Protein AF-0000000069214698 (afdb_homodimer)

InterPro domains:
  IPR001503 Glycosyl transferase family 10 [PTHR11929] (83-305)
  IPR016646 Alpha-(1, 3)-fucosyltransferase/alpha-(1, 4)-fucosyltransferase, Helicobacter [PIRSF016150] (1-445)
  IPR038577 GT10-like, C-terminal domain superfamily [G3DSA:3.40.50.11660] (110-324)
  IPR041058 Alpha-(1,3)-fucosyltransferase FucT, N-terminal [PF18025] (33-124)
  IPR055270 Fucosyltransferase, C-terminal [PF00852] (179-304)

Sequence (890 aa):
MFQPLLDAFIESASIEKITSKSPPPLKIAVANWWGGAEEFKKSALYFILSQRYKITLHQNPNEPSDLVFGSPIGAARKILSYKNTKRVFYTGENEVPNFNLFDYAIGFDELDFRDRYLRMPLYYASLHYKAESMNDTTVPYKLKDNSLYTLKKPSHHFKENHPNLYAVVNNEIDPLKRGFASFVASNPNAPKRNAFYDALNSIEPVTGGGSVKNTLGYNVKNKSEFLSQYKFNLCFENTQGYGYVTEKIIDAYFSHTIPIYWGSPSVAKDFNPKSFVNVCDFKNFDEAIDYVRYLHTHPNAYLDMLYENPLNTLDGKAYFYQNLSFKKILDFFKTILENDTIYHNNPFIFYRDLNEPLATIDDLRVNYDDLRVNYDDLRVNYDDLRVNYDDLRVNYDDLRVNYERLLQNASPLLELSQNTTFKIYRKIYQKSLPLLRAIRRWVKKMFQPLLDAFIESASIEKITSKSPPPLKIAVANWWGGAEEFKKSALYFILSQRYKITLHQNPNEPSDLVFGSPIGAARKILSYKNTKRVFYTGENEVPNFNLFDYAIGFDELDFRDRYLRMPLYYASLHYKAESMNDTTVPYKLKDNSLYTLKKPSHHFKENHPNLYAVVNNEIDPLKRGFASFVASNPNAPKRNAFYDALNSIEPVTGGGSVKNTLGYNVKNKSEFLSQYKFNLCFENTQGYGYVTEKIIDAYFSHTIPIYWGSPSVAKDFNPKSFVNVCDFKNFDEAIDYVRYLHTHPNAYLDMLYENPLNTLDGKAYFYQNLSFKKILDFFKTILENDTIYHNNPFIFYRDLNEPLATIDDLRVNYDDLRVNYDDLRVNYDDLRVNYDDLRVNYDDLRVNYERLLQNASPLLELSQNTTFKIYRKIYQKSLPLLRAIRRWVKK

Secondary structure (DSSP, 8-state):
-HHHHHHHHHHHT-------SSPPEEEEEES--TTHHHHHHTSHHHHHHTTT-EEEEE--TTS--SEEEE-SSSSGGGGGG-TTSEEEEE-SSS----TTT-SEEEESS--B-TTSEEE--HHHHHHHHHHHTT-BTT-SSPPPTT-TT--SS-B--HHHH-HHHHHHHTTSS-GGGSEEEEE-------HHHHHHHHHHHTTS-EEE-SSTT--SSS--S-HHHHHTTEEEEEEE-SS--TT---SHHHHHHHTT-EEEEES-TTHHHHS-GGGSEEGGGSSSHHHHHHHHHHHHH-HHHHHHHHTS-SS-EETTEE--GGG--HHHHHHHHHHHHH----TT--TTGGGSTTTHHHHHHHHHHHHHHHHHHHHHHHHHHHHHHHHHHHHHHHHHHHHHHHHHHHHHHHHHHHHHTTSHHHHHHHHHHHHHHHHHHHHHHHH--/-HHHHHHHHHHHT-------SSPPEEEEEES--TTHHHHHHTSHHHHHHTTT-EEEEE--TTS--SEEEE-SSSSGGGGGG-TTSEEEEE-SSS----TTT-SEEEESS--B-TTSEEE--HHHHHHHHHHHTT-BTT-SSPPPTT-TT--SS-BS-HHHH-HHHHHHHTTSS-GGGSEEEEE-------HHHHHHHHHHHTTS-EEE-SSTT--SSS--S-HHHHHTTEEEEEEE-SS--TT---SHHHHHHHTT-EEEEES-TTHHHHS-GGGSEEGGGSSSHHHHHHHHHHHHH-HHHHHHHHTS-SS-EETTEE--GGG--HHHHHHHHHHHHH----TT--TTGGGSTTTHHHHHHHHHHHHHHHHHHHHHHHHHHHHHHHHHHHHHHHHHHHHHHHHHHHHHHHHHHHHHTTSHHHHHHHHHHHHHHHHHHHHHHHHH-

Organism: Helicobacter pylori (strain G27) (NCBI:txid563041)

Nearest PDB structures (foldseek):
  2nzy-assembly1_B  TM=9.769E-01  e=6.877E-57  Helicobacter pylori
  2nzx-assembly1_A  TM=9.744E-01  e=4.855E-57  Helicobacter pylori
  2nzw-assembly2_C  TM=9.689E-01  e=2.033E-57  Helicobacter pylori
  5zoi-assembly1_B  TM=9.639E-01  e=4.137E-50  Helicobacter pylori
  7yro-assembly4_H  TM=6.353E-01  e=8.054E-11  Mangifera indica

Radius of gyration: 45.03 Å; Cα contacts (8 Å, |Δi|>4): 1369; chains: 2; bounding box: 70×119×152 Å

Solvent-accessible surface area (backbone atoms only — not comparable to full-atom values): 47670 Å² total; per-residue (Å²): 63,36,55,64,48,50,52,43,47,54,59,31,55,55,64,84,79,75,81,66,93,70,58,52,77,41,40,37,29,40,50,27,43,82,80,36,68,69,41,45,65,69,30,55,64,43,54,57,50,52,73,59,28,43,75,44,81,49,69,53,66,87,51,91,40,66,32,29,35,27,23,58,63,67,62,25,57,48,44,70,64,40,78,90,37,43,28,32,36,45,50,89,58,98,65,64,75,47,54,59,72,20,45,29,35,36,26,36,46,71,52,45,39,75,87,32,48,43,64,56,34,41,33,60,43,41,49,48,55,52,47,60,67,49,38,26,78,46,41,84,58,82,76,64,82,88,38,98,55,58,61,93,78,53,46,78,50,43,37,80,73,22,50,60,33,38,29,45,77,68,64,70,42,65,70,85,75,40,44,62,29,31,35,68,41,70,74,77,81,18,67,71,47,52,51,49,52,53,58,46,34,72,74,48,71,56,46,12,34,19,76,39,72,52,69,68,87,54,67,62,81,58,57,50,41,58,41,30,48,16,44,26,30,57,24,54,44,69,57,74,35,64,40,45,46,49,45,50,56,54,50,24,30,67,19,63,21,31,28,38,34,41,31,26,83,49,48,62,65,53,26,23,67,69,27,39,46,56,45,78,80,35,96,45,69,66,57,38,48,50,50,52,49,49,34,72,75,30,64,66,61,34,50,52,25,50,63,26,57,42,40,38,63,62,95,86,39,61,51,48,55,94,64,55,30,47,54,56,54,52,50,50,51,51,50,50,71,72,44,86,78,60,67,44,75,51,89,61,53,59,74,23,50,78,36,26,36,72,73,44,47,65,57,51,52,51,51,42,52,50,50,51,52,52,42,53,52,51,49,51,52,41,54,51,50,50,51,51,39,53,52,51,51,52,53,38,52,54,52,50,52,54,41,53,53,52,48,66,68,33,47,67,54,56,57,48,59,70,35,66,68,41,49,51,48,53,52,50,49,64,66,40,43,64,54,50,56,50,48,53,54,51,65,73,90,63,35,56,64,47,49,52,43,48,56,60,31,56,53,64,82,78,74,81,68,94,69,57,52,77,41,40,36,29,40,50,28,43,82,78,36,68,70,41,46,65,70,31,55,65,43,55,57,50,52,71,60,29,43,74,45,80,47,69,54,66,87,53,90,40,66,34,29,36,28,23,59,64,67,63,25,55,48,46,69,64,40,78,90,36,44,29,33,36,44,50,89,60,97,65,64,74,47,56,59,74,22,45,30,36,38,25,36,46,73,51,45,39,77,86,31,48,43,64,56,32,40,31,59,44,43,49,48,55,53,49,58,65,48,39,26,76,46,43,83,60,83,73,64,83,88,38,98,54,57,62,93,78,53,46,77,50,44,37,79,74,22,51,60,34,37,30,45,78,67,63,70,41,65,71,86,74,40,44,61,29,31,36,69,41,69,74,77,82,19,66,71,46,53,51,48,51,52,57,47,35,72,76,48,71,55,48,11,33,19,76,40,74,53,70,67,87,52,66,63,82,57,56,49,42,58,42,29,47,15,44,27,30,57,24,53,45,68,57,74,36,63,40,44,45,50,45,51,56,52,49,23,29,68,18,64,20,32,26,39,35,42,31,25,84,48,47,62,65,53,26,23,65,69,27,40,48,58,44,78,80,36,96,44,68,66,59,39,48,50,50,51,50,48,34,72,74,30,66,65,61,33,50,52,27,50,64,27,59,41,40,37,63,61,96,86,39,61,51,48,55,92,64,54,30,46,53,54,54,54,51,50,51,50,51,50,72,73,45,86,77,60,67,44,75,51,89,61,53,59,74,23,50,77,36,28,37,73,75,45,47,64,59,51,52,51,51,42,53,51,50,50,51,53,40,54,52,51,49,52,52,38,52,53,50,50,51,52,40,53,51,50,50,51,53,40,52,51,52,51,54,53,40,52,52,50,47,66,67,32,48,66,54,56,56,46,59,72,35,68,69,42,51,50,49,54,54,50,47,65,67,42,44,64,56,52,55,52,48,53,57,50,65,77,93

pLDDT: mean 93.19, std 8.26, range [46.06, 98.88]

Foldseek 3Di:
DCQQVLVQLLVQADDDQDPDPAAAAFEEEELDDDVPPVVVCVFPLVVLQVSRHDYDYDHDLVDDGQEYEAEDPDPRLSLVSNQQHQYEYEYLDPDDDDCLSHQAYEDQDPDDDPLRYDDDHQQSRLSVVVLLLCQEPQDLHDDDPPTPNHDPDGHHCCCVVQVLLSCVSVVVDDLLPFAAEEEADADPQAVVLLVLQVVLCVVPNYAYQYPPPHDPPHHDDPQLSVGLRHQEYEQEDSAADARSDHNRCVSQLSSLHAYDYDHHPVCCLFWPCLQHQDCNVDPDSVVSSVVSVVLSVDVVSSVSNSPDGGADDDPRGGAGRPRNHSVVSNVSVVVSSPDSDRSSNDPCQCVDPVRVCSVCVVVVVVVVVVVVVVVVVVVVVVVVVVVVVVVVVVVVVVVVVVVVVCCVVCVVVVVVCPDPVNVVVVVVCVVCVVVVVVVVVVVVD/DCQQVLVQLLVQADDDQDPDPAAAAFEEEELDDDVPPVVVCVFPLVVLLVSRHDYDYDHDLVDDGQEYEAEDPDPRLSLVSNQQHQYEYEYLDPDDDDCLSHQAYEDQDPDDDPLRYDDDHQQSRLSVVVLLLCQEPQDLHDDDPPTPNHDPDGHHCCCVVQVLLSCVSVVVDDQLPFAAEEEADADPQAVVLLVLQVVLCVVPNYAYQYPPPHDPPHHDDPQLSVGLRHQEYEQEDSAADARSDHNRCVSQLSSLHAYDYDHHPVCCLFWPCLQHQDCNVDPDSVVSSVVSVVLSVDVVSSVSNSPDGGADDDPRGGAGRVRNHSVVSNVSVVVSSPDSDRSSNDPCQCVDPVRVCSPCVVVVVVVVVVVVVVVVVVVVVVVVVVVVVVVVVVVVVVVVVVVVVCCVVCVVVVVVCVDPVVVVVVVVCVVCVVVVVVVVVVVVD

Structure (mmCIF, N/CA/C/O backbone):
data_AF-0000000069214698-model_v1
#
loop_
_entity.id
_entity.type
_entity.pdbx_description
1 polymer Alpha-(1,3)-fucosyltransferase
#
loop_
_atom_site.group_PDB
_atom_site.id
_atom_site.type_symbol
_atom_site.label_atom_id
_atom_site.label_alt_id
_atom_site.label_comp_id
_atom_site.label_asym_id
_atom_site.label_entity_id
_atom_site.label_seq_id
_atom_site.pdbx_PDB_ins_code
_atom_site.Cartn_x
_atom_site.Cartn_y
_atom_site.Cartn_z
_atom_site.occupancy
_atom_site.B_iso_or_equiv
_atom_site.auth_seq_id
_atom_site.auth_comp_id
_atom_site.auth_asym_id
_atom_site.auth_atom_id
_atom_site.pdbx_PDB_model_num
ATOM 1 N N . MET A 1 1 ? -2.229 -38.156 3.637 1 91.06 1 MET A N 1
ATOM 2 C CA . MET A 1 1 ? -1.782 -36.781 3.506 1 91.06 1 MET A CA 1
ATOM 3 C C . MET A 1 1 ? -2.969 -35.844 3.32 1 91.06 1 MET A C 1
ATOM 5 O O . MET A 1 1 ? -3.211 -34.969 4.152 1 91.06 1 MET A O 1
ATOM 9 N N . PHE A 1 2 ? -3.855 -36.031 2.412 1 96.44 2 PHE A N 1
ATOM 10 C CA . PHE A 1 2 ? -4.848 -35.031 2.047 1 96.44 2 PHE A CA 1
ATOM 11 C C . PHE A 1 2 ? -6.094 -35.156 2.912 1 96.44 2 PHE A C 1
ATOM 13 O O . PHE A 1 2 ? -6.785 -34.188 3.172 1 96.44 2 PHE A O 1
ATOM 20 N N . GLN A 1 3 ? -6.422 -36.438 3.41 1 96.12 3 GLN A N 1
ATOM 21 C CA . GLN A 1 3 ? -7.664 -36.656 4.145 1 96.12 3 GLN A CA 1
ATOM 22 C C . GLN A 1 3 ? -7.75 -35.719 5.363 1 96.12 3 GLN A C 1
ATOM 24 O O . GLN A 1 3 ? -8.758 -35.031 5.555 1 96.12 3 GLN A O 1
ATOM 29 N N . PRO A 1 4 ? -6.684 -35.688 6.168 1 96 4 PRO A N 1
ATOM 30 C CA . PRO A 1 4 ? -6.781 -34.781 7.316 1 96 4 PRO A CA 1
ATOM 31 C C . PRO A 1 4 ? -6.938 -33.312 6.906 1 96 4 PRO A C 1
ATOM 33 O O . PRO A 1 4 ? -7.605 -32.531 7.598 1 96 4 PRO A O 1
ATOM 36 N N . LEU A 1 5 ? -6.285 -32.906 5.875 1 97.19 5 LEU A N 1
ATOM 37 C CA . LEU A 1 5 ? -6.398 -31.562 5.355 1 97.19 5 LEU A CA 1
ATOM 38 C C . LEU A 1 5 ? -7.82 -31.281 4.883 1 97.19 5 LEU A C 1
ATOM 40 O O . LEU A 1 5 ? -8.375 -30.203 5.172 1 97.19 5 LEU A O 1
ATOM 44 N N . LEU A 1 6 ? -8.406 -32.219 4.184 1 96.88 6 LEU A N 1
ATOM 45 C CA . LEU A 1 6 ? -9.789 -32.125 3.723 1 96.88 6 LEU A CA 1
ATOM 46 C C . LEU A 1 6 ? -10.75 -32 4.902 1 96.88 6 LEU A C 1
ATOM 48 O O . LEU A 1 6 ? -11.656 -31.172 4.891 1 96.88 6 LEU A O 1
ATOM 52 N N . ASP A 1 7 ? -10.531 -32.844 5.906 1 96.44 7 ASP A N 1
ATOM 53 C CA . ASP A 1 7 ? -11.383 -32.812 7.094 1 96.44 7 ASP A CA 1
ATOM 54 C C . ASP A 1 7 ? -11.352 -31.438 7.762 1 96.44 7 ASP A C 1
ATOM 56 O O . ASP A 1 7 ? -12.398 -30.891 8.117 1 96.44 7 ASP A O 1
ATOM 60 N N . ALA A 1 8 ? -10.164 -30.906 7.938 1 97.25 8 ALA A N 1
ATOM 61 C CA . ALA A 1 8 ? -10.008 -29.594 8.555 1 97.25 8 ALA A CA 1
ATOM 62 C C . ALA A 1 8 ? -10.688 -28.516 7.719 1 97.25 8 ALA A C 1
ATOM 64 O O . ALA A 1 8 ? -11.305 -27.594 8.266 1 97.25 8 ALA A O 1
ATOM 65 N N . PHE A 1 9 ? -10.547 -28.609 6.445 1 97.94 9 PHE A N 1
ATOM 66 C CA . PHE A 1 9 ? -11.141 -27.609 5.559 1 97.94 9 PHE A CA 1
ATOM 67 C C . PHE A 1 9 ? -12.664 -27.656 5.652 1 97.94 9 PHE A C 1
ATOM 69 O O . PHE A 1 9 ? -13.312 -26.609 5.754 1 97.94 9 PHE A O 1
ATOM 76 N N . ILE A 1 10 ? -13.203 -28.859 5.586 1 96.88 10 ILE A N 1
ATOM 77 C CA . ILE A 1 10 ? -14.656 -29.016 5.672 1 96.88 10 ILE A CA 1
ATOM 78 C C . ILE A 1 10 ? -15.164 -28.438 6.988 1 96.88 10 ILE A C 1
ATOM 80 O O . ILE A 1 10 ? -16.203 -27.781 7.023 1 96.88 10 ILE A O 1
ATOM 84 N N . GLU A 1 11 ? -14.438 -28.703 8.031 1 95.81 11 GLU A N 1
ATOM 85 C CA . GLU A 1 11 ? -14.797 -28.125 9.32 1 95.81 11 GLU A CA 1
ATOM 86 C C . GLU A 1 11 ? -14.742 -26.609 9.289 1 95.81 11 GLU A C 1
ATOM 88 O O . GLU A 1 11 ? -15.633 -25.938 9.82 1 95.81 11 GLU A O 1
ATOM 93 N N . SER A 1 12 ? -13.727 -26.016 8.688 1 97.62 12 SER A N 1
ATOM 94 C CA . SER A 1 12 ? -13.562 -24.578 8.602 1 97.62 12 SER A CA 1
ATOM 95 C C . SER A 1 12 ? -14.633 -23.953 7.715 1 97.62 12 SER A C 1
ATOM 97 O O . SER A 1 12 ? -14.906 -22.75 7.82 1 97.62 12 SER A O 1
ATOM 99 N N . ALA A 1 13 ? -15.188 -24.766 6.816 1 97.12 13 ALA A N 1
ATOM 100 C CA . ALA A 1 13 ? -16.172 -24.266 5.867 1 97.12 13 ALA A CA 1
ATOM 101 C C . ALA A 1 13 ? -17.578 -24.328 6.461 1 97.12 13 ALA A C 1
ATOM 103 O O . ALA A 1 13 ? -18.547 -23.844 5.848 1 97.12 13 ALA A O 1
ATOM 104 N N . SER A 1 14 ? -17.734 -24.875 7.633 1 94.25 14 SER A N 1
ATOM 105 C CA . SER A 1 14 ? -19.031 -25.031 8.258 1 94.25 14 SER A CA 1
ATOM 106 C C . SER A 1 14 ? -19.578 -23.703 8.742 1 94.25 14 SER A C 1
ATOM 108 O O . SER A 1 14 ? -18.875 -22.938 9.391 1 94.25 14 SER A O 1
ATOM 110 N N . ILE A 1 15 ? -20.734 -23.375 8.305 1 92.12 15 ILE A N 1
ATOM 111 C CA . ILE A 1 15 ? -21.406 -22.156 8.719 1 92.12 15 ILE A CA 1
ATOM 112 C C . ILE A 1 15 ? -22.812 -22.469 9.211 1 92.12 15 ILE A C 1
ATOM 114 O O . ILE A 1 15 ? -23.391 -23.5 8.844 1 92.12 15 ILE A O 1
ATOM 118 N N . GLU A 1 16 ? -23.266 -21.672 10.086 1 82 16 GLU A N 1
ATOM 119 C CA . GLU A 1 16 ? -24.641 -21.844 10.555 1 82 16 GLU A CA 1
ATOM 120 C C . GLU A 1 16 ? -25.641 -21.594 9.43 1 82 16 GLU A C 1
ATOM 122 O O . GLU A 1 16 ? -25.453 -20.703 8.602 1 82 16 GLU A O 1
ATOM 127 N N . LYS A 1 17 ? -26.594 -22.562 9.297 1 66.19 17 LYS A N 1
ATOM 128 C CA . LYS A 1 17 ? -27.625 -22.406 8.281 1 66.19 17 LYS A CA 1
ATOM 129 C C . LYS A 1 17 ? -28.484 -21.172 8.531 1 66.19 17 LYS A C 1
ATOM 131 O O . LYS A 1 17 ? -28.812 -20.859 9.68 1 66.19 17 LYS A O 1
ATOM 136 N N . ILE A 1 18 ? -28.469 -20.297 7.469 1 65.81 18 ILE A N 1
ATOM 137 C CA . ILE A 1 18 ? -29.328 -19.125 7.547 1 65.81 18 ILE A CA 1
ATOM 138 C C . ILE A 1 18 ? -30.797 -19.562 7.492 1 65.81 18 ILE A C 1
ATOM 140 O O . ILE A 1 18 ? -31.203 -20.281 6.582 1 65.81 18 ILE A O 1
ATOM 144 N N . THR A 1 19 ? -31.5 -19.453 8.633 1 60.66 19 THR A N 1
ATOM 145 C CA . THR A 1 19 ? -32.906 -19.797 8.711 1 60.66 19 THR A CA 1
ATOM 146 C C . THR A 1 19 ? -33.781 -18.781 7.957 1 60.66 19 THR A C 1
ATOM 148 O O . THR A 1 19 ? -34.969 -18.984 7.762 1 60.66 19 THR A O 1
ATOM 151 N N . SER A 1 20 ? -33.25 -17.703 7.605 1 64.69 20 SER A N 1
ATOM 152 C CA . SER A 1 20 ? -34.094 -16.672 7.039 1 64.69 20 SER A CA 1
ATOM 153 C C . SER A 1 20 ? -34.5 -17.016 5.602 1 64.69 20 SER A C 1
ATOM 155 O O . SER A 1 20 ? -33.688 -17.578 4.852 1 64.69 20 SER A O 1
ATOM 157 N N . LYS A 1 21 ? -35.812 -16.812 5.277 1 65.19 21 LYS A N 1
ATOM 158 C CA . LYS A 1 21 ? -36.5 -17.125 4.031 1 65.19 21 LYS A CA 1
ATOM 159 C C . LYS A 1 21 ? -35.906 -16.344 2.861 1 65.19 21 LYS A C 1
ATOM 161 O O . LYS A 1 21 ? -35.906 -16.812 1.725 1 65.19 21 LYS A O 1
ATOM 166 N N . SER A 1 22 ? -35.188 -15.109 3.016 1 84.38 22 SER A N 1
ATOM 167 C CA . SER A 1 22 ? -34.656 -14.398 1.859 1 84.38 22 SER A CA 1
ATOM 168 C C . SER A 1 22 ? -33.312 -13.781 2.174 1 84.38 22 SER A C 1
ATOM 170 O O . SER A 1 22 ? -33.219 -12.859 2.99 1 84.38 22 SER A O 1
ATOM 172 N N . PRO A 1 23 ? -32.094 -14.359 1.676 1 90.31 23 PRO A N 1
ATOM 173 C CA . PRO A 1 23 ? -30.781 -13.758 1.876 1 90.31 23 PRO A CA 1
ATOM 174 C C . PRO A 1 23 ? -30.719 -12.305 1.428 1 90.31 23 PRO A C 1
ATOM 176 O O . PRO A 1 23 ? -31.359 -11.93 0.445 1 90.31 23 PRO A O 1
ATOM 179 N N . PRO A 1 24 ? -30.078 -11.438 2.18 1 94.69 24 PRO A N 1
ATOM 180 C CA . PRO A 1 24 ? -29.938 -10.031 1.781 1 94.69 24 PRO A CA 1
ATOM 181 C C . PRO A 1 24 ? -29.234 -9.867 0.438 1 94.69 24 PRO A C 1
ATOM 183 O O . PRO A 1 24 ? -28.328 -10.641 0.113 1 94.69 24 PRO A O 1
ATOM 186 N N . PRO A 1 25 ? -29.688 -8.898 -0.328 1 96.38 25 PRO A N 1
ATOM 187 C CA . PRO A 1 25 ? -29.047 -8.656 -1.626 1 96.38 25 PRO A CA 1
ATOM 188 C C . PRO A 1 25 ? -27.656 -8.055 -1.497 1 96.38 25 PRO A C 1
ATOM 190 O O . PRO A 1 25 ? -27.375 -7.316 -0.547 1 96.38 25 PRO A O 1
ATOM 193 N N . LEU A 1 26 ? -26.797 -8.406 -2.383 1 97.62 26 LEU A N 1
ATOM 194 C CA . LEU A 1 26 ? -25.438 -7.871 -2.492 1 97.62 26 LEU A CA 1
ATOM 195 C C . LEU A 1 26 ? -25.078 -7.594 -3.949 1 97.62 26 LEU A C 1
ATOM 197 O O . LEU A 1 26 ? -25 -8.523 -4.758 1 97.62 26 LEU A O 1
ATOM 201 N N . LYS A 1 27 ? -24.953 -6.305 -4.32 1 97.38 27 LYS A N 1
ATOM 202 C CA . LYS A 1 27 ? -24.562 -5.918 -5.668 1 97.38 27 LYS A CA 1
ATOM 203 C C . LYS A 1 27 ? -23.047 -5.797 -5.781 1 97.38 27 LYS A C 1
ATOM 205 O O . LYS A 1 27 ? -22.438 -4.938 -5.141 1 97.38 27 LYS A O 1
ATOM 210 N N . ILE A 1 28 ? -22.469 -6.613 -6.633 1 96.94 28 ILE A N 1
ATOM 211 C CA . ILE A 1 28 ? -21.016 -6.637 -6.781 1 96.94 28 ILE A CA 1
ATOM 212 C C . ILE A 1 28 ? -20.641 -6.254 -8.211 1 96.94 28 ILE A C 1
ATOM 214 O O . ILE A 1 28 ? -21.203 -6.777 -9.172 1 96.94 28 ILE A O 1
ATOM 218 N N . ALA A 1 29 ? -19.719 -5.297 -8.32 1 96.69 29 ALA A N 1
ATOM 219 C CA . ALA A 1 29 ? -19.062 -5.027 -9.594 1 96.69 29 ALA A CA 1
ATOM 220 C C . ALA A 1 29 ? -17.688 -5.691 -9.648 1 96.69 29 ALA A C 1
ATOM 222 O O . ALA A 1 29 ? -17.031 -5.852 -8.617 1 96.69 29 ALA A O 1
ATOM 223 N N . VAL A 1 30 ? -17.297 -6.082 -10.836 1 96.69 30 VAL A N 1
ATOM 224 C CA . VAL A 1 30 ? -15.969 -6.617 -11.078 1 96.69 30 VAL A CA 1
ATOM 225 C C . VAL A 1 30 ? -15.211 -5.711 -12.047 1 96.69 30 VAL A C 1
ATOM 227 O O . VAL A 1 30 ? -15.438 -5.766 -13.258 1 96.69 30 VAL A O 1
ATOM 230 N N . ALA A 1 31 ? -14.305 -4.934 -11.492 1 95.88 31 ALA A N 1
ATOM 231 C CA . ALA A 1 31 ? -13.539 -4.023 -12.344 1 95.88 31 ALA A CA 1
ATOM 232 C C . ALA A 1 31 ? -12.578 -4.797 -13.25 1 95.88 31 ALA A C 1
ATOM 234 O O . ALA A 1 31 ? -12.461 -4.492 -14.438 1 95.88 31 ALA A O 1
ATOM 235 N N . ASN A 1 32 ? -11.875 -5.707 -12.602 1 92.12 32 ASN A N 1
ATOM 236 C CA . ASN A 1 32 ? -11.023 -6.641 -13.336 1 92.12 32 ASN A CA 1
ATOM 237 C C . ASN A 1 32 ? -10.852 -7.953 -12.578 1 92.12 32 ASN A C 1
ATOM 239 O O . ASN A 1 32 ? -10.914 -7.98 -11.352 1 92.12 32 ASN A O 1
ATOM 243 N N . TRP A 1 33 ? -10.805 -9.016 -13.305 1 90.62 33 TRP A N 1
ATOM 244 C CA . TRP A 1 33 ? -10.625 -10.367 -12.781 1 90.62 33 TRP A CA 1
ATOM 245 C C . TRP A 1 33 ? -10.016 -11.281 -13.836 1 90.62 33 TRP A C 1
ATOM 247 O O . TRP A 1 33 ? -10.266 -11.117 -15.031 1 90.62 33 TRP A O 1
ATOM 257 N N . TRP A 1 34 ? -9.227 -12.117 -13.258 1 82.44 34 TRP A N 1
ATOM 258 C CA . TRP A 1 34 ? -8.727 -13.109 -14.203 1 82.44 34 TRP A CA 1
ATOM 259 C C . TRP A 1 34 ? -9.875 -13.812 -14.914 1 82.44 34 TRP A C 1
ATOM 261 O O . TRP A 1 34 ? -10.727 -14.43 -14.273 1 82.44 34 TRP A O 1
ATOM 271 N N . GLY A 1 35 ? -10 -13.711 -16.156 1 78.25 35 GLY A N 1
ATOM 272 C CA . GLY A 1 35 ? -11.031 -14.375 -16.938 1 78.25 35 GLY A CA 1
ATOM 273 C C . GLY A 1 35 ? -12.344 -13.609 -16.953 1 78.25 35 GLY A C 1
ATOM 274 O O . GLY A 1 35 ? -13.359 -14.109 -17.453 1 78.25 35 GLY A O 1
ATOM 275 N N . GLY A 1 36 ? -12.445 -12.445 -16.312 1 79.06 36 GLY A N 1
ATOM 276 C CA . GLY A 1 36 ? -13.625 -11.609 -16.344 1 79.06 36 GLY A CA 1
ATOM 277 C C . GLY A 1 36 ? -14.648 -11.953 -15.281 1 79.06 36 GLY A C 1
ATOM 278 O O . GLY A 1 36 ? -14.359 -12.727 -14.367 1 79.06 36 GLY A O 1
ATOM 279 N N . ALA A 1 37 ? -15.875 -11.391 -15.398 1 80.31 37 ALA A N 1
ATOM 280 C CA . ALA A 1 37 ? -16.953 -11.539 -14.414 1 80.31 37 ALA A CA 1
ATOM 281 C C . ALA A 1 37 ? -17.438 -12.977 -14.344 1 80.31 37 ALA A C 1
ATOM 283 O O . ALA A 1 37 ? -17.828 -13.461 -13.281 1 80.31 37 ALA A O 1
ATOM 284 N N . GLU A 1 38 ? -17.375 -13.625 -15.391 1 88.06 38 GLU A N 1
ATOM 285 C CA . GLU A 1 38 ? -17.828 -15.008 -15.422 1 88.06 38 GLU A CA 1
ATOM 286 C C . GLU A 1 38 ? -16.938 -15.906 -14.562 1 88.06 38 GLU A C 1
ATOM 288 O O . GLU A 1 38 ? -17.422 -16.812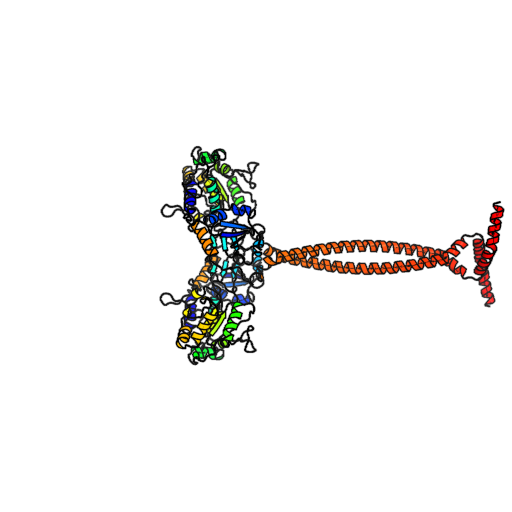 -13.883 1 88.06 38 GLU A O 1
ATOM 293 N N . GLU A 1 39 ? -15.703 -15.617 -14.617 1 91.19 39 GLU A N 1
ATOM 294 C CA . GLU A 1 39 ? -14.773 -16.406 -13.812 1 91.19 39 GLU A CA 1
ATOM 295 C C . GLU A 1 39 ? -14.891 -16.062 -12.328 1 91.19 39 GLU A C 1
ATOM 297 O O . GLU A 1 39 ? -14.656 -16.922 -11.469 1 91.19 39 GLU A O 1
ATOM 302 N N . PHE A 1 40 ? -15.273 -14.836 -12.109 1 94.62 40 PHE A N 1
ATOM 303 C CA . PHE A 1 40 ? -15.508 -14.453 -10.719 1 94.62 40 PHE A CA 1
ATOM 304 C C . PHE A 1 40 ? -16.609 -15.312 -10.102 1 94.62 40 PHE A C 1
ATOM 306 O O . PHE A 1 40 ? -16.516 -15.695 -8.93 1 94.62 40 PHE A O 1
ATOM 313 N N . LYS A 1 41 ? -17.594 -15.672 -10.82 1 94.62 41 LYS A N 1
ATOM 314 C CA . LYS A 1 41 ? -18.719 -16.469 -10.344 1 94.62 41 LYS A CA 1
ATOM 315 C C . LYS A 1 41 ? -18.281 -17.875 -9.938 1 94.62 41 LYS A C 1
ATOM 317 O O . LYS A 1 41 ? -18.938 -18.531 -9.133 1 94.62 41 LYS A O 1
ATOM 322 N N . LYS A 1 42 ? -17.188 -18.234 -10.461 1 94.69 42 LYS A N 1
ATOM 323 C CA . LYS A 1 42 ? -16.672 -19.578 -10.18 1 94.69 42 LYS A CA 1
ATOM 324 C C . LYS A 1 42 ? -15.648 -19.547 -9.047 1 94.69 42 LYS A C 1
ATOM 326 O O . LYS A 1 42 ? -15.133 -20.578 -8.633 1 94.69 42 LYS A O 1
ATOM 331 N N . SER A 1 43 ? -15.406 -18.422 -8.531 1 96 43 SER A N 1
ATOM 332 C CA . SER A 1 43 ? -14.359 -18.266 -7.52 1 96 43 SER A CA 1
ATOM 333 C C . SER A 1 43 ? -14.828 -18.781 -6.16 1 96 43 SER A C 1
ATOM 335 O O . SER A 1 43 ? -16.031 -18.875 -5.902 1 96 43 SER A O 1
ATOM 337 N N . ALA A 1 44 ? -13.852 -19.125 -5.332 1 97.06 44 ALA A N 1
ATOM 338 C CA . ALA A 1 44 ? -14.141 -19.531 -3.959 1 97.06 44 ALA A CA 1
ATOM 339 C C . ALA A 1 44 ? -14.844 -18.406 -3.195 1 97.06 44 ALA A C 1
ATOM 341 O O . ALA A 1 44 ? -15.75 -18.672 -2.398 1 97.06 44 ALA A O 1
ATOM 342 N N . LEU A 1 45 ? -14.422 -17.219 -3.479 1 97.12 45 LEU A N 1
ATOM 343 C CA . LEU A 1 45 ? -14.992 -16.078 -2.785 1 97.12 45 LEU A CA 1
ATOM 344 C C . LEU A 1 45 ? -16.484 -15.938 -3.096 1 97.12 45 LEU A C 1
ATOM 346 O O . LEU A 1 45 ? -17.281 -15.688 -2.195 1 97.12 45 LEU A O 1
ATOM 350 N N . TYR A 1 46 ? -16.859 -16.031 -4.379 1 97.12 46 TYR A N 1
ATOM 351 C CA . TYR A 1 46 ? -18.266 -15.977 -4.766 1 97.12 46 TYR A CA 1
ATOM 352 C C . TYR A 1 46 ? -19.062 -17.062 -4.051 1 97.12 46 TYR A C 1
ATOM 354 O O . TYR A 1 46 ? -20.156 -16.797 -3.549 1 97.12 46 TYR A O 1
ATOM 362 N N . PHE A 1 47 ? -18.531 -18.281 -4.027 1 97 47 PHE A N 1
ATOM 363 C CA . PHE A 1 47 ? -19.188 -19.391 -3.359 1 97 47 PHE A CA 1
ATOM 364 C C . PHE A 1 47 ? -19.453 -19.078 -1.893 1 97 47 PHE A C 1
ATOM 366 O O . PHE A 1 47 ? -20.547 -19.281 -1.395 1 97 47 PHE A O 1
ATOM 373 N N . ILE A 1 48 ? -18.484 -18.547 -1.213 1 97.94 48 ILE A N 1
ATOM 374 C CA . ILE A 1 48 ? -18.578 -18.25 0.214 1 97.94 48 ILE A CA 1
ATOM 375 C C . ILE A 1 48 ? -19.609 -17.156 0.448 1 97.94 48 ILE A C 1
ATOM 377 O O . ILE A 1 48 ? -20.5 -17.297 1.292 1 97.94 48 ILE A O 1
ATOM 381 N N . LEU A 1 49 ? -19.547 -16.078 -0.304 1 97.38 49 LEU A N 1
ATOM 382 C CA . LEU A 1 49 ? -20.453 -14.953 -0.131 1 97.38 49 LEU A CA 1
ATOM 383 C C . LEU A 1 49 ? -21.891 -15.375 -0.444 1 97.38 49 LEU A C 1
ATOM 385 O O . LEU A 1 49 ? -22.828 -14.883 0.182 1 97.38 49 LEU A O 1
ATOM 389 N N . SER A 1 50 ? -22.062 -16.312 -1.378 1 96.19 50 SER A N 1
ATOM 390 C CA . SER A 1 50 ? -23.391 -16.734 -1.802 1 96.19 50 SER A CA 1
ATOM 391 C C . SER A 1 50 ? -24.078 -17.531 -0.703 1 96.19 50 SER A C 1
ATOM 393 O O . SER A 1 50 ? -25.297 -17.766 -0.776 1 96.19 50 SER A O 1
ATOM 395 N N . GLN A 1 51 ? -23.297 -17.953 0.287 1 95.31 51 GLN A N 1
ATOM 396 C CA . GLN A 1 51 ? -23.922 -18.656 1.406 1 95.31 51 GLN A CA 1
ATOM 397 C C . GLN A 1 51 ? -24.766 -17.703 2.246 1 95.31 51 GLN A C 1
ATOM 399 O O . GLN A 1 51 ? -25.656 -18.156 2.99 1 95.31 51 GLN A O 1
ATOM 404 N N . ARG A 1 52 ? -24.531 -16.375 2.145 1 95.31 52 ARG A N 1
ATOM 405 C CA . ARG A 1 52 ? -25.219 -15.422 3.006 1 95.31 52 ARG A CA 1
ATOM 406 C C . ARG A 1 52 ? -25.969 -14.375 2.18 1 95.31 52 ARG A C 1
ATOM 408 O O . ARG A 1 52 ? -26.906 -13.734 2.67 1 95.31 52 ARG A O 1
ATOM 415 N N . TYR A 1 53 ? -25.594 -14.242 0.909 1 96.44 53 TYR A N 1
ATOM 416 C CA . TYR A 1 53 ? -26.125 -13.133 0.133 1 96.44 53 TYR A CA 1
ATOM 417 C C . TYR A 1 53 ? -26.672 -13.609 -1.206 1 96.44 53 TYR A C 1
ATOM 419 O O . TYR A 1 53 ? -26.219 -14.625 -1.744 1 96.44 53 TYR A O 1
ATOM 427 N N . LYS A 1 54 ? -27.703 -12.898 -1.693 1 96.94 54 LYS A N 1
ATOM 428 C CA . LYS A 1 54 ? -28.094 -12.992 -3.096 1 96.94 54 LYS A CA 1
ATOM 429 C C . LYS A 1 54 ? -27.312 -12.008 -3.955 1 96.94 54 LYS A C 1
ATOM 431 O O . LYS A 1 54 ? -27.547 -10.797 -3.912 1 96.94 54 LYS A O 1
ATOM 436 N N . ILE A 1 55 ? -26.484 -12.516 -4.832 1 96.62 55 ILE A N 1
ATOM 437 C CA . ILE A 1 55 ? -25.469 -11.68 -5.477 1 96.62 55 ILE A CA 1
ATOM 438 C C . ILE A 1 55 ? -25.938 -11.289 -6.875 1 96.62 55 ILE A C 1
ATOM 440 O O . ILE A 1 55 ? -26.406 -12.141 -7.641 1 96.62 55 ILE A O 1
ATOM 444 N N . THR A 1 56 ? -25.906 -10.023 -7.16 1 96 56 THR A N 1
ATOM 445 C CA . THR A 1 56 ? -26.016 -9.508 -8.523 1 96 56 THR A CA 1
ATOM 446 C C . THR A 1 56 ? -24.672 -8.977 -9.008 1 96 56 THR A C 1
ATOM 448 O O . THR A 1 56 ? -24.031 -8.164 -8.336 1 96 56 THR A O 1
ATOM 451 N N . LEU A 1 57 ? -24.281 -9.445 -10.203 1 94.94 57 LEU A N 1
ATOM 452 C CA . LEU A 1 57 ? -22.953 -9.125 -10.719 1 94.94 57 LEU A CA 1
ATOM 453 C C . LEU A 1 57 ? -23.062 -8.227 -11.945 1 94.94 57 LEU A C 1
ATOM 455 O O . LEU A 1 57 ? -23.953 -8.406 -12.781 1 94.94 57 LEU A O 1
ATOM 459 N N . HIS A 1 58 ? -22.188 -7.254 -12.031 1 92.56 58 HIS A N 1
ATOM 460 C CA . HIS A 1 58 ? -22.047 -6.477 -13.258 1 92.56 58 HIS A CA 1
ATOM 461 C C . HIS A 1 58 ? -20.625 -5.914 -13.391 1 92.56 58 HIS A C 1
ATOM 463 O O . HIS A 1 58 ? -19.781 -6.121 -12.516 1 92.56 58 HIS A O 1
ATOM 469 N N . GLN A 1 59 ? -20.297 -5.219 -14.531 1 93.56 59 GLN A N 1
ATOM 470 C CA . GLN A 1 59 ? -18.969 -4.652 -14.789 1 93.56 59 GLN A CA 1
ATOM 471 C C . GLN A 1 59 ? -19.078 -3.188 -15.211 1 93.56 59 GLN A C 1
ATOM 473 O O . GLN A 1 59 ? -18.141 -2.635 -15.781 1 93.56 59 GLN A O 1
ATOM 478 N N . ASN A 1 60 ? -20.172 -2.559 -14.898 1 93.19 60 ASN A N 1
ATOM 479 C CA . ASN A 1 60 ? -20.438 -1.188 -15.328 1 93.19 60 ASN A CA 1
ATOM 480 C C . ASN A 1 60 ? -20.156 -0.19 -14.203 1 93.19 60 ASN A C 1
ATOM 482 O O . ASN A 1 60 ? -20.906 -0.128 -13.227 1 93.19 60 ASN A O 1
ATOM 486 N N . PRO A 1 61 ? -19.188 0.644 -14.383 1 94 61 PRO A N 1
ATOM 487 C CA . PRO A 1 61 ? -18.859 1.603 -13.328 1 94 61 PRO A CA 1
ATOM 488 C C . PRO A 1 61 ? -19.969 2.629 -13.102 1 94 61 PRO A C 1
ATOM 490 O O . PRO A 1 61 ? -19.953 3.336 -12.086 1 94 61 PRO A O 1
ATOM 493 N N . ASN A 1 62 ? -20.828 2.766 -13.969 1 94.44 62 ASN A N 1
ATOM 494 C CA . ASN A 1 62 ? -21.906 3.742 -13.859 1 94.44 62 ASN A CA 1
ATOM 495 C C . ASN A 1 62 ? -23.109 3.17 -13.109 1 94.44 62 ASN A C 1
ATOM 497 O O . ASN A 1 62 ? -24.062 3.895 -12.805 1 94.44 62 ASN A O 1
ATOM 501 N N . GLU A 1 63 ? -23.078 1.92 -12.852 1 94.38 63 GLU A N 1
ATOM 502 C CA . GLU A 1 63 ? -24.125 1.281 -12.062 1 94.38 63 GLU A CA 1
ATOM 503 C C . GLU A 1 63 ? -23.75 1.212 -10.586 1 94.38 63 GLU A C 1
ATOM 505 O O . GLU A 1 63 ? -22.594 0.931 -10.258 1 94.38 63 GLU A O 1
ATOM 510 N N . PRO A 1 64 ? -24.688 1.476 -9.797 1 94.44 64 PRO A N 1
ATOM 511 C CA . PRO A 1 64 ? -24.375 1.414 -8.367 1 94.44 64 PRO A CA 1
ATOM 512 C C . PRO A 1 64 ? -24.031 0.003 -7.898 1 94.44 64 PRO A C 1
ATOM 514 O O . PRO A 1 64 ? -24.625 -0.971 -8.367 1 94.44 64 PRO A O 1
ATOM 517 N N . SER A 1 65 ? -23.094 -0.113 -7.059 1 96.31 65 SER A N 1
ATOM 518 C CA . SER A 1 65 ? -22.656 -1.368 -6.449 1 96.31 65 SER A CA 1
ATOM 519 C C . SER A 1 65 ? -22.266 -1.168 -4.988 1 96.31 65 SER A C 1
ATOM 521 O O . SER A 1 65 ? -21.875 -0.071 -4.594 1 96.31 65 SER A O 1
ATOM 523 N N . ASP A 1 66 ? -22.453 -2.217 -4.242 1 97.5 66 ASP A N 1
ATOM 524 C CA . ASP A 1 66 ? -22.016 -2.189 -2.85 1 97.5 66 ASP A CA 1
ATOM 525 C C . ASP A 1 66 ? -20.5 -2.332 -2.742 1 97.5 66 ASP A C 1
ATOM 527 O O . ASP A 1 66 ? -19.875 -1.681 -1.909 1 97.5 66 ASP A O 1
ATOM 531 N N . LEU A 1 67 ? -20.016 -3.199 -3.605 1 97.81 67 LEU A N 1
ATOM 532 C CA . LEU A 1 67 ? -18.594 -3.494 -3.645 1 97.81 67 LEU A CA 1
ATOM 533 C C . LEU A 1 67 ? -18.094 -3.615 -5.082 1 97.81 67 LEU A C 1
ATOM 535 O O . LEU A 1 67 ? -18.859 -3.99 -5.977 1 97.81 67 LEU A O 1
ATOM 539 N N . VAL A 1 68 ? -16.875 -3.266 -5.336 1 97.69 68 VAL A N 1
ATOM 540 C CA . VAL A 1 68 ? -16.203 -3.562 -6.605 1 97.69 68 VAL A CA 1
ATOM 541 C C . VAL A 1 68 ? -14.883 -4.266 -6.344 1 97.69 68 VAL A C 1
ATOM 543 O O . VAL A 1 68 ? -14.102 -3.838 -5.484 1 97.69 68 VAL A O 1
ATOM 546 N N . PHE A 1 69 ? -14.656 -5.371 -7.035 1 97.5 69 PHE A N 1
ATOM 547 C CA . PHE A 1 69 ? -13.438 -6.152 -6.859 1 97.5 69 PHE A CA 1
ATOM 548 C C . PHE A 1 69 ? -12.438 -5.855 -7.973 1 97.5 69 PHE A C 1
ATOM 550 O O . PHE A 1 69 ? -12.828 -5.676 -9.133 1 97.5 69 PHE A O 1
ATOM 557 N N . GLY A 1 70 ? -11.203 -5.766 -7.566 1 95.19 70 GLY A N 1
ATOM 558 C CA . GLY A 1 70 ? -10.109 -5.637 -8.516 1 95.19 70 GLY A CA 1
ATOM 559 C C . GLY A 1 70 ? -8.914 -6.496 -8.164 1 95.19 70 GLY A C 1
ATOM 560 O O . GLY A 1 70 ? -8.609 -6.699 -6.98 1 95.19 70 GLY A O 1
ATOM 561 N N . SER A 1 71 ? -8.18 -6.969 -9.148 1 92.44 71 SER A N 1
ATOM 562 C CA . SER A 1 71 ? -6.953 -7.75 -9.016 1 92.44 71 SER A CA 1
ATOM 563 C C . SER A 1 71 ? -5.773 -7.039 -9.672 1 92.44 71 SER A C 1
ATOM 565 O O . SER A 1 71 ? -5.957 -6.102 -10.445 1 92.44 71 SER A O 1
ATOM 567 N N . PRO A 1 72 ? -4.586 -7.434 -9.32 1 90.25 72 PRO A N 1
ATOM 568 C CA . PRO A 1 72 ? -3.434 -6.695 -9.852 1 90.25 72 PRO A CA 1
ATOM 569 C C . PRO A 1 72 ? -3.092 -7.086 -11.289 1 90.25 72 PRO A C 1
ATOM 571 O O . PRO A 1 72 ? -2.334 -6.383 -11.953 1 90.25 72 PRO A O 1
ATOM 574 N N . ILE A 1 73 ? -3.57 -8.141 -11.766 1 89.69 73 ILE A N 1
ATOM 575 C CA . ILE A 1 73 ? -3.188 -8.617 -13.086 1 89.69 73 ILE A CA 1
ATOM 576 C C . ILE A 1 73 ? -4.137 -8.039 -14.133 1 89.69 73 ILE A C 1
ATOM 578 O O . ILE A 1 73 ? -5.328 -7.859 -13.875 1 89.69 73 ILE A O 1
ATOM 582 N N . GLY A 1 74 ? -3.602 -7.785 -15.312 1 89.56 74 GLY A N 1
ATOM 583 C CA . GLY A 1 74 ? -4.422 -7.281 -16.406 1 89.56 74 GLY A CA 1
ATOM 584 C C . GLY A 1 74 ? -4.703 -5.793 -16.297 1 89.56 74 GLY A C 1
ATOM 585 O O . GLY A 1 74 ? -3.807 -5.004 -15.984 1 89.56 74 GLY A O 1
ATOM 586 N N . ALA A 1 75 ? -5.949 -5.418 -16.609 1 90 75 ALA A N 1
ATOM 587 C CA . ALA A 1 75 ? -6.328 -4.008 -16.609 1 90 75 ALA A CA 1
ATOM 588 C C . ALA A 1 75 ? -6.75 -3.547 -15.227 1 90 75 ALA A C 1
ATOM 590 O O . ALA A 1 75 ? -7.891 -3.123 -15.023 1 90 75 ALA A O 1
ATOM 591 N N . ALA A 1 76 ? -5.801 -3.57 -14.359 1 92.25 76 ALA A N 1
ATOM 592 C CA . ALA A 1 76 ? -6.059 -3.336 -12.938 1 92.25 76 ALA A CA 1
ATOM 593 C C . ALA A 1 76 ? -6.461 -1.886 -12.688 1 92.25 76 ALA A C 1
ATOM 595 O O . ALA A 1 76 ? -7.188 -1.594 -11.734 1 92.25 76 ALA A O 1
ATOM 596 N N . ARG A 1 77 ? -6.094 -0.914 -13.508 1 93.31 77 ARG A N 1
ATOM 597 C CA . ARG A 1 77 ? -6.391 0.5 -13.305 1 93.31 77 ARG A CA 1
ATOM 598 C C . ARG A 1 77 ? -7.867 0.789 -13.547 1 93.31 77 ARG A C 1
ATOM 600 O O . ARG A 1 77 ? -8.367 1.86 -13.188 1 93.31 77 ARG A O 1
ATOM 607 N N . LYS A 1 78 ? -8.625 -0.164 -14.117 1 93.75 78 LYS A N 1
ATOM 608 C CA . LYS A 1 78 ? -10.062 -0.011 -14.289 1 93.75 78 LYS A CA 1
ATOM 609 C C . LYS A 1 78 ? -10.75 0.276 -12.961 1 93.75 78 LYS A C 1
ATOM 611 O O . LYS A 1 78 ? -11.82 0.882 -12.922 1 93.75 78 LYS A O 1
ATOM 616 N N . ILE A 1 79 ? -10.164 -0.139 -11.891 1 95.38 79 ILE A N 1
ATOM 617 C CA . ILE A 1 79 ? -10.711 0.054 -10.555 1 95.38 79 ILE A CA 1
ATOM 618 C C . ILE A 1 79 ? -10.914 1.544 -10.289 1 95.38 79 ILE A C 1
ATOM 620 O O . ILE A 1 79 ? -11.797 1.929 -9.523 1 95.38 79 ILE A O 1
ATOM 624 N N . LEU A 1 80 ? -10.094 2.391 -10.922 1 93.12 80 LEU A N 1
ATOM 625 C CA . LEU A 1 80 ? -10.086 3.83 -10.672 1 93.12 80 LEU A CA 1
ATOM 626 C C . LEU A 1 80 ? -11.359 4.477 -11.203 1 93.12 80 LEU A C 1
ATOM 628 O O . LEU A 1 80 ? -11.703 5.598 -10.812 1 93.12 80 LEU A O 1
ATOM 632 N N . SER A 1 81 ? -12.078 3.814 -12.086 1 93.81 81 SER A N 1
ATOM 633 C CA . SER A 1 81 ? -13.328 4.332 -12.641 1 93.81 81 SER A CA 1
ATOM 634 C C . SER A 1 81 ? -14.461 4.238 -11.625 1 93.81 81 SER A C 1
ATOM 636 O O . SER A 1 81 ? -15.516 4.855 -11.805 1 93.81 81 SER A O 1
ATOM 638 N N . TYR A 1 82 ? -14.32 3.432 -10.641 1 95 82 TYR A N 1
ATOM 639 C CA . TYR A 1 82 ? -15.32 3.275 -9.586 1 95 82 TYR A CA 1
ATOM 640 C C . TYR A 1 82 ? -15.039 4.223 -8.43 1 95 82 TYR A C 1
ATOM 642 O O . TYR A 1 82 ? -14.523 3.803 -7.387 1 95 82 TYR A O 1
ATOM 650 N N . LYS A 1 83 ? -15.492 5.418 -8.445 1 91.25 83 LYS A N 1
ATOM 651 C CA . LYS A 1 83 ? -15.094 6.5 -7.555 1 91.25 83 LYS A CA 1
ATOM 652 C C . LYS A 1 83 ? -15.891 6.465 -6.254 1 91.25 83 LYS A C 1
ATOM 654 O O . LYS A 1 83 ? -15.375 6.844 -5.195 1 91.25 83 LYS A O 1
ATOM 659 N N . ASN A 1 84 ? -17.141 5.98 -6.305 1 92.44 84 ASN A N 1
ATOM 660 C CA . ASN A 1 84 ? -18.016 6.082 -5.137 1 92.44 84 ASN A CA 1
ATOM 661 C C . ASN A 1 84 ? -18.406 4.707 -4.605 1 92.44 84 ASN A C 1
ATOM 663 O O . ASN A 1 84 ? -19.406 4.566 -3.902 1 92.44 84 ASN A O 1
ATOM 667 N N . THR A 1 85 ? -17.703 3.695 -5.082 1 96.31 85 THR A N 1
ATOM 668 C CA . THR A 1 85 ? -17.938 2.324 -4.641 1 96.31 85 THR A CA 1
ATOM 669 C C . THR A 1 85 ? -16.781 1.814 -3.803 1 96.31 85 THR A C 1
ATOM 671 O O . THR A 1 85 ? -15.617 2.102 -4.102 1 96.31 85 THR A O 1
ATOM 674 N N . LYS A 1 86 ? -17.094 1.063 -2.719 1 97.44 86 LYS A N 1
ATOM 675 C CA . LYS A 1 86 ? -16.031 0.463 -1.914 1 97.44 86 LYS A CA 1
ATOM 676 C C . LYS A 1 86 ? -15.203 -0.521 -2.738 1 97.44 86 LYS A C 1
ATOM 678 O O . LYS A 1 86 ? -15.734 -1.501 -3.262 1 97.44 86 LYS A O 1
ATOM 683 N N . ARG A 1 87 ? -13.922 -0.246 -2.854 1 97.94 87 ARG A N 1
ATOM 684 C CA . ARG A 1 87 ? -13 -1.036 -3.67 1 97.94 87 ARG A CA 1
ATOM 685 C C . ARG A 1 87 ? -12.336 -2.131 -2.842 1 97.94 87 ARG A C 1
ATOM 687 O O . ARG A 1 87 ? -11.75 -1.854 -1.793 1 97.94 87 ARG A O 1
ATOM 694 N N . VAL A 1 88 ? -12.406 -3.387 -3.336 1 98.38 88 VAL A N 1
ATOM 695 C CA . VAL A 1 88 ? -11.797 -4.516 -2.641 1 98.38 88 VAL A CA 1
ATOM 696 C C . VAL A 1 88 ? -10.695 -5.125 -3.508 1 98.38 88 VAL A C 1
ATOM 698 O O . VAL A 1 88 ? -10.961 -5.574 -4.629 1 98.38 88 VAL A O 1
ATOM 701 N N . PHE A 1 89 ? -9.523 -5.082 -2.994 1 97.69 89 PHE A N 1
ATOM 702 C CA . PHE A 1 89 ? -8.375 -5.707 -3.645 1 97.69 89 PHE A CA 1
ATOM 703 C C . PHE A 1 89 ? -8.359 -7.207 -3.385 1 97.69 89 PHE A C 1
ATOM 705 O O . PHE A 1 89 ? -8.516 -7.648 -2.244 1 97.69 89 PHE A O 1
ATOM 712 N N . TYR A 1 90 ? -8.203 -8.039 -4.359 1 97.25 90 TYR A N 1
ATOM 713 C CA . TYR A 1 90 ? -8.062 -9.484 -4.266 1 97.25 90 TYR A CA 1
ATOM 714 C C . TYR A 1 90 ? -6.922 -9.984 -5.145 1 97.25 90 TYR A C 1
ATOM 716 O O . TYR A 1 90 ? -6.926 -9.758 -6.359 1 97.25 90 TYR A O 1
ATOM 724 N N . THR A 1 91 ? -5.965 -10.695 -4.52 1 94.25 91 THR A N 1
ATOM 725 C CA . THR A 1 91 ? -4.82 -11.062 -5.348 1 94.25 91 THR A CA 1
ATOM 726 C C . THR A 1 91 ? -4.465 -12.539 -5.156 1 94.25 91 THR A C 1
ATOM 728 O O . THR A 1 91 ? -4.637 -13.086 -4.066 1 94.25 91 THR A O 1
ATOM 731 N N . GLY A 1 92 ? -4.023 -13.164 -6.23 1 92.69 92 GLY A N 1
ATOM 732 C CA . GLY A 1 92 ? -3.352 -14.453 -6.215 1 92.69 92 GLY A CA 1
ATOM 733 C C . GLY A 1 92 ? -1.856 -14.344 -6.449 1 92.69 92 GLY A C 1
ATOM 734 O O . GLY A 1 92 ? -1.163 -15.359 -6.531 1 92.69 92 GLY A O 1
ATOM 735 N N . GLU A 1 93 ? -1.381 -13.078 -6.52 1 92.75 93 GLU A N 1
ATOM 736 C CA . GLU A 1 93 ? 0.025 -12.797 -6.801 1 92.75 93 GLU A CA 1
ATOM 737 C C . GLU A 1 93 ? 0.733 -12.242 -5.57 1 92.75 93 GLU A C 1
ATOM 739 O O . GLU A 1 93 ? 0.083 -11.828 -4.605 1 92.75 93 GLU A O 1
ATOM 744 N N . ASN A 1 94 ? 2.051 -12.32 -5.676 1 93.88 94 ASN A N 1
ATOM 745 C CA . ASN A 1 94 ? 2.859 -11.805 -4.578 1 93.88 94 ASN A CA 1
ATOM 746 C C . ASN A 1 94 ? 2.902 -10.281 -4.586 1 93.88 94 ASN A C 1
ATOM 748 O O . ASN A 1 94 ? 3.92 -9.688 -4.945 1 93.88 94 ASN A O 1
ATOM 752 N N . GLU A 1 95 ? 1.815 -9.656 -4.207 1 93.88 95 GLU A N 1
ATOM 753 C CA . GLU A 1 95 ? 1.662 -8.203 -4.203 1 93.88 95 GLU A CA 1
ATOM 754 C C . GLU A 1 95 ? 0.922 -7.73 -2.955 1 93.88 95 GLU A C 1
ATOM 756 O O . GLU A 1 95 ? -0.047 -8.359 -2.525 1 93.88 95 GLU A O 1
ATOM 761 N N . VAL A 1 96 ? 1.458 -6.625 -2.381 1 95.81 96 VAL A N 1
ATOM 762 C CA . VAL A 1 96 ? 0.827 -6.027 -1.21 1 95.81 96 VAL A CA 1
ATOM 763 C C . VAL A 1 96 ? -0.234 -5.02 -1.652 1 95.81 96 VAL A C 1
ATOM 765 O O . VAL A 1 96 ? -0.032 -4.277 -2.617 1 95.81 96 VAL A O 1
ATOM 768 N N . PRO A 1 97 ? -1.365 -5.016 -0.97 1 95.94 97 PRO A N 1
ATOM 769 C CA . PRO A 1 97 ? -2.4 -4.055 -1.36 1 95.94 97 PRO A CA 1
ATOM 770 C C . PRO A 1 97 ? -1.952 -2.605 -1.201 1 95.94 97 PRO A C 1
ATOM 772 O O . PRO A 1 97 ? -1.239 -2.277 -0.249 1 95.94 97 PRO A O 1
ATOM 775 N N . ASN A 1 98 ? -2.318 -1.771 -2.156 1 95.19 98 ASN A N 1
ATOM 776 C CA . ASN A 1 98 ? -2.182 -0.324 -2.023 1 95.19 98 ASN A CA 1
ATOM 777 C C . ASN A 1 98 ? -3.443 0.306 -1.441 1 95.19 98 ASN A C 1
ATOM 779 O O . ASN A 1 98 ? -4.402 0.568 -2.168 1 95.19 98 ASN A O 1
ATOM 783 N N . PHE A 1 99 ? -3.447 0.659 -0.22 1 96.5 99 PHE A N 1
ATOM 784 C CA . PHE A 1 99 ? -4.641 1.065 0.511 1 96.5 99 PHE A CA 1
ATOM 785 C C . PHE A 1 99 ? -5.004 2.512 0.196 1 96.5 99 PHE A C 1
ATOM 787 O O . PHE A 1 99 ? -6.023 3.02 0.666 1 96.5 99 PHE A O 1
ATOM 794 N N . ASN A 1 100 ? -4.168 3.195 -0.603 1 94.56 100 ASN A N 1
ATOM 795 C CA . ASN A 1 100 ? -4.586 4.496 -1.115 1 94.56 100 ASN A CA 1
ATOM 796 C C . ASN A 1 100 ? -5.59 4.355 -2.256 1 94.56 100 ASN A C 1
ATOM 798 O O . ASN A 1 100 ? -6.328 5.293 -2.561 1 94.56 100 ASN A O 1
ATOM 802 N N . LEU A 1 101 ? -5.602 3.189 -2.893 1 94.38 101 LEU A N 1
ATOM 803 C CA . LEU A 1 101 ? -6.453 2.939 -4.051 1 94.38 101 LEU A CA 1
ATOM 804 C C . LEU A 1 101 ? -7.629 2.041 -3.676 1 94.38 101 LEU A C 1
ATOM 806 O O . LEU A 1 101 ? -8.695 2.111 -4.297 1 94.38 101 LEU A O 1
ATOM 810 N N . PHE A 1 102 ? -7.363 1.216 -2.689 1 96.94 102 PHE A N 1
ATOM 811 C CA . PHE A 1 102 ? -8.367 0.237 -2.279 1 96.94 102 PHE A CA 1
ATOM 812 C C . PHE A 1 102 ? -8.805 0.486 -0.843 1 96.94 102 PHE A C 1
ATOM 814 O O . PHE A 1 102 ? -7.988 0.825 0.016 1 96.94 102 PHE A O 1
ATOM 821 N N . ASP A 1 103 ? -10.102 0.319 -0.613 1 97.69 103 ASP A N 1
ATOM 822 C CA . ASP A 1 103 ? -10.656 0.499 0.726 1 97.69 103 ASP A CA 1
ATOM 823 C C . ASP A 1 103 ? -10.414 -0.737 1.59 1 97.69 103 ASP A C 1
ATOM 825 O O . ASP A 1 103 ? -10.102 -0.619 2.777 1 97.69 103 ASP A O 1
ATOM 829 N N . TYR A 1 104 ? -10.539 -1.896 0.997 1 98.25 104 TYR A N 1
ATOM 830 C CA . TYR A 1 104 ? -10.375 -3.189 1.647 1 98.25 104 TYR A CA 1
ATOM 831 C C . TYR A 1 104 ? -9.516 -4.121 0.796 1 98.25 104 TYR A C 1
ATOM 833 O O . TYR A 1 104 ? -9.297 -3.859 -0.388 1 98.25 104 TYR A O 1
ATOM 841 N N . ALA A 1 105 ? -8.984 -5.148 1.481 1 98.56 105 ALA A N 1
ATOM 842 C CA . ALA A 1 105 ? -8.133 -6.047 0.704 1 98.56 105 ALA A CA 1
ATOM 843 C C . ALA A 1 105 ? -8.148 -7.457 1.287 1 98.56 105 ALA A C 1
ATOM 845 O O . ALA A 1 105 ? -8.328 -7.637 2.494 1 98.56 105 ALA A O 1
ATOM 846 N N . ILE A 1 106 ? -8.047 -8.391 0.443 1 98.38 106 ILE A N 1
ATOM 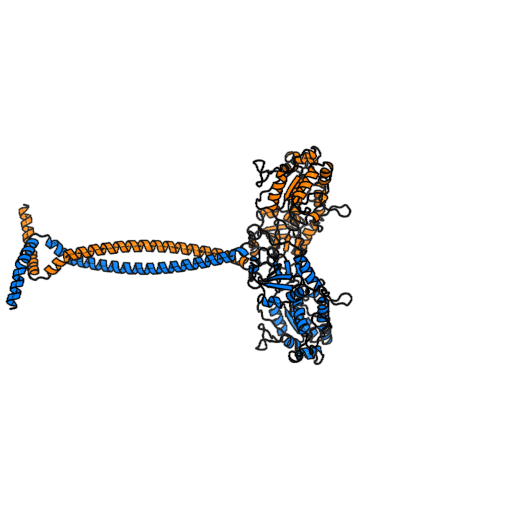847 C CA . ILE A 1 106 ? -7.812 -9.805 0.74 1 98.38 106 ILE A CA 1
ATOM 848 C C . ILE A 1 106 ? -6.496 -10.25 0.11 1 98.38 106 ILE A C 1
ATOM 850 O O . ILE A 1 106 ? -6.297 -10.109 -1.098 1 98.38 106 ILE A O 1
ATOM 854 N N . GLY A 1 107 ? -5.594 -10.711 0.931 1 97.5 107 GLY A N 1
ATOM 855 C CA . GLY A 1 107 ? -4.285 -11.055 0.391 1 97.5 107 GLY A CA 1
ATOM 856 C C . GLY A 1 107 ? -3.566 -12.109 1.2 1 97.5 107 GLY A C 1
ATOM 857 O O . GLY A 1 107 ? -4.203 -12.906 1.896 1 97.5 107 GLY A O 1
ATOM 858 N N . PHE A 1 108 ? -2.227 -12.242 1.073 1 97.81 108 PHE A N 1
ATOM 859 C CA . PHE A 1 108 ? -1.397 -13.312 1.617 1 97.81 108 PHE A CA 1
ATOM 860 C C . PHE A 1 108 ? -0.726 -12.867 2.912 1 97.81 108 PHE A C 1
ATOM 862 O O . PHE A 1 108 ? -0.397 -13.703 3.762 1 97.81 108 PHE A O 1
ATOM 869 N N . ASP A 1 109 ? -0.525 -11.594 3.08 1 97.12 109 ASP A N 1
ATOM 870 C CA . ASP A 1 109 ? 0.396 -11.031 4.062 1 97.12 109 ASP A CA 1
ATOM 871 C C . ASP A 1 109 ? -0.174 -11.141 5.477 1 97.12 109 ASP A C 1
ATOM 873 O O . ASP A 1 109 ? -1.39 -11.062 5.668 1 97.12 109 ASP A O 1
ATOM 877 N N . GLU A 1 110 ? 0.756 -11.359 6.406 1 96.81 110 GLU A N 1
ATOM 878 C CA . GLU A 1 110 ? 0.389 -11.141 7.805 1 96.81 110 GLU A CA 1
ATOM 879 C C . GLU A 1 110 ? 0.285 -9.656 8.125 1 96.81 110 GLU A C 1
ATOM 881 O O . GLU A 1 110 ? 1.225 -9.062 8.664 1 96.81 110 GLU A O 1
ATOM 886 N N . LEU A 1 111 ? -0.799 -9.172 7.797 1 97.25 111 LEU A N 1
ATOM 887 C CA . LEU A 1 111 ? -1.094 -7.75 7.871 1 97.25 111 LEU A CA 1
ATOM 888 C C . LEU A 1 111 ? -2.371 -7.5 8.664 1 97.25 111 LEU A C 1
ATOM 890 O O . LEU A 1 111 ? -3.354 -8.227 8.516 1 97.25 111 LEU A O 1
ATOM 894 N N . ASP A 1 112 ? -2.283 -6.602 9.594 1 97.25 112 ASP A N 1
ATOM 895 C CA . ASP A 1 112 ? -3.455 -6.109 10.312 1 97.25 112 ASP A CA 1
ATOM 896 C C . ASP A 1 112 ? -3.67 -4.617 10.062 1 97.25 112 ASP A C 1
ATOM 898 O O . ASP A 1 112 ? -2.76 -3.812 10.266 1 97.25 112 ASP A O 1
ATOM 902 N N . PHE A 1 113 ? -4.809 -4.285 9.555 1 97.5 113 PHE A N 1
ATOM 903 C CA . PHE A 1 113 ? -5.156 -2.895 9.281 1 97.5 113 PHE A CA 1
ATOM 904 C C . PHE A 1 113 ? -6.621 -2.629 9.617 1 97.5 113 PHE A C 1
ATOM 906 O O . PHE A 1 113 ? -7.441 -2.443 8.719 1 97.5 113 PHE A O 1
ATOM 913 N N . ARG A 1 114 ? -6.863 -2.604 10.922 1 94.19 114 ARG A N 1
ATOM 914 C CA . ARG A 1 114 ? -8.211 -2.414 11.445 1 94.19 114 ARG A CA 1
ATOM 915 C C . ARG A 1 114 ? -9.195 -3.377 10.781 1 94.19 114 ARG A C 1
ATOM 917 O O . ARG A 1 114 ? -9.008 -4.594 10.836 1 94.19 114 ARG A O 1
ATOM 924 N N . ASP A 1 115 ? -10.234 -2.881 10.195 1 95.06 115 ASP A N 1
ATOM 925 C CA . ASP A 1 115 ? -11.25 -3.721 9.57 1 95.06 115 ASP A CA 1
ATOM 926 C C . ASP A 1 115 ? -11.078 -3.75 8.047 1 95.06 115 ASP A C 1
ATOM 928 O O . ASP A 1 115 ? -11.992 -4.125 7.32 1 95.06 115 ASP A O 1
ATOM 932 N N . ARG A 1 116 ? -9.859 -3.451 7.57 1 97.56 116 ARG A N 1
ATOM 933 C CA . ARG A 1 116 ? -9.703 -3.215 6.137 1 97.56 116 ARG A CA 1
ATOM 934 C C . ARG A 1 116 ? -8.984 -4.375 5.465 1 97.56 116 ARG A C 1
ATOM 936 O O . ARG A 1 116 ? -8.82 -4.391 4.242 1 97.56 116 ARG A O 1
ATOM 943 N N . TYR A 1 117 ? -8.578 -5.414 6.246 1 98.31 117 TYR A N 1
ATOM 944 C CA . TYR A 1 117 ? -7.754 -6.445 5.629 1 98.31 117 TYR A CA 1
ATOM 945 C C . TYR A 1 117 ? -8.133 -7.828 6.148 1 98.31 117 TYR A C 1
ATOM 947 O O . TYR A 1 117 ? -8.391 -8 7.34 1 98.31 117 TYR A O 1
ATOM 955 N N . LEU A 1 118 ? -8.148 -8.781 5.242 1 98.5 118 LEU A N 1
ATOM 956 C CA . LEU A 1 118 ? -8.336 -10.195 5.551 1 98.5 118 LEU A CA 1
ATOM 957 C C . LEU A 1 118 ? -7.266 -11.047 4.887 1 98.5 118 LEU A C 1
ATOM 959 O O . LEU A 1 118 ? -7.066 -10.969 3.672 1 98.5 118 LEU A O 1
ATOM 963 N N . ARG A 1 119 ? -6.551 -11.797 5.656 1 98.44 119 ARG A N 1
ATOM 964 C CA . ARG A 1 119 ? -5.617 -12.758 5.078 1 98.44 119 ARG A CA 1
ATOM 965 C C . ARG A 1 119 ? -6.34 -14.016 4.617 1 98.44 119 ARG A C 1
ATOM 967 O O . ARG A 1 119 ? -6.969 -14.703 5.418 1 98.44 119 ARG A O 1
ATOM 974 N N . MET A 1 120 ? -6.324 -14.281 3.369 1 98.19 120 MET A N 1
ATOM 975 C CA . MET A 1 120 ? -6.836 -15.5 2.754 1 98.19 120 MET A CA 1
ATOM 976 C C . MET A 1 120 ? -5.934 -15.953 1.613 1 98.19 120 MET A C 1
ATOM 978 O O . MET A 1 120 ? -6.23 -15.703 0.444 1 98.19 120 MET A O 1
ATOM 982 N N . PRO A 1 121 ? -4.879 -16.672 1.985 1 98.19 121 PRO A N 1
ATOM 983 C CA . PRO A 1 121 ? -3.955 -17.141 0.944 1 98.19 121 PRO A CA 1
ATOM 984 C C . PRO A 1 121 ? -4.637 -18 -0.11 1 98.19 121 PRO A C 1
ATOM 986 O O . PRO A 1 121 ? -5.652 -18.641 0.176 1 98.19 121 PRO A O 1
ATOM 989 N N . LEU A 1 122 ? -4.082 -18.062 -1.271 1 97.88 122 LEU A N 1
ATOM 990 C CA . LEU A 1 122 ? -4.672 -18.75 -2.418 1 97.88 122 LEU A CA 1
ATOM 991 C C . LEU A 1 122 ? -4.809 -20.234 -2.146 1 97.88 122 LEU A C 1
ATOM 993 O O . LEU A 1 122 ? -5.648 -20.906 -2.754 1 97.88 122 LEU A O 1
ATOM 997 N N . TYR A 1 123 ? -3.973 -20.797 -1.241 1 98.5 123 TYR A N 1
ATOM 998 C CA . TYR A 1 123 ? -4.074 -22.219 -0.97 1 98.5 123 TYR A CA 1
ATOM 999 C C . TYR A 1 123 ? -5.449 -22.578 -0.411 1 98.5 123 TYR A C 1
ATOM 1001 O O . TYR A 1 123 ? -5.934 -23.688 -0.602 1 98.5 123 TYR A O 1
ATOM 1009 N N . TYR A 1 124 ? -6.07 -21.625 0.281 1 98.62 124 TYR A N 1
ATOM 1010 C CA . TYR A 1 124 ? -7.387 -21.875 0.85 1 98.62 124 TYR A CA 1
ATOM 1011 C C . TYR A 1 124 ? -8.438 -22.016 -0.248 1 98.62 124 TYR A C 1
ATOM 1013 O O . TYR A 1 124 ? -9.32 -22.859 -0.169 1 98.62 124 TYR A O 1
ATOM 1021 N N . ALA A 1 125 ? -8.367 -21.172 -1.264 1 97.69 125 ALA A N 1
ATOM 1022 C CA . ALA A 1 125 ? -9.234 -21.297 -2.434 1 97.69 125 ALA A CA 1
ATOM 1023 C C . ALA A 1 125 ? -8.977 -22.625 -3.152 1 97.69 125 ALA A C 1
ATOM 1025 O O . ALA A 1 125 ? -9.914 -23.25 -3.664 1 97.69 125 ALA A O 1
ATOM 1026 N N . SER A 1 126 ? -7.723 -23 -3.213 1 97.94 126 SER A N 1
ATOM 1027 C CA . SER A 1 126 ? -7.383 -24.281 -3.832 1 97.94 126 SER A CA 1
ATOM 1028 C C . SER A 1 126 ? -8.055 -25.438 -3.111 1 97.94 126 SER A C 1
ATOM 1030 O O . SER A 1 126 ? -8.508 -26.391 -3.748 1 97.94 126 SER A O 1
ATOM 1032 N N . LEU A 1 127 ? -8.109 -25.391 -1.833 1 98.31 127 LEU A N 1
ATOM 1033 C CA . LEU A 1 127 ? -8.781 -26.422 -1.045 1 98.31 127 LEU A CA 1
ATOM 1034 C C . LEU A 1 127 ? -10.266 -26.469 -1.367 1 98.31 127 LEU A C 1
ATOM 1036 O O . LEU A 1 127 ? -10.859 -27.547 -1.406 1 98.31 127 LEU A O 1
ATOM 1040 N N . HIS A 1 128 ? -10.836 -25.297 -1.6 1 97.81 128 HIS A N 1
ATOM 1041 C CA . HIS A 1 128 ? -12.227 -25.234 -2.037 1 97.81 128 HIS A CA 1
ATOM 1042 C C . HIS A 1 128 ? -12.43 -26.016 -3.33 1 97.81 128 HIS A C 1
ATOM 1044 O O . HIS A 1 128 ? -13.352 -26.828 -3.424 1 97.81 128 HIS A O 1
ATOM 1050 N N . TYR A 1 129 ? -11.586 -25.812 -4.219 1 96.38 129 TYR A N 1
ATOM 1051 C CA . TYR A 1 129 ? -11.727 -26.484 -5.512 1 96.38 129 TYR A CA 1
ATOM 1052 C C . TYR A 1 129 ? -11.5 -27.984 -5.379 1 96.38 129 TYR A C 1
ATOM 1054 O O . TYR A 1 129 ? -12.164 -28.781 -6.043 1 96.38 129 TYR A O 1
ATOM 1062 N N . LYS A 1 130 ? -10.531 -28.375 -4.555 1 97 130 LYS A N 1
ATOM 1063 C CA . LYS A 1 130 ? -10.328 -29.797 -4.297 1 97 130 LYS A CA 1
ATOM 1064 C C . LYS A 1 130 ? -11.555 -30.422 -3.643 1 97 130 LYS A C 1
ATOM 1066 O O . LYS A 1 130 ? -11.977 -31.516 -4.023 1 97 130 LYS A O 1
ATOM 1071 N N . ALA A 1 131 ? -12.078 -29.719 -2.725 1 96.12 131 ALA A N 1
ATOM 1072 C CA . ALA A 1 131 ? -13.266 -30.219 -2.039 1 96.12 131 ALA A CA 1
ATOM 1073 C C . ALA A 1 131 ? -14.43 -30.391 -3.012 1 96.12 131 ALA A C 1
ATOM 1075 O O . ALA A 1 131 ? -15.172 -31.375 -2.924 1 96.12 131 ALA A O 1
ATOM 1076 N N . GLU A 1 132 ? -14.57 -29.469 -3.916 1 93.44 132 GLU A N 1
ATOM 1077 C CA . GLU A 1 132 ? -15.617 -29.562 -4.926 1 93.44 132 GLU A CA 1
ATOM 1078 C C . GLU A 1 132 ? -15.438 -30.812 -5.793 1 93.44 132 GLU A C 1
ATOM 1080 O O . GLU A 1 132 ? -16.422 -31.422 -6.215 1 93.44 132 GLU A O 1
ATOM 1085 N N . SER A 1 133 ? -14.258 -31.172 -5.965 1 91.06 133 SER A N 1
ATOM 1086 C CA . SER A 1 133 ? -13.945 -32.281 -6.848 1 91.06 133 SER A CA 1
ATOM 1087 C C . SER A 1 133 ? -14.141 -33.625 -6.133 1 91.06 133 SER A C 1
ATOM 1089 O O . SER A 1 133 ? -14.078 -34.688 -6.758 1 91.06 133 SER A O 1
ATOM 1091 N N . MET A 1 134 ? -14.469 -33.656 -4.891 1 91.25 134 MET A N 1
ATOM 1092 C CA . MET A 1 134 ? -14.609 -34.875 -4.09 1 91.25 134 MET A CA 1
ATOM 1093 C C . MET A 1 134 ? -16 -35.438 -4.246 1 91.25 134 MET A C 1
ATOM 1095 O O . MET A 1 134 ? -16.266 -36.562 -3.801 1 91.25 134 MET A O 1
ATOM 1099 N N . ASN A 1 135 ? -16.812 -34.781 -4.934 1 89.88 135 ASN A N 1
ATOM 1100 C CA . ASN A 1 135 ? -18.172 -35.281 -5.137 1 89.88 135 ASN A CA 1
ATOM 1101 C C . ASN A 1 135 ? -18.203 -36.375 -6.211 1 89.88 135 ASN A C 1
ATOM 1103 O O . ASN A 1 135 ? -18.797 -36.188 -7.273 1 89.88 135 ASN A O 1
ATOM 1107 N N . ASP A 1 136 ? -17.641 -37.406 -5.914 1 92.38 136 ASP A N 1
ATOM 1108 C CA . ASP A 1 136 ? -17.5 -38.562 -6.777 1 92.38 136 ASP A CA 1
ATOM 1109 C C . ASP A 1 136 ? -17.516 -39.844 -5.965 1 92.38 136 ASP A C 1
ATOM 1111 O O . ASP A 1 136 ? -16.922 -39.938 -4.887 1 92.38 136 ASP A O 1
ATOM 1115 N N . THR A 1 137 ? -18.156 -40.906 -6.441 1 92.31 137 THR A N 1
ATOM 1116 C CA . THR A 1 137 ? -18.344 -42.125 -5.672 1 92.31 137 THR A CA 1
ATOM 1117 C C . THR A 1 137 ? -17.047 -42.938 -5.637 1 92.31 137 THR A C 1
ATOM 1119 O O . THR A 1 137 ? -16.922 -43.875 -4.844 1 92.31 137 THR A O 1
ATOM 1122 N N . THR A 1 138 ? -16.109 -42.562 -6.531 1 94.38 138 THR A N 1
ATOM 1123 C CA . THR A 1 138 ? -14.898 -43.375 -6.609 1 94.38 138 THR A CA 1
ATOM 1124 C C . THR A 1 138 ? -13.695 -42.625 -6.039 1 94.38 138 THR A C 1
ATOM 1126 O O . THR A 1 138 ? -12.555 -43.062 -6.219 1 94.38 138 THR A O 1
ATOM 1129 N N . VAL A 1 139 ? -13.906 -41.5 -5.469 1 94.06 139 VAL A N 1
ATOM 1130 C CA . VAL A 1 139 ? -12.812 -40.75 -4.875 1 94.06 139 VAL A CA 1
ATOM 1131 C C . VAL A 1 139 ? -12.289 -41.469 -3.639 1 94.06 139 VAL A C 1
ATOM 1133 O O . VAL A 1 139 ? -13.07 -42.031 -2.865 1 94.06 139 VAL A O 1
ATOM 1136 N N . PRO A 1 140 ? -11.031 -41.5 -3.479 1 95.06 140 PRO A N 1
ATOM 1137 C CA . PRO A 1 140 ? -10.477 -42.25 -2.338 1 95.06 140 PRO A CA 1
ATOM 1138 C C . PRO A 1 140 ? -10.508 -41.438 -1.044 1 95.06 140 PRO A C 1
ATOM 1140 O O . PRO A 1 140 ? -10.156 -41.969 0.02 1 95.06 140 PRO A O 1
ATOM 1143 N N . TYR A 1 141 ? -10.867 -40.188 -1.073 1 95.06 141 TYR A N 1
ATOM 1144 C CA . TYR A 1 141 ? -11.008 -39.312 0.097 1 95.06 141 TYR A CA 1
ATOM 1145 C C . TYR A 1 141 ? -12.461 -39.25 0.539 1 95.06 141 TYR A C 1
ATOM 1147 O O . TYR A 1 141 ? -13.375 -39.25 -0.294 1 95.06 141 TYR A O 1
ATOM 1155 N N . LYS A 1 142 ? -12.625 -39.125 1.812 1 91.25 142 LYS A N 1
ATOM 1156 C CA . LYS A 1 142 ? -13.984 -39.156 2.355 1 91.25 142 LYS A CA 1
ATOM 1157 C C . LYS A 1 142 ? -14.453 -37.75 2.711 1 91.25 142 LYS A C 1
ATOM 1159 O O . LYS A 1 142 ? -13.742 -37 3.391 1 91.25 142 LYS A O 1
ATOM 1164 N N . LEU A 1 143 ? -15.562 -37.469 2.215 1 90.69 143 LEU A N 1
ATOM 1165 C CA . LEU A 1 143 ? -16.203 -36.188 2.557 1 90.69 143 LEU A CA 1
ATOM 1166 C C . LEU A 1 143 ? -17.188 -36.375 3.707 1 90.69 143 LEU A C 1
ATOM 1168 O O . LEU A 1 143 ? -17.953 -37.344 3.725 1 90.69 143 LEU A O 1
ATOM 1172 N N . LYS A 1 144 ? -17.062 -35.531 4.648 1 88.19 144 LYS A N 1
ATOM 1173 C CA . LYS A 1 144 ? -18.016 -35.594 5.75 1 88.19 144 LYS A CA 1
ATOM 1174 C C . LYS A 1 144 ? -19.453 -35.438 5.246 1 88.19 144 LYS A C 1
ATOM 1176 O O . LYS A 1 144 ? -19.719 -34.625 4.363 1 88.19 144 LYS A O 1
ATOM 1181 N N . ASP A 1 145 ? -20.281 -36.125 5.91 1 85.62 145 ASP A N 1
ATOM 1182 C CA . ASP A 1 145 ? -21.688 -36.094 5.531 1 85.62 145 ASP A CA 1
ATOM 1183 C C . ASP A 1 145 ? -22.297 -34.719 5.859 1 85.62 145 ASP A C 1
ATOM 1185 O O . ASP A 1 145 ? -21.938 -34.094 6.859 1 85.62 145 ASP A O 1
ATOM 1189 N N . ASN A 1 146 ? -23.172 -34.281 5.047 1 84.81 146 ASN A N 1
ATOM 1190 C CA . ASN A 1 146 ? -23.953 -33.062 5.25 1 84.81 146 ASN A CA 1
ATOM 1191 C C . ASN A 1 146 ? -23.094 -31.812 5.223 1 84.81 146 ASN A C 1
ATOM 1193 O O . ASN A 1 146 ? -23.391 -30.828 5.902 1 84.81 146 ASN A O 1
ATOM 1197 N N . SER A 1 147 ? -21.953 -31.969 4.594 1 89.69 147 SER A N 1
ATOM 1198 C CA . SER A 1 147 ? -21.141 -30.781 4.414 1 89.69 147 SER A CA 1
ATOM 1199 C C . SER A 1 147 ? -21.625 -29.953 3.234 1 89.69 147 SER A C 1
ATOM 1201 O O . SER A 1 147 ? -22.453 -30.406 2.447 1 89.69 147 SER A O 1
ATOM 1203 N N . LEU A 1 148 ? -21.172 -28.688 3.104 1 91.75 148 LEU A N 1
ATOM 1204 C CA . LEU A 1 148 ? -21.531 -27.797 2.012 1 91.75 148 LEU A CA 1
ATOM 1205 C C . LEU A 1 148 ? -21.094 -28.375 0.667 1 91.75 148 LEU A C 1
ATOM 1207 O O . LEU A 1 148 ? -21.562 -27.922 -0.383 1 91.75 148 LEU A O 1
ATOM 1211 N N . TYR A 1 149 ? -20.297 -29.453 0.732 1 93 149 TYR A N 1
ATOM 1212 C CA . TYR A 1 149 ? -19.703 -29.984 -0.493 1 93 149 TYR A CA 1
ATOM 1213 C C . TYR A 1 149 ? -20.344 -31.312 -0.883 1 93 149 TYR A C 1
ATOM 1215 O O . TYR A 1 149 ? -20.016 -31.875 -1.924 1 93 149 TYR A O 1
ATOM 1223 N N . THR A 1 150 ? -21.234 -31.703 -0.046 1 88.56 150 THR A N 1
ATOM 1224 C CA . THR A 1 150 ? -21.922 -32.938 -0.36 1 88.56 150 THR A CA 1
ATOM 1225 C C . THR A 1 150 ? -23.062 -32.688 -1.337 1 88.56 150 THR A C 1
ATOM 1227 O O . THR A 1 150 ? -23.953 -31.875 -1.071 1 88.56 150 THR A O 1
ATOM 1230 N N . LEU A 1 151 ? -22.953 -33.312 -2.533 1 83.44 151 LEU A N 1
ATOM 1231 C CA . LEU A 1 151 ? -24 -33.125 -3.537 1 83.44 151 LEU A CA 1
ATOM 1232 C C . LEU A 1 151 ? -24.938 -34.312 -3.568 1 83.44 151 LEU A C 1
ATOM 1234 O O . LEU A 1 151 ? -24.547 -35.438 -3.156 1 83.44 151 LEU A O 1
ATOM 1238 N N . LYS A 1 152 ? -26.047 -34.031 -4.164 1 79.19 152 LYS A N 1
ATOM 1239 C CA . LYS A 1 152 ? -27.062 -35.062 -4.262 1 79.19 152 LYS A CA 1
ATOM 1240 C C . LYS A 1 152 ? -26.703 -36.094 -5.348 1 79.19 152 LYS A C 1
ATOM 1242 O O . LYS A 1 152 ? -26.938 -37.281 -5.188 1 79.19 152 LYS A O 1
ATOM 1247 N N . LYS A 1 153 ? -26.078 -35.625 -6.402 1 88.5 153 LYS A N 1
ATOM 1248 C CA . LYS A 1 153 ? -25.75 -36.5 -7.52 1 88.5 153 LYS A CA 1
ATOM 1249 C C . LYS A 1 153 ? -24.25 -36.5 -7.789 1 88.5 153 LYS A C 1
ATOM 1251 O O . LYS A 1 153 ? -23.766 -35.75 -8.641 1 88.5 153 LYS A O 1
ATOM 1256 N N . PRO A 1 154 ? -23.547 -37.344 -7.082 1 88.75 154 PRO A N 1
ATOM 1257 C CA . PRO A 1 154 ? -22.094 -37.406 -7.293 1 88.75 154 PRO A CA 1
ATOM 1258 C C . PRO A 1 154 ? -21.719 -38.031 -8.625 1 88.75 154 PRO A C 1
ATOM 1260 O O . PRO A 1 154 ? -22.5 -38.812 -9.188 1 88.75 154 PRO A O 1
ATOM 1263 N N . SER A 1 155 ? -20.609 -37.688 -9.164 1 91.31 155 SER A N 1
ATOM 1264 C CA . SER A 1 155 ? -20.062 -38.344 -10.352 1 91.31 155 SER A CA 1
ATOM 1265 C C . SER A 1 155 ? -19.453 -39.688 -10 1 91.31 155 SER A C 1
ATOM 1267 O O . SER A 1 155 ? -19.547 -40.156 -8.867 1 91.31 155 SER A O 1
ATOM 1269 N N . HIS A 1 156 ? -18.984 -40.375 -11.07 1 93.5 156 HIS A N 1
ATOM 1270 C CA . HIS A 1 156 ? -18.391 -41.688 -10.875 1 93.5 156 HIS A CA 1
ATOM 1271 C C . HIS A 1 156 ? -17.188 -41.875 -11.805 1 93.5 156 HIS A C 1
ATOM 1273 O O . HIS A 1 156 ? -17.094 -42.906 -12.477 1 93.5 156 HIS A O 1
ATOM 1279 N N . HIS A 1 157 ? -16.297 -40.906 -11.844 1 94.94 157 HIS A N 1
ATOM 1280 C CA . HIS A 1 157 ? -15.266 -41 -12.867 1 94.94 157 HIS A CA 1
ATOM 1281 C C . HIS A 1 157 ? -13.883 -40.781 -12.266 1 94.94 157 HIS A C 1
ATOM 1283 O O . HIS A 1 157 ? -12.875 -40.781 -12.984 1 94.94 157 HIS A O 1
ATOM 1289 N N . PHE A 1 158 ? -13.727 -40.594 -10.961 1 95.81 158 PHE A N 1
ATOM 1290 C CA . PHE A 1 158 ? -12.438 -40.25 -10.375 1 95.81 158 PHE A CA 1
ATOM 1291 C C . PHE A 1 158 ? -11.414 -41.344 -10.594 1 95.81 158 PHE A C 1
ATOM 1293 O O . PHE A 1 158 ? -10.297 -41.062 -11.039 1 95.81 158 PHE A O 1
ATOM 1300 N N . LYS A 1 159 ? -11.742 -42.562 -10.273 1 96.19 159 LYS A N 1
ATOM 1301 C CA . LYS A 1 159 ? -10.828 -43.688 -10.422 1 96.19 159 LYS A CA 1
ATOM 1302 C C . LYS A 1 159 ? -10.367 -43.844 -11.867 1 96.19 159 LYS A C 1
ATOM 1304 O O . LYS A 1 159 ? -9.195 -44.125 -12.125 1 96.19 159 LYS A O 1
ATOM 1309 N N . GLU A 1 160 ? -11.297 -43.688 -12.781 1 97.19 160 GLU A N 1
ATOM 1310 C CA . GLU A 1 160 ? -10.969 -43.781 -14.203 1 97.19 160 GLU A CA 1
ATOM 1311 C C . GLU A 1 160 ? -10.023 -42.656 -14.625 1 97.19 160 GLU A C 1
ATOM 1313 O O . GLU A 1 160 ? -9.078 -42.906 -15.375 1 97.19 160 GLU A O 1
ATOM 1318 N N . ASN A 1 161 ? -10.273 -41.531 -14.133 1 96.56 161 ASN A N 1
ATOM 1319 C CA . ASN A 1 161 ? -9.508 -40.344 -14.516 1 96.56 161 ASN A CA 1
ATOM 1320 C C . ASN A 1 161 ? -8.164 -40.312 -13.789 1 96.56 161 ASN A C 1
ATOM 1322 O O . ASN A 1 161 ? -7.219 -39.688 -14.273 1 96.56 161 ASN A O 1
ATOM 1326 N N . HIS A 1 162 ? -8.086 -40.875 -12.578 1 97.69 162 HIS A N 1
ATOM 1327 C CA . HIS A 1 162 ? -6.895 -40.844 -11.742 1 97.69 162 HIS A CA 1
ATOM 1328 C C . HIS A 1 162 ? -6.562 -42.219 -11.203 1 97.69 162 HIS A C 1
ATOM 1330 O O . HIS A 1 162 ? -6.52 -42.438 -9.992 1 97.69 162 HIS A O 1
ATOM 1336 N N . PRO A 1 163 ? -6.246 -43.094 -12.078 1 97.44 163 PRO A N 1
ATOM 1337 C CA . PRO A 1 163 ? -6.059 -44.5 -11.641 1 97.44 163 PRO A CA 1
ATOM 1338 C C . PRO A 1 163 ? -4.879 -44.656 -10.688 1 97.44 163 PRO A C 1
ATOM 1340 O O . PRO A 1 163 ? -4.965 -45.406 -9.719 1 97.44 163 PRO A O 1
ATOM 1343 N N . ASN A 1 164 ? -3.812 -44.031 -10.945 1 97.69 164 ASN A N 1
ATOM 1344 C CA . ASN A 1 164 ? -2.648 -44.156 -10.078 1 97.69 164 ASN A CA 1
ATOM 1345 C C . ASN A 1 164 ? -2.889 -43.531 -8.719 1 97.69 164 ASN A C 1
ATOM 1347 O O . ASN A 1 164 ? -2.531 -44.094 -7.684 1 97.69 164 ASN A O 1
ATOM 1351 N N . LEU A 1 165 ? -3.41 -42.312 -8.734 1 97.5 165 LEU A N 1
ATOM 1352 C CA . LEU A 1 165 ? -3.705 -41.594 -7.492 1 97.5 165 LEU A CA 1
ATOM 1353 C C . LEU A 1 165 ? -4.652 -42.406 -6.617 1 97.5 165 LEU A C 1
ATOM 1355 O O . LEU A 1 165 ? -4.434 -42.562 -5.414 1 97.5 165 LEU A O 1
ATOM 1359 N N . TYR A 1 166 ? -5.66 -42.969 -7.25 1 97.06 166 TYR A N 1
ATOM 1360 C CA . TYR A 1 166 ? -6.609 -43.812 -6.551 1 97.06 166 TYR A CA 1
ATOM 1361 C C . TYR A 1 166 ? -5.895 -45 -5.895 1 97.06 166 TYR A C 1
ATOM 1363 O O . TYR A 1 166 ? -6.109 -45.281 -4.715 1 97.06 166 TYR A O 1
ATOM 1371 N N . ALA A 1 167 ? -5.043 -45.594 -6.605 1 97.19 167 ALA A N 1
ATOM 1372 C CA . ALA A 1 167 ? -4.355 -46.812 -6.152 1 97.19 167 ALA A CA 1
ATOM 1373 C C . ALA A 1 167 ? -3.396 -46.5 -5.004 1 97.19 167 ALA A C 1
ATOM 1375 O O . ALA A 1 167 ? -3.293 -47.25 -4.047 1 97.19 167 ALA A O 1
ATOM 1376 N N . VAL A 1 168 ? -2.738 -45.438 -5.078 1 96.12 168 VAL A N 1
ATOM 1377 C CA . VAL A 1 168 ? -1.738 -45.094 -4.074 1 96.12 168 VAL A CA 1
ATOM 1378 C C . VAL A 1 168 ? -2.43 -44.75 -2.758 1 96.12 168 VAL A C 1
ATOM 1380 O O . VAL A 1 168 ? -2.008 -45.188 -1.688 1 96.12 168 VAL A O 1
ATOM 1383 N N . VAL A 1 169 ? -3.48 -43.969 -2.812 1 95.69 169 VAL A N 1
ATOM 1384 C CA . VAL A 1 169 ? -4.188 -43.531 -1.615 1 95.69 169 VAL A CA 1
ATOM 1385 C C . VAL A 1 169 ? -4.859 -44.719 -0.941 1 95.69 169 VAL A C 1
ATOM 1387 O O . VAL A 1 169 ? -4.938 -44.781 0.288 1 95.69 169 VAL A O 1
ATOM 1390 N N . ASN A 1 170 ? -5.23 -45.719 -1.787 1 95.38 170 ASN A N 1
ATOM 1391 C CA . ASN A 1 170 ? -5.898 -46.906 -1.254 1 95.38 170 ASN A CA 1
ATOM 1392 C C . ASN A 1 170 ? -4.902 -48.031 -0.938 1 95.38 170 ASN A C 1
ATOM 1394 O O . ASN A 1 170 ? -5.293 -49.156 -0.7 1 95.38 170 ASN A O 1
ATOM 1398 N N . ASN A 1 171 ? -3.686 -47.719 -1.021 1 93.94 171 ASN A N 1
ATOM 1399 C CA . ASN A 1 171 ? -2.615 -48.656 -0.682 1 93.94 171 ASN A CA 1
ATOM 1400 C C . ASN A 1 171 ? -2.602 -49.844 -1.618 1 93.94 171 ASN A C 1
ATOM 1402 O O . ASN A 1 171 ? -2.307 -50.969 -1.193 1 93.94 171 ASN A O 1
ATOM 1406 N N . GLU A 1 172 ? -3.008 -49.625 -2.822 1 95.56 172 GLU A N 1
ATOM 1407 C CA . GLU A 1 172 ? -2.955 -50.656 -3.826 1 95.56 172 GLU A CA 1
ATOM 1408 C C . GLU A 1 172 ? -1.58 -50.75 -4.484 1 95.56 172 GLU A C 1
ATOM 1410 O O . GLU A 1 172 ? -1.219 -51.75 -5.074 1 95.56 172 GLU A O 1
ATOM 1415 N N . ILE A 1 173 ? -0.902 -49.656 -4.426 1 94.19 173 ILE A N 1
ATOM 1416 C CA . ILE A 1 173 ? 0.468 -49.625 -4.926 1 94.19 173 ILE A CA 1
ATOM 1417 C C . ILE A 1 173 ? 1.404 -49.156 -3.809 1 94.19 173 ILE A C 1
ATOM 1419 O O . ILE A 1 173 ? 1.022 -48.344 -2.963 1 94.19 173 ILE A O 1
ATOM 1423 N N . ASP A 1 174 ? 2.613 -49.719 -3.834 1 95.81 174 ASP A N 1
ATOM 1424 C CA . ASP A 1 174 ? 3.648 -49.344 -2.867 1 95.81 174 ASP A CA 1
ATOM 1425 C C . ASP A 1 174 ? 4.227 -47.969 -3.158 1 95.81 174 ASP A C 1
ATOM 1427 O O . ASP A 1 174 ? 4.891 -47.781 -4.18 1 95.81 174 ASP A O 1
ATOM 1431 N N . PRO A 1 175 ? 4.008 -47.06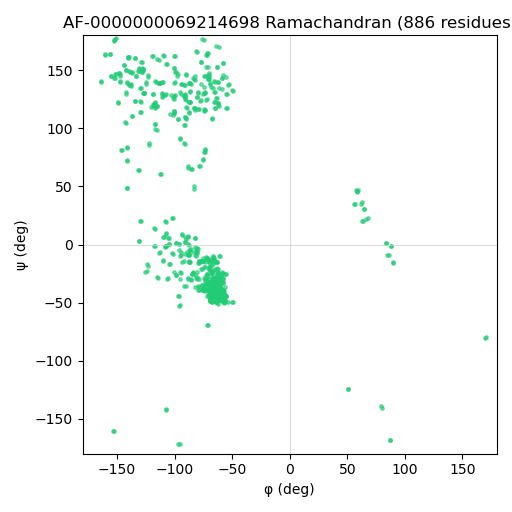2 -2.24 1 96.12 175 PRO A N 1
ATOM 1432 C CA . PRO A 1 175 ? 4.523 -45.719 -2.49 1 96.12 175 PRO A CA 1
ATOM 1433 C C . PRO A 1 175 ? 6.043 -45.688 -2.615 1 96.12 175 PRO A C 1
ATOM 1435 O O . PRO A 1 175 ? 6.598 -44.719 -3.188 1 96.12 175 PRO A O 1
ATOM 1438 N N . LEU A 1 176 ? 6.734 -46.625 -2.121 1 96.88 176 LEU A N 1
ATOM 1439 C CA . LEU A 1 176 ? 8.195 -46.688 -2.148 1 96.88 176 LEU A CA 1
ATOM 1440 C C . LEU A 1 176 ? 8.703 -47.031 -3.547 1 96.88 176 LEU A C 1
ATOM 1442 O O . LEU A 1 176 ? 9.883 -46.812 -3.85 1 96.88 176 LEU A O 1
ATOM 1446 N N . LYS A 1 177 ? 7.875 -47.5 -4.426 1 96 177 LYS A N 1
ATOM 1447 C CA . LYS A 1 177 ? 8.281 -47.938 -5.758 1 96 177 LYS A CA 1
ATOM 1448 C C . LYS A 1 177 ? 8.016 -46.844 -6.797 1 96 177 LYS A C 1
ATOM 1450 O O . LYS A 1 177 ? 8.305 -47.031 -7.98 1 96 177 LYS A O 1
ATOM 1455 N N . ARG A 1 178 ? 7.535 -45.75 -6.379 1 96.81 178 ARG A N 1
ATOM 1456 C CA . ARG A 1 178 ? 7.254 -44.625 -7.262 1 96.81 178 ARG A CA 1
ATOM 1457 C C . ARG A 1 178 ? 8.547 -43.969 -7.758 1 96.81 178 ARG A C 1
ATOM 1459 O O . ARG A 1 178 ? 9.625 -44.281 -7.25 1 96.81 178 ARG A O 1
ATOM 1466 N N . GLY A 1 179 ? 8.367 -43.125 -8.836 1 97.38 179 GLY A N 1
ATOM 1467 C CA . GLY A 1 179 ? 9.5 -42.375 -9.312 1 97.38 179 GLY A CA 1
ATOM 1468 C C . GLY A 1 179 ? 10.023 -41.375 -8.281 1 97.38 179 GLY A C 1
ATOM 1469 O O . GLY A 1 179 ? 9.375 -41.125 -7.266 1 97.38 179 GLY A O 1
ATOM 1470 N N . PHE A 1 180 ? 11.102 -40.812 -8.555 1 98.38 180 PHE A N 1
ATOM 1471 C CA . PHE A 1 180 ? 11.805 -39.969 -7.582 1 98.38 180 PHE A CA 1
ATOM 1472 C C . PHE A 1 180 ? 11.07 -38.656 -7.363 1 98.38 180 PHE A C 1
ATOM 1474 O O . PHE A 1 180 ? 10.398 -38.469 -6.348 1 98.38 180 PHE A O 1
ATOM 1481 N N . ALA A 1 181 ? 11.102 -37.812 -8.438 1 98.75 181 ALA A N 1
ATOM 1482 C CA . ALA A 1 181 ? 10.523 -36.5 -8.227 1 98.75 181 ALA A CA 1
ATOM 1483 C C . ALA A 1 181 ? 9.891 -35.969 -9.508 1 98.75 181 ALA A C 1
ATOM 1485 O O . ALA A 1 181 ? 10.367 -36.25 -10.609 1 98.75 181 ALA A O 1
ATOM 1486 N N . SER A 1 182 ? 8.812 -35.219 -9.336 1 98.75 182 SER A N 1
ATOM 1487 C CA . SER A 1 182 ? 8.133 -34.562 -10.438 1 98.75 182 SER A CA 1
ATOM 1488 C C . SER A 1 182 ? 8.219 -33.031 -10.312 1 98.75 182 SER A C 1
ATOM 1490 O O . SER A 1 182 ? 8.508 -32.531 -9.234 1 98.75 182 SER A O 1
ATOM 1492 N N . PHE A 1 183 ? 8.023 -32.344 -11.445 1 98.5 183 PHE A N 1
ATOM 1493 C CA . PHE A 1 183 ? 8.102 -30.891 -11.547 1 98.5 183 PHE A CA 1
ATOM 1494 C C . PHE A 1 183 ? 7.16 -30.375 -12.625 1 98.5 183 PHE A C 1
ATOM 1496 O O . PHE A 1 183 ? 7.199 -30.844 -13.766 1 98.5 183 PHE A O 1
ATOM 1503 N N . VAL A 1 184 ? 6.254 -29.5 -12.234 1 98.19 184 VAL A N 1
ATOM 1504 C CA . VAL A 1 184 ? 5.34 -28.906 -13.211 1 98.19 184 VAL A CA 1
ATOM 1505 C C . VAL A 1 184 ? 5.332 -27.391 -13.055 1 98.19 184 VAL A C 1
ATOM 1507 O O . VAL A 1 184 ? 4.934 -26.875 -12.008 1 98.19 184 VAL A O 1
ATOM 1510 N N . ALA A 1 185 ? 5.812 -26.641 -14.039 1 95.94 185 ALA A N 1
ATOM 1511 C CA . ALA A 1 185 ? 5.816 -25.172 -14.062 1 95.94 185 ALA A CA 1
ATOM 1512 C C . ALA A 1 185 ? 5.672 -24.641 -15.484 1 95.94 185 ALA A C 1
ATOM 1514 O O . ALA A 1 185 ? 6.09 -25.297 -16.438 1 95.94 185 ALA A O 1
ATOM 1515 N N . SER A 1 186 ? 5.043 -23.516 -15.602 1 93.44 186 SER A N 1
ATOM 1516 C CA . SER A 1 186 ? 4.855 -22.922 -16.922 1 93.44 186 SER A CA 1
ATOM 1517 C C . SER A 1 186 ? 5.605 -21.594 -17.016 1 93.44 186 SER A C 1
ATOM 1519 O O . SER A 1 186 ? 6.004 -21.188 -18.109 1 93.44 186 SER A O 1
ATOM 1521 N N . ASN A 1 187 ? 5.816 -20.859 -15.922 1 91 187 ASN A N 1
ATOM 1522 C CA . ASN A 1 187 ? 6.516 -19.578 -15.914 1 91 187 ASN A CA 1
ATOM 1523 C C . ASN A 1 187 ? 8.031 -19.766 -15.859 1 91 187 ASN A C 1
ATOM 1525 O O . ASN A 1 187 ? 8.562 -20.219 -14.852 1 91 187 ASN A O 1
ATOM 1529 N N . PRO A 1 188 ? 8.664 -19.312 -16.875 1 93.06 188 PRO A N 1
ATOM 1530 C CA . PRO A 1 188 ? 10.109 -19.531 -16.891 1 93.06 188 PRO A CA 1
ATOM 1531 C C . PRO A 1 188 ? 10.859 -18.547 -15.992 1 93.06 188 PRO A C 1
ATOM 1533 O O . PRO A 1 188 ? 12.039 -18.75 -15.695 1 93.06 188 PRO A O 1
ATOM 1536 N N . ASN A 1 189 ? 10.195 -17.484 -15.57 1 89.75 189 ASN A N 1
ATOM 1537 C CA . ASN A 1 189 ? 10.844 -16.422 -14.82 1 89.75 189 ASN A CA 1
ATOM 1538 C C . ASN A 1 189 ? 10.828 -16.688 -13.32 1 89.75 189 ASN A C 1
ATOM 1540 O O . ASN A 1 189 ? 10.258 -15.914 -12.547 1 89.75 189 ASN A O 1
ATOM 1544 N N . ALA A 1 190 ? 11.5 -17.672 -12.914 1 93.44 190 ALA A N 1
ATOM 1545 C CA . ALA A 1 190 ? 11.656 -18.094 -11.523 1 93.44 190 ALA A CA 1
ATOM 1546 C C . ALA A 1 190 ? 13.047 -18.672 -11.281 1 93.44 190 ALA A C 1
ATOM 1548 O O . ALA A 1 190 ? 13.211 -19.891 -11.18 1 93.44 190 ALA A O 1
ATOM 1549 N N . PRO A 1 191 ? 13.984 -17.875 -11.086 1 92.75 191 PRO A N 1
ATOM 1550 C CA . PRO A 1 191 ? 15.391 -18.297 -11.086 1 92.75 191 PRO A CA 1
ATOM 1551 C C . PRO A 1 191 ? 15.711 -19.281 -9.961 1 92.75 191 PRO A C 1
ATOM 1553 O O . PRO A 1 191 ? 16.438 -20.25 -10.172 1 92.75 191 PRO A O 1
ATOM 1556 N N . LYS A 1 192 ? 15.211 -19.031 -8.727 1 94.38 192 LYS A N 1
ATOM 1557 C CA . LYS A 1 192 ? 15.508 -19.922 -7.609 1 94.38 192 LYS A CA 1
ATOM 1558 C C . LYS A 1 192 ? 14.93 -21.312 -7.848 1 94.38 192 LYS A C 1
ATOM 1560 O O . LYS A 1 192 ? 15.578 -22.328 -7.566 1 94.38 192 LYS A O 1
ATOM 1565 N N . ARG A 1 193 ? 13.695 -21.344 -8.352 1 96.44 193 ARG A N 1
ATOM 1566 C CA . ARG A 1 193 ? 13.031 -22.609 -8.68 1 96.44 193 ARG A CA 1
ATOM 1567 C C . ARG A 1 193 ? 13.836 -23.375 -9.719 1 96.44 193 ARG A C 1
ATOM 1569 O O . ARG A 1 193 ? 14.094 -24.578 -9.547 1 96.44 193 ARG A O 1
ATOM 1576 N N . ASN A 1 194 ? 14.242 -22.672 -10.75 1 97.06 194 ASN A N 1
ATOM 1577 C CA . ASN A 1 194 ? 14.977 -23.312 -11.836 1 97.06 194 ASN A CA 1
ATOM 1578 C C . ASN A 1 194 ? 16.328 -23.812 -11.375 1 97.06 194 ASN A C 1
ATOM 1580 O O . ASN A 1 194 ? 16.75 -24.906 -11.75 1 97.06 194 ASN A O 1
ATOM 1584 N N . ALA A 1 195 ? 16.984 -23.031 -10.602 1 97.31 195 ALA A N 1
ATOM 1585 C CA . ALA A 1 195 ? 18.281 -23.422 -10.07 1 97.31 195 ALA A CA 1
ATOM 1586 C C . ALA A 1 195 ? 18.172 -24.672 -9.203 1 97.31 195 ALA A C 1
ATOM 1588 O O . ALA A 1 195 ? 19.031 -25.562 -9.273 1 97.31 195 ALA A O 1
ATOM 1589 N N . PHE A 1 196 ? 17.188 -24.734 -8.383 1 98.12 196 PHE A N 1
ATOM 1590 C CA . PHE A 1 196 ? 17 -25.906 -7.527 1 98.12 196 PHE A CA 1
ATOM 1591 C C . PHE A 1 196 ? 16.719 -27.141 -8.359 1 98.12 196 PHE A C 1
ATOM 1593 O O . PHE A 1 196 ? 17.234 -28.234 -8.07 1 98.12 196 PHE A O 1
ATOM 1600 N N . TYR A 1 197 ? 15.789 -27 -9.32 1 98.06 197 TYR A N 1
ATOM 1601 C CA . TYR A 1 197 ? 15.5 -28.094 -10.227 1 98.06 197 TYR A CA 1
ATOM 1602 C C . TYR A 1 197 ? 16.781 -28.672 -10.812 1 98.06 197 TYR A C 1
ATOM 1604 O O . TYR A 1 197 ? 17 -29.891 -10.805 1 98.06 197 TYR A O 1
ATOM 1612 N N . ASP A 1 198 ? 17.672 -27.844 -11.328 1 97.94 198 ASP A N 1
ATOM 1613 C CA . ASP A 1 198 ? 18.906 -28.281 -11.961 1 97.94 198 ASP A CA 1
ATOM 1614 C C . ASP A 1 198 ? 19.797 -29 -10.961 1 97.94 198 ASP A C 1
ATOM 1616 O O . ASP A 1 198 ? 20.391 -30.047 -11.289 1 97.94 198 ASP A O 1
ATOM 1620 N N . ALA A 1 199 ? 19.891 -28.438 -9.836 1 97.94 199 ALA A N 1
ATOM 1621 C CA . ALA A 1 199 ? 20.734 -29.031 -8.805 1 97.94 199 ALA A CA 1
ATOM 1622 C C . ALA A 1 199 ? 20.219 -30.422 -8.422 1 97.94 199 ALA A C 1
ATOM 1624 O O . ALA A 1 199 ? 21 -31.359 -8.32 1 97.94 199 ALA A O 1
ATOM 1625 N N . LEU A 1 200 ? 18.953 -30.562 -8.188 1 98.12 200 LEU A N 1
ATOM 1626 C CA . LEU A 1 200 ? 18.359 -31.844 -7.797 1 98.12 200 LEU A CA 1
ATOM 1627 C C . LEU A 1 200 ? 18.453 -32.844 -8.93 1 98.12 200 LEU A C 1
ATOM 1629 O O . LEU A 1 200 ? 18.766 -34.031 -8.703 1 98.12 200 LEU A O 1
ATOM 1633 N N . ASN A 1 201 ? 18.156 -32.375 -10.133 1 97.62 201 ASN A N 1
ATOM 1634 C CA . ASN A 1 201 ? 18.188 -33.25 -11.32 1 97.62 201 ASN A CA 1
ATOM 1635 C C . ASN A 1 201 ? 19.578 -33.812 -11.578 1 97.62 201 ASN A C 1
ATOM 1637 O O . ASN A 1 201 ? 19.703 -34.875 -12.18 1 97.62 201 ASN A O 1
ATOM 1641 N N . SER A 1 202 ? 20.594 -33.125 -11.188 1 95.94 202 SER A N 1
ATOM 1642 C CA . SER A 1 202 ? 21.969 -33.594 -11.375 1 95.94 202 SER A CA 1
ATOM 1643 C C . SER A 1 202 ? 22.297 -34.781 -10.461 1 95.94 202 SER A C 1
ATOM 1645 O O . SER A 1 202 ? 23.234 -35.531 -10.727 1 95.94 202 SER A O 1
ATOM 1647 N N . ILE A 1 203 ? 21.578 -34.906 -9.5 1 94.5 203 ILE A N 1
ATOM 1648 C CA . ILE A 1 203 ? 21.812 -35.969 -8.531 1 94.5 203 ILE A CA 1
ATOM 1649 C C . ILE A 1 203 ? 20.922 -37.156 -8.852 1 94.5 203 ILE A C 1
ATOM 1651 O O . ILE A 1 203 ? 21.391 -38.312 -8.867 1 94.5 203 ILE A O 1
ATOM 1655 N N . GLU A 1 204 ? 19.672 -36.938 -8.984 1 95.31 204 GLU A N 1
ATOM 1656 C CA . GLU A 1 204 ? 18.672 -37.906 -9.391 1 95.31 204 GLU A CA 1
ATOM 1657 C C . GLU A 1 204 ? 17.688 -37.281 -10.383 1 95.31 204 GLU A C 1
ATOM 1659 O O . GLU A 1 204 ? 17.219 -36.156 -10.203 1 95.31 204 GLU A O 1
ATOM 1664 N N . PRO A 1 205 ? 17.359 -38.031 -11.375 1 96.5 205 PRO A N 1
ATOM 1665 C CA . PRO A 1 205 ? 16.531 -37.438 -12.43 1 96.5 205 PRO A CA 1
ATOM 1666 C C . PRO A 1 205 ? 15.164 -36.969 -11.93 1 96.5 205 PRO A C 1
ATOM 1668 O O . PRO A 1 205 ? 14.477 -37.719 -11.227 1 96.5 205 PRO A O 1
ATOM 1671 N N . VAL A 1 206 ? 14.781 -35.781 -12.328 1 98.5 206 VAL A N 1
ATOM 1672 C CA . VAL A 1 206 ? 13.492 -35.188 -12.023 1 98.5 206 VAL A CA 1
ATOM 1673 C C . VAL A 1 206 ? 12.648 -35.094 -13.289 1 98.5 206 VAL A C 1
ATOM 1675 O O . VAL A 1 206 ? 13.094 -34.562 -14.305 1 98.5 206 VAL A O 1
ATOM 1678 N N . THR A 1 207 ? 11.43 -35.625 -13.258 1 98.62 207 THR A N 1
ATOM 1679 C CA . THR A 1 207 ? 10.57 -35.625 -14.438 1 98.62 207 THR A CA 1
ATOM 1680 C C . THR A 1 207 ? 9.766 -34.344 -14.531 1 98.62 207 THR A C 1
ATOM 1682 O O . THR A 1 207 ? 9.023 -34 -13.609 1 98.62 207 THR A O 1
ATOM 1685 N N . GLY A 1 208 ? 9.93 -33.656 -15.664 1 98.31 208 GLY A N 1
ATOM 1686 C CA . GLY A 1 208 ? 9.219 -32.406 -15.891 1 98.31 208 GLY A CA 1
ATOM 1687 C C . GLY A 1 208 ? 8.008 -32.562 -16.781 1 98.31 208 GLY A C 1
ATOM 1688 O O . GLY A 1 208 ? 8.125 -33 -17.938 1 98.31 208 GLY A O 1
ATOM 1689 N N . GLY A 1 209 ? 6.891 -32.125 -16.297 1 98.12 209 GLY A N 1
ATOM 1690 C CA . GLY A 1 209 ? 5.66 -32.312 -17.047 1 98.12 209 GLY A CA 1
ATOM 1691 C C . GLY A 1 209 ? 5.055 -31.016 -17.547 1 98.12 209 GLY A C 1
ATOM 1692 O O . GLY A 1 209 ? 4.031 -31.016 -18.234 1 98.12 209 GLY A O 1
ATOM 1693 N N . GLY A 1 210 ? 5.641 -29.812 -17.125 1 96.94 210 GLY A N 1
ATOM 1694 C CA . GLY A 1 210 ? 5.184 -28.5 -17.578 1 96.94 210 GLY A CA 1
ATOM 1695 C C . GLY A 1 210 ? 6.012 -27.953 -18.734 1 96.94 210 GLY A C 1
ATOM 1696 O O . GLY A 1 210 ? 6.828 -28.672 -19.312 1 96.94 210 GLY A O 1
ATOM 1697 N N . SER A 1 211 ? 5.789 -26.719 -19.109 1 96.06 211 SER A N 1
ATOM 1698 C CA . SER A 1 211 ? 6.508 -26.094 -20.219 1 96.06 211 SER A CA 1
ATOM 1699 C C . SER A 1 211 ? 7.961 -25.812 -19.844 1 96.06 211 SER A C 1
ATOM 1701 O O . SER A 1 211 ? 8.828 -25.766 -20.719 1 96.06 211 SER A O 1
ATOM 1703 N N . VAL A 1 212 ? 8.18 -25.609 -18.578 1 96.19 212 VAL A N 1
ATOM 1704 C CA . VAL A 1 212 ? 9.531 -25.359 -18.094 1 96.19 212 VAL A CA 1
ATOM 1705 C C . VAL A 1 212 ? 10.203 -26.672 -17.703 1 96.19 212 VAL A C 1
ATOM 1707 O O . VAL A 1 212 ? 9.641 -27.469 -16.969 1 96.19 212 VAL A O 1
ATOM 1710 N N . LYS A 1 213 ? 11.398 -26.984 -18.219 1 96.69 213 LYS A N 1
ATOM 1711 C CA . LYS A 1 213 ? 12.164 -28.188 -17.922 1 96.69 213 LYS A CA 1
ATOM 1712 C C . LYS A 1 213 ? 11.383 -29.438 -18.281 1 96.69 213 LYS A C 1
ATOM 1714 O O . LYS A 1 213 ? 11.258 -30.359 -17.453 1 96.69 213 LYS A O 1
ATOM 1719 N N . ASN A 1 214 ? 10.797 -29.453 -19.453 1 97.12 214 ASN A N 1
ATOM 1720 C CA . ASN A 1 214 ? 9.969 -30.578 -19.891 1 97.12 214 ASN A CA 1
ATOM 1721 C C . ASN A 1 214 ? 10.82 -31.766 -20.297 1 97.12 214 ASN A C 1
ATOM 1723 O O . ASN A 1 214 ? 11.75 -31.641 -21.109 1 97.12 214 ASN A O 1
ATOM 1727 N N . THR A 1 215 ? 10.516 -32.938 -19.766 1 97.44 215 THR A N 1
ATOM 1728 C CA . THR A 1 215 ? 11.273 -34.156 -20.078 1 97.44 215 THR A CA 1
ATOM 1729 C C . THR A 1 215 ? 10.391 -35.188 -20.781 1 97.44 215 THR A C 1
ATOM 1731 O O . THR A 1 215 ? 10.867 -36.25 -21.156 1 97.44 215 THR A O 1
ATOM 1734 N N . LEU A 1 216 ? 9.109 -34.875 -20.984 1 97.38 216 LEU A N 1
ATOM 1735 C CA . LEU A 1 216 ? 8.148 -35.875 -21.484 1 97.38 216 LEU A CA 1
ATOM 1736 C C . LEU A 1 216 ? 7.836 -35.625 -22.953 1 97.38 216 LEU A C 1
ATOM 1738 O O . LEU A 1 216 ? 7.328 -36.5 -23.641 1 97.38 216 LEU A O 1
ATOM 1742 N N . GLY A 1 217 ? 8.148 -34.469 -23.438 1 96.5 217 GLY A N 1
ATOM 1743 C CA . GLY A 1 217 ? 7.836 -34.125 -24.828 1 96.5 217 GLY A CA 1
ATOM 1744 C C . GLY A 1 217 ? 6.438 -33.562 -25 1 96.5 217 GLY A C 1
ATOM 1745 O O . GLY A 1 217 ? 6.062 -33.156 -26.094 1 96.5 217 GLY A O 1
ATOM 1746 N N . TYR A 1 218 ? 5.613 -33.625 -23.953 1 96.12 218 TYR A N 1
ATOM 1747 C CA . TYR A 1 218 ? 4.281 -33.031 -23.938 1 96.12 218 TYR A CA 1
ATOM 1748 C C . TYR A 1 218 ? 3.99 -32.406 -22.578 1 96.12 218 TYR A C 1
ATOM 1750 O O . TYR A 1 218 ? 4.664 -32.688 -21.594 1 96.12 218 TYR A O 1
ATOM 1758 N N . ASN A 1 219 ? 3.043 -31.547 -22.594 1 96.81 219 ASN A N 1
ATOM 1759 C CA . ASN A 1 219 ? 2.594 -30.969 -21.328 1 96.81 219 ASN A CA 1
ATOM 1760 C C . ASN A 1 219 ? 1.527 -31.828 -20.672 1 96.81 219 ASN A C 1
ATOM 1762 O O . ASN A 1 219 ? 0.524 -32.188 -21.297 1 96.81 219 ASN A O 1
ATOM 1766 N N . VAL A 1 220 ? 1.725 -32.062 -19.438 1 96.94 220 VAL A N 1
ATOM 1767 C CA . VAL A 1 220 ? 0.789 -32.906 -18.688 1 96.94 220 VAL A CA 1
ATOM 1768 C C . VAL A 1 220 ? -0.544 -32.188 -18.531 1 96.94 220 VAL A C 1
ATOM 1770 O O . VAL A 1 220 ? -0.575 -31 -18.188 1 96.94 220 VAL A O 1
ATOM 1773 N N . LYS A 1 221 ? -1.623 -32.812 -18.734 1 95.31 221 LYS A N 1
ATOM 1774 C CA . LYS A 1 221 ? -2.955 -32.25 -18.609 1 95.31 221 LYS A CA 1
ATOM 1775 C C . LYS A 1 221 ? -3.559 -32.562 -17.234 1 95.31 221 LYS A C 1
ATOM 1777 O O . LYS A 1 221 ? -4.191 -31.688 -16.625 1 95.31 221 LYS A O 1
ATOM 1782 N N . ASN A 1 222 ? -3.406 -33.75 -16.828 1 97.38 222 ASN A N 1
ATOM 1783 C CA . ASN A 1 222 ? -3.865 -34.188 -15.508 1 97.38 222 ASN A CA 1
ATOM 1784 C C . ASN A 1 222 ? -2.738 -34.125 -14.484 1 97.38 222 ASN A C 1
ATOM 1786 O O . ASN A 1 222 ? -2.086 -35.156 -14.227 1 97.38 222 ASN A O 1
ATOM 1790 N N . LYS A 1 223 ? -2.609 -33.062 -13.844 1 97.75 223 LYS A N 1
ATOM 1791 C CA . LYS A 1 223 ? -1.476 -32.781 -12.961 1 97.75 223 LYS A CA 1
ATOM 1792 C C . LYS A 1 223 ? -1.459 -33.75 -11.766 1 97.75 223 LYS A C 1
ATOM 1794 O O . LYS A 1 223 ? -0.419 -34.312 -11.438 1 97.75 223 LYS A O 1
ATOM 1799 N N . SER A 1 224 ? -2.605 -33.938 -11.109 1 97.94 224 SER A N 1
ATOM 1800 C CA . SER A 1 224 ? -2.654 -34.75 -9.898 1 97.94 224 SER A CA 1
ATOM 1801 C C . SER A 1 224 ? -2.275 -36.188 -10.195 1 97.94 224 SER A C 1
ATOM 1803 O O . SER A 1 224 ? -1.574 -36.844 -9.406 1 97.94 224 SER A O 1
ATOM 1805 N N . GLU A 1 225 ? -2.754 -36.719 -11.344 1 98.25 225 GLU A N 1
ATOM 1806 C CA . GLU A 1 225 ? -2.393 -38.062 -11.758 1 98.25 225 GLU A CA 1
ATOM 1807 C C . GLU A 1 225 ? -0.893 -38.188 -12.008 1 98.25 225 GLU A C 1
ATOM 1809 O O . GLU A 1 225 ? -0.269 -39.156 -11.602 1 98.25 225 GLU A O 1
ATOM 1814 N N . PHE A 1 226 ? -0.368 -37.188 -12.602 1 98.56 226 PHE A N 1
ATOM 1815 C CA . PHE A 1 226 ? 1.058 -37.188 -12.906 1 98.56 226 PHE A CA 1
ATOM 1816 C C . PHE A 1 226 ? 1.883 -37.125 -11.625 1 98.56 226 PHE A C 1
ATOM 1818 O O . PHE A 1 226 ? 2.789 -37.938 -11.438 1 98.56 226 PHE A O 1
ATOM 1825 N N . LEU A 1 227 ? 1.575 -36.281 -10.68 1 98.75 227 LEU A N 1
ATOM 1826 C CA . LEU A 1 227 ? 2.32 -36.094 -9.438 1 98.75 227 LEU A CA 1
ATOM 1827 C C . LEU A 1 227 ? 2.279 -37.375 -8.602 1 98.75 227 LEU A C 1
ATOM 1829 O O . LEU A 1 227 ? 3.266 -37.719 -7.941 1 98.75 227 LEU A O 1
ATOM 1833 N N . SER A 1 228 ? 1.188 -38.094 -8.633 1 98.44 228 SER A N 1
ATOM 1834 C CA . SER A 1 228 ? 0.974 -39.25 -7.77 1 98.44 228 SER A CA 1
ATOM 1835 C C . SER A 1 228 ? 1.937 -40.375 -8.109 1 98.44 228 SER A C 1
ATOM 1837 O O . SER A 1 228 ? 2.084 -41.312 -7.34 1 98.44 228 SER A O 1
ATOM 1839 N N . GLN A 1 229 ? 2.594 -40.25 -9.203 1 98.44 229 GLN A N 1
ATOM 1840 C CA . GLN A 1 229 ? 3.49 -41.281 -9.656 1 98.44 229 GLN A CA 1
ATOM 1841 C C . GLN A 1 229 ? 4.891 -41.125 -9.078 1 98.44 229 GLN A C 1
ATOM 1843 O O . GLN A 1 229 ? 5.766 -41.969 -9.289 1 98.44 229 GLN A O 1
ATOM 1848 N N . TYR A 1 230 ? 5.074 -40.094 -8.281 1 98.69 230 TYR A N 1
ATOM 1849 C CA . TYR A 1 230 ? 6.414 -39.75 -7.805 1 98.69 230 TYR A CA 1
ATOM 1850 C C . TYR A 1 230 ? 6.43 -39.594 -6.293 1 98.69 230 TYR A C 1
ATOM 1852 O O . TYR A 1 230 ? 5.406 -39.25 -5.688 1 98.69 230 TYR A O 1
ATOM 1860 N N . LYS A 1 231 ? 7.621 -39.75 -5.688 1 98.62 231 LYS A N 1
ATOM 1861 C CA . LYS A 1 231 ? 7.801 -39.656 -4.242 1 98.62 231 LYS A CA 1
ATOM 1862 C C . LYS A 1 231 ? 7.75 -38.188 -3.797 1 98.62 231 LYS A C 1
ATOM 1864 O O . LYS A 1 231 ? 7.227 -37.875 -2.725 1 98.62 231 LYS A O 1
ATOM 1869 N N . PHE A 1 232 ? 8.336 -37.344 -4.598 1 98.88 232 PHE A N 1
ATOM 1870 C CA . PHE A 1 232 ? 8.445 -35.938 -4.262 1 98.88 232 PHE A CA 1
ATOM 1871 C C . PHE A 1 232 ? 7.922 -35.062 -5.402 1 98.88 232 PHE A C 1
ATOM 1873 O O . PHE A 1 232 ? 7.914 -35.5 -6.559 1 98.88 232 PHE A O 1
ATOM 1880 N N . ASN A 1 233 ? 7.422 -33.938 -5.086 1 98.88 233 ASN A N 1
ATOM 1881 C CA . ASN A 1 233 ? 7.105 -32.906 -6.07 1 98.88 233 ASN A CA 1
ATOM 1882 C C . ASN A 1 233 ? 7.695 -31.547 -5.68 1 98.88 233 ASN A C 1
ATOM 1884 O O . ASN A 1 233 ? 7.613 -31.141 -4.52 1 98.88 233 ASN A O 1
ATOM 1888 N N . LEU A 1 234 ? 8.32 -30.875 -6.676 1 98.75 234 LEU A N 1
ATOM 1889 C CA . LEU A 1 234 ? 8.828 -29.516 -6.453 1 98.75 234 LEU A CA 1
ATOM 1890 C C . LEU A 1 234 ? 7.684 -28.516 -6.406 1 98.75 234 LEU A C 1
ATOM 1892 O O . LEU A 1 234 ? 7 -28.297 -7.41 1 98.75 234 LEU A O 1
ATOM 1896 N N . CYS A 1 235 ? 7.508 -27.906 -5.242 1 98.62 235 CYS A N 1
ATOM 1897 C CA . CYS A 1 235 ? 6.441 -26.938 -5.02 1 98.62 235 CYS A CA 1
ATOM 1898 C C . CYS A 1 235 ? 7.012 -25.531 -4.805 1 98.62 235 CYS A C 1
ATOM 1900 O O . CYS A 1 235 ? 6.707 -24.891 -3.803 1 98.62 235 CYS A O 1
ATOM 1902 N N . PHE A 1 236 ? 7.711 -25 -5.758 1 98.06 236 PHE A N 1
ATOM 1903 C CA . PHE A 1 236 ? 8.352 -23.703 -5.668 1 98.06 236 PHE A CA 1
ATOM 1904 C C . PHE A 1 236 ? 7.414 -22.609 -6.176 1 98.06 236 PHE A C 1
ATOM 1906 O O . PHE A 1 236 ? 6.82 -22.734 -7.246 1 98.06 236 PHE A O 1
ATOM 1913 N N . GLU A 1 237 ? 7.258 -21.578 -5.379 1 96.62 237 GLU A N 1
ATOM 1914 C CA . GLU A 1 237 ? 6.598 -20.375 -5.879 1 96.62 237 GLU A CA 1
ATOM 1915 C C . GLU A 1 237 ? 7.492 -19.609 -6.855 1 96.62 237 GLU A C 1
ATOM 1917 O O . GLU A 1 237 ? 8.695 -19.875 -6.934 1 96.62 237 GLU A O 1
ATOM 1922 N N . ASN A 1 238 ? 6.898 -18.688 -7.652 1 92.44 238 ASN A N 1
ATOM 1923 C CA . ASN A 1 238 ? 7.676 -17.906 -8.609 1 92.44 238 ASN A CA 1
ATOM 1924 C C . ASN A 1 238 ? 8.586 -16.891 -7.914 1 92.44 238 ASN A C 1
ATOM 1926 O O . ASN A 1 238 ? 9.648 -16.547 -8.43 1 92.44 238 ASN A O 1
ATOM 1930 N N . THR A 1 239 ? 8.102 -16.422 -6.797 1 92.81 239 THR A N 1
ATOM 1931 C CA . THR A 1 239 ? 8.852 -15.484 -5.984 1 92.81 239 THR A CA 1
ATOM 1932 C C . THR A 1 239 ? 8.688 -15.797 -4.5 1 92.81 239 THR A C 1
ATOM 1934 O O . THR A 1 239 ? 7.777 -16.531 -4.113 1 92.81 239 THR A O 1
ATOM 1937 N N . GLN A 1 240 ? 9.648 -15.227 -3.799 1 93.94 240 GLN A N 1
ATOM 1938 C CA . GLN A 1 240 ? 9.578 -15.406 -2.354 1 93.94 240 GLN A CA 1
ATOM 1939 C C . GLN A 1 240 ? 8.789 -14.273 -1.698 1 93.94 240 GLN A C 1
ATOM 1941 O O . GLN A 1 240 ? 8.922 -13.109 -2.088 1 93.94 240 GLN A O 1
ATOM 1946 N N . GLY A 1 241 ? 7.918 -14.617 -0.741 1 94.19 241 GLY A N 1
ATOM 1947 C CA . GLY A 1 241 ? 7.16 -13.664 0.051 1 94.19 241 GLY A CA 1
ATOM 1948 C C . GLY A 1 241 ? 6.555 -14.273 1.301 1 94.19 241 GLY A C 1
ATOM 1949 O O . GLY A 1 241 ? 6.062 -15.398 1.271 1 94.19 241 GLY A O 1
ATOM 1950 N N . TYR A 1 242 ? 6.613 -13.5 2.363 1 95.56 242 TYR A N 1
ATOM 1951 C CA . TYR A 1 242 ? 6.016 -13.984 3.6 1 95.56 242 TYR A CA 1
ATOM 1952 C C . TYR A 1 242 ? 4.504 -14.133 3.451 1 95.56 242 TYR A C 1
ATOM 1954 O O . TYR A 1 242 ? 3.814 -13.18 3.074 1 95.56 242 TYR A O 1
ATOM 1962 N N . GLY A 1 243 ? 4.047 -15.328 3.697 1 96.94 243 GLY A N 1
ATOM 1963 C CA . GLY A 1 243 ? 2.625 -15.609 3.607 1 96.94 243 GLY A CA 1
ATOM 1964 C C . GLY A 1 243 ? 2.188 -16.047 2.221 1 96.94 243 GLY A C 1
ATOM 1965 O O . GLY A 1 243 ? 1.104 -16.609 2.053 1 96.94 243 GLY A O 1
ATOM 1966 N N . TYR A 1 244 ? 3.014 -15.828 1.216 1 96.88 244 TYR A N 1
ATOM 1967 C CA . TYR A 1 244 ? 2.67 -16.094 -0.178 1 96.88 244 TYR A CA 1
ATOM 1968 C C . TYR A 1 244 ? 2.672 -17.578 -0.47 1 96.88 244 TYR A C 1
ATOM 1970 O O . TYR A 1 244 ? 3.617 -18.109 -1.064 1 96.88 244 TYR A O 1
ATOM 1978 N N . VAL A 1 245 ? 1.57 -18.234 -0.07 1 98.38 245 VAL A N 1
ATOM 1979 C CA . VAL A 1 245 ? 1.375 -19.672 -0.294 1 98.38 245 VAL A CA 1
ATOM 1980 C C . VAL A 1 245 ? 0.192 -19.891 -1.234 1 98.38 245 VAL A C 1
ATOM 1982 O O . VAL A 1 245 ? -0.935 -19.484 -0.926 1 98.38 245 VAL A O 1
ATOM 1985 N N . THR A 1 246 ? 0.456 -20.5 -2.354 1 97.88 246 THR A N 1
ATOM 1986 C CA . THR A 1 246 ? -0.573 -20.672 -3.375 1 97.88 246 THR A CA 1
ATOM 1987 C C . THR A 1 246 ? -1.029 -22.125 -3.445 1 97.88 246 THR A C 1
ATOM 1989 O O . THR A 1 246 ? -1.217 -22.781 -2.414 1 97.88 246 THR A O 1
ATOM 1992 N N . GLU A 1 247 ? -1.313 -22.656 -4.629 1 97.81 247 GLU A N 1
ATOM 1993 C CA . GLU A 1 247 ? -1.935 -23.969 -4.781 1 97.81 247 GLU A CA 1
ATOM 1994 C C . GLU A 1 247 ? -0.886 -25.078 -4.797 1 97.81 247 GLU A C 1
ATOM 1996 O O . GLU A 1 247 ? -1.211 -26.25 -4.59 1 97.81 247 GLU A O 1
ATOM 2001 N N . LYS A 1 248 ? 0.366 -24.844 -4.977 1 97.94 248 LYS A N 1
ATOM 2002 C CA . LYS A 1 248 ? 1.393 -25.828 -5.312 1 97.94 248 LYS A CA 1
ATOM 2003 C C . LYS A 1 248 ? 1.536 -26.875 -4.207 1 97.94 248 LYS A C 1
ATOM 2005 O O . LYS A 1 248 ? 1.562 -28.062 -4.484 1 97.94 248 LYS A O 1
ATOM 2010 N N . ILE A 1 249 ? 1.594 -26.391 -2.98 1 98.69 249 ILE A N 1
ATOM 2011 C CA . ILE A 1 249 ? 1.773 -27.328 -1.881 1 98.69 249 ILE A CA 1
ATOM 2012 C C . ILE A 1 249 ? 0.509 -28.172 -1.708 1 98.69 249 ILE A C 1
ATOM 2014 O O . ILE A 1 249 ? 0.583 -29.359 -1.37 1 98.69 249 ILE A O 1
ATOM 2018 N N . ILE A 1 250 ? -0.649 -27.594 -1.988 1 98.69 250 ILE A N 1
ATOM 2019 C CA . ILE A 1 250 ? -1.92 -28.297 -1.894 1 98.69 250 ILE A CA 1
ATOM 2020 C C . ILE A 1 250 ? -1.991 -29.375 -2.977 1 98.69 250 ILE A C 1
ATOM 2022 O O . ILE A 1 250 ? -2.479 -30.484 -2.732 1 98.69 250 ILE A O 1
ATOM 2026 N N . ASP A 1 251 ? -1.506 -29.062 -4.148 1 98.5 251 ASP A N 1
ATOM 2027 C CA . ASP A 1 251 ? -1.48 -30.031 -5.238 1 98.5 251 ASP A CA 1
ATOM 2028 C C . ASP A 1 251 ? -0.687 -31.266 -4.852 1 98.5 251 ASP A C 1
ATOM 2030 O O . ASP A 1 251 ? -1.084 -32.406 -5.172 1 98.5 251 ASP A O 1
ATOM 2034 N N . ALA A 1 252 ? 0.374 -31.062 -4.207 1 98.75 252 ALA A N 1
ATOM 2035 C CA . ALA A 1 252 ? 1.208 -32.188 -3.773 1 98.75 252 ALA A CA 1
ATOM 2036 C C . ALA A 1 252 ? 0.496 -33.031 -2.715 1 98.75 252 ALA A C 1
ATOM 2038 O O . ALA A 1 252 ? 0.422 -34.25 -2.83 1 98.75 252 ALA A O 1
ATOM 2039 N N . TYR A 1 253 ? -0.045 -32.375 -1.674 1 98.69 253 TYR A N 1
ATOM 2040 C CA . TYR A 1 253 ? -0.781 -33.094 -0.637 1 98.69 253 TYR A CA 1
ATOM 2041 C C . TYR A 1 253 ? -1.923 -33.906 -1.238 1 98.69 253 TYR A C 1
ATOM 2043 O O . TYR A 1 253 ? -2.137 -35.062 -0.865 1 98.69 253 TYR A O 1
ATOM 2051 N N . PHE A 1 254 ? -2.615 -33.281 -2.16 1 98.5 254 PHE A N 1
ATOM 2052 C CA . PHE A 1 254 ? -3.748 -33.938 -2.809 1 98.5 254 PHE A CA 1
ATOM 2053 C C . PHE A 1 254 ? -3.301 -35.188 -3.562 1 98.5 254 PHE A C 1
ATOM 2055 O O . PHE A 1 254 ? -4.012 -36.188 -3.584 1 98.5 254 PHE A O 1
ATOM 2062 N N . SER A 1 255 ? -2.143 -35.156 -4.129 1 98.31 255 SER A N 1
ATOM 2063 C CA . SER A 1 255 ? -1.62 -36.219 -4.977 1 98.31 255 SER A CA 1
ATOM 2064 C C . SER A 1 255 ? -0.839 -37.25 -4.16 1 98.31 255 SER A C 1
ATOM 2066 O O . SER A 1 255 ? -0.18 -38.125 -4.719 1 98.31 255 SER A O 1
ATOM 2068 N N . HIS A 1 256 ? -0.84 -37.094 -2.908 1 98.06 256 HIS A N 1
ATOM 2069 C CA . HIS A 1 256 ? -0.18 -38 -1.979 1 98.06 256 HIS A CA 1
ATOM 2070 C C . HIS A 1 256 ? 1.312 -38.125 -2.277 1 98.06 256 HIS A C 1
ATOM 2072 O O . HIS A 1 256 ? 1.848 -39.219 -2.398 1 98.06 256 HIS A O 1
ATOM 2078 N N . THR A 1 257 ? 1.924 -37.031 -2.475 1 98.62 257 THR A N 1
ATOM 2079 C CA . THR A 1 257 ? 3.361 -36.906 -2.686 1 98.62 257 THR A CA 1
ATOM 2080 C C . THR A 1 257 ? 3.963 -35.875 -1.746 1 98.62 257 THR A C 1
ATOM 2082 O O . THR A 1 257 ? 3.266 -34.969 -1.294 1 98.62 257 THR A O 1
ATOM 2085 N N . ILE A 1 258 ? 5.191 -36.031 -1.323 1 98.88 258 ILE A N 1
ATOM 2086 C CA . ILE A 1 258 ? 5.832 -35.125 -0.371 1 98.88 258 ILE A CA 1
ATOM 2087 C C . ILE A 1 258 ? 6.246 -33.844 -1.077 1 98.88 258 ILE A C 1
ATOM 2089 O O . ILE A 1 258 ? 7 -33.875 -2.055 1 98.88 258 ILE A O 1
ATOM 2093 N N . PRO A 1 259 ? 5.797 -32.688 -0.603 1 98.88 259 PRO A N 1
ATOM 2094 C CA . PRO A 1 259 ? 6.215 -31.422 -1.199 1 98.88 259 PRO A CA 1
ATOM 2095 C C . PRO A 1 259 ? 7.656 -31.047 -0.847 1 98.88 259 PRO A C 1
ATOM 2097 O O . PRO A 1 259 ? 8.062 -31.172 0.312 1 98.88 259 PRO A O 1
ATOM 2100 N N . ILE A 1 260 ? 8.383 -30.703 -1.787 1 98.88 260 ILE A N 1
ATOM 2101 C CA . ILE A 1 260 ? 9.586 -29.891 -1.605 1 98.88 260 ILE A CA 1
ATOM 2102 C C . ILE A 1 260 ? 9.258 -28.422 -1.887 1 98.88 260 ILE A C 1
ATOM 2104 O O . ILE A 1 260 ? 9.102 -28.031 -3.045 1 98.88 260 ILE A O 1
ATOM 2108 N N . TYR A 1 261 ? 9.227 -27.625 -0.808 1 98.81 261 TYR A N 1
ATOM 2109 C CA . TYR A 1 261 ? 8.586 -26.312 -0.929 1 98.81 261 TYR A CA 1
ATOM 2110 C C . TYR A 1 261 ? 9.602 -25.188 -0.776 1 98.81 261 TYR A C 1
ATOM 2112 O O . TYR A 1 261 ? 10.5 -25.266 0.066 1 98.81 261 TYR A O 1
ATOM 2120 N N . TRP A 1 262 ? 9.445 -24.156 -1.633 1 98.38 262 TRP A N 1
ATOM 2121 C CA . TRP A 1 262 ? 10.125 -22.875 -1.502 1 98.38 262 TRP A CA 1
ATOM 2122 C C . TRP A 1 262 ? 9.211 -21.719 -1.902 1 98.38 262 TRP A C 1
ATOM 2124 O O . TRP A 1 262 ? 8.562 -21.766 -2.953 1 98.38 262 TRP A O 1
ATOM 2134 N N . GLY A 1 263 ? 9.086 -20.719 -1.11 1 96.12 263 GLY A N 1
ATOM 2135 C CA . GLY A 1 263 ? 8.258 -19.562 -1.39 1 96.12 263 GLY A CA 1
ATOM 2136 C C . GLY A 1 263 ? 8.102 -18.641 -0.197 1 96.12 263 GLY A C 1
ATOM 2137 O O . GLY A 1 263 ? 8.859 -17.672 -0.044 1 96.12 263 GLY A O 1
ATOM 2138 N N . SER A 1 264 ? 7.227 -18.984 0.719 1 97.19 264 SER A N 1
ATOM 2139 C CA . SER A 1 264 ? 7.031 -18.219 1.943 1 97.19 264 SER A CA 1
ATOM 2140 C C . SER A 1 264 ? 7.988 -18.672 3.039 1 97.19 264 SER A C 1
ATOM 2142 O O . SER A 1 264 ? 7.953 -19.828 3.461 1 97.19 264 SER A O 1
ATOM 2144 N N . PRO A 1 265 ? 8.781 -17.766 3.553 1 95.06 265 PRO A N 1
ATOM 2145 C CA . PRO A 1 265 ? 9.633 -18.141 4.684 1 95.06 265 PRO A CA 1
ATOM 2146 C C . PRO A 1 265 ? 8.828 -18.516 5.93 1 95.06 265 PRO A C 1
ATOM 2148 O O . PRO A 1 265 ? 9.352 -19.156 6.84 1 95.06 265 PRO A O 1
ATOM 2151 N N . SER A 1 266 ? 7.531 -18.172 5.938 1 96.69 266 SER A N 1
ATOM 2152 C CA . SER A 1 266 ? 6.703 -18.438 7.105 1 96.69 266 SER A CA 1
ATOM 2153 C C . SER A 1 266 ? 5.715 -19.578 6.84 1 96.69 266 SER A C 1
ATOM 2155 O O . SER A 1 266 ? 4.699 -19.688 7.523 1 96.69 266 SER A O 1
ATOM 2157 N N . VAL A 1 267 ? 5.977 -20.375 5.867 1 98.31 267 VAL A N 1
ATOM 2158 C CA . VAL A 1 267 ? 5.051 -21.422 5.441 1 98.31 267 VAL A CA 1
ATOM 2159 C C . VAL A 1 267 ? 4.762 -22.359 6.609 1 98.31 267 VAL A C 1
ATOM 2161 O O . VAL A 1 267 ? 3.682 -22.953 6.68 1 98.31 267 VAL A O 1
ATOM 2164 N N . ALA A 1 268 ? 5.648 -22.438 7.57 1 98.06 268 ALA A N 1
ATOM 2165 C CA . ALA A 1 268 ? 5.5 -23.328 8.719 1 98.06 268 ALA A CA 1
ATOM 2166 C C . ALA A 1 268 ? 4.379 -22.844 9.641 1 98.06 268 ALA A C 1
ATOM 2168 O O . ALA A 1 268 ? 3.918 -23.594 10.5 1 98.06 268 ALA A O 1
ATOM 2169 N N . LYS A 1 269 ? 3.941 -21.625 9.477 1 97.69 269 LYS A N 1
ATOM 2170 C CA . LYS A 1 269 ? 2.779 -21.141 10.219 1 97.69 269 LYS A CA 1
ATOM 2171 C C . LYS A 1 269 ? 1.489 -21.75 9.672 1 97.69 269 LYS A C 1
ATOM 2173 O O . LYS A 1 269 ? 0.53 -21.953 10.414 1 97.69 269 LYS A O 1
ATOM 2178 N N . ASP A 1 270 ? 1.505 -22.016 8.406 1 98.38 270 ASP A N 1
ATOM 2179 C CA . ASP A 1 270 ? 0.318 -22.547 7.73 1 98.38 270 ASP A CA 1
ATOM 2180 C C . ASP A 1 270 ? 0.303 -24.062 7.75 1 98.38 270 ASP A C 1
ATOM 2182 O O . ASP A 1 270 ? -0.757 -24.688 7.895 1 98.38 270 ASP A O 1
ATOM 2186 N N . PHE A 1 271 ? 1.493 -24.656 7.637 1 98.62 271 PHE A N 1
ATOM 2187 C CA . PHE A 1 271 ? 1.552 -26.109 7.48 1 98.62 271 PHE A CA 1
ATOM 2188 C C . PHE A 1 271 ? 2.561 -26.719 8.453 1 98.62 271 PHE A C 1
ATOM 2190 O O . PHE A 1 271 ? 3.566 -26.078 8.781 1 98.62 271 PHE A O 1
ATOM 2197 N N . ASN A 1 272 ? 2.303 -27.938 8.828 1 98.44 272 ASN A N 1
ATOM 2198 C CA . ASN A 1 272 ? 3.156 -28.719 9.711 1 98.44 272 ASN A CA 1
ATOM 2199 C C . ASN A 1 272 ? 4.512 -29 9.078 1 98.44 272 ASN A C 1
ATOM 2201 O O . ASN A 1 272 ? 4.594 -29.719 8.078 1 98.44 272 ASN A O 1
ATOM 2205 N N . PRO A 1 273 ? 5.59 -28.516 9.664 1 97.94 273 PRO A N 1
ATOM 2206 C CA . PRO A 1 273 ? 6.91 -28.641 9.047 1 97.94 273 PRO A CA 1
ATOM 2207 C C . PRO A 1 273 ? 7.348 -30.109 8.906 1 97.94 273 PRO A C 1
ATOM 2209 O O . PRO A 1 273 ? 8.266 -30.406 8.141 1 97.94 273 PRO A O 1
ATOM 2212 N N . LYS A 1 274 ? 6.727 -31 9.555 1 98 274 LYS A N 1
ATOM 2213 C CA . LYS A 1 274 ? 7.082 -32.406 9.484 1 98 274 LYS A CA 1
ATOM 2214 C C . LYS A 1 274 ? 6.48 -33.062 8.242 1 98 274 LYS A C 1
ATOM 2216 O O . LYS A 1 274 ? 6.832 -34.219 7.906 1 98 274 LYS A O 1
ATOM 2221 N N . SER A 1 275 ? 5.68 -32.312 7.555 1 98.62 275 SER A N 1
ATOM 2222 C CA . SER A 1 275 ? 4.922 -32.938 6.473 1 98.62 275 SER A CA 1
ATOM 2223 C C . SER A 1 275 ? 5.492 -32.562 5.109 1 98.62 275 SER A C 1
ATOM 2225 O O . SER A 1 275 ? 4.965 -32.969 4.074 1 98.62 275 SER A O 1
ATOM 2227 N N . PHE A 1 276 ? 6.508 -31.797 5.047 1 98.81 276 PHE A N 1
ATOM 2228 C CA . PHE A 1 276 ? 7.133 -31.391 3.795 1 98.81 276 PHE A CA 1
ATOM 2229 C C . PHE A 1 276 ? 8.594 -31 4.016 1 98.81 276 PHE A C 1
ATOM 2231 O O . PHE A 1 276 ? 9.031 -30.844 5.156 1 98.81 276 PHE A O 1
ATOM 2238 N N . VAL A 1 277 ? 9.305 -30.938 2.924 1 98.81 277 VAL A N 1
ATOM 2239 C CA . VAL A 1 277 ? 10.664 -30.422 2.969 1 98.81 277 VAL A CA 1
ATOM 2240 C C . VAL A 1 277 ? 10.656 -28.906 2.709 1 98.81 277 VAL A C 1
ATOM 2242 O O . VAL A 1 277 ? 10.398 -28.469 1.587 1 98.81 277 VAL A O 1
ATOM 2245 N N . ASN A 1 278 ? 10.938 -28.188 3.727 1 98.56 278 ASN A N 1
ATOM 2246 C CA . ASN A 1 278 ? 11.031 -26.734 3.605 1 98.56 278 ASN A CA 1
ATOM 2247 C C . ASN A 1 278 ? 12.453 -26.297 3.26 1 98.56 278 ASN A C 1
ATOM 2249 O O . ASN A 1 278 ? 13.32 -26.234 4.133 1 98.56 278 ASN A O 1
ATOM 2253 N N . VAL A 1 279 ? 12.633 -25.859 2.061 1 98.31 279 VAL A N 1
ATOM 2254 C CA . VAL A 1 279 ? 13.961 -25.547 1.561 1 98.31 279 VAL A CA 1
ATOM 2255 C C . VAL A 1 279 ? 14.547 -24.375 2.361 1 98.31 279 VAL A C 1
ATOM 2257 O O . VAL A 1 279 ? 15.758 -24.328 2.605 1 98.31 279 VAL A O 1
ATOM 2260 N N . CYS A 1 280 ? 13.75 -23.516 2.893 1 95.56 280 CYS A N 1
ATOM 2261 C CA . CYS A 1 280 ? 14.188 -22.328 3.611 1 95.56 280 CYS A CA 1
ATOM 2262 C C . CYS A 1 280 ? 14.781 -22.703 4.965 1 95.56 280 CYS A C 1
ATOM 2264 O O . CYS A 1 280 ? 15.438 -21.875 5.605 1 95.56 280 CYS A O 1
ATOM 2266 N N . ASP A 1 281 ? 14.609 -23.875 5.379 1 96.56 281 ASP A N 1
ATOM 2267 C CA . ASP A 1 281 ? 15.125 -24.297 6.672 1 96.56 281 ASP A CA 1
ATOM 2268 C C . ASP A 1 281 ? 16.609 -24.672 6.574 1 96.56 281 ASP A C 1
ATOM 2270 O O . ASP A 1 281 ? 17.266 -24.891 7.59 1 96.56 281 ASP A O 1
ATOM 2274 N N . PHE A 1 282 ? 17.094 -24.734 5.352 1 97.31 282 PHE A N 1
ATOM 2275 C CA . PHE A 1 282 ? 18.469 -25.172 5.133 1 97.31 282 PHE A CA 1
ATOM 2276 C C . PHE A 1 282 ? 19.344 -23.984 4.723 1 97.31 282 PHE A C 1
ATOM 2278 O O . PHE A 1 282 ? 18.844 -23 4.191 1 97.31 282 PHE A O 1
ATOM 2285 N N . LYS A 1 283 ? 20.594 -24.047 4.949 1 94.62 283 LYS A N 1
ATOM 2286 C CA . LYS A 1 283 ? 21.531 -22.969 4.664 1 94.62 283 LYS A CA 1
ATOM 2287 C C . LYS A 1 283 ? 21.688 -22.766 3.16 1 94.62 283 LYS A C 1
ATOM 2289 O O . LYS A 1 283 ? 21.938 -21.641 2.703 1 94.62 283 LYS A O 1
ATOM 2294 N N . ASN A 1 284 ? 21.656 -23.922 2.459 1 95.31 284 ASN A N 1
ATOM 2295 C CA . ASN A 1 284 ? 21.812 -23.891 1.008 1 95.31 284 ASN A CA 1
ATOM 2296 C C . ASN A 1 284 ? 21.078 -25.062 0.349 1 95.31 284 ASN A C 1
ATOM 2298 O O . ASN A 1 284 ? 20.5 -25.906 1.036 1 95.31 284 ASN A O 1
ATOM 2302 N N . PHE A 1 285 ? 21.094 -25.125 -0.97 1 96.44 285 PHE A N 1
ATOM 2303 C CA . PHE A 1 285 ? 20.391 -26.141 -1.745 1 96.44 285 PHE A CA 1
ATOM 2304 C C . PHE A 1 285 ? 20.969 -27.516 -1.497 1 96.44 285 PHE A C 1
ATOM 2306 O O . PHE A 1 285 ? 20.25 -28.5 -1.426 1 96.44 285 PHE A O 1
ATOM 2313 N N . ASP A 1 286 ? 22.25 -27.562 -1.325 1 97 286 ASP A N 1
ATOM 2314 C CA . ASP A 1 286 ? 22.922 -28.844 -1.147 1 97 286 ASP A CA 1
ATOM 2315 C C . ASP A 1 286 ? 22.422 -29.547 0.104 1 97 286 ASP A C 1
ATOM 2317 O O . ASP A 1 286 ? 22.188 -30.766 0.082 1 97 286 ASP A O 1
ATOM 2321 N N . GLU A 1 287 ? 22.281 -28.781 1.102 1 98.06 287 GLU A N 1
ATOM 2322 C CA . GLU A 1 287 ? 21.781 -29.375 2.344 1 98.06 287 GLU A CA 1
ATOM 2323 C C . GLU A 1 287 ? 20.344 -29.859 2.188 1 98.06 287 GLU A C 1
ATOM 2325 O O . GLU A 1 287 ? 19.984 -30.922 2.723 1 98.06 287 GLU A O 1
ATOM 2330 N N . ALA A 1 288 ? 19.547 -29.109 1.532 1 98.31 288 ALA A N 1
ATOM 2331 C CA . ALA A 1 288 ? 18.172 -29.516 1.275 1 98.31 288 ALA A CA 1
ATOM 2332 C C . ALA A 1 288 ? 18.125 -30.781 0.428 1 98.31 288 ALA A C 1
ATOM 2334 O O . ALA A 1 288 ? 17.344 -31.688 0.703 1 98.31 288 ALA A O 1
ATOM 2335 N N . ILE A 1 289 ? 18.938 -30.828 -0.547 1 98.31 289 ILE A N 1
ATOM 2336 C CA . ILE A 1 289 ? 19 -31.969 -1.461 1 98.31 289 ILE A CA 1
ATOM 2337 C C . ILE A 1 289 ? 19.484 -33.219 -0.713 1 98.31 289 ILE A C 1
ATOM 2339 O O . ILE A 1 289 ? 18.969 -34.312 -0.927 1 98.31 289 ILE A O 1
ATOM 2343 N N . ASP A 1 290 ? 20.453 -33.031 0.167 1 98.06 290 ASP A N 1
ATOM 2344 C CA . ASP A 1 290 ? 20.906 -34.156 0.999 1 98.06 290 ASP A CA 1
ATOM 2345 C C . ASP A 1 290 ? 19.766 -34.719 1.832 1 98.06 290 ASP A C 1
ATOM 2347 O O . ASP A 1 290 ? 19.656 -35.938 1.997 1 98.06 290 ASP A O 1
ATOM 2351 N N . TYR A 1 291 ? 19 -33.875 2.328 1 98.5 291 TYR A N 1
ATOM 2352 C CA . TYR A 1 291 ? 17.859 -34.312 3.135 1 98.5 291 TYR A CA 1
ATOM 2353 C C . TYR A 1 291 ? 16.844 -35.062 2.281 1 98.5 291 TYR A C 1
ATOM 2355 O O . TYR A 1 291 ? 16.297 -36.094 2.709 1 98.5 291 TYR A O 1
ATOM 2363 N N . VAL A 1 292 ? 16.562 -34.594 1.111 1 98.62 292 VAL A N 1
ATOM 2364 C CA . VAL A 1 292 ? 15.656 -35.281 0.182 1 98.62 292 VAL A CA 1
ATOM 2365 C C . VAL A 1 292 ? 16.203 -36.656 -0.149 1 98.62 292 VAL A C 1
ATOM 2367 O O . VAL A 1 292 ? 15.445 -37.625 -0.178 1 98.62 292 VAL A O 1
ATOM 2370 N N . ARG A 1 293 ? 17.453 -36.781 -0.376 1 97.69 293 ARG A N 1
ATOM 2371 C CA . ARG A 1 293 ? 18.094 -38.062 -0.649 1 97.69 293 ARG A CA 1
ATOM 2372 C C . ARG A 1 293 ? 17.969 -39 0.541 1 97.69 293 ARG A C 1
ATOM 2374 O O . ARG A 1 293 ? 17.734 -40.188 0.365 1 97.69 293 ARG A O 1
ATOM 2381 N N . TYR A 1 294 ? 18.203 -38.375 1.666 1 98.31 294 TYR A N 1
ATOM 2382 C CA . TYR A 1 294 ? 18.031 -39.156 2.877 1 98.31 294 TYR A CA 1
ATOM 2383 C C . TYR A 1 294 ? 16.625 -39.75 2.936 1 98.31 294 TYR A C 1
ATOM 2385 O O . TYR A 1 294 ? 16.453 -40.938 3.176 1 98.31 294 TYR A O 1
ATOM 2393 N N . LEU A 1 295 ? 15.586 -38.969 2.711 1 98.5 295 LEU A N 1
ATOM 2394 C CA . LEU A 1 295 ? 14.203 -39.438 2.709 1 98.5 295 LEU A CA 1
ATOM 2395 C C . LEU A 1 295 ? 13.992 -40.5 1.631 1 98.5 295 LEU A C 1
ATOM 2397 O O . LEU A 1 295 ? 13.297 -41.5 1.856 1 98.5 295 LEU A O 1
ATOM 2401 N N . HIS A 1 296 ? 14.609 -40.281 0.5 1 97.69 296 HIS A N 1
ATOM 2402 C CA . HIS A 1 296 ? 14.461 -41.156 -0.647 1 97.69 296 HIS A CA 1
ATOM 2403 C C . HIS A 1 296 ? 15.016 -42.562 -0.341 1 97.69 296 HIS A C 1
ATOM 2405 O O . HIS A 1 296 ? 14.461 -43.562 -0.787 1 97.69 296 HIS A O 1
ATOM 2411 N N . THR A 1 297 ? 16.062 -42.656 0.428 1 96.94 297 THR A N 1
ATOM 2412 C CA . THR A 1 297 ? 16.781 -43.906 0.618 1 96.94 297 THR A CA 1
ATOM 2413 C C . THR A 1 297 ? 16.406 -44.531 1.956 1 96.94 297 THR A C 1
ATOM 2415 O O . THR A 1 297 ? 16.828 -45.656 2.252 1 96.94 297 THR A O 1
ATOM 2418 N N . HIS A 1 298 ? 15.68 -43.875 2.777 1 98.31 298 HIS A N 1
ATOM 2419 C CA . HIS A 1 298 ? 15.25 -44.406 4.066 1 98.31 298 HIS A CA 1
ATOM 2420 C C . HIS A 1 298 ? 13.734 -44.531 4.121 1 98.31 298 HIS A C 1
ATOM 2422 O O . HIS A 1 298 ? 13.031 -43.594 4.508 1 98.31 298 HIS A O 1
ATOM 2428 N N . PRO A 1 299 ? 13.25 -45.719 3.91 1 98 299 PRO A N 1
ATOM 2429 C CA . PRO A 1 299 ? 11.812 -45.938 3.75 1 98 299 PRO A CA 1
ATOM 2430 C C . PRO A 1 299 ? 10.992 -45.469 4.953 1 98 299 PRO A C 1
ATOM 2432 O O . PRO A 1 299 ? 9.938 -44.875 4.785 1 98 299 PRO A O 1
ATOM 2435 N N . ASN A 1 300 ? 11.5 -45.688 6.156 1 98.12 300 ASN A N 1
ATOM 2436 C CA . ASN A 1 300 ? 10.75 -45.281 7.348 1 98.12 300 ASN A CA 1
ATOM 2437 C C . ASN A 1 300 ? 10.609 -43.781 7.461 1 98.12 300 ASN A C 1
ATOM 2439 O O . ASN A 1 300 ? 9.539 -43.281 7.797 1 98.12 300 ASN A O 1
ATOM 2443 N N . ALA A 1 301 ? 11.703 -43.094 7.203 1 98.5 301 ALA A N 1
ATOM 2444 C CA . ALA A 1 301 ? 11.672 -41.625 7.25 1 98.5 301 ALA A CA 1
ATOM 2445 C C . ALA A 1 301 ? 10.742 -41.062 6.18 1 98.5 301 ALA A C 1
ATOM 2447 O O . ALA A 1 301 ? 10 -40.094 6.438 1 98.5 301 ALA A O 1
ATOM 2448 N N . TYR A 1 302 ? 10.812 -41.719 5.062 1 98.5 302 TYR A N 1
ATOM 2449 C CA . TYR A 1 302 ? 9.953 -41.312 3.955 1 98.5 302 TYR A CA 1
ATOM 2450 C C . TYR A 1 302 ? 8.484 -41.5 4.309 1 98.5 302 TYR A C 1
ATOM 2452 O O . TYR A 1 302 ? 7.688 -40.562 4.152 1 98.5 302 TYR A O 1
ATOM 2460 N N . LEU A 1 303 ? 8.148 -42.625 4.797 1 98.25 303 LEU A N 1
ATOM 2461 C CA . LEU A 1 303 ? 6.762 -42.938 5.105 1 98.25 303 LEU A CA 1
ATOM 2462 C C . LEU A 1 303 ? 6.254 -42.094 6.266 1 98.25 303 LEU A C 1
ATOM 2464 O O . LEU A 1 303 ? 5.09 -41.688 6.277 1 98.25 303 LEU A O 1
ATOM 2468 N N . ASP A 1 304 ? 7.105 -41.812 7.234 1 98.25 304 ASP A N 1
ATOM 2469 C CA . ASP A 1 304 ? 6.727 -40.938 8.344 1 98.25 304 ASP A CA 1
ATOM 2470 C C . ASP A 1 304 ? 6.277 -39.562 7.844 1 98.25 304 ASP A C 1
ATOM 2472 O O . ASP A 1 304 ? 5.25 -39.031 8.281 1 98.25 304 ASP A O 1
ATOM 2476 N N . MET A 1 305 ? 7.02 -39 6.961 1 98.56 305 MET A N 1
ATOM 2477 C CA . MET A 1 305 ? 6.664 -37.719 6.414 1 98.56 305 MET A CA 1
ATOM 2478 C C . MET A 1 305 ? 5.422 -37.812 5.539 1 98.56 305 MET A C 1
ATOM 2480 O O . MET A 1 305 ? 4.539 -36.938 5.609 1 98.56 3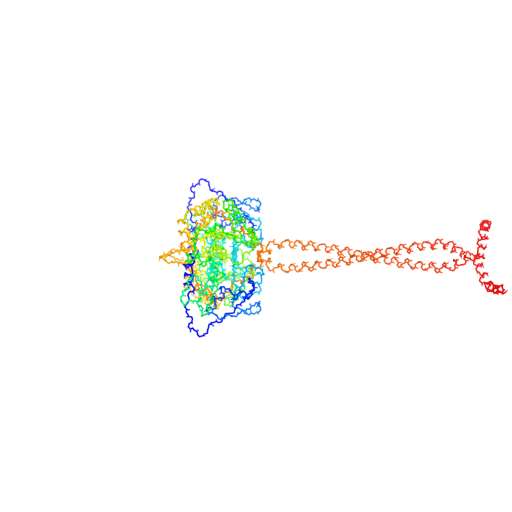05 MET A O 1
ATOM 2484 N N . LEU A 1 306 ? 5.34 -38.812 4.746 1 98.25 306 LEU A N 1
ATOM 2485 C CA . LEU A 1 306 ? 4.242 -39 3.801 1 98.25 306 LEU A CA 1
ATOM 2486 C C . LEU A 1 306 ? 2.904 -39.062 4.527 1 98.25 306 LEU A C 1
ATOM 2488 O O . LEU A 1 306 ? 1.89 -38.562 4.012 1 98.25 306 LEU A O 1
ATOM 2492 N N . TYR A 1 307 ? 2.912 -39.594 5.695 1 97.06 307 TYR A N 1
ATOM 2493 C CA . TYR A 1 307 ? 1.648 -39.812 6.379 1 97.06 307 TYR A CA 1
ATOM 2494 C C . TYR A 1 307 ? 1.453 -38.844 7.531 1 97.06 307 TYR A C 1
ATOM 2496 O O . TYR A 1 307 ? 0.52 -39 8.328 1 97.06 307 TYR A O 1
ATOM 2504 N N . GLU A 1 308 ? 2.312 -37.875 7.613 1 97.06 308 GLU A N 1
ATOM 2505 C CA . GLU A 1 308 ? 2.158 -36.812 8.602 1 97.06 308 GLU A CA 1
ATOM 2506 C C . GLU A 1 308 ? 0.972 -35.906 8.273 1 97.06 308 GLU A C 1
ATOM 2508 O O . GLU A 1 308 ? 0.651 -35.688 7.098 1 97.06 308 GLU A O 1
ATOM 2513 N N . ASN A 1 309 ? 0.271 -35.375 9.328 1 97.44 309 ASN A N 1
ATOM 2514 C CA . ASN A 1 309 ? -0.769 -34.375 9.117 1 97.44 309 ASN A CA 1
ATOM 2515 C C . ASN A 1 309 ? -0.198 -33.094 8.516 1 97.44 309 ASN A C 1
ATOM 2517 O O . ASN A 1 309 ? 0.708 -32.469 9.086 1 97.44 309 ASN A O 1
ATOM 2521 N N . PRO A 1 310 ? -0.755 -32.656 7.426 1 98.31 310 PRO A N 1
ATOM 2522 C CA . PRO A 1 310 ? -0.195 -31.484 6.754 1 98.31 310 PRO A CA 1
ATOM 2523 C C . PRO A 1 310 ? -0.375 -30.203 7.566 1 98.31 310 PRO A C 1
ATOM 2525 O O . PRO A 1 310 ? 0.361 -29.234 7.363 1 98.31 310 PRO A O 1
ATOM 2528 N N . LEU A 1 311 ? -1.329 -30.156 8.461 1 98.5 311 LEU A N 1
ATOM 2529 C CA . LEU A 1 311 ? -1.608 -28.938 9.227 1 98.5 311 LEU A CA 1
ATOM 2530 C C . LEU A 1 311 ? -1.003 -29.031 10.617 1 98.5 311 LEU A C 1
ATOM 2532 O O . LEU A 1 311 ? -0.829 -30.125 11.164 1 98.5 311 LEU A O 1
ATOM 2536 N N . ASN A 1 312 ? -0.697 -27.844 11.102 1 98.06 312 ASN A N 1
ATOM 2537 C CA . ASN A 1 312 ? -0.357 -27.766 12.516 1 98.06 312 ASN A CA 1
ATOM 2538 C C . ASN A 1 312 ? -1.53 -28.172 13.398 1 98.06 312 ASN A C 1
ATOM 2540 O O . ASN A 1 312 ? -2.688 -28.094 12.984 1 98.06 312 ASN A O 1
ATOM 2544 N N . THR A 1 313 ? -1.204 -28.672 14.57 1 96 313 THR A N 1
ATOM 2545 C CA . THR A 1 313 ? -2.256 -29.125 15.477 1 96 313 THR A CA 1
ATOM 2546 C C . THR A 1 313 ? -2.131 -28.422 16.828 1 96 313 THR A C 1
ATOM 2548 O O . THR A 1 313 ? -1.024 -28.125 17.281 1 96 313 THR A O 1
ATOM 2551 N N . LEU A 1 314 ? -3.211 -28.016 17.453 1 93.75 314 LEU A N 1
ATOM 2552 C CA . LEU A 1 314 ? -3.336 -27.516 18.812 1 93.75 314 LEU A CA 1
ATOM 2553 C C . LEU A 1 314 ? -4.289 -28.375 19.625 1 93.75 314 LEU A C 1
ATOM 2555 O O . LEU A 1 314 ? -5.453 -28.547 19.25 1 93.75 314 LEU A O 1
ATOM 2559 N N . ASP A 1 315 ? -3.848 -28.984 20.656 1 93.31 315 ASP A N 1
ATOM 2560 C CA . ASP A 1 315 ? -4.625 -29.891 21.484 1 93.31 315 ASP A CA 1
ATOM 2561 C C . ASP A 1 315 ? -5.207 -31.031 20.656 1 93.31 315 ASP A C 1
ATOM 2563 O O . ASP A 1 315 ? -6.391 -31.359 20.781 1 93.31 315 ASP A O 1
ATOM 2567 N N . GLY A 1 316 ? -4.477 -31.484 19.641 1 91.69 316 GLY A N 1
ATOM 2568 C CA . GLY A 1 316 ? -4.852 -32.625 18.844 1 91.69 316 GLY A CA 1
ATOM 2569 C C . GLY A 1 316 ? -5.738 -32.281 17.656 1 91.69 316 GLY A C 1
ATOM 2570 O O . GLY A 1 316 ? -6.109 -33.156 16.875 1 91.69 316 GLY A O 1
ATOM 2571 N N . LYS A 1 317 ? -6.043 -31.062 17.547 1 94.31 317 LYS A N 1
ATOM 2572 C CA . LYS A 1 317 ? -6.918 -30.656 16.453 1 94.31 317 LYS A CA 1
ATOM 2573 C C . LYS A 1 317 ? -6.156 -29.812 15.422 1 94.31 317 LYS A C 1
ATOM 2575 O O . LYS A 1 317 ? -5.469 -28.859 15.781 1 94.31 317 LYS A O 1
ATOM 2580 N N . ALA A 1 318 ? -6.309 -30.219 14.164 1 96.56 318 ALA A N 1
ATOM 2581 C CA . ALA A 1 318 ? -5.691 -29.453 13.078 1 96.56 318 ALA A CA 1
ATOM 2582 C C . ALA A 1 318 ? -6.395 -28.109 12.875 1 96.56 318 ALA A C 1
ATOM 2584 O O . ALA A 1 318 ? -7.613 -28.016 13.031 1 96.56 318 ALA A O 1
ATOM 2585 N N . TYR A 1 319 ? -5.684 -27.062 12.578 1 96.31 319 TYR A N 1
ATOM 2586 C CA . TYR A 1 319 ? -6.297 -25.75 12.406 1 96.31 319 TYR A CA 1
ATOM 2587 C C . TYR A 1 319 ? -5.594 -24.969 11.305 1 96.31 319 TYR A C 1
ATOM 2589 O O . TYR A 1 319 ? -4.441 -25.25 10.969 1 96.31 319 TYR A O 1
ATOM 2597 N N . PHE A 1 320 ? -6.32 -24.062 10.711 1 98.44 320 PHE A N 1
ATOM 2598 C CA . PHE A 1 320 ? -5.734 -23.125 9.766 1 98.44 320 PHE A CA 1
ATOM 2599 C C . PHE A 1 320 ? -5.172 -21.906 10.484 1 98.44 320 PHE A C 1
ATOM 2601 O O . PHE A 1 320 ? -5.773 -21.406 11.445 1 98.44 320 PHE A O 1
ATOM 2608 N N . TYR A 1 321 ? -4.004 -21.453 10.055 1 97.75 321 TYR A N 1
ATOM 2609 C CA . TYR A 1 321 ? -3.33 -20.297 10.633 1 97.75 321 TYR A CA 1
ATOM 2610 C C . TYR A 1 321 ? -4.277 -19.109 10.727 1 97.75 321 TYR A C 1
ATOM 2612 O O . TYR A 1 321 ? -5.047 -18.844 9.805 1 97.75 321 TYR A O 1
ATOM 2620 N N . GLN A 1 322 ? -4.352 -18.359 11.938 1 97.12 322 GLN A N 1
ATOM 2621 C CA . GLN A 1 322 ? -5.184 -17.219 12.258 1 97.12 322 GLN A CA 1
ATOM 2622 C C . GLN A 1 322 ? -6.664 -17.578 12.219 1 97.12 322 GLN A C 1
ATOM 2624 O O . GLN A 1 322 ? -7.504 -16.734 11.883 1 97.12 322 GLN A O 1
ATOM 2629 N N . ASN A 1 323 ? -7.004 -18.875 12.328 1 97.06 323 ASN A N 1
ATOM 2630 C CA . ASN A 1 323 ? -8.367 -19.406 12.406 1 97.06 323 ASN A CA 1
ATOM 2631 C C . ASN A 1 323 ? -9.156 -19.094 11.141 1 97.06 323 ASN A C 1
ATOM 2633 O O . ASN A 1 323 ? -10.312 -18.656 11.219 1 97.06 323 ASN A O 1
ATOM 2637 N N . LEU A 1 324 ? -8.5 -19.125 10.031 1 98.25 324 LEU A N 1
ATOM 2638 C CA . LEU A 1 324 ? -9.172 -18.875 8.75 1 98.25 324 LEU A CA 1
ATOM 2639 C C . LEU A 1 324 ? -10.344 -19.828 8.562 1 98.25 324 LEU A C 1
ATOM 2641 O O . LEU A 1 324 ? -10.219 -21.047 8.781 1 98.25 324 LEU A O 1
ATOM 2645 N N . SER A 1 325 ? -11.5 -19.328 8.242 1 98.44 325 SER A N 1
ATOM 2646 C CA . SER A 1 325 ? -12.734 -20.094 8.07 1 98.44 325 SER A CA 1
ATOM 2647 C C . SER A 1 325 ? -13.75 -19.312 7.246 1 98.44 325 SER A C 1
ATOM 2649 O O . SER A 1 325 ? -13.586 -18.109 7.008 1 98.44 325 SER A O 1
ATOM 2651 N N . PHE A 1 326 ? -14.773 -20.016 6.742 1 98.31 326 PHE A N 1
ATOM 2652 C CA . PHE A 1 326 ? -15.859 -19.344 6.039 1 98.31 326 PHE A CA 1
ATOM 2653 C C . PHE A 1 326 ? -16.516 -18.297 6.938 1 98.31 326 PHE A C 1
ATOM 2655 O O . PHE A 1 326 ? -16.828 -17.188 6.484 1 98.31 326 PHE A O 1
ATOM 2662 N N . LYS A 1 327 ? -16.688 -18.609 8.195 1 97.88 327 LYS A N 1
ATOM 2663 C CA . LYS A 1 327 ? -17.281 -17.672 9.141 1 97.88 327 LYS A CA 1
ATOM 2664 C C . LYS A 1 327 ? -16.469 -16.391 9.219 1 97.88 327 LYS A C 1
ATOM 2666 O O . LYS A 1 327 ? -17.031 -15.289 9.203 1 97.88 327 LYS A O 1
ATOM 2671 N N . LYS A 1 328 ? -15.172 -16.531 9.375 1 98.06 328 LYS A N 1
ATOM 2672 C CA . LYS A 1 328 ? -14.297 -15.367 9.453 1 98.06 328 LYS A CA 1
ATOM 2673 C C . LYS A 1 328 ? -14.406 -14.5 8.203 1 98.06 328 LYS A C 1
ATOM 2675 O O . LYS A 1 328 ? -14.445 -13.273 8.289 1 98.06 328 LYS A O 1
ATOM 2680 N N . ILE A 1 329 ? -14.445 -15.125 7.043 1 98.56 329 ILE A N 1
ATOM 2681 C CA . ILE A 1 329 ? -14.555 -14.422 5.77 1 98.56 329 ILE A CA 1
ATOM 2682 C C . ILE A 1 329 ? -15.898 -13.695 5.695 1 98.56 329 ILE A C 1
ATOM 2684 O O . ILE A 1 329 ? -15.953 -12.508 5.359 1 98.56 329 ILE A O 1
ATOM 2688 N N . LEU A 1 330 ? -16.969 -14.391 6.027 1 98.06 330 LEU A N 1
ATOM 2689 C CA . LEU A 1 330 ? -18.297 -13.805 5.984 1 98.06 330 LEU A CA 1
ATOM 2690 C C . LEU A 1 330 ? -18.438 -12.672 6.992 1 98.06 330 LEU A C 1
ATOM 2692 O O . LEU A 1 330 ? -19.078 -11.656 6.715 1 98.06 330 LEU A O 1
ATOM 2696 N N . ASP A 1 331 ? -17.828 -12.828 8.164 1 97.88 331 ASP A N 1
ATOM 2697 C CA . ASP A 1 331 ? -17.828 -11.766 9.172 1 97.88 331 ASP A CA 1
ATOM 2698 C C . ASP A 1 331 ? -17.094 -10.523 8.664 1 97.88 331 ASP A C 1
ATOM 2700 O O . ASP A 1 331 ? -17.516 -9.398 8.93 1 97.88 331 ASP A O 1
ATOM 2704 N N . PHE A 1 332 ? -16.031 -10.688 8.016 1 98.31 332 PHE A N 1
ATOM 2705 C CA . PHE A 1 332 ? -15.281 -9.578 7.422 1 98.31 332 PHE A CA 1
ATOM 2706 C C . PHE A 1 332 ? -16.156 -8.781 6.465 1 98.31 332 PHE A C 1
ATOM 2708 O O . PHE A 1 332 ? -16.203 -7.555 6.531 1 98.31 332 PHE A O 1
ATOM 2715 N N . PHE A 1 333 ? -16.859 -9.469 5.59 1 98.06 333 PHE A N 1
ATOM 2716 C CA . PHE A 1 333 ? -17.688 -8.781 4.602 1 98.06 333 PHE A CA 1
ATOM 2717 C C . PHE A 1 333 ? -18.922 -8.164 5.258 1 98.06 333 PHE A C 1
ATOM 2719 O O . PHE A 1 333 ? -19.406 -7.117 4.82 1 98.06 333 PHE A O 1
ATOM 2726 N N . LYS A 1 334 ? -19.438 -8.836 6.281 1 97.38 334 LYS A N 1
ATOM 2727 C CA . LYS A 1 334 ? -20.5 -8.195 7.051 1 97.38 334 LYS A CA 1
ATOM 2728 C C . LYS A 1 334 ? -20.047 -6.836 7.582 1 97.38 334 LYS A C 1
ATOM 2730 O O . LYS A 1 334 ? -20.766 -5.844 7.461 1 97.38 334 LYS A O 1
ATOM 2735 N N . THR A 1 335 ? -18.844 -6.816 8.102 1 96.75 335 THR A N 1
ATOM 2736 C CA . THR A 1 335 ? -18.266 -5.594 8.648 1 96.75 335 THR A CA 1
ATOM 2737 C C . THR A 1 335 ? -18.094 -4.539 7.562 1 96.75 335 THR A C 1
ATOM 2739 O O . THR A 1 335 ? -18.438 -3.371 7.766 1 96.75 335 THR A O 1
ATOM 2742 N N . ILE A 1 336 ? -17.594 -4.918 6.445 1 95.81 336 ILE A N 1
ATOM 2743 C CA . ILE A 1 336 ? -17.375 -4.016 5.316 1 95.81 336 ILE A CA 1
ATOM 2744 C C . ILE A 1 336 ? -18.703 -3.406 4.883 1 95.81 336 ILE A C 1
ATOM 2746 O O . ILE A 1 336 ? -18.781 -2.207 4.609 1 95.81 336 ILE A O 1
ATOM 2750 N N . LEU A 1 337 ? -19.688 -4.242 4.777 1 96.56 337 LEU A N 1
ATOM 2751 C CA . LEU A 1 337 ? -20.969 -3.814 4.242 1 96.56 337 LEU A CA 1
ATOM 2752 C C . LEU A 1 337 ? -21.703 -2.918 5.23 1 96.56 337 LEU A C 1
ATOM 2754 O O . LEU A 1 337 ? -22.5 -2.066 4.832 1 96.56 337 LEU A O 1
ATOM 2758 N N . GLU A 1 338 ? -21.422 -3.041 6.484 1 95.81 338 GLU A N 1
ATOM 2759 C CA . GLU A 1 338 ? -22.047 -2.232 7.523 1 95.81 338 GLU A CA 1
ATOM 2760 C C . GLU A 1 338 ? -21.297 -0.926 7.742 1 95.81 338 GLU A C 1
ATOM 2762 O O . GLU A 1 338 ? -21.781 -0.02 8.414 1 95.81 338 GLU A O 1
ATOM 2767 N N . ASN A 1 339 ? -20.109 -0.857 7.242 1 93.44 339 ASN A N 1
ATOM 2768 C CA . ASN A 1 339 ? -19.297 0.356 7.328 1 93.44 339 ASN A CA 1
ATOM 2769 C C . ASN A 1 339 ? -19.531 1.268 6.125 1 93.44 339 ASN A C 1
ATOM 2771 O O . ASN A 1 339 ? -19.281 0.875 4.988 1 93.44 339 ASN A O 1
ATOM 2775 N N . ASP A 1 340 ? -19.891 2.449 6.32 1 89.19 340 ASP A N 1
ATOM 2776 C CA . ASP A 1 340 ? -20.234 3.354 5.23 1 89.19 340 ASP A CA 1
ATOM 2777 C C . ASP A 1 340 ? -19.016 4.137 4.754 1 89.19 340 ASP A C 1
ATOM 2779 O O . ASP A 1 340 ? -19.094 4.891 3.787 1 89.19 340 ASP A O 1
ATOM 2783 N N . THR A 1 341 ? -17.922 3.869 5.32 1 89.12 341 THR A N 1
ATOM 2784 C CA . THR A 1 341 ? -16.734 4.672 5.031 1 89.12 341 THR A CA 1
ATOM 2785 C C . THR A 1 341 ? -16.078 4.227 3.723 1 89.12 341 THR A C 1
ATOM 2787 O O . THR A 1 341 ? -15.836 3.037 3.521 1 89.12 341 THR A O 1
ATOM 2790 N N . ILE A 1 342 ? -15.867 5.184 2.834 1 92.94 342 ILE A N 1
ATOM 2791 C CA . ILE A 1 342 ? -15.023 5.012 1.655 1 92.94 342 ILE A CA 1
ATOM 2792 C C . ILE A 1 342 ? -13.648 5.629 1.906 1 92.94 342 ILE A C 1
ATOM 2794 O O . ILE A 1 342 ? -13.516 6.855 1.961 1 92.94 342 ILE A O 1
ATOM 2798 N N . TYR A 1 343 ? -12.656 4.797 1.964 1 93.06 343 TYR A N 1
ATOM 2799 C CA . TYR A 1 343 ? -11.352 5.23 2.459 1 93.06 343 TYR A CA 1
ATOM 2800 C C . TYR A 1 343 ? -10.531 5.875 1.349 1 93.06 343 TYR A C 1
ATOM 2802 O O . TYR A 1 343 ? -9.641 6.688 1.616 1 93.06 343 TYR A O 1
ATOM 2810 N N . HIS A 1 344 ? -10.797 5.52 0.093 1 92.5 344 HIS A N 1
ATOM 2811 C CA . HIS A 1 344 ? -9.969 6.043 -0.987 1 92.5 344 HIS A CA 1
ATOM 2812 C C . HIS A 1 344 ? -10.422 7.441 -1.399 1 92.5 344 HIS A C 1
ATOM 2814 O O . HIS A 1 344 ? -9.883 8.016 -2.348 1 92.5 344 HIS A O 1
ATOM 2820 N N . ASN A 1 345 ? -11.375 8.008 -0.694 1 85.31 345 ASN A N 1
ATOM 2821 C CA . ASN A 1 345 ? -11.93 9.312 -1.043 1 85.31 345 ASN A CA 1
ATOM 2822 C C . ASN A 1 345 ? -11.07 10.453 -0.512 1 85.31 345 ASN A C 1
ATOM 2824 O O . ASN A 1 345 ? -11.531 11.266 0.289 1 85.31 345 ASN A O 1
ATOM 2828 N N . ASN A 1 346 ? -9.805 10.453 -0.731 1 84.25 346 ASN A N 1
ATOM 2829 C CA . ASN A 1 346 ? -8.852 11.523 -0.433 1 84.25 346 ASN A CA 1
ATOM 2830 C C . ASN A 1 346 ? -8.453 12.289 -1.692 1 84.25 346 ASN A C 1
ATOM 2832 O O . ASN A 1 346 ? -7.773 11.742 -2.564 1 84.25 346 ASN A O 1
ATOM 2836 N N . PRO A 1 347 ? -8.883 13.523 -1.734 1 79.94 347 PRO A N 1
ATOM 2837 C CA . PRO A 1 347 ? -8.688 14.281 -2.975 1 79.94 347 PRO A CA 1
ATOM 2838 C C . PRO A 1 347 ? -7.215 14.555 -3.275 1 79.94 347 PRO A C 1
ATOM 2840 O O . PRO A 1 347 ? -6.867 14.922 -4.402 1 79.94 347 PRO A O 1
ATOM 2843 N N . PHE A 1 348 ? -6.355 14.289 -2.342 1 83.81 348 PHE A N 1
ATOM 2844 C CA . PHE A 1 348 ? -4.965 14.695 -2.514 1 83.81 348 PHE A CA 1
ATOM 2845 C C . PHE A 1 348 ? -4.133 13.555 -3.08 1 83.81 348 PHE A C 1
ATOM 2847 O O . PHE A 1 348 ? -3.006 13.766 -3.537 1 83.81 348 PHE A O 1
ATOM 2854 N N . ILE A 1 349 ? -4.66 12.414 -3.146 1 85.56 349 ILE A N 1
ATOM 2855 C CA . ILE A 1 349 ? -3.859 11.227 -3.43 1 85.56 349 ILE A CA 1
ATOM 2856 C C . ILE A 1 349 ? -3.291 11.32 -4.844 1 85.56 349 ILE A C 1
ATOM 2858 O O . ILE A 1 349 ? -2.104 11.07 -5.059 1 85.56 349 ILE A O 1
ATOM 2862 N N . PHE A 1 350 ? -4.059 11.75 -5.777 1 85.69 350 PHE A N 1
ATOM 2863 C CA . PHE A 1 350 ? -3.629 11.695 -7.172 1 85.69 350 PHE A CA 1
ATOM 2864 C C . PHE A 1 350 ? -2.863 12.953 -7.551 1 85.69 350 PHE A C 1
ATOM 2866 O O . PHE A 1 350 ? -2.439 13.109 -8.695 1 85.69 350 PHE A O 1
ATOM 2873 N N . TYR A 1 351 ? -2.586 13.797 -6.57 1 85.69 351 TYR A N 1
ATOM 2874 C CA . TYR A 1 351 ? -1.668 14.914 -6.766 1 85.69 351 TYR A CA 1
ATOM 2875 C C . TYR A 1 351 ? -0.263 14.555 -6.301 1 85.69 351 TYR A C 1
ATOM 2877 O O . TYR A 1 351 ? 0.683 15.312 -6.508 1 85.69 351 TYR A O 1
ATOM 2885 N N . ARG A 1 352 ? -0.2 13.398 -5.75 1 89.12 352 ARG A N 1
ATOM 2886 C CA . ARG A 1 352 ? 1.091 12.93 -5.262 1 89.12 352 ARG A CA 1
ATOM 2887 C C . ARG A 1 352 ? 1.906 12.305 -6.387 1 89.12 352 ARG A C 1
ATOM 2889 O O . ARG A 1 352 ? 1.369 11.555 -7.211 1 89.12 352 ARG A O 1
ATOM 2896 N N . ASP A 1 353 ? 3.188 12.547 -6.348 1 90.12 353 ASP A N 1
ATOM 2897 C CA . ASP A 1 353 ? 4.121 12.109 -7.383 1 90.12 353 ASP A CA 1
ATOM 2898 C C . ASP A 1 353 ? 4.098 10.594 -7.547 1 90.12 353 ASP A C 1
ATOM 2900 O O . ASP A 1 353 ? 4.316 10.078 -8.648 1 90.12 353 ASP A O 1
ATOM 2904 N N . LEU A 1 354 ? 3.738 9.836 -6.562 1 89.5 354 LEU A N 1
ATOM 2905 C CA . LEU A 1 354 ? 3.729 8.375 -6.602 1 89.5 354 LEU A CA 1
ATOM 2906 C C . LEU A 1 354 ? 2.396 7.855 -7.129 1 89.5 354 LEU A C 1
ATOM 2908 O O . LEU A 1 354 ? 2.256 6.66 -7.398 1 89.5 354 LEU A O 1
ATOM 2912 N N . ASN A 1 355 ? 1.412 8.773 -7.305 1 89.06 355 ASN A N 1
ATOM 2913 C CA . ASN A 1 355 ? 0.083 8.32 -7.695 1 89.06 355 ASN A CA 1
ATOM 2914 C C . ASN A 1 355 ? -0.402 9.023 -8.961 1 89.06 355 ASN A C 1
ATOM 2916 O O . ASN A 1 355 ? -1.211 8.469 -9.711 1 89.06 355 ASN A O 1
ATOM 2920 N N . GLU A 1 356 ? 0.11 10.18 -9.266 1 89.12 356 GLU A N 1
ATOM 2921 C CA . GLU A 1 356 ? -0.317 11 -10.398 1 89.12 356 GLU A CA 1
ATOM 2922 C C . GLU A 1 356 ? -0.157 10.25 -11.719 1 89.12 356 GLU A C 1
ATOM 2924 O O . GLU A 1 356 ? -1.056 10.266 -12.562 1 89.12 356 GLU A O 1
ATOM 2929 N N . PRO A 1 357 ? 0.908 9.555 -11.922 1 90.19 357 PRO A N 1
ATOM 2930 C CA . PRO A 1 357 ? 1.077 8.828 -13.188 1 90.19 357 PRO A CA 1
ATOM 2931 C C . PRO A 1 357 ? -0.05 7.836 -13.453 1 90.19 357 PRO A C 1
ATOM 2933 O O . PRO A 1 357 ? -0.427 7.617 -14.602 1 90.19 357 PRO A O 1
ATOM 2936 N N . LEU A 1 358 ? -0.583 7.27 -12.391 1 89.38 358 LEU A N 1
ATOM 2937 C CA . LEU A 1 358 ? -1.656 6.293 -12.523 1 89.38 358 LEU A CA 1
ATOM 2938 C C . LEU A 1 358 ? -2.883 6.918 -13.18 1 89.38 358 LEU A C 1
ATOM 2940 O O . LEU A 1 358 ? -3.566 6.273 -13.977 1 89.38 358 LEU A O 1
ATOM 2944 N N . ALA A 1 359 ? -3.053 8.172 -12.961 1 85.5 359 ALA A N 1
ATOM 2945 C CA . ALA A 1 359 ? -4.254 8.867 -13.414 1 85.5 359 ALA A CA 1
ATOM 2946 C C . ALA A 1 359 ? -4.023 9.516 -14.773 1 85.5 359 ALA A C 1
ATOM 2948 O O . ALA A 1 359 ? -4.961 9.688 -15.555 1 85.5 359 ALA A O 1
ATOM 2949 N N . THR A 1 360 ? -2.811 9.828 -15.156 1 90.62 360 THR A N 1
ATOM 2950 C CA . THR A 1 360 ? -2.59 10.727 -16.281 1 90.62 360 THR A CA 1
ATOM 2951 C C . THR A 1 360 ? -2.01 9.977 -17.469 1 90.62 360 THR A C 1
ATOM 2953 O O . THR A 1 360 ? -2.016 10.484 -18.594 1 90.62 360 THR A O 1
ATOM 2956 N N . ILE A 1 361 ? -1.552 8.812 -17.25 1 92.44 361 ILE A N 1
ATOM 2957 C CA . ILE A 1 361 ? -0.727 8.156 -18.25 1 92.44 361 ILE A CA 1
ATOM 2958 C C . ILE A 1 361 ? -1.552 7.902 -19.516 1 92.44 361 ILE A C 1
ATOM 2960 O O . ILE A 1 361 ? -1.043 8.023 -20.625 1 92.44 361 ILE A O 1
ATOM 2964 N N . ASP A 1 362 ? -2.773 7.582 -19.422 1 89.62 362 ASP A N 1
ATOM 2965 C CA . ASP A 1 362 ? -3.592 7.258 -20.594 1 89.62 362 ASP A CA 1
ATOM 2966 C C . ASP A 1 362 ? -3.832 8.492 -21.453 1 89.62 362 ASP A C 1
ATOM 2968 O O . ASP A 1 362 ? -3.754 8.422 -22.672 1 89.62 362 ASP A O 1
ATOM 2972 N N . ASP A 1 363 ? -4.055 9.555 -20.797 1 92.25 363 ASP A N 1
ATOM 2973 C CA . ASP A 1 363 ? -4.195 10.805 -21.547 1 92.25 363 ASP A CA 1
ATOM 2974 C C . ASP A 1 363 ? -2.906 11.148 -22.281 1 92.25 363 ASP A C 1
ATOM 2976 O O . ASP A 1 363 ? -2.941 11.578 -23.438 1 92.25 363 ASP A O 1
ATOM 2980 N N . LEU A 1 364 ? -1.886 10.984 -21.656 1 94.44 364 LEU A N 1
ATOM 2981 C CA . LEU A 1 364 ? -0.597 11.281 -22.266 1 94.44 364 LEU A CA 1
ATOM 2982 C C . LEU A 1 364 ? -0.346 10.367 -23.469 1 94.44 364 LEU A C 1
ATOM 2984 O O . LEU A 1 364 ? 0.164 10.812 -24.5 1 94.44 364 LEU A O 1
ATOM 2988 N N . ARG A 1 365 ? -0.681 9.172 -23.297 1 94.19 365 ARG A N 1
ATOM 2989 C CA . ARG A 1 365 ? -0.521 8.227 -24.391 1 94.19 365 ARG A CA 1
ATOM 2990 C C . ARG A 1 365 ? -1.396 8.617 -25.578 1 94.19 365 ARG A C 1
ATOM 2992 O O . ARG A 1 365 ? -0.939 8.602 -26.734 1 94.19 365 ARG A O 1
ATOM 2999 N N . VAL A 1 366 ? -2.539 9.039 -25.391 1 94.94 366 VAL A N 1
ATOM 3000 C CA . VAL A 1 366 ? -3.453 9.477 -26.438 1 94.94 366 VAL A CA 1
ATOM 3001 C C . VAL A 1 366 ? -2.902 10.734 -27.109 1 94.94 366 VAL A C 1
ATOM 3003 O O . VAL A 1 366 ? -2.875 10.82 -28.344 1 94.94 366 VAL A O 1
ATOM 3006 N N . ASN A 1 367 ? -2.479 11.602 -26.344 1 96.19 367 ASN A N 1
ATOM 3007 C CA . ASN A 1 367 ? -1.907 12.836 -26.875 1 96.19 367 ASN A CA 1
ATOM 3008 C C . ASN A 1 367 ? -0.68 12.547 -27.734 1 96.19 367 ASN A C 1
ATOM 3010 O O . ASN A 1 367 ? -0.495 13.172 -28.797 1 96.19 367 ASN A O 1
ATOM 3014 N N . TYR A 1 368 ? 0.075 11.695 -27.312 1 96.75 368 TYR A N 1
ATOM 3015 C CA . TYR A 1 368 ? 1.258 11.312 -28.078 1 96.75 368 TYR A CA 1
ATOM 3016 C C . TYR A 1 368 ? 0.869 10.711 -29.422 1 96.75 368 TYR A C 1
ATOM 3018 O O . TYR A 1 368 ? 1.416 11.086 -30.453 1 96.75 368 TYR A O 1
ATOM 3026 N N . ASP A 1 369 ? -0.035 9.844 -29.422 1 96.69 369 ASP A N 1
ATOM 3027 C CA . ASP A 1 369 ? -0.485 9.195 -30.641 1 96.69 369 ASP A CA 1
ATOM 3028 C C . ASP A 1 369 ? -1.09 10.203 -31.609 1 96.69 369 ASP A C 1
ATOM 3030 O O . ASP A 1 369 ? -0.823 10.156 -32.812 1 96.69 369 ASP A O 1
ATOM 3034 N N . ASP A 1 370 ? -1.836 11.07 -31.062 1 97.25 370 ASP A N 1
ATOM 3035 C CA . ASP A 1 370 ? -2.422 12.117 -31.906 1 97.25 370 ASP A CA 1
ATOM 3036 C C . ASP A 1 370 ? -1.337 12.977 -32.531 1 97.25 370 ASP A C 1
ATOM 3038 O O . ASP A 1 370 ? -1.399 13.273 -33.75 1 97.25 370 ASP A O 1
ATOM 3042 N N . LEU A 1 371 ? -0.428 13.359 -31.797 1 97.56 371 LEU A N 1
ATOM 3043 C CA . LEU A 1 371 ? 0.667 14.172 -32.312 1 97.56 371 LEU A CA 1
ATOM 3044 C C . LEU A 1 371 ? 1.461 13.414 -33.375 1 97.56 371 LEU A C 1
ATOM 3046 O O . LEU A 1 371 ? 1.906 14.008 -34.375 1 97.56 371 LEU A O 1
ATOM 3050 N N . ARG A 1 372 ? 1.599 12.195 -33.188 1 97.44 372 ARG A N 1
ATOM 3051 C CA . ARG A 1 372 ? 2.309 11.367 -34.125 1 97.44 372 ARG A CA 1
ATOM 3052 C C . ARG A 1 372 ? 1.573 11.328 -35.469 1 97.44 372 ARG A C 1
ATOM 3054 O O . ARG A 1 372 ? 2.189 11.453 -36.531 1 97.44 372 ARG A O 1
ATOM 3061 N N . VAL A 1 373 ? 0.346 11.242 -35.406 1 97.62 373 VAL A N 1
ATOM 3062 C CA . VAL A 1 373 ? -0.469 11.242 -36.625 1 97.62 373 VAL A CA 1
ATOM 3063 C C . VAL A 1 373 ? -0.34 12.594 -37.344 1 97.62 373 VAL A C 1
ATOM 3065 O O . VAL A 1 373 ? -0.14 12.648 -38.562 1 97.62 373 VAL A O 1
ATOM 3068 N N . ASN A 1 374 ? -0.421 13.602 -36.625 1 97.62 374 ASN A N 1
ATOM 3069 C CA . ASN A 1 374 ? -0.274 14.938 -37.188 1 97.62 374 ASN A CA 1
ATOM 3070 C C . ASN A 1 374 ? 1.095 15.117 -37.844 1 97.62 374 ASN A C 1
ATOM 3072 O O . ASN A 1 374 ? 1.203 15.727 -38.906 1 97.62 374 ASN A O 1
ATOM 3076 N N . TYR A 1 375 ? 2.062 14.688 -37.25 1 98.12 375 TYR A N 1
ATOM 3077 C CA . TYR A 1 375 ? 3.418 14.766 -37.781 1 98.12 375 TYR A CA 1
ATOM 3078 C C . TYR A 1 375 ? 3.527 14.016 -39.125 1 98.12 375 TYR A C 1
ATOM 3080 O O . TYR A 1 375 ? 4.074 14.539 -40.094 1 98.12 375 TYR A O 1
ATOM 3088 N N . ASP A 1 376 ? 3.016 12.859 -39.094 1 97.56 376 ASP A N 1
ATOM 3089 C CA . ASP A 1 376 ? 3.07 12.055 -40.281 1 97.56 376 ASP A CA 1
ATOM 3090 C C . ASP A 1 376 ? 2.311 12.719 -41.438 1 97.56 376 ASP A C 1
ATOM 3092 O O . ASP A 1 376 ? 2.779 12.742 -42.562 1 97.56 376 ASP A O 1
ATOM 3096 N N . ASP A 1 377 ? 1.202 13.258 -41.094 1 97.75 377 ASP A N 1
ATOM 3097 C CA . ASP A 1 377 ? 0.424 13.969 -42.094 1 97.75 377 ASP A CA 1
ATOM 3098 C C . ASP A 1 377 ? 1.199 15.172 -42.656 1 97.75 377 ASP A C 1
ATOM 3100 O O . ASP A 1 377 ? 1.241 15.391 -43.875 1 97.75 377 ASP A O 1
ATOM 3104 N N . LEU A 1 378 ? 1.773 15.906 -41.812 1 97.88 378 LEU A N 1
ATOM 3105 C CA . LEU A 1 378 ? 2.549 17.078 -42.219 1 97.88 378 LEU A CA 1
ATOM 3106 C C . LEU A 1 378 ? 3.746 16.656 -43.062 1 97.88 378 LEU A C 1
ATOM 3108 O O . LEU A 1 378 ? 4.113 17.359 -44.031 1 97.88 378 LEU A O 1
ATOM 3112 N N . ARG A 1 379 ? 4.301 15.594 -42.719 1 97.81 379 ARG A N 1
ATOM 3113 C CA . ARG A 1 379 ? 5.434 15.078 -43.5 1 97.81 379 ARG A CA 1
ATOM 3114 C C . ARG A 1 379 ? 5.023 14.734 -44.906 1 97.81 379 ARG A C 1
ATOM 3116 O O . ARG A 1 379 ? 5.727 15.062 -45.875 1 97.81 379 ARG A O 1
ATOM 3123 N N . VAL A 1 380 ? 3.896 14.156 -45.031 1 98.06 380 VAL A N 1
ATOM 3124 C CA . VAL A 1 380 ? 3.375 13.828 -46.344 1 98.06 380 VAL A CA 1
ATOM 3125 C C . VAL A 1 380 ? 3.117 15.109 -47.156 1 98.06 380 VAL A C 1
ATOM 3127 O O . VAL A 1 380 ? 3.498 15.211 -48.312 1 98.06 380 VAL A O 1
ATOM 3130 N N . ASN A 1 381 ? 2.514 16.031 -46.531 1 97.94 381 ASN A N 1
ATOM 3131 C CA . ASN A 1 381 ? 2.254 17.312 -47.156 1 97.94 381 ASN A CA 1
ATOM 3132 C C . ASN A 1 381 ? 3.549 18 -47.594 1 97.94 381 ASN A C 1
ATOM 3134 O O . ASN A 1 381 ? 3.619 18.578 -48.688 1 97.94 381 ASN A O 1
ATOM 3138 N N . TYR A 1 382 ? 4.5 18 -46.781 1 98.31 382 TYR A N 1
ATOM 3139 C CA . TYR A 1 382 ? 5.797 18.578 -47.094 1 98.31 382 TYR A CA 1
ATOM 3140 C C . TYR A 1 382 ? 6.434 17.922 -48.312 1 98.31 382 TYR A C 1
ATOM 3142 O O . TYR A 1 382 ? 6.914 18.594 -49.219 1 98.31 382 TYR A O 1
ATOM 3150 N N . ASP A 1 383 ? 6.406 16.625 -48.312 1 97.94 383 ASP A N 1
ATOM 3151 C CA . ASP A 1 383 ? 6.988 15.891 -49.406 1 97.94 383 ASP A CA 1
ATOM 3152 C C . ASP A 1 383 ? 6.258 16.203 -50.719 1 97.94 383 ASP A C 1
ATOM 3154 O O . ASP A 1 383 ? 6.891 16.391 -51.781 1 97.94 383 ASP A O 1
ATOM 3158 N N . ASP A 1 384 ? 4.973 16.281 -50.688 1 98.06 384 ASP A N 1
ATOM 3159 C CA . ASP A 1 384 ? 4.184 16.625 -51.844 1 98.06 384 ASP A CA 1
ATOM 3160 C C . ASP A 1 384 ? 4.535 18.031 -52.375 1 98.06 384 ASP A C 1
ATOM 3162 O O . ASP A 1 384 ? 4.723 18.234 -53.562 1 98.06 384 ASP A O 1
ATOM 3166 N N . LEU A 1 385 ? 4.605 18.953 -51.438 1 98 385 LEU A N 1
ATOM 3167 C CA . LEU A 1 385 ? 4.941 20.328 -51.812 1 98 385 LEU A CA 1
ATOM 3168 C C . LEU A 1 385 ? 6.34 20.406 -52.406 1 98 385 LEU A C 1
ATOM 3170 O O . LEU A 1 385 ? 6.582 21.172 -53.344 1 98 385 LEU A O 1
ATOM 3174 N N . ARG A 1 386 ? 7.199 19.656 -51.906 1 97.88 386 ARG A N 1
ATOM 3175 C CA . ARG A 1 386 ? 8.562 19.609 -52.406 1 97.88 386 ARG A CA 1
ATOM 3176 C C . ARG A 1 386 ? 8.594 19.109 -53.844 1 97.88 386 ARG A C 1
ATOM 3178 O O . ARG A 1 386 ? 9.297 19.672 -54.688 1 97.88 386 ARG A O 1
ATOM 3185 N N . VAL A 1 387 ? 7.82 18.109 -54.156 1 98.06 387 VAL A N 1
ATOM 3186 C CA . VAL A 1 387 ? 7.723 17.594 -55.531 1 98.06 387 VAL A CA 1
ATOM 3187 C C . VAL A 1 387 ? 7.148 18.656 -56.438 1 98.06 387 VAL A C 1
ATOM 3189 O O . VAL A 1 387 ? 7.672 18.891 -57.531 1 98.06 387 VAL A O 1
ATOM 3192 N N . ASN A 1 388 ? 6.117 19.266 -56 1 97.75 388 ASN A N 1
ATOM 3193 C CA . ASN A 1 388 ? 5.512 20.328 -56.781 1 97.75 388 ASN A CA 1
ATOM 3194 C C . ASN A 1 388 ? 6.5 21.469 -57.062 1 97.75 388 ASN A C 1
ATOM 3196 O O . ASN A 1 388 ? 6.543 22.031 -58.156 1 97.75 388 ASN A O 1
ATOM 3200 N N . TYR A 1 389 ? 7.219 21.844 -56.062 1 98 389 TYR A N 1
ATOM 3201 C CA . TYR A 1 389 ? 8.227 22.891 -56.188 1 98 389 TYR A CA 1
ATOM 3202 C C . TYR A 1 389 ? 9.281 22.516 -57.219 1 98 389 TYR A C 1
ATOM 3204 O O . TYR A 1 389 ? 9.633 23.328 -58.094 1 98 389 TYR A O 1
ATOM 3212 N N . ASP A 1 390 ? 9.75 21.297 -57.156 1 97.62 390 ASP A N 1
ATOM 3213 C CA . ASP A 1 390 ? 10.766 20.828 -58.094 1 97.62 390 ASP A CA 1
ATOM 3214 C C . ASP A 1 390 ? 10.227 20.812 -59.531 1 97.62 390 ASP A C 1
ATOM 3216 O O . ASP A 1 390 ? 10.93 21.219 -60.438 1 97.62 390 ASP A O 1
ATOM 3220 N N . ASP A 1 391 ? 9.031 20.391 -59.688 1 97.81 391 ASP A N 1
ATOM 3221 C CA . ASP A 1 391 ? 8.406 20.391 -61 1 97.81 391 ASP A CA 1
ATOM 3222 C C . ASP A 1 391 ? 8.281 21.812 -61.562 1 97.81 391 ASP A C 1
ATOM 3224 O O . ASP A 1 391 ? 8.602 22.047 -62.719 1 97.81 391 ASP A O 1
ATOM 3228 N N . LEU A 1 392 ? 7.824 22.703 -60.719 1 97.56 392 LEU A N 1
ATOM 3229 C CA . LEU A 1 392 ? 7.68 24.094 -61.125 1 97.56 392 LEU A CA 1
ATOM 3230 C C . LEU A 1 392 ? 9.031 24.703 -61.5 1 97.56 392 LEU A C 1
ATOM 3232 O O . LEU A 1 392 ? 9.125 25.5 -62.438 1 97.56 392 LEU A O 1
ATOM 3236 N N . ARG A 1 393 ? 10.016 24.344 -60.781 1 97.31 393 ARG A N 1
ATOM 3237 C CA . ARG A 1 393 ? 11.367 24.812 -61.062 1 97.31 393 ARG A CA 1
ATOM 3238 C C . ARG A 1 393 ? 11.852 24.344 -62.438 1 97.31 393 ARG A C 1
ATOM 3240 O O . ARG A 1 393 ? 12.43 25.125 -63.188 1 97.31 393 ARG A O 1
ATOM 3247 N N . VAL A 1 394 ? 11.57 23.125 -62.781 1 97.56 394 VAL A N 1
ATOM 3248 C CA . VAL A 1 394 ? 11.922 22.594 -64.125 1 97.56 394 VAL A CA 1
ATOM 3249 C C . VAL A 1 394 ? 11.172 23.344 -65.188 1 97.56 394 VAL A C 1
ATOM 3251 O O . VAL A 1 394 ? 11.758 23.75 -66.188 1 97.56 394 VAL A O 1
ATOM 3254 N N . ASN A 1 395 ? 9.945 23.516 -65 1 97.12 395 ASN A N 1
ATOM 3255 C CA . ASN A 1 395 ? 9.133 24.266 -66 1 97.12 395 ASN A CA 1
ATOM 3256 C C . ASN A 1 395 ? 9.648 25.688 -66.188 1 97.12 395 ASN A C 1
ATOM 3258 O O . ASN A 1 395 ? 9.688 26.203 -67.312 1 97.12 395 ASN A O 1
ATOM 3262 N N . TYR A 1 396 ? 9.977 26.344 -65.125 1 97.25 396 TYR A N 1
ATOM 3263 C CA . TYR A 1 396 ? 10.516 27.688 -65.125 1 97.25 396 TYR A CA 1
ATOM 3264 C C . TYR A 1 396 ? 11.812 27.734 -65.938 1 97.25 396 TYR A C 1
ATOM 3266 O O . TYR A 1 396 ? 11.984 28.609 -66.812 1 97.25 396 TYR A O 1
ATOM 3274 N N . ASP A 1 397 ? 12.695 26.797 -65.688 1 96.69 397 ASP A N 1
ATOM 3275 C CA . ASP A 1 397 ? 13.969 26.75 -66.438 1 96.69 397 ASP A CA 1
ATOM 3276 C C . ASP A 1 397 ? 13.758 26.516 -67.938 1 96.69 397 ASP A C 1
ATOM 3278 O O . ASP A 1 397 ? 14.414 27.141 -68.75 1 96.69 397 ASP A O 1
ATOM 3282 N N . ASP A 1 398 ? 12.867 25.688 -68.312 1 96.94 398 ASP A N 1
ATOM 3283 C CA . ASP A 1 398 ? 12.555 25.422 -69.688 1 96.94 398 ASP A CA 1
ATOM 3284 C C . ASP A 1 398 ? 12.016 26.688 -70.375 1 96.94 398 ASP A C 1
ATOM 3286 O O . ASP A 1 398 ? 12.438 27.016 -71.5 1 96.94 398 ASP A O 1
ATOM 3290 N N . LEU A 1 399 ? 11.125 27.359 -69.688 1 96.5 399 LEU A N 1
ATOM 3291 C CA . LEU A 1 399 ? 10.555 28.594 -70.25 1 96.5 399 LEU A CA 1
ATOM 3292 C C . LEU A 1 399 ? 11.625 29.656 -70.438 1 96.5 399 LEU A C 1
ATOM 3294 O O . LEU A 1 399 ? 11.617 30.406 -71.438 1 96.5 399 LEU A O 1
ATOM 3298 N N . ARG A 1 400 ? 12.5 29.672 -69.5 1 95.88 400 ARG A N 1
ATOM 3299 C CA . ARG A 1 400 ? 13.602 30.625 -69.562 1 95.88 400 ARG A CA 1
ATOM 3300 C C . ARG A 1 400 ? 14.5 30.359 -70.812 1 95.88 400 ARG A C 1
ATOM 3302 O O . ARG A 1 400 ? 14.875 31.281 -71.5 1 95.88 400 ARG A O 1
ATOM 3309 N N . VAL A 1 401 ? 14.781 29.172 -71.125 1 95.81 401 VAL A N 1
ATOM 3310 C CA . VAL A 1 401 ? 15.594 28.797 -72.25 1 95.81 401 VAL A CA 1
ATOM 3311 C C . VAL A 1 401 ? 14.875 29.156 -73.562 1 95.81 401 VAL A C 1
ATOM 3313 O O . VAL A 1 401 ? 15.477 29.734 -74.438 1 95.81 401 VAL A O 1
ATOM 3316 N N . ASN A 1 402 ? 13.664 28.891 -73.625 1 94.06 402 ASN A N 1
ATOM 3317 C CA . ASN A 1 402 ? 12.867 29.234 -74.812 1 94.06 402 ASN A CA 1
ATOM 3318 C C . ASN A 1 402 ? 12.805 30.75 -75.062 1 94.06 402 ASN A C 1
ATOM 3320 O O . ASN A 1 402 ? 12.891 31.219 -76.188 1 94.06 402 ASN A O 1
ATOM 3324 N N . TYR A 1 403 ? 12.664 31.453 -74 1 94.38 403 TYR A N 1
ATOM 3325 C CA . TYR A 1 403 ? 12.633 32.906 -74.062 1 94.38 403 TYR A CA 1
ATOM 3326 C C . TYR A 1 403 ? 13.953 33.469 -74.625 1 94.38 403 TYR A C 1
ATOM 3328 O O . TYR A 1 403 ? 13.969 34.312 -75.5 1 94.38 403 TYR A O 1
ATOM 3336 N N . GLU A 1 404 ? 15.008 32.938 -74.125 1 92 404 GLU A N 1
ATOM 3337 C CA . GLU A 1 404 ? 16.328 33.375 -74.562 1 92 404 GLU A CA 1
ATOM 3338 C C . GLU A 1 404 ? 16.578 33.062 -76 1 92 404 GLU A C 1
ATOM 3340 O O . GLU A 1 404 ? 17.125 33.875 -76.75 1 92 404 GLU A O 1
ATOM 3345 N N . ARG A 1 405 ? 16.125 32 -76.5 1 92.81 405 ARG A N 1
ATOM 3346 C CA . ARG A 1 405 ? 16.266 31.625 -77.875 1 92.81 405 ARG A CA 1
ATOM 3347 C C . ARG A 1 405 ? 15.453 32.531 -78.812 1 92.81 405 ARG A C 1
ATOM 3349 O O . ARG A 1 405 ? 15.953 33 -79.812 1 92.81 405 ARG A O 1
ATOM 3356 N N . LEU A 1 406 ? 14.297 32.812 -78.375 1 91.56 406 LEU A N 1
ATOM 3357 C CA . LEU A 1 406 ? 13.438 33.719 -79.188 1 91.56 406 LEU A CA 1
ATOM 3358 C C . LEU A 1 406 ? 14.039 35.125 -79.188 1 91.56 406 LEU A C 1
ATOM 3360 O O . LEU A 1 406 ? 14.039 35.781 -80.25 1 91.56 406 LEU A O 1
ATOM 3364 N N . LEU A 1 407 ? 14.562 35.5 -78.188 1 90.31 407 LEU A N 1
ATOM 3365 C CA . LEU A 1 407 ? 15.172 36.844 -78.062 1 90.31 407 LEU A CA 1
ATOM 3366 C C . LEU A 1 407 ? 16.406 36.906 -79 1 90.31 407 LEU A C 1
ATOM 3368 O O . LEU A 1 407 ? 16.578 37.906 -79.688 1 90.31 407 LEU A O 1
ATOM 3372 N N . GLN A 1 408 ? 17.156 35.938 -79.062 1 90.19 408 GLN A N 1
ATOM 3373 C CA . GLN A 1 408 ? 18.359 35.906 -79.875 1 90.19 408 GLN A CA 1
ATOM 3374 C C . GLN A 1 408 ? 18.016 35.938 -81.375 1 90.19 408 GLN A C 1
ATOM 3376 O O . GLN A 1 408 ? 18.672 36.625 -82.125 1 90.19 408 GLN A O 1
ATOM 3381 N N . ASN A 1 409 ? 16.984 35.312 -81.688 1 86.56 409 ASN A N 1
ATOM 3382 C CA . ASN A 1 409 ? 16.578 35.25 -83.062 1 86.56 409 ASN A CA 1
ATOM 3383 C C . ASN A 1 409 ? 15.812 36.5 -83.5 1 86.56 409 ASN A C 1
ATOM 3385 O O . ASN A 1 409 ? 15.898 36.906 -84.688 1 86.56 409 ASN A O 1
ATOM 3389 N N . ALA A 1 410 ? 15.211 37.125 -82.625 1 85.94 410 ALA A N 1
ATOM 3390 C CA . ALA A 1 410 ? 14.305 38.219 -83 1 85.94 410 ALA A CA 1
ATOM 3391 C C . ALA A 1 410 ? 14.984 39.594 -82.812 1 85.94 410 ALA A C 1
ATOM 3393 O O . ALA A 1 410 ? 14.617 40.562 -83.5 1 85.94 410 ALA A O 1
ATOM 3394 N N . SER A 1 411 ? 15.914 39.656 -82 1 85.81 411 SER A N 1
ATOM 3395 C CA . SER A 1 411 ? 16.516 40.938 -81.625 1 85.81 411 SER A CA 1
ATOM 3396 C C . SER A 1 411 ? 17.078 41.625 -82.875 1 85.81 411 SER A C 1
ATOM 3398 O O . SER A 1 411 ? 16.797 42.812 -83.125 1 85.81 411 SER A O 1
ATOM 3400 N N . PRO A 1 412 ? 17.844 40.969 -83.75 1 80.94 412 PRO A N 1
ATOM 3401 C CA . PRO A 1 412 ? 18.344 41.656 -84.938 1 80.94 412 PRO A CA 1
ATOM 3402 C C . PRO A 1 412 ? 17.234 42.125 -85.875 1 80.94 412 PRO A C 1
ATOM 3404 O O . PRO A 1 412 ? 17.328 43.219 -86.438 1 80.94 412 PRO A O 1
ATOM 3407 N N . LEU A 1 413 ? 16.141 41.5 -85.875 1 82.69 413 LEU A N 1
ATOM 3408 C CA . LEU A 1 413 ? 15.008 41.844 -86.75 1 82.69 413 LEU A CA 1
ATOM 3409 C C . LEU A 1 413 ? 14.211 43 -86.125 1 82.69 413 LEU A C 1
ATOM 3411 O O . LEU A 1 413 ? 13.75 43.875 -86.875 1 82.69 413 LEU A O 1
ATOM 3415 N N . LEU A 1 414 ? 14.156 42.906 -84.875 1 82.62 414 LEU A N 1
ATOM 3416 C CA . LEU A 1 414 ? 13.453 43.969 -84.188 1 82.62 414 LEU A CA 1
ATOM 3417 C C . LEU A 1 414 ? 14.211 45.281 -84.312 1 82.62 414 LEU A C 1
ATOM 3419 O O . LEU A 1 414 ? 13.609 46.344 -84.5 1 82.62 414 LEU A O 1
ATOM 3423 N N . GLU A 1 415 ? 15.461 45.281 -84.25 1 82.12 415 GLU A N 1
ATOM 3424 C CA . GLU A 1 415 ? 16.297 46.438 -84.438 1 82.12 415 GLU A CA 1
ATOM 3425 C C . GLU A 1 415 ? 16.188 46.969 -85.875 1 82.12 415 GLU A C 1
ATOM 3427 O O . GLU A 1 415 ? 16.062 48.156 -86.125 1 82.12 415 GLU A O 1
ATOM 3432 N N . LEU A 1 416 ? 16.156 46.125 -86.812 1 81.31 416 LEU A N 1
ATOM 3433 C CA . LEU A 1 416 ? 16.031 46.469 -88.188 1 81.31 416 LEU A CA 1
ATOM 3434 C C . LEU A 1 416 ? 14.672 47.094 -88.5 1 81.31 416 LEU A C 1
ATOM 3436 O O . LEU A 1 416 ? 14.562 48.031 -89.25 1 81.31 416 LEU A O 1
ATOM 3440 N N . SER A 1 417 ? 13.758 46.719 -87.75 1 80.81 417 SER A N 1
ATOM 3441 C CA . SER A 1 417 ? 12.398 47.188 -88 1 80.81 417 SER A CA 1
ATOM 3442 C C . SER A 1 417 ? 12.227 48.656 -87.562 1 80.81 417 SER A C 1
ATOM 3444 O O . SER A 1 417 ? 11.266 49.312 -87.938 1 80.81 417 SER A O 1
ATOM 3446 N N . GLN A 1 418 ? 13.164 49.125 -86.875 1 76.94 418 GLN A N 1
ATOM 3447 C CA . GLN A 1 418 ? 13.102 50.531 -86.375 1 76.94 418 GLN A CA 1
ATOM 3448 C C . GLN A 1 418 ? 13.758 51.469 -87.375 1 76.94 418 GLN A C 1
ATOM 3450 O O . GLN A 1 418 ? 13.594 52.688 -87.312 1 76.94 418 GLN A O 1
ATOM 3455 N N . ASN A 1 419 ? 14.391 50.938 -88.375 1 77.88 419 ASN A N 1
ATOM 3456 C CA . ASN A 1 419 ? 15.062 51.75 -89.375 1 77.88 419 ASN A CA 1
ATOM 3457 C C . ASN A 1 419 ? 14.086 52.25 -90.438 1 77.88 419 ASN A C 1
ATOM 3459 O O . ASN A 1 419 ? 13.156 51.531 -90.812 1 77.88 419 ASN A O 1
ATOM 3463 N N . THR A 1 420 ? 14.336 53.406 -90.875 1 76.81 420 THR A N 1
ATOM 3464 C CA . THR A 1 420 ? 13.477 54.031 -91.875 1 76.81 420 THR A CA 1
ATOM 3465 C C . THR A 1 420 ? 13.484 53.281 -93.188 1 76.81 420 THR A C 1
ATOM 3467 O O . THR A 1 420 ? 12.445 53.125 -93.812 1 76.81 420 THR A O 1
ATOM 3470 N N . THR A 1 421 ? 14.508 52.875 -93.562 1 76.06 421 THR A N 1
ATOM 3471 C CA . THR A 1 421 ? 14.586 52.125 -94.812 1 76.06 421 THR A CA 1
ATOM 3472 C C . THR A 1 421 ? 13.773 50.844 -94.75 1 76.06 421 THR A C 1
ATOM 3474 O O . THR A 1 421 ? 13.156 50.438 -95.75 1 76.06 421 THR A O 1
ATOM 3477 N N . PHE A 1 422 ? 13.734 50.312 -93.625 1 78.06 422 PHE A N 1
ATOM 3478 C CA . PHE A 1 422 ? 12.938 49.125 -93.438 1 78.06 422 PHE A CA 1
ATOM 3479 C C . PHE A 1 422 ? 11.453 49.438 -93.5 1 78.06 422 PHE A C 1
ATOM 3481 O O . PHE A 1 422 ? 10.664 48.688 -94.062 1 78.06 422 PHE A O 1
ATOM 3488 N N . LYS A 1 423 ? 11.07 50.5 -92.938 1 75.88 423 LYS A N 1
ATOM 3489 C CA . LYS A 1 423 ? 9.672 50.938 -92.938 1 75.88 423 LYS A CA 1
ATOM 3490 C C . LYS A 1 423 ? 9.203 51.188 -94.375 1 75.88 423 LYS A C 1
ATOM 3492 O O . LYS A 1 423 ? 8.07 50.844 -94.75 1 75.88 423 LYS A O 1
ATOM 3497 N N . ILE A 1 424 ? 10.086 51.656 -95.062 1 76.75 424 ILE A N 1
ATOM 3498 C CA . ILE A 1 424 ? 9.781 51.875 -96.5 1 76.75 424 ILE A CA 1
ATOM 3499 C C . ILE A 1 424 ? 9.656 50.531 -97.188 1 76.75 424 ILE A C 1
ATOM 3501 O O . ILE A 1 424 ? 8.703 50.312 -97.938 1 76.75 424 ILE A O 1
ATOM 3505 N N . TYR A 1 425 ? 10.531 49.781 -96.938 1 74.62 425 TYR A N 1
ATOM 3506 C CA . TYR A 1 425 ? 10.484 48.438 -97.5 1 74.62 425 TYR A CA 1
ATOM 3507 C C . TYR A 1 425 ? 9.203 47.719 -97.125 1 74.62 425 TYR A C 1
ATOM 3509 O O . TYR A 1 425 ? 8.531 47.156 -98 1 74.62 425 TYR A O 1
ATOM 3517 N N . ARG A 1 426 ? 8.875 47.75 -95.875 1 72.19 426 ARG A N 1
ATOM 3518 C CA . ARG A 1 426 ? 7.699 47.031 -95.375 1 72.19 426 ARG A CA 1
ATOM 3519 C C . ARG A 1 426 ? 6.422 47.594 -96 1 72.19 426 ARG A C 1
ATOM 3521 O O . ARG A 1 426 ? 5.512 46.844 -96.312 1 72.19 426 ARG A O 1
ATOM 3528 N N . LYS A 1 427 ? 6.391 48.906 -96.312 1 75.56 427 LYS A N 1
ATOM 3529 C CA . LYS A 1 427 ? 5.262 49.562 -97 1 75.56 427 LYS A CA 1
ATOM 3530 C C . LYS A 1 427 ? 5.164 49.125 -98.438 1 75.56 427 LYS A C 1
ATOM 3532 O O . LYS A 1 427 ? 4.07 48.844 -98.938 1 75.56 427 LYS A O 1
ATOM 3537 N N . ILE A 1 428 ? 6.203 49.031 -99 1 74.94 428 ILE A N 1
ATOM 3538 C CA . ILE A 1 428 ? 6.219 48.656 -100.375 1 74.94 428 ILE A CA 1
ATOM 3539 C C . ILE A 1 428 ? 5.844 47.156 -100.5 1 74.94 428 ILE A C 1
ATOM 3541 O O . ILE A 1 428 ? 5.059 46.781 -101.375 1 74.94 428 ILE A O 1
ATOM 3545 N N . TYR A 1 429 ? 6.328 46.5 -99.625 1 72.38 429 TYR A N 1
ATOM 3546 C CA . TYR A 1 429 ? 6.047 45.062 -99.625 1 72.38 429 TYR A CA 1
ATOM 3547 C C . TYR A 1 429 ? 4.574 44.781 -99.312 1 72.38 429 TYR A C 1
ATOM 3549 O O . TYR A 1 429 ? 3.941 43.969 -100 1 72.38 429 TYR A O 1
ATOM 3557 N N . GLN A 1 430 ? 3.941 45.5 -98.438 1 70.56 430 GLN A N 1
ATOM 3558 C CA . GLN A 1 430 ? 2.535 45.312 -98.062 1 70.56 430 GLN A CA 1
ATOM 3559 C C . GLN A 1 430 ? 1.632 45.75 -99.25 1 70.56 430 GLN A C 1
ATOM 3561 O O . GLN A 1 430 ? 0.583 45.156 -99.438 1 70.56 430 GLN A O 1
ATOM 3566 N N . LYS A 1 431 ? 2.186 46.781 -100.062 1 71.38 431 LYS A N 1
ATOM 3567 C CA . LYS A 1 431 ? 1.435 47.281 -101.188 1 71.38 431 LYS A CA 1
ATOM 3568 C C . LYS A 1 431 ? 1.593 46.312 -102.375 1 71.38 431 LYS A C 1
ATOM 3570 O O . LYS A 1 431 ? 0.715 46.25 -103.25 1 71.38 431 LYS A O 1
ATOM 3575 N N . SER A 1 432 ? 2.559 45.688 -102.438 1 74 432 SER A N 1
ATOM 3576 C CA . SER A 1 432 ? 2.818 44.844 -103.562 1 74 432 SER A CA 1
ATOM 3577 C C . SER A 1 432 ? 2.291 43.406 -103.312 1 74 432 SER A C 1
ATOM 3579 O O . SER A 1 432 ? 2.23 42.625 -104.25 1 74 432 SER A O 1
ATOM 3581 N N . LEU A 1 433 ? 1.971 43.094 -102.062 1 68.88 433 LEU A N 1
ATOM 3582 C CA . LEU A 1 433 ? 1.538 41.75 -101.688 1 68.88 433 LEU A CA 1
ATOM 3583 C C . LEU A 1 433 ? 0.283 41.344 -102.438 1 68.88 433 LEU A C 1
ATOM 3585 O O . LEU A 1 433 ? 0.189 40.219 -102.938 1 68.88 433 LEU A O 1
ATOM 3589 N N . PRO A 1 434 ? -0.646 42.281 -102.625 1 66.38 434 PRO A N 1
ATOM 3590 C CA . PRO A 1 434 ? -1.765 41.875 -103.5 1 66.38 434 PRO A CA 1
ATOM 3591 C C . PRO A 1 434 ? -1.333 41.594 -104.938 1 66.38 434 PRO A C 1
ATOM 3593 O O . PRO A 1 434 ? -1.843 40.656 -105.562 1 66.38 434 PRO A O 1
ATOM 3596 N N . LEU A 1 435 ? -0.444 42.281 -105.438 1 68.56 435 LEU A N 1
ATOM 3597 C CA . LEU A 1 435 ? 0.029 42.062 -106.75 1 68.56 435 LEU A CA 1
ATOM 3598 C C . LEU A 1 435 ? 0.858 40.781 -106.875 1 68.56 435 LEU A C 1
ATOM 3600 O O . LEU A 1 435 ? 0.737 40.031 -107.812 1 68.56 435 LEU A O 1
ATOM 3604 N N . LEU A 1 436 ? 1.559 40.5 -105.875 1 62.66 436 LEU A N 1
ATOM 3605 C CA . LEU A 1 436 ? 2.365 39.281 -105.875 1 62.66 436 LEU A CA 1
ATOM 3606 C C . LEU A 1 436 ? 1.487 38.062 -105.75 1 62.66 436 LEU A C 1
ATOM 3608 O O . LEU A 1 436 ? 1.738 37.031 -106.375 1 62.66 436 LEU A O 1
ATOM 3612 N N . ARG A 1 437 ? 0.509 38.156 -105 1 62.88 437 ARG A N 1
ATOM 3613 C CA . ARG A 1 437 ? -0.468 37.062 -104.875 1 62.88 437 ARG A CA 1
ATOM 3614 C C . ARG A 1 437 ? -1.245 36.906 -106.188 1 62.88 437 ARG A C 1
ATOM 3616 O O . ARG A 1 437 ? -1.539 35.781 -106.562 1 62.88 437 ARG A O 1
ATOM 3623 N N . ALA A 1 438 ? -1.447 38 -106.875 1 67.19 438 ALA A N 1
ATOM 3624 C CA . ALA A 1 438 ? -2.086 37.938 -108.188 1 67.19 438 ALA A CA 1
ATOM 3625 C C . ALA A 1 438 ? -1.152 37.312 -109.25 1 67.19 438 ALA A C 1
ATOM 3627 O O . ALA A 1 438 ? -1.58 36.5 -110.062 1 67.19 438 ALA A O 1
ATOM 3628 N N . ILE A 1 439 ? -0.027 37.594 -109.188 1 65.44 439 ILE A N 1
ATOM 3629 C CA . ILE A 1 439 ? 0.915 37.031 -110.125 1 65.44 439 ILE A CA 1
ATOM 3630 C C . ILE A 1 439 ? 1.135 35.562 -109.875 1 65.44 439 ILE A C 1
ATOM 3632 O O . ILE A 1 439 ? 1.196 34.75 -110.75 1 65.44 439 ILE A O 1
ATOM 3636 N N . ARG A 1 440 ? 1.154 35.219 -108.688 1 60.91 440 ARG A N 1
ATOM 3637 C CA . ARG A 1 440 ? 1.29 33.781 -108.375 1 60.91 440 ARG A CA 1
ATOM 3638 C C . ARG A 1 440 ? 0.06 33 -108.812 1 60.91 440 ARG A C 1
ATOM 3640 O O . ARG A 1 440 ? 0.175 31.859 -109.25 1 60.91 440 ARG A O 1
ATOM 3647 N N . ARG A 1 441 ? -0.992 33.594 -108.812 1 64.25 441 ARG A N 1
ATOM 3648 C CA . ARG A 1 441 ? -2.203 32.969 -109.312 1 64.25 441 ARG A CA 1
ATOM 3649 C C . ARG A 1 441 ? -2.16 32.875 -110.875 1 64.25 441 ARG A C 1
ATOM 3651 O O . ARG A 1 441 ? -2.65 31.922 -111.438 1 64.25 441 ARG A O 1
ATOM 3658 N N . TRP A 1 442 ? -1.567 33.844 -111.5 1 64.44 442 TRP A N 1
ATOM 3659 C CA . TRP A 1 442 ? -1.478 33.812 -113 1 64.44 442 TRP A CA 1
ATOM 3660 C C . TRP A 1 442 ? -0.409 32.812 -113.438 1 64.44 442 TRP A C 1
ATOM 3662 O O . TRP A 1 442 ? -0.579 32.125 -114.438 1 64.44 442 TRP A O 1
ATOM 3672 N N . VAL A 1 443 ? 0.58 32.719 -112.812 1 58.41 443 VAL A N 1
ATOM 3673 C CA . VAL A 1 443 ? 1.594 31.766 -113.25 1 58.41 443 VAL A CA 1
ATOM 3674 C C . VAL A 1 443 ? 1.117 30.344 -112.938 1 58.41 443 VAL A C 1
ATOM 3676 O O . VAL A 1 443 ? 1.488 29.391 -113.625 1 58.41 443 VAL A O 1
ATOM 3679 N N . LYS A 1 444 ? 0.507 30.25 -111.875 1 54.59 444 LYS A N 1
ATOM 3680 C CA . LYS A 1 444 ? -0.033 28.906 -111.688 1 54.59 444 LYS A CA 1
ATOM 3681 C C . LYS A 1 444 ? -1.115 28.594 -112.75 1 54.59 444 LYS A C 1
ATOM 3683 O O . LYS A 1 444 ? -1.468 27.422 -112.938 1 54.59 444 LYS A O 1
ATOM 3688 N N . LYS A 1 445 ? -1.508 29.562 -113.375 1 46.06 445 LYS A N 1
ATOM 3689 C CA . LYS A 1 445 ? -2.361 29.203 -114.5 1 46.06 445 LYS A CA 1
ATOM 3690 C C . LYS A 1 445 ? -1.537 28.984 -115.75 1 46.06 445 LYS A C 1
ATOM 3692 O O . LYS A 1 445 ? -0.663 29.797 -116.062 1 46.06 445 LYS A O 1
ATOM 3697 N N . MET B 1 1 ? -2.291 22.266 31.141 1 90.94 1 MET B N 1
ATOM 3698 C CA . MET B 1 1 ? -2.566 21.484 29.938 1 90.94 1 MET B CA 1
ATOM 3699 C C . MET B 1 1 ? -1.285 20.875 29.375 1 90.94 1 MET B C 1
ATOM 3701 O O . MET B 1 1 ? -1.163 19.656 29.281 1 90.94 1 MET B O 1
ATOM 3705 N N . PHE B 1 2 ? -0.242 21.609 29.141 1 96.25 2 PHE B N 1
ATOM 3706 C CA . PHE B 1 2 ? 0.9 21.109 28.391 1 96.25 2 PHE B CA 1
ATOM 3707 C C . PHE B 1 2 ? 1.901 20.422 29.312 1 96.25 2 PHE B C 1
ATOM 3709 O O . PHE B 1 2 ? 2.615 19.5 28.891 1 96.25 2 PHE B O 1
ATOM 3716 N N . GLN B 1 3 ? 1.977 20.844 30.641 1 96.06 3 GLN B N 1
ATOM 3717 C CA . GLN B 1 3 ? 2.994 20.328 31.547 1 96.06 3 GLN B CA 1
ATOM 3718 C C . GLN B 1 3 ? 2.898 18.797 31.641 1 96.06 3 GLN B C 1
ATOM 3720 O O . GLN B 1 3 ? 3.898 18.094 31.484 1 96.06 3 GLN B O 1
ATOM 3725 N N . PRO B 1 4 ? 1.683 18.266 31.875 1 95.94 4 PRO B N 1
ATOM 3726 C CA . PRO B 1 4 ? 1.61 16.797 31.938 1 95.94 4 PRO B CA 1
ATOM 3727 C C . PRO B 1 4 ? 2.006 16.125 30.625 1 95.94 4 PRO B C 1
ATOM 3729 O O . PRO B 1 4 ? 2.578 15.031 30.641 1 95.94 4 PRO B O 1
ATOM 3732 N N . LEU B 1 5 ? 1.649 16.703 29.547 1 97.12 5 LEU B N 1
ATOM 3733 C CA . LEU B 1 5 ? 2.018 16.188 28.234 1 97.12 5 LEU B CA 1
ATOM 3734 C C . LEU B 1 5 ? 3.531 16.203 28.047 1 97.12 5 LEU B C 1
ATOM 3736 O O . LEU B 1 5 ? 4.109 15.227 27.562 1 97.12 5 LEU B O 1
ATOM 3740 N N . LEU B 1 6 ? 4.156 17.297 28.438 1 96.81 6 LEU B N 1
ATOM 3741 C CA . LEU B 1 6 ? 5.609 17.422 28.375 1 96.81 6 LEU B CA 1
ATOM 3742 C C . LEU B 1 6 ? 6.285 16.375 29.25 1 96.81 6 LEU B C 1
ATOM 3744 O O . LEU B 1 6 ? 7.258 15.742 28.828 1 96.81 6 LEU B O 1
ATOM 3748 N N . ASP B 1 7 ? 5.773 16.203 30.453 1 96.44 7 ASP B N 1
ATOM 3749 C CA . ASP B 1 7 ? 6.328 15.211 31.375 1 96.44 7 ASP B CA 1
ATOM 3750 C C . ASP B 1 7 ? 6.297 13.812 30.766 1 96.44 7 ASP B C 1
ATOM 3752 O O . ASP B 1 7 ? 7.285 13.078 30.828 1 96.44 7 ASP B O 1
ATOM 3756 N N . ALA B 1 8 ? 5.152 13.453 30.219 1 97.25 8 ALA B N 1
ATOM 3757 C CA . ALA B 1 8 ? 5 12.141 29.609 1 97.25 8 ALA B CA 1
ATOM 3758 C C . ALA B 1 8 ? 5.953 11.977 28.422 1 97.25 8 ALA B C 1
ATOM 3760 O O . ALA B 1 8 ? 6.527 10.906 28.219 1 97.25 8 ALA B O 1
ATOM 3761 N N . PHE B 1 9 ? 6.094 13 27.656 1 97.94 9 PHE B N 1
ATOM 3762 C CA . PHE B 1 9 ? 6.977 12.945 26.484 1 97.94 9 PHE B CA 1
ATOM 3763 C C . PHE B 1 9 ? 8.422 12.742 26.922 1 97.94 9 PHE B C 1
ATOM 3765 O O . PHE B 1 9 ? 9.141 11.922 26.344 1 97.94 9 PHE B O 1
ATOM 3772 N N . ILE B 1 10 ? 8.844 13.547 27.906 1 96.88 10 ILE B N 1
ATOM 3773 C CA . ILE B 1 10 ? 10.211 13.445 28.406 1 96.88 10 ILE B CA 1
ATOM 3774 C C . ILE B 1 10 ? 10.469 12.031 28.922 1 96.88 10 ILE B C 1
ATOM 3776 O O . ILE B 1 10 ? 11.539 11.469 28.688 1 96.88 10 ILE B O 1
ATOM 3780 N N . GLU B 1 11 ? 9.508 11.492 29.594 1 95.81 11 GLU B N 1
ATOM 3781 C CA . GLU B 1 11 ? 9.625 10.117 30.062 1 95.81 11 GLU B CA 1
ATOM 3782 C C . GLU B 1 11 ? 9.734 9.141 28.891 1 95.81 11 GLU B C 1
ATOM 3784 O O . GLU B 1 11 ? 10.547 8.211 28.938 1 95.81 11 GLU B O 1
ATOM 3789 N N . SER B 1 12 ? 8.953 9.312 27.859 1 97.62 12 SER B N 1
ATOM 3790 C CA . SER B 1 12 ? 8.961 8.438 26.688 1 97.62 12 SER B CA 1
ATOM 3791 C C . SER B 1 12 ? 10.258 8.57 25.906 1 97.62 12 SER B C 1
ATOM 3793 O O . SER B 1 12 ? 10.625 7.672 25.156 1 97.62 12 SER B O 1
ATOM 3795 N N . ALA B 1 13 ? 10.906 9.727 26.062 1 97.19 13 ALA B N 1
ATOM 3796 C CA . ALA B 1 13 ? 12.133 10.016 25.328 1 97.19 13 ALA B CA 1
ATOM 3797 C C . ALA B 1 13 ? 13.359 9.469 26.062 1 97.19 13 ALA B C 1
ATOM 3799 O O . ALA B 1 13 ? 14.469 9.508 25.547 1 97.19 13 ALA B O 1
ATOM 3800 N N . SER B 1 14 ? 13.18 8.953 27.25 1 94.31 14 SER B N 1
ATOM 3801 C CA . SER B 1 14 ? 14.289 8.461 28.062 1 94.31 14 SER B CA 1
ATOM 3802 C C . SER B 1 14 ? 14.852 7.164 27.5 1 94.31 14 SER B C 1
ATOM 3804 O O . SER B 1 14 ? 14.102 6.238 27.172 1 94.31 14 SER B O 1
ATOM 3806 N N . ILE B 1 15 ? 16.094 7.152 27.25 1 92.06 15 ILE B N 1
ATOM 3807 C CA . ILE B 1 15 ? 16.781 5.957 26.75 1 92.06 15 ILE B CA 1
ATOM 3808 C C . ILE B 1 15 ? 18 5.668 27.609 1 92.06 15 ILE B C 1
ATOM 3810 O O . ILE B 1 15 ? 18.531 6.562 28.281 1 92.06 15 ILE B O 1
ATOM 3814 N N . GLU B 1 16 ? 18.328 4.449 27.656 1 82.19 16 GLU B N 1
ATOM 3815 C CA . GLU B 1 16 ? 19.547 4.074 28.391 1 82.19 16 GLU B CA 1
ATOM 3816 C C . GLU B 1 16 ? 20.797 4.648 27.719 1 82.19 16 GLU B C 1
ATOM 3818 O O . GLU B 1 16 ? 20.875 4.691 26.484 1 82.19 16 GLU B O 1
ATOM 3823 N N . LYS B 1 17 ? 21.641 5.273 28.562 1 66.44 17 LYS B N 1
ATOM 3824 C CA . LYS B 1 17 ? 22.891 5.836 28.047 1 66.44 17 LYS B CA 1
ATOM 3825 C C . LYS B 1 17 ? 23.781 4.742 27.469 1 66.44 17 LYS B C 1
ATOM 3827 O O . LYS B 1 17 ? 23.891 3.652 28.031 1 66.44 17 LYS B O 1
ATOM 3832 N N . ILE B 1 18 ? 24.094 4.965 26.156 1 66.5 18 ILE B N 1
ATOM 3833 C CA . ILE B 1 18 ? 25.031 4.043 25.531 1 66.5 18 ILE B CA 1
ATOM 3834 C C . ILE B 1 18 ? 26.422 4.207 26.141 1 66.5 18 ILE B C 1
ATOM 3836 O O . ILE B 1 18 ? 26.953 5.32 26.219 1 66.5 18 ILE B O 1
ATOM 3840 N N . THR B 1 19 ? 26.859 3.219 26.938 1 60.84 19 THR B N 1
ATOM 3841 C CA . THR B 1 19 ? 28.188 3.23 27.562 1 60.84 19 THR B CA 1
ATOM 3842 C C . THR B 1 19 ? 29.281 3.027 26.531 1 60.84 19 THR B C 1
ATOM 3844 O O . THR B 1 19 ? 30.469 3.188 26.828 1 60.84 19 THR B O 1
ATOM 3847 N N . SER B 1 20 ? 28.953 2.621 25.375 1 64.56 20 SER B N 1
ATOM 3848 C CA . SER B 1 20 ? 30.031 2.273 24.469 1 64.56 20 SER B CA 1
ATOM 3849 C C . SER B 1 20 ? 30.688 3.521 23.891 1 64.56 20 SER B C 1
ATOM 3851 O O . SER B 1 20 ? 30.031 4.531 23.656 1 64.56 20 SER B O 1
ATOM 3853 N N . LYS B 1 21 ? 32.062 3.508 23.812 1 65 21 LYS B N 1
ATOM 3854 C CA . LYS B 1 21 ? 33 4.559 23.406 1 65 21 LYS B CA 1
ATOM 3855 C C . LYS B 1 21 ? 32.75 4.98 21.969 1 65 21 LYS B C 1
ATOM 3857 O O . LYS B 1 21 ? 32.938 6.145 21.609 1 65 21 LYS B O 1
ATOM 3862 N N . SER B 1 22 ? 32.125 4.133 21 1 84.12 22 SER B N 1
ATOM 3863 C CA . SER B 1 22 ? 31.938 4.586 19.625 1 84.12 22 SER B CA 1
ATOM 3864 C C . SER B 1 22 ? 30.609 4.078 19.062 1 84.12 22 SER B C 1
ATOM 3866 O O . SER B 1 22 ? 30.438 2.873 18.875 1 84.12 22 SER B O 1
ATOM 3868 N N . PRO B 1 23 ? 29.5 4.945 18.906 1 90.31 23 PRO B N 1
ATOM 3869 C CA . PRO B 1 23 ? 28.234 4.535 18.297 1 90.31 23 PRO B CA 1
ATOM 3870 C C . PRO B 1 23 ? 28.422 3.912 16.906 1 90.31 23 PRO B C 1
ATOM 3872 O O . PRO B 1 23 ? 29.312 4.328 16.156 1 90.31 23 PRO B O 1
ATOM 3875 N N . PRO B 1 24 ? 27.734 2.838 16.594 1 94.69 24 PRO B N 1
ATOM 3876 C CA . PRO B 1 24 ? 27.844 2.221 15.273 1 94.69 24 PRO B CA 1
ATOM 3877 C C . PRO B 1 24 ? 27.469 3.18 14.148 1 94.69 24 PRO B C 1
ATOM 3879 O O . PRO B 1 24 ? 26.578 4.023 14.312 1 94.69 24 PRO B O 1
ATOM 3882 N N . PRO B 1 25 ? 28.188 3.059 13.047 1 96.38 25 PRO B N 1
ATOM 3883 C CA . PRO B 1 25 ? 27.875 3.93 11.906 1 96.38 25 PRO B CA 1
ATOM 3884 C C . PRO B 1 25 ? 26.562 3.578 11.227 1 96.38 25 PRO B C 1
ATOM 3886 O O . PRO B 1 25 ? 26.156 2.412 11.219 1 96.38 25 PRO B O 1
ATOM 3889 N N . LEU B 1 26 ? 25.891 4.559 10.742 1 97.62 26 LEU B N 1
ATOM 3890 C CA . LEU B 1 26 ? 24.656 4.422 9.969 1 97.62 26 LEU B CA 1
ATOM 3891 C C . LEU B 1 26 ? 24.672 5.355 8.766 1 97.62 26 LEU B C 1
ATOM 3893 O O . LEU B 1 26 ? 24.672 6.578 8.922 1 97.62 26 LEU B O 1
ATOM 3897 N N . LYS B 1 27 ? 24.766 4.789 7.547 1 97.44 27 LYS B N 1
ATOM 3898 C CA . LYS B 1 27 ? 24.719 5.57 6.316 1 97.44 27 LYS B CA 1
ATOM 3899 C C . LYS B 1 27 ? 23.281 5.73 5.816 1 97.44 27 LYS B C 1
ATOM 3901 O O . LYS B 1 27 ? 22.641 4.746 5.445 1 97.44 27 LYS B O 1
ATOM 3906 N N . ILE B 1 28 ? 22.828 6.957 5.758 1 97 28 ILE B N 1
ATOM 3907 C CA . ILE B 1 28 ? 21.453 7.23 5.355 1 97 28 ILE B CA 1
ATOM 3908 C C . ILE B 1 28 ? 21.453 8.078 4.082 1 97 28 ILE B C 1
ATOM 3910 O O . ILE B 1 28 ? 22.156 9.078 3.994 1 97 28 ILE B O 1
ATOM 3914 N N . ALA B 1 29 ? 20.688 7.613 3.102 1 96.75 29 ALA B N 1
ATOM 3915 C CA . ALA B 1 29 ? 20.359 8.445 1.948 1 96.75 29 ALA B CA 1
ATOM 3916 C C . ALA B 1 29 ? 18.969 9.07 2.094 1 96.75 29 ALA B C 1
ATOM 3918 O O . ALA B 1 29 ? 18.078 8.477 2.715 1 96.75 29 ALA B O 1
ATOM 3919 N N . VAL B 1 30 ? 18.828 10.242 1.545 1 96.75 30 VAL B N 1
ATOM 3920 C CA . VAL B 1 30 ? 17.531 10.914 1.488 1 96.75 30 VAL B CA 1
ATOM 3921 C C . VAL B 1 30 ? 17.109 11.109 0.033 1 96.75 30 VAL B C 1
ATOM 3923 O O . VAL B 1 30 ? 17.594 12.016 -0.645 1 96.75 30 VAL B O 1
ATOM 3926 N N . ALA B 1 31 ? 16.188 10.281 -0.397 1 95.88 31 ALA B N 1
ATOM 3927 C CA . ALA B 1 31 ? 15.734 10.383 -1.78 1 95.88 31 ALA B CA 1
ATOM 3928 C C . ALA B 1 31 ? 14.938 11.664 -2 1 95.88 31 ALA B C 1
ATOM 3930 O O . ALA B 1 31 ? 15.117 12.352 -3.008 1 95.88 31 ALA B O 1
ATOM 3931 N N . ASN B 1 32 ? 14 11.852 -1.071 1 92.12 32 ASN B N 1
ATOM 3932 C CA . ASN B 1 32 ? 13.242 13.102 -1.036 1 92.12 32 ASN B CA 1
ATOM 3933 C C . ASN B 1 32 ? 12.766 13.43 0.377 1 92.12 32 ASN B C 1
ATOM 3935 O O . ASN B 1 32 ? 12.547 12.531 1.187 1 92.12 32 ASN B O 1
ATOM 3939 N N . TRP B 1 33 ? 12.773 14.688 0.691 1 90.62 33 TRP B N 1
ATOM 3940 C CA . TRP B 1 33 ? 12.344 15.203 1.984 1 90.62 33 TRP B CA 1
ATOM 3941 C C . TRP B 1 33 ? 11.898 16.656 1.863 1 90.62 33 TRP B C 1
ATOM 3943 O O . TRP B 1 33 ? 12.43 17.406 1.044 1 90.62 33 TRP B O 1
ATOM 3953 N N . TRP B 1 34 ? 10.922 16.875 2.66 1 82.38 34 TRP B N 1
ATOM 3954 C CA . TRP B 1 34 ? 10.547 18.281 2.68 1 82.38 34 TRP B CA 1
ATOM 3955 C C . TRP B 1 34 ? 11.75 19.156 3.027 1 82.38 34 TRP B C 1
ATOM 3957 O O . TRP B 1 34 ? 12.352 19 4.09 1 82.38 34 TRP B O 1
ATOM 3967 N N . GLY B 1 35 ? 12.18 20 2.195 1 78.5 35 GLY B N 1
ATOM 3968 C CA . GLY B 1 35 ? 13.289 20.906 2.434 1 78.5 35 GLY B CA 1
ATOM 3969 C C . GLY B 1 35 ? 14.641 20.281 2.166 1 78.5 35 GLY B C 1
ATOM 3970 O O . GLY B 1 35 ? 15.688 20.875 2.447 1 78.5 35 GLY B O 1
ATOM 3971 N N . GLY B 1 36 ? 14.695 19 1.724 1 79.25 36 GLY B N 1
ATOM 3972 C CA . GLY B 1 36 ? 15.938 18.344 1.34 1 79.25 36 GLY B CA 1
ATOM 3973 C C . GLY B 1 36 ? 16.656 17.688 2.506 1 79.25 36 GLY B C 1
ATOM 3974 O O . GLY B 1 36 ? 16.078 17.547 3.586 1 79.25 36 GLY B O 1
ATOM 3975 N N . ALA B 1 37 ? 17.922 17.281 2.293 1 80.62 37 ALA B N 1
ATOM 3976 C CA . ALA B 1 37 ? 18.719 16.547 3.266 1 80.62 37 ALA B CA 1
ATOM 3977 C C . ALA B 1 37 ? 19.031 17.406 4.488 1 80.62 37 ALA B C 1
ATOM 3979 O O . ALA B 1 37 ? 19.109 16.891 5.609 1 80.62 37 ALA B O 1
ATOM 3980 N N . GLU B 1 38 ? 19.141 18.625 4.297 1 88.12 38 GLU B N 1
ATOM 3981 C CA . GLU B 1 38 ? 19.438 19.516 5.414 1 88.12 38 GLU B CA 1
ATOM 3982 C C . GLU B 1 38 ? 18.281 19.562 6.41 1 88.12 38 GLU B C 1
ATOM 3984 O O . GLU B 1 38 ? 18.5 19.609 7.621 1 88.12 38 GLU B O 1
ATOM 3989 N N . GLU B 1 39 ? 17.125 19.516 5.879 1 91.25 39 GLU B N 1
ATOM 3990 C CA . GLU B 1 39 ? 15.961 19.547 6.754 1 91.25 39 GLU B CA 1
ATOM 3991 C C . GLU B 1 39 ? 15.781 18.203 7.465 1 91.25 39 GLU B C 1
ATOM 3993 O O . GLU B 1 39 ? 15.273 18.156 8.586 1 91.25 39 GLU B O 1
ATOM 3998 N N . PHE B 1 40 ? 16.234 17.188 6.781 1 94.69 40 PHE B N 1
ATOM 3999 C CA . PHE B 1 40 ? 16.188 15.875 7.422 1 94.69 40 PHE B CA 1
ATOM 4000 C C . PHE B 1 40 ? 17.031 15.867 8.695 1 94.69 40 PHE B C 1
ATOM 4002 O O . PHE B 1 40 ? 16.625 15.266 9.703 1 94.69 40 PHE B O 1
ATOM 4009 N N . LYS B 1 41 ? 18.109 16.547 8.734 1 94.62 41 LYS B N 1
ATOM 4010 C CA . LYS B 1 41 ? 19.016 16.609 9.875 1 94.62 41 LYS B CA 1
ATOM 4011 C C . LYS B 1 41 ? 18.344 17.281 11.07 1 94.62 41 LYS B C 1
ATOM 4013 O O . LYS B 1 41 ? 18.734 17.047 12.219 1 94.62 41 LYS B O 1
ATOM 4018 N N . LYS B 1 42 ? 17.359 18.031 10.766 1 94.69 42 LYS B N 1
ATOM 4019 C CA . LYS B 1 42 ? 16.672 18.766 11.82 1 94.69 42 LYS B CA 1
ATOM 4020 C C . LYS B 1 42 ? 15.43 18 12.289 1 94.69 42 LYS B C 1
ATOM 4022 O O . LYS B 1 42 ? 14.734 18.438 13.211 1 94.69 42 LYS B O 1
ATOM 4027 N N . SER B 1 43 ? 15.195 16.891 11.727 1 96 43 SER B N 1
ATOM 4028 C CA . SER B 1 43 ? 13.977 16.141 12.023 1 96 43 SER B CA 1
ATOM 4029 C C . SER B 1 43 ? 14.07 15.43 13.359 1 96 43 SER B C 1
ATOM 4031 O O . SER B 1 43 ? 15.164 15.18 13.859 1 96 43 SER B O 1
ATOM 4033 N N . ALA B 1 44 ? 12.898 15.141 13.922 1 97.06 44 ALA B N 1
ATOM 4034 C CA . ALA B 1 44 ? 12.828 14.359 15.156 1 97.06 44 ALA B CA 1
ATOM 4035 C C . ALA B 1 44 ? 13.461 12.984 14.969 1 97.06 44 ALA B C 1
ATOM 4037 O O . ALA B 1 44 ? 14.141 12.477 15.867 1 97.06 44 ALA B O 1
ATOM 4038 N N . LEU B 1 45 ? 13.242 12.445 13.812 1 97.19 45 LEU B N 1
ATOM 4039 C CA . LEU B 1 45 ? 13.758 11.109 13.531 1 97.19 45 LEU B CA 1
ATOM 4040 C C . LEU B 1 45 ? 15.281 11.102 13.57 1 97.19 45 LEU B C 1
ATOM 4042 O O . LEU B 1 45 ? 15.891 10.188 14.133 1 97.19 45 LEU B O 1
ATOM 4046 N N . TYR B 1 46 ? 15.93 12.086 12.914 1 97.19 46 TYR B N 1
ATOM 4047 C CA . TYR B 1 46 ? 17.375 12.203 12.945 1 97.19 46 TYR B CA 1
ATOM 4048 C C . TYR B 1 46 ? 17.891 12.305 14.375 1 97.19 46 TYR B C 1
ATOM 4050 O O . TYR B 1 46 ? 18.875 11.648 14.742 1 97.19 46 TYR B O 1
ATOM 4058 N N . PHE B 1 47 ? 17.234 13.148 15.164 1 97 47 PHE B N 1
ATOM 4059 C CA . PHE B 1 47 ? 17.609 13.328 16.562 1 97 47 PHE B CA 1
ATOM 4060 C C . PHE B 1 47 ? 17.562 12 17.312 1 97 47 PHE B C 1
ATOM 4062 O O . PHE B 1 47 ? 18.5 11.664 18.031 1 97 47 PHE B O 1
ATOM 4069 N N . ILE B 1 48 ? 16.531 11.227 17.141 1 97.94 48 ILE B N 1
ATOM 4070 C CA . ILE B 1 48 ? 16.344 9.969 17.844 1 97.94 48 ILE B CA 1
ATOM 4071 C C . ILE B 1 48 ? 17.406 8.961 17.406 1 97.94 48 ILE B C 1
ATOM 4073 O O . ILE B 1 48 ? 18.062 8.352 18.25 1 97.94 48 ILE B O 1
ATOM 4077 N N . LEU B 1 49 ? 17.609 8.82 16.125 1 97.44 49 LEU B N 1
ATOM 4078 C CA . LEU B 1 49 ? 18.562 7.859 15.602 1 97.44 49 LEU B CA 1
ATOM 4079 C C . LEU B 1 49 ? 19.984 8.227 16.031 1 97.44 49 LEU B C 1
ATOM 4081 O O . LEU B 1 49 ? 20.812 7.34 16.281 1 97.44 49 LEU B O 1
ATOM 4085 N N . SER B 1 50 ? 20.266 9.523 16.156 1 96.19 50 SER B N 1
ATOM 4086 C CA . SER B 1 50 ? 21.594 9.992 16.516 1 96.19 50 SER B CA 1
ATOM 4087 C C . SER B 1 50 ? 21.953 9.633 17.953 1 96.19 50 SER B C 1
ATOM 4089 O O . SER B 1 50 ? 23.109 9.719 18.359 1 96.19 50 SER B O 1
ATOM 4091 N N . GLN B 1 51 ? 20.938 9.242 18.719 1 95.31 51 GLN B N 1
ATOM 4092 C CA . GLN B 1 51 ? 21.219 8.82 20.078 1 95.31 51 GLN B CA 1
ATOM 4093 C C . GLN B 1 51 ? 21.953 7.484 20.109 1 95.31 51 GLN B C 1
ATOM 4095 O O . GLN B 1 51 ? 22.594 7.141 21.094 1 95.31 51 GLN B O 1
ATOM 4100 N N . ARG B 1 52 ? 21.875 6.699 19 1 95.31 52 ARG B N 1
ATOM 4101 C CA . ARG B 1 52 ? 22.453 5.355 19 1 95.31 52 ARG B CA 1
ATOM 4102 C C . ARG B 1 52 ? 23.453 5.199 17.859 1 95.31 52 ARG B C 1
ATOM 4104 O O . ARG B 1 52 ? 24.312 4.32 17.906 1 95.31 52 ARG B O 1
ATOM 4111 N N . TYR B 1 53 ? 23.406 6.098 16.875 1 96.5 53 TYR B N 1
ATOM 4112 C CA . TYR B 1 53 ? 24.203 5.883 15.68 1 96.5 53 TYR B CA 1
ATOM 4113 C C . TYR B 1 53 ? 24.984 7.141 15.32 1 96.5 53 TYR B C 1
ATOM 4115 O O . TYR B 1 53 ? 24.562 8.258 15.625 1 96.5 53 TYR B O 1
ATOM 4123 N N . LYS B 1 54 ? 26.172 6.922 14.711 1 97 54 LYS B N 1
ATOM 4124 C CA . LYS B 1 54 ? 26.844 7.984 13.984 1 97 54 LYS B CA 1
ATOM 4125 C C . LYS B 1 54 ? 26.375 8.055 12.531 1 97 54 LYS B C 1
ATOM 4127 O O . LYS B 1 54 ? 26.734 7.191 11.719 1 97 54 LYS B O 1
ATOM 4132 N N . ILE B 1 55 ? 25.703 9.125 12.172 1 96.62 55 ILE B N 1
ATOM 4133 C CA . ILE B 1 55 ? 24.953 9.148 10.922 1 96.62 55 ILE B CA 1
ATOM 4134 C C . ILE B 1 55 ? 25.766 9.883 9.859 1 96.62 55 ILE B C 1
ATOM 4136 O O . ILE B 1 55 ? 26.297 10.969 10.109 1 96.62 55 ILE B O 1
ATOM 4140 N N . THR B 1 56 ? 25.922 9.266 8.727 1 96.06 56 THR B N 1
ATOM 4141 C CA . THR B 1 56 ? 26.391 9.922 7.508 1 96.06 56 THR B CA 1
ATOM 4142 C C . THR B 1 56 ? 25.25 10.07 6.504 1 96.06 56 THR B C 1
ATOM 4144 O O . THR B 1 56 ? 24.578 9.094 6.18 1 96.06 56 THR B O 1
ATOM 4147 N N . LEU B 1 57 ? 25.094 11.305 6.012 1 95 57 LEU B N 1
ATOM 4148 C CA . LEU B 1 57 ? 23.953 11.609 5.145 1 95 57 LEU B CA 1
ATOM 4149 C C . LEU B 1 57 ? 24.422 11.906 3.721 1 95 57 LEU B C 1
ATOM 4151 O O . LEU B 1 57 ? 25.453 12.555 3.525 1 95 57 LEU B O 1
ATOM 4155 N N . HIS B 1 58 ? 23.703 11.414 2.754 1 92.62 58 HIS B N 1
ATOM 4156 C CA . HIS B 1 58 ? 23.922 11.812 1.37 1 92.62 58 HIS B CA 1
ATOM 4157 C C . HIS B 1 58 ? 22.641 11.68 0.549 1 92.62 58 HIS B C 1
ATOM 4159 O O . HIS B 1 58 ? 21.609 11.258 1.067 1 92.62 58 HIS B O 1
ATOM 4165 N N . GLN B 1 59 ? 22.641 12.117 -0.756 1 93.69 59 GLN B N 1
ATOM 4166 C CA . GLN B 1 59 ? 21.469 12.062 -1.633 1 93.69 59 GLN B CA 1
ATOM 4167 C C . GLN B 1 59 ? 21.812 11.398 -2.963 1 93.69 59 GLN B C 1
ATOM 4169 O O . GLN B 1 59 ? 21.078 11.547 -3.943 1 93.69 59 GLN B O 1
ATOM 4174 N N . ASN B 1 60 ? 22.875 10.641 -2.994 1 93.25 60 ASN B N 1
ATOM 4175 C CA . ASN B 1 60 ? 23.359 10.023 -4.223 1 93.25 60 ASN B CA 1
ATOM 4176 C C . ASN B 1 60 ? 22.953 8.555 -4.312 1 93.25 60 ASN B C 1
ATOM 4178 O O . ASN B 1 60 ? 23.469 7.715 -3.572 1 93.25 60 ASN B O 1
ATOM 4182 N N . PRO B 1 61 ? 22.125 8.219 -5.273 1 94.06 61 PRO B N 1
ATOM 4183 C CA . PRO B 1 61 ? 21.672 6.828 -5.383 1 94.06 61 PRO B CA 1
ATOM 4184 C C . PRO B 1 61 ? 22.797 5.871 -5.75 1 94.06 61 PRO B C 1
ATOM 4186 O O . PRO B 1 61 ? 22.641 4.652 -5.633 1 94.06 61 PRO B O 1
ATOM 4189 N N . ASN B 1 62 ? 23.859 6.34 -6.195 1 94.56 62 ASN B N 1
ATOM 4190 C CA . ASN B 1 62 ? 24.984 5.504 -6.605 1 94.56 62 ASN B CA 1
ATOM 4191 C C . ASN B 1 62 ? 25.922 5.211 -5.438 1 94.56 62 ASN B C 1
ATOM 4193 O O . ASN B 1 62 ? 26.844 4.398 -5.559 1 94.56 62 ASN B O 1
ATOM 4197 N N . GLU B 1 63 ? 25.703 5.867 -4.352 1 94.44 63 GLU B N 1
ATOM 4198 C CA . GLU B 1 63 ? 26.484 5.602 -3.143 1 94.44 63 GLU B CA 1
ATOM 4199 C C . GLU B 1 63 ? 25.766 4.594 -2.244 1 94.44 63 GLU B C 1
ATOM 4201 O O . GLU B 1 63 ? 24.547 4.648 -2.084 1 94.44 63 GLU B O 1
ATOM 4206 N N . PRO B 1 64 ? 26.531 3.723 -1.722 1 94.5 64 PRO B N 1
ATOM 4207 C CA . PRO B 1 64 ? 25.906 2.732 -0.842 1 94.5 64 PRO B CA 1
ATOM 4208 C C . PRO B 1 64 ? 25.312 3.355 0.419 1 94.5 64 PRO B C 1
ATOM 4210 O O . PRO B 1 64 ? 25.891 4.289 0.982 1 94.5 64 PRO B O 1
ATOM 4213 N N . SER B 1 65 ? 24.203 2.912 0.817 1 96.38 65 SER B N 1
ATOM 4214 C CA . SER B 1 65 ? 23.516 3.334 2.035 1 96.38 65 SER B CA 1
ATOM 4215 C C . SER B 1 65 ? 22.828 2.156 2.721 1 96.38 65 SER B C 1
ATOM 4217 O O . SER B 1 65 ? 22.484 1.175 2.068 1 96.38 65 SER B O 1
ATOM 4219 N N . ASP B 1 66 ? 22.75 2.275 4.008 1 97.5 66 ASP B N 1
ATOM 4220 C CA . ASP B 1 66 ? 22.016 1.266 4.77 1 97.5 66 ASP B CA 1
ATOM 4221 C C . ASP B 1 66 ? 20.516 1.435 4.602 1 97.5 66 ASP B C 1
ATOM 4223 O O . ASP B 1 66 ? 19.781 0.448 4.5 1 97.5 66 ASP B O 1
ATOM 4227 N N . LEU B 1 67 ? 20.125 2.689 4.586 1 97.81 67 LEU B N 1
ATOM 4228 C CA . LEU B 1 67 ? 18.719 3.057 4.453 1 97.81 67 LEU B CA 1
ATOM 4229 C C . LEU B 1 67 ? 18.562 4.254 3.525 1 97.81 67 LEU B C 1
ATOM 4231 O O . LEU B 1 67 ? 19.469 5.086 3.412 1 97.81 67 LEU B O 1
ATOM 4235 N N . VAL B 1 68 ? 17.469 4.332 2.826 1 97.69 68 VAL B N 1
ATOM 4236 C CA . VAL B 1 68 ? 17.078 5.539 2.098 1 97.69 68 VAL B CA 1
ATOM 4237 C C . VAL B 1 68 ? 15.664 5.945 2.484 1 97.69 68 VAL B C 1
ATOM 4239 O O . VAL B 1 68 ? 14.758 5.105 2.525 1 97.69 68 VAL B O 1
ATOM 4242 N N . PHE B 1 69 ? 15.484 7.203 2.82 1 97.5 69 PHE B N 1
ATOM 4243 C CA . PHE B 1 69 ? 14.188 7.715 3.236 1 97.5 69 PHE B CA 1
ATOM 4244 C C . PHE B 1 69 ? 13.5 8.445 2.086 1 97.5 69 PHE B C 1
ATOM 4246 O O . PHE B 1 69 ? 14.148 9.141 1.309 1 97.5 69 PHE B O 1
ATOM 4253 N N . GLY B 1 70 ? 12.227 8.219 1.998 1 95.25 70 GLY B N 1
ATOM 4254 C CA . GLY B 1 70 ? 11.383 8.938 1.058 1 95.25 70 GLY B CA 1
ATOM 4255 C C . GLY B 1 70 ? 10.055 9.375 1.654 1 95.25 70 GLY B C 1
ATOM 4256 O O . GLY B 1 70 ? 9.484 8.664 2.486 1 95.25 70 GLY B O 1
ATOM 4257 N N . SER B 1 71 ? 9.531 10.492 1.228 1 92.5 71 SER B N 1
ATOM 4258 C CA . SER B 1 71 ? 8.234 11.031 1.618 1 92.5 71 SER B CA 1
ATOM 4259 C C . SER B 1 71 ? 7.305 11.172 0.416 1 92.5 71 SER B C 1
ATOM 4261 O O . SER B 1 71 ? 7.754 11.109 -0.731 1 92.5 71 SER B O 1
ATOM 4263 N N . PRO B 1 72 ? 6.035 11.297 0.671 1 90.38 72 PRO B N 1
ATOM 4264 C CA . PRO B 1 72 ? 5.113 11.32 -0.467 1 90.38 72 PRO B CA 1
ATOM 4265 C C . PRO B 1 72 ? 5.062 12.68 -1.161 1 90.38 72 PRO B C 1
ATOM 4267 O O . PRO B 1 72 ? 4.547 12.789 -2.275 1 90.38 72 PRO B O 1
ATOM 4270 N N . ILE B 1 73 ? 5.52 13.695 -0.573 1 89.75 73 ILE B N 1
ATOM 4271 C CA . ILE B 1 73 ? 5.398 15.031 -1.142 1 89.75 73 ILE B CA 1
ATOM 4272 C C . ILE B 1 73 ? 6.613 15.328 -2.018 1 89.75 73 ILE B C 1
ATOM 4274 O O . ILE B 1 73 ? 7.727 14.883 -1.722 1 89.75 73 ILE B O 1
ATOM 4278 N N . GLY B 1 74 ? 6.387 16.078 -3.078 1 89.69 74 GLY B N 1
ATOM 4279 C CA . GLY B 1 74 ? 7.48 16.469 -3.959 1 89.69 74 GLY B CA 1
ATOM 4280 C C . GLY B 1 74 ? 7.875 15.367 -4.934 1 89.69 74 GLY B C 1
ATOM 4281 O O . GLY B 1 74 ? 7.012 14.711 -5.516 1 89.69 74 GLY B O 1
ATOM 4282 N N . ALA B 1 75 ? 9.188 15.227 -5.16 1 90.12 75 ALA B N 1
ATOM 4283 C CA . ALA B 1 75 ? 9.695 14.258 -6.129 1 90.12 75 ALA B CA 1
ATOM 4284 C C . ALA B 1 75 ? 9.844 12.875 -5.496 1 90.12 75 ALA B C 1
ATOM 4286 O O . ALA B 1 75 ? 10.945 12.336 -5.43 1 90.12 75 ALA B O 1
ATOM 4287 N N . ALA B 1 76 ? 8.719 12.352 -5.125 1 92.44 76 ALA B N 1
ATOM 4288 C CA . ALA B 1 76 ? 8.68 11.117 -4.34 1 92.44 76 ALA B CA 1
ATOM 4289 C C . ALA B 1 76 ? 9.164 9.93 -5.164 1 92.44 76 ALA B C 1
ATOM 4291 O O . ALA B 1 76 ? 9.695 8.961 -4.613 1 92.44 76 ALA B O 1
ATOM 4292 N N . ARG B 1 77 ? 9.102 9.914 -6.484 1 93.62 77 ARG B N 1
ATOM 4293 C CA . ARG B 1 77 ? 9.492 8.789 -7.332 1 93.62 77 ARG B CA 1
ATOM 4294 C C . ARG B 1 77 ? 11.008 8.641 -7.371 1 93.62 77 ARG B C 1
ATOM 4296 O O . ARG B 1 77 ? 11.523 7.617 -7.828 1 93.62 77 ARG B O 1
ATOM 4303 N N . LYS B 1 78 ? 11.75 9.625 -6.863 1 93.94 78 LYS B N 1
ATOM 4304 C CA . LYS B 1 78 ? 13.203 9.508 -6.762 1 93.94 78 LYS B CA 1
ATOM 4305 C C . LYS B 1 78 ? 13.602 8.258 -5.977 1 93.94 78 LYS B C 1
ATOM 4307 O O . LYS B 1 78 ? 14.695 7.727 -6.164 1 93.94 78 LYS B O 1
ATOM 4312 N N . ILE B 1 79 ? 12.758 7.793 -5.137 1 95.5 79 ILE B N 1
ATOM 4313 C CA . ILE B 1 79 ? 13.008 6.613 -4.312 1 95.5 79 ILE B CA 1
ATOM 4314 C C . ILE B 1 79 ? 13.305 5.41 -5.207 1 95.5 79 ILE B C 1
ATOM 4316 O O . ILE B 1 79 ? 14.031 4.5 -4.809 1 95.5 79 ILE B O 1
ATOM 4320 N N . LEU B 1 80 ? 12.734 5.406 -6.41 1 93.25 80 LEU B N 1
ATOM 4321 C CA . LEU B 1 80 ? 12.828 4.273 -7.328 1 93.25 80 LEU B CA 1
ATOM 4322 C C . LEU B 1 80 ? 14.25 4.109 -7.852 1 93.25 80 LEU B C 1
ATOM 4324 O O . LEU B 1 80 ? 14.609 3.045 -8.359 1 93.25 80 LEU B O 1
ATOM 4328 N N . SER B 1 81 ? 15.062 5.137 -7.758 1 93.94 81 SER B N 1
ATOM 4329 C CA . SER B 1 81 ? 16.453 5.082 -8.203 1 93.94 81 SER B CA 1
ATOM 4330 C C . SER B 1 81 ? 17.312 4.277 -7.242 1 93.94 81 SER B C 1
ATOM 4332 O O . SER B 1 81 ? 18.438 3.898 -7.574 1 93.94 81 SER B O 1
ATOM 4334 N N . TYR B 1 82 ? 16.875 4.09 -6.055 1 95.06 82 TYR B N 1
ATOM 4335 C CA . TYR B 1 82 ? 17.594 3.311 -5.051 1 95.06 82 TYR B CA 1
ATOM 4336 C C . TYR B 1 82 ? 17.156 1.85 -5.082 1 95.06 82 TYR B C 1
ATOM 4338 O O . TYR B 1 82 ? 16.391 1.405 -4.23 1 95.06 82 TYR B O 1
ATOM 4346 N N . LYS B 1 83 ? 17.734 1.027 -5.883 1 91.44 83 LYS B N 1
ATOM 4347 C CA . LYS B 1 83 ? 17.25 -0.313 -6.207 1 91.44 83 LYS B CA 1
ATOM 4348 C C . LYS B 1 83 ? 17.734 -1.335 -5.184 1 91.44 83 LYS B C 1
ATOM 4350 O O . LYS B 1 83 ? 17.047 -2.326 -4.918 1 91.44 83 LYS B O 1
ATOM 4355 N N . ASN B 1 84 ? 18.906 -1.095 -4.574 1 92.5 84 ASN B N 1
ATOM 4356 C CA . ASN B 1 84 ? 19.5 -2.113 -3.717 1 92.5 84 ASN B CA 1
ATOM 4357 C C . ASN B 1 84 ? 19.625 -1.636 -2.273 1 92.5 84 ASN B C 1
ATOM 4359 O O . ASN B 1 84 ? 20.438 -2.156 -1.506 1 92.5 84 ASN B O 1
ATOM 4363 N N . THR B 1 85 ? 18.938 -0.548 -1.973 1 96.38 85 THR B N 1
ATOM 4364 C CA . THR B 1 85 ? 18.922 0.006 -0.624 1 96.38 85 THR B CA 1
ATOM 4365 C C . THR B 1 85 ? 17.547 -0.16 0.021 1 96.38 85 THR B C 1
ATOM 4367 O O . THR B 1 85 ? 16.516 -0.01 -0.644 1 96.38 85 THR B O 1
ATOM 4370 N N . LYS B 1 86 ? 17.531 -0.504 1.327 1 97.5 86 LYS B N 1
ATOM 4371 C CA . LYS B 1 86 ? 16.266 -0.595 2.041 1 97.5 86 LYS B CA 1
ATOM 4372 C C . LYS B 1 86 ? 15.547 0.753 2.066 1 97.5 86 LYS B C 1
ATOM 4374 O O . LYS B 1 86 ? 16.078 1.737 2.582 1 97.5 86 LYS B O 1
ATOM 4379 N N . ARG B 1 87 ? 14.359 0.793 1.497 1 97.94 87 ARG B N 1
ATOM 4380 C CA . ARG B 1 87 ? 13.57 2.016 1.363 1 97.94 87 ARG B CA 1
ATOM 4381 C C . ARG B 1 87 ? 12.633 2.193 2.549 1 97.94 87 ARG B C 1
ATOM 4383 O O . ARG B 1 87 ? 11.852 1.292 2.873 1 97.94 87 ARG B O 1
ATOM 4390 N N . VAL B 1 88 ? 12.68 3.393 3.189 1 98.38 88 VAL B N 1
ATOM 4391 C CA . VAL B 1 88 ? 11.82 3.686 4.332 1 98.38 88 VAL B CA 1
ATOM 4392 C C . VAL B 1 88 ? 10.891 4.848 3.99 1 98.38 88 VAL B C 1
ATOM 4394 O O . VAL B 1 88 ? 11.352 5.945 3.678 1 98.38 88 VAL B O 1
ATOM 4397 N N . PHE B 1 89 ? 9.641 4.551 4.012 1 97.69 89 PHE B N 1
ATOM 4398 C CA . PHE B 1 89 ? 8.617 5.562 3.807 1 97.69 89 PHE B CA 1
ATOM 4399 C C . PHE B 1 89 ? 8.383 6.367 5.078 1 97.69 89 PHE B C 1
ATOM 4401 O O . PHE B 1 89 ? 8.242 5.797 6.164 1 97.69 89 PHE B O 1
ATOM 4408 N N . TYR B 1 90 ? 8.367 7.652 5.055 1 97.31 90 TYR B N 1
ATOM 4409 C CA . TYR B 1 90 ? 8.062 8.555 6.16 1 97.31 90 TYR B CA 1
ATOM 4410 C C . TYR B 1 90 ? 7.102 9.648 5.715 1 97.31 90 TYR B C 1
ATOM 4412 O O . TYR B 1 90 ? 7.395 10.398 4.777 1 97.31 90 TYR B O 1
ATOM 4420 N N . THR B 1 91 ? 5.961 9.75 6.422 1 94.25 91 THR B N 1
ATOM 4421 C CA . THR B 1 91 ? 5 10.727 5.918 1 94.25 91 THR B CA 1
ATOM 4422 C C . THR B 1 91 ? 4.461 11.594 7.051 1 94.25 91 THR B C 1
ATOM 4424 O O . THR B 1 91 ? 4.328 11.125 8.188 1 94.25 91 THR B O 1
ATOM 4427 N N . GLY B 1 92 ? 4.215 12.852 6.75 1 92.69 92 GLY B N 1
ATOM 4428 C CA . GLY B 1 92 ? 3.42 13.758 7.566 1 92.69 92 GLY B CA 1
ATOM 4429 C C . GLY B 1 92 ? 2.037 14.016 7.004 1 92.69 92 GLY B C 1
ATOM 4430 O O . GLY B 1 92 ? 1.274 14.812 7.551 1 92.69 92 GLY B O 1
ATOM 4431 N N . GLU B 1 93 ? 1.724 13.281 5.902 1 92.69 93 GLU B N 1
ATOM 4432 C CA . GLU B 1 93 ? 0.456 13.445 5.195 1 92.69 93 GLU B CA 1
ATOM 4433 C C . GLU B 1 93 ? -0.454 12.242 5.406 1 92.69 93 GLU B C 1
ATOM 4435 O O . GLU B 1 93 ? -0 11.188 5.852 1 92.69 93 GLU B O 1
ATOM 4440 N N . ASN B 1 94 ? -1.715 12.508 5.113 1 93.88 94 ASN B N 1
ATOM 4441 C CA . ASN B 1 94 ? -2.695 11.438 5.242 1 93.88 94 ASN B CA 1
ATOM 4442 C C . ASN B 1 94 ? -2.584 10.438 4.094 1 93.88 94 ASN B C 1
ATOM 4444 O O . ASN B 1 94 ? -3.434 10.414 3.203 1 93.88 94 ASN B O 1
ATOM 4448 N N . GLU B 1 95 ? -1.548 9.641 4.102 1 94 95 GLU B N 1
ATOM 4449 C CA . GLU B 1 95 ? -1.256 8.656 3.061 1 94 95 GLU B CA 1
ATOM 4450 C C . GLU B 1 95 ? -0.765 7.344 3.66 1 94 95 GLU B C 1
ATOM 4452 O O . GLU B 1 95 ? 0.02 7.344 4.609 1 94 95 GLU B O 1
ATOM 4457 N N . VAL B 1 96 ? -1.3 6.234 3.092 1 95.88 96 VAL B N 1
ATOM 4458 C CA . VAL B 1 96 ? -0.889 4.902 3.527 1 95.88 96 VAL B CA 1
ATOM 4459 C C . VAL B 1 96 ? 0.342 4.457 2.742 1 95.88 96 VAL B C 1
ATOM 4461 O O . VAL B 1 96 ? 0.44 4.707 1.537 1 95.88 96 VAL B O 1
ATOM 4464 N N . PRO B 1 97 ? 1.283 3.838 3.422 1 96 97 PRO B N 1
ATOM 4465 C CA . PRO B 1 97 ? 2.473 3.385 2.697 1 96 97 PRO B CA 1
ATOM 4466 C C . PRO B 1 97 ? 2.148 2.354 1.618 1 96 97 PRO B C 1
ATOM 4468 O O . PRO B 1 97 ? 1.274 1.504 1.814 1 96 97 PRO B O 1
ATOM 4471 N N . ASN B 1 98 ? 2.811 2.469 0.473 1 95.25 98 ASN B N 1
ATOM 4472 C CA . ASN B 1 98 ? 2.799 1.427 -0.549 1 95.25 98 ASN B CA 1
ATOM 4473 C C . ASN B 1 98 ? 3.953 0.446 -0.365 1 95.25 98 ASN B C 1
ATOM 4475 O O . ASN B 1 98 ? 5.078 0.718 -0.789 1 95.25 98 ASN B O 1
ATOM 4479 N N . PHE B 1 99 ? 3.709 -0.7 0.143 1 96.56 99 PHE B N 1
ATOM 4480 C CA . PHE B 1 99 ? 4.742 -1.636 0.571 1 96.56 99 PHE B CA 1
ATOM 4481 C C . PHE B 1 99 ? 5.309 -2.4 -0.62 1 96.56 99 PHE B C 1
ATOM 4483 O O . PHE B 1 99 ? 6.238 -3.195 -0.469 1 96.56 99 PHE B O 1
ATOM 4490 N N . ASN B 1 100 ? 4.754 -2.162 -1.821 1 94.56 100 ASN B N 1
ATOM 4491 C CA . ASN B 1 100 ? 5.406 -2.686 -3.018 1 94.56 100 ASN B CA 1
ATOM 4492 C C . ASN B 1 100 ? 6.625 -1.851 -3.402 1 94.56 100 ASN B C 1
ATOM 4494 O O . ASN B 1 100 ? 7.504 -2.324 -4.125 1 94.56 100 ASN B O 1
ATOM 4498 N N . LEU B 1 101 ? 6.664 -0.612 -2.932 1 94.5 101 LEU B N 1
ATOM 4499 C CA . LEU B 1 101 ? 7.727 0.324 -3.285 1 94.5 101 LEU B CA 1
ATOM 4500 C C . LEU B 1 101 ? 8.688 0.521 -2.115 1 94.5 101 LEU B C 1
ATOM 4502 O O . LEU B 1 101 ? 9.867 0.822 -2.32 1 94.5 101 LEU B O 1
ATOM 4506 N N . PHE B 1 102 ? 8.117 0.374 -0.938 1 97 102 PHE B N 1
ATOM 4507 C CA . PHE B 1 102 ? 8.891 0.615 0.273 1 97 102 PHE B CA 1
ATOM 4508 C C . PHE B 1 102 ? 9.023 -0.661 1.095 1 97 102 PHE B C 1
ATOM 4510 O O . PHE B 1 102 ? 8.07 -1.436 1.205 1 97 102 PHE B O 1
ATOM 4517 N N . ASP B 1 103 ? 10.219 -0.859 1.641 1 97.75 103 ASP B N 1
ATOM 4518 C CA . ASP B 1 103 ? 10.469 -2.029 2.477 1 97.75 103 ASP B CA 1
ATOM 4519 C C . ASP B 1 103 ? 9.914 -1.826 3.885 1 97.75 103 ASP B C 1
ATOM 4521 O O . ASP B 1 103 ? 9.367 -2.754 4.48 1 97.75 103 ASP B O 1
ATOM 4525 N N . TYR B 1 104 ? 10.062 -0.631 4.391 1 98.31 104 TYR B N 1
ATOM 4526 C CA . TYR B 1 104 ? 9.625 -0.24 5.727 1 98.31 104 TYR B CA 1
ATOM 4527 C C . TYR B 1 104 ? 8.891 1.096 5.688 1 98.31 104 TYR B C 1
ATOM 4529 O O . TYR B 1 104 ? 8.969 1.826 4.695 1 98.31 104 TYR B O 1
ATOM 4537 N N . ALA B 1 105 ? 8.102 1.325 6.762 1 98.56 105 ALA B N 1
ATOM 4538 C CA . ALA B 1 105 ? 7.359 2.584 6.75 1 98.56 105 ALA B CA 1
ATOM 4539 C C . ALA B 1 105 ? 7.102 3.084 8.164 1 98.56 105 ALA B C 1
ATOM 4541 O O . ALA B 1 105 ? 6.988 2.287 9.102 1 98.56 105 ALA B O 1
ATOM 4542 N N . ILE B 1 106 ? 7.098 4.336 8.312 1 98.38 106 ILE B N 1
ATOM 4543 C CA . ILE B 1 106 ? 6.66 5.074 9.492 1 98.38 106 ILE B CA 1
ATOM 4544 C C . ILE B 1 106 ? 5.48 5.973 9.133 1 98.38 106 ILE B C 1
ATOM 4546 O O . ILE B 1 106 ? 5.574 6.793 8.219 1 98.38 106 ILE B O 1
ATOM 4550 N N . GLY B 1 107 ? 4.375 5.754 9.781 1 97.5 107 GLY B N 1
ATOM 4551 C CA . GLY B 1 107 ? 3.195 6.516 9.398 1 97.5 107 GLY B CA 1
ATOM 4552 C C . GLY B 1 107 ? 2.207 6.691 10.539 1 97.5 107 GLY B C 1
ATOM 4553 O O . GLY B 1 107 ? 2.588 6.645 11.711 1 97.5 107 GLY B O 1
ATOM 4554 N N . PHE B 1 108 ? 0.927 7.004 10.258 1 97.88 108 PHE B N 1
ATOM 4555 C CA . PHE B 1 108 ? -0.105 7.391 11.211 1 97.88 108 PHE B CA 1
ATOM 4556 C C . PHE B 1 108 ? -1.001 6.203 11.547 1 97.88 108 PHE B C 1
ATOM 4558 O O . PHE B 1 108 ? -1.591 6.152 12.633 1 97.88 108 PHE B O 1
ATOM 4565 N N . ASP B 1 109 ? -1.11 5.258 10.664 1 97.12 109 ASP B N 1
ATOM 4566 C CA . ASP B 1 109 ? -2.162 4.25 10.656 1 97.12 109 ASP B CA 1
ATOM 4567 C C . ASP B 1 109 ? -1.942 3.215 11.758 1 97.12 109 ASP B C 1
ATOM 4569 O O . ASP B 1 109 ? -0.801 2.898 12.102 1 97.12 109 ASP B O 1
ATOM 4573 N N . GLU B 1 110 ? -3.076 2.766 12.305 1 96.81 110 GLU B N 1
ATOM 4574 C CA . GLU B 1 110 ? -3.014 1.554 13.117 1 96.81 110 GLU B CA 1
ATOM 4575 C C . GLU B 1 110 ? -2.834 0.314 12.242 1 96.81 110 GLU B C 1
ATOM 4577 O O . GLU B 1 110 ? -3.803 -0.386 11.945 1 96.81 110 GLU B O 1
ATOM 4582 N N . LEU B 1 111 ? -1.662 0.136 11.914 1 97.25 111 LEU B N 1
ATOM 4583 C CA . LEU B 1 111 ? -1.249 -0.896 10.969 1 97.25 111 LEU B CA 1
ATOM 4584 C C . LEU B 1 111 ? -0.162 -1.78 11.57 1 97.25 111 LEU B C 1
ATOM 4586 O O . LEU B 1 111 ? 0.75 -1.284 12.234 1 97.25 111 LEU B O 1
ATOM 4590 N N . ASP B 1 112 ? -0.351 -3.055 11.477 1 97.25 112 ASP B N 1
ATOM 4591 C CA . ASP B 1 112 ? 0.677 -4.031 11.82 1 97.25 112 ASP B CA 1
ATOM 4592 C C . ASP B 1 112 ? 1.089 -4.852 10.602 1 97.25 112 ASP B C 1
ATOM 4594 O O . ASP B 1 112 ? 0.242 -5.449 9.938 1 97.25 112 ASP B O 1
ATOM 4598 N N . PHE B 1 113 ? 2.332 -4.816 10.289 1 97.56 113 PHE B N 1
ATOM 4599 C CA . PHE B 1 113 ? 2.871 -5.57 9.164 1 97.56 113 PHE B CA 1
ATOM 4600 C C . PHE B 1 113 ? 4.242 -6.148 9.508 1 97.56 113 PHE B C 1
ATOM 4602 O O . PHE B 1 113 ? 5.262 -5.684 8.992 1 97.56 113 PHE B O 1
ATOM 4609 N N . ARG B 1 114 ? 4.188 -7.16 10.367 1 94.31 114 ARG B N 1
ATOM 4610 C CA . ARG B 1 114 ? 5.395 -7.812 10.859 1 94.31 114 ARG B CA 1
ATOM 4611 C C . ARG B 1 114 ? 6.398 -6.785 11.375 1 94.31 114 ARG B C 1
ATOM 4613 O O . ARG B 1 114 ? 6.086 -6.008 12.289 1 94.31 114 ARG B O 1
ATOM 4620 N N . ASP B 1 115 ? 7.586 -6.777 10.875 1 95.12 115 ASP B N 1
ATOM 4621 C CA . ASP B 1 115 ? 8.625 -5.855 11.328 1 95.12 115 ASP B CA 1
ATOM 4622 C C . ASP B 1 115 ? 8.797 -4.695 10.352 1 95.12 115 ASP B C 1
ATOM 4624 O O . ASP B 1 115 ? 9.812 -3.998 10.383 1 95.12 115 ASP B O 1
ATOM 4628 N N . ARG B 1 116 ? 7.75 -4.414 9.555 1 97.62 116 ARG B N 1
ATOM 4629 C CA . ARG B 1 116 ? 7.949 -3.492 8.438 1 97.62 116 ARG B CA 1
ATOM 4630 C C . ARG B 1 116 ? 7.281 -2.15 8.711 1 97.62 116 ARG B C 1
ATOM 4632 O O . ARG B 1 116 ? 7.402 -1.218 7.914 1 97.62 116 ARG B O 1
ATOM 4639 N N . TYR B 1 117 ? 6.609 -2 9.883 1 98.31 117 TYR B N 1
ATOM 4640 C CA . TYR B 1 117 ? 5.844 -0.773 10.07 1 98.31 117 TYR B CA 1
ATOM 4641 C C . TYR B 1 117 ? 5.949 -0.279 11.508 1 98.31 117 TYR B C 1
ATOM 4643 O O . TYR B 1 117 ? 5.918 -1.075 12.445 1 98.31 117 TYR B O 1
ATOM 4651 N N . LEU B 1 118 ? 6.082 1.035 11.648 1 98.5 118 LEU B N 1
ATOM 4652 C CA . LEU B 1 118 ? 6.055 1.721 12.93 1 98.5 118 LEU B CA 1
ATOM 4653 C C . LEU B 1 118 ? 5.074 2.887 12.906 1 98.5 118 LEU B C 1
ATOM 4655 O O . LEU B 1 118 ? 5.156 3.756 12.039 1 98.5 118 LEU B O 1
ATOM 4659 N N . ARG B 1 119 ? 4.133 2.873 13.781 1 98.44 119 ARG B N 1
ATOM 4660 C CA . ARG B 1 119 ? 3.256 4.031 13.922 1 98.44 119 ARG B CA 1
ATOM 4661 C C . ARG B 1 119 ? 3.936 5.137 14.727 1 98.44 119 ARG B C 1
ATOM 4663 O O . ARG B 1 119 ? 4.301 4.938 15.883 1 98.44 119 ARG B O 1
ATOM 4670 N N . MET B 1 120 ? 4.168 6.246 14.141 1 98.19 120 MET B N 1
ATOM 4671 C CA . MET B 1 120 ? 4.68 7.457 14.766 1 98.19 120 MET B CA 1
ATOM 4672 C C . MET B 1 120 ? 4.012 8.703 14.188 1 98.19 120 MET B C 1
ATOM 4674 O O . MET B 1 120 ? 4.59 9.383 13.336 1 98.19 120 MET B O 1
ATOM 4678 N N . PRO B 1 121 ? 2.83 9 14.719 1 98.19 121 PRO B N 1
ATOM 4679 C CA . PRO B 1 121 ? 2.119 10.172 14.195 1 98.19 121 PRO B CA 1
ATOM 4680 C C . PRO B 1 121 ? 2.93 11.461 14.328 1 98.19 121 PRO B C 1
ATOM 4682 O O . PRO B 1 121 ? 3.781 11.57 15.211 1 98.19 121 PRO B O 1
ATOM 4685 N N . LEU B 1 122 ? 2.639 12.422 13.516 1 97.88 122 LEU B N 1
ATOM 4686 C CA . LEU B 1 122 ? 3.396 13.664 13.43 1 97.88 122 LEU B CA 1
ATOM 4687 C C . LEU B 1 122 ? 3.312 14.438 14.742 1 97.88 122 LEU B C 1
ATOM 4689 O O . LEU B 1 122 ? 4.195 15.242 15.055 1 97.88 122 LEU B O 1
ATOM 4693 N N . TYR B 1 123 ? 2.244 14.211 15.539 1 98.5 123 TYR B N 1
ATOM 4694 C CA . TYR B 1 123 ? 2.133 14.945 16.797 1 98.5 123 TYR B CA 1
ATOM 4695 C C . TYR B 1 123 ? 3.303 14.625 17.719 1 98.5 123 TYR B C 1
ATOM 4697 O O . TYR B 1 123 ? 3.699 15.461 18.531 1 98.5 123 TYR B O 1
ATOM 4705 N N . TYR B 1 124 ? 3.854 13.422 17.578 1 98.62 124 TYR B N 1
ATOM 4706 C CA . TYR B 1 124 ? 4.98 13.031 18.422 1 98.62 124 TYR B CA 1
ATOM 4707 C C . TYR B 1 124 ? 6.227 13.828 18.062 1 98.62 124 TYR B C 1
ATOM 4709 O O . TYR B 1 124 ? 6.98 14.25 18.953 1 98.62 124 TYR B O 1
ATOM 4717 N N . ALA B 1 125 ? 6.465 14.039 16.781 1 97.62 125 ALA B N 1
ATOM 4718 C CA . ALA B 1 125 ? 7.551 14.914 16.344 1 97.62 125 ALA B CA 1
ATOM 4719 C C . ALA B 1 125 ? 7.332 16.344 16.812 1 97.62 125 ALA B C 1
ATOM 4721 O O . ALA B 1 125 ? 8.289 17.047 17.156 1 97.62 125 ALA B O 1
ATOM 4722 N N . SER B 1 126 ? 6.094 16.766 16.766 1 97.88 126 SER B N 1
ATOM 4723 C CA . SER B 1 126 ? 5.77 18.109 17.25 1 97.88 126 SER B CA 1
ATOM 4724 C C . SER B 1 126 ? 6.141 18.266 18.719 1 97.88 126 SER B C 1
ATOM 4726 O O . SER B 1 126 ? 6.625 19.328 19.141 1 97.88 126 SER B O 1
ATOM 4728 N N . LEU B 1 127 ? 5.922 17.281 19.5 1 98.25 127 LEU B N 1
ATOM 4729 C CA . LEU B 1 127 ? 6.281 17.297 20.906 1 98.25 127 LEU B CA 1
ATOM 4730 C C . LEU B 1 127 ? 7.793 17.422 21.078 1 98.25 127 LEU B C 1
ATOM 4732 O O . LEU B 1 127 ? 8.266 18.109 22 1 98.25 127 LEU B O 1
ATOM 4736 N N . HIS B 1 128 ? 8.516 16.766 20.188 1 97.81 128 HIS B N 1
ATOM 4737 C CA . HIS B 1 128 ? 9.961 16.906 20.172 1 97.81 128 HIS B CA 1
ATOM 4738 C C . HIS B 1 128 ? 10.375 18.359 19.984 1 97.81 128 HIS B C 1
ATOM 4740 O O . HIS B 1 128 ? 11.195 18.875 20.75 1 97.81 128 HIS B O 1
ATOM 4746 N N . TYR B 1 129 ? 9.773 18.984 19.094 1 96.38 129 TYR B N 1
ATOM 4747 C CA . TYR B 1 129 ? 10.133 20.375 18.812 1 96.38 129 TYR B CA 1
ATOM 4748 C C . TYR B 1 129 ? 9.727 21.297 19.953 1 96.38 129 TYR B C 1
ATOM 4750 O O . TYR B 1 129 ? 10.438 22.25 20.281 1 96.38 129 TYR B O 1
ATOM 4758 N N . LYS B 1 130 ? 8.57 21.031 20.547 1 97 130 LYS B N 1
ATOM 4759 C CA . LYS B 1 130 ? 8.164 21.797 21.719 1 97 130 LYS B CA 1
ATOM 4760 C C . LYS B 1 130 ? 9.148 21.609 22.875 1 97 130 LYS B C 1
ATOM 4762 O O . LYS B 1 130 ? 9.523 22.562 23.547 1 97 130 LYS B O 1
ATOM 4767 N N . ALA B 1 131 ? 9.516 20.391 23.047 1 96.06 131 ALA B N 1
ATOM 4768 C CA . ALA B 1 131 ? 10.469 20.094 24.125 1 96.06 131 ALA B CA 1
ATOM 4769 C C . ALA B 1 131 ? 11.789 20.828 23.906 1 96.06 131 ALA B C 1
ATOM 4771 O O . ALA B 1 131 ? 12.391 21.328 24.844 1 96.06 131 ALA B O 1
ATOM 4772 N N . GLU B 1 132 ? 12.211 20.875 22.672 1 93.44 132 GLU B N 1
ATOM 4773 C CA . GLU B 1 132 ? 13.445 21.578 22.328 1 93.44 132 GLU B CA 1
ATOM 4774 C C . GLU B 1 132 ? 13.336 23.062 22.672 1 93.44 132 GLU B C 1
ATOM 4776 O O . GLU B 1 132 ? 14.32 23.688 23.094 1 93.44 132 GLU B O 1
ATOM 4781 N N . SER B 1 133 ? 12.188 23.562 22.578 1 91 133 SER B N 1
ATOM 4782 C CA . SER B 1 133 ? 11.977 24.984 22.781 1 91 133 SER B CA 1
ATOM 4783 C C . SER B 1 133 ? 11.867 25.312 24.266 1 91 133 SER B C 1
ATOM 4785 O O . SER B 1 133 ? 11.836 26.484 24.641 1 91 133 SER B O 1
ATOM 4787 N N . MET B 1 134 ? 11.914 24.375 25.125 1 91.12 134 MET B N 1
ATOM 4788 C CA . MET B 1 134 ? 11.742 24.562 26.562 1 91.12 134 MET B CA 1
ATOM 4789 C C . MET B 1 134 ? 13.07 24.922 27.219 1 91.12 134 MET B C 1
ATOM 4791 O O . MET B 1 134 ? 13.109 25.312 28.391 1 91.12 134 MET B O 1
ATOM 4795 N N . ASN B 1 135 ? 14.07 24.906 26.469 1 89.75 135 ASN B N 1
ATOM 4796 C CA . ASN B 1 135 ? 15.375 25.266 27.016 1 89.75 135 ASN B CA 1
ATOM 4797 C C . ASN B 1 135 ? 15.539 26.766 27.156 1 89.75 135 ASN B C 1
ATOM 4799 O O . ASN B 1 135 ? 16.375 27.375 26.469 1 89.75 135 ASN B O 1
ATOM 4803 N N . ASP B 1 136 ? 14.836 27.297 27.984 1 92.38 136 ASP B N 1
ATOM 4804 C CA . ASP B 1 136 ? 14.766 28.719 28.266 1 92.38 136 ASP B CA 1
ATOM 4805 C C . ASP B 1 136 ? 14.461 28.969 29.75 1 92.38 136 ASP B C 1
ATOM 4807 O O . ASP B 1 136 ? 13.648 28.266 30.344 1 92.38 136 ASP B O 1
ATOM 4811 N N . THR B 1 137 ? 15.078 29.953 30.375 1 92.38 137 THR B N 1
ATOM 4812 C CA . THR B 1 137 ? 14.969 30.172 31.812 1 92.38 137 THR B CA 1
ATOM 4813 C C . THR B 1 137 ? 13.633 30.812 32.156 1 92.38 137 THR B C 1
ATOM 4815 O O . THR B 1 137 ? 13.234 30.859 33.312 1 92.38 137 THR B O 1
ATOM 4818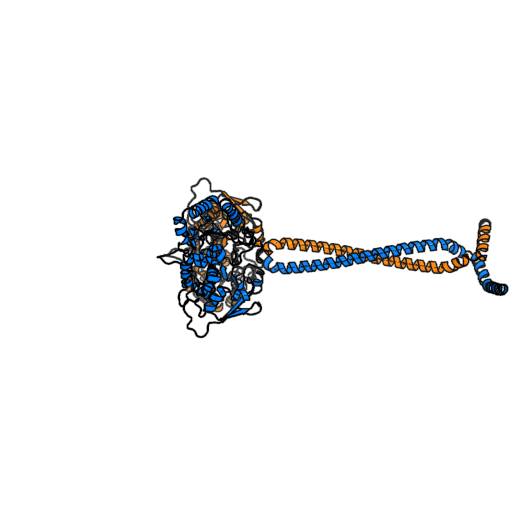 N N . THR B 1 138 ? 12.945 31.328 31.094 1 94.44 138 THR B N 1
ATOM 4819 C CA . THR B 1 138 ? 11.719 32.062 31.375 1 94.44 138 THR B CA 1
ATOM 4820 C C . THR B 1 138 ? 10.5 31.266 30.906 1 94.44 138 THR B C 1
ATOM 4822 O O . THR B 1 138 ? 9.391 31.797 30.859 1 94.44 138 THR B O 1
ATOM 4825 N N . VAL B 1 139 ? 10.688 30.047 30.469 1 94 139 VAL B N 1
ATOM 4826 C CA . VAL B 1 139 ? 9.57 29.219 30.031 1 94 139 VAL B CA 1
ATOM 4827 C C . VAL B 1 139 ? 8.719 28.828 31.234 1 94 139 VAL B C 1
ATOM 4829 O O . VAL B 1 139 ? 9.25 28.547 32.312 1 94 139 VAL B O 1
ATOM 4832 N N . PRO B 1 140 ? 7.457 28.875 31.094 1 95 140 PRO B N 1
ATOM 4833 C CA . PRO B 1 140 ? 6.594 28.562 32.25 1 95 140 PRO B CA 1
ATOM 4834 C C . PRO B 1 140 ? 6.418 27.062 32.469 1 95 140 PRO B C 1
ATOM 4836 O O . PRO B 1 140 ? 5.793 26.656 33.438 1 95 140 PRO B O 1
ATOM 4839 N N . TYR B 1 141 ? 6.906 26.219 31.594 1 95.06 141 TYR B N 1
ATOM 4840 C CA . TYR B 1 141 ? 6.871 24.766 31.719 1 95.06 141 TYR B CA 1
ATOM 4841 C C . TYR B 1 141 ? 8.195 24.234 32.25 1 95.06 141 TYR B C 1
ATOM 4843 O O . TYR B 1 141 ? 9.258 24.766 31.953 1 95.06 141 TYR B O 1
ATOM 4851 N N . LYS B 1 142 ? 8.078 23.203 33.031 1 91.12 142 LYS B N 1
ATOM 4852 C CA . LYS B 1 142 ? 9.266 22.672 33.688 1 91.12 142 LYS B CA 1
ATOM 4853 C C . LYS B 1 142 ? 9.789 21.438 32.969 1 91.12 142 LYS B C 1
ATOM 4855 O O . LYS B 1 142 ? 9.023 20.516 32.688 1 91.12 142 LYS B O 1
ATOM 4860 N N . LEU B 1 143 ? 10.992 21.5 32.688 1 90.69 143 LEU B N 1
ATOM 4861 C CA . LEU B 1 143 ? 11.672 20.344 32.125 1 90.69 143 LEU B CA 1
ATOM 4862 C C . LEU B 1 143 ? 12.352 19.5 33.188 1 90.69 143 LEU B C 1
ATOM 4864 O O . LEU B 1 143 ? 13 20.062 34.094 1 90.69 143 LEU B O 1
ATOM 4868 N N . LYS B 1 144 ? 12.086 18.266 33.125 1 88.25 144 LYS B N 1
ATOM 4869 C CA . LYS B 1 144 ? 12.766 17.375 34.062 1 88.25 144 LYS B CA 1
ATOM 4870 C C . LYS B 1 144 ? 14.281 17.516 33.969 1 88.25 144 LYS B C 1
ATOM 4872 O O . LYS B 1 144 ? 14.82 17.609 32.844 1 88.25 144 LYS B O 1
ATOM 4877 N N . ASP B 1 145 ? 14.875 17.391 35.094 1 85.62 145 ASP B N 1
ATOM 4878 C CA . ASP B 1 145 ? 16.328 17.5 35.125 1 85.62 145 ASP B CA 1
ATOM 4879 C C . ASP B 1 145 ? 17 16.297 34.469 1 85.62 145 ASP B C 1
ATOM 4881 O O . ASP B 1 145 ? 16.484 15.172 34.562 1 85.62 145 ASP B O 1
ATOM 4885 N N . ASN B 1 146 ? 18.062 16.5 33.781 1 84.88 146 ASN B N 1
ATOM 4886 C CA . ASN B 1 146 ? 18.906 15.469 33.188 1 84.88 146 ASN B CA 1
ATOM 4887 C C . ASN B 1 146 ? 18.203 14.742 32.062 1 84.88 146 ASN B C 1
ATOM 4889 O O . ASN B 1 146 ? 18.438 13.562 31.828 1 84.88 146 ASN B O 1
ATOM 4893 N N . SER B 1 147 ? 17.234 15.438 31.531 1 89.75 147 SER B N 1
ATOM 4894 C CA . SER B 1 147 ? 16.609 14.859 30.344 1 89.75 147 SER B CA 1
ATOM 4895 C C . SER B 1 147 ? 17.422 15.141 29.094 1 89.75 147 SER B C 1
ATOM 4897 O O . SER B 1 147 ? 18.359 15.938 29.125 1 89.75 147 SER B O 1
ATOM 4899 N N . LEU B 1 148 ? 17.141 14.469 27.984 1 91.75 148 LEU B N 1
ATOM 4900 C CA . LEU B 1 148 ? 17.828 14.648 26.719 1 91.75 148 LEU B CA 1
ATOM 4901 C C . LEU B 1 148 ? 17.641 16.078 26.203 1 91.75 148 LEU B C 1
ATOM 4903 O O . LEU B 1 148 ? 18.375 16.516 25.312 1 91.75 148 LEU B O 1
ATOM 4907 N N . TYR B 1 149 ? 16.734 16.828 26.859 1 93 149 TYR B N 1
ATOM 4908 C CA . TYR B 1 149 ? 16.391 18.141 26.344 1 93 149 TYR B CA 1
ATOM 4909 C C . TYR B 1 149 ? 16.953 19.25 27.219 1 93 149 TYR B C 1
ATOM 4911 O O . TYR B 1 149 ? 16.812 20.438 26.922 1 93 149 TYR B O 1
ATOM 4919 N N . THR B 1 150 ? 17.594 18.812 28.234 1 88.56 150 THR B N 1
ATOM 4920 C CA . THR B 1 150 ? 18.219 19.797 29.125 1 88.56 150 THR B CA 1
ATOM 4921 C C . THR B 1 150 ? 19.562 20.234 28.578 1 88.56 150 THR B C 1
ATOM 4923 O O . THR B 1 150 ? 20.453 19.406 28.328 1 88.56 150 THR B O 1
ATOM 4926 N N . LEU B 1 151 ? 19.656 21.531 28.234 1 83.44 151 LEU B N 1
ATOM 4927 C CA . LEU B 1 151 ? 20.922 22.062 27.703 1 83.44 151 LEU B CA 1
ATOM 4928 C C . LEU B 1 151 ? 21.703 22.781 28.797 1 83.44 151 LEU B C 1
ATOM 4930 O O . LEU B 1 151 ? 21.141 23.234 29.781 1 83.44 151 LEU B O 1
ATOM 4934 N N . LYS B 1 152 ? 22.938 22.922 28.453 1 79.25 152 LYS B N 1
ATOM 4935 C CA . LYS B 1 152 ? 23.844 23.578 29.391 1 79.25 152 LYS B CA 1
ATOM 4936 C C . LYS B 1 152 ? 23.625 25.094 29.375 1 79.25 152 LYS B C 1
ATOM 4938 O O . LYS B 1 152 ? 23.703 25.734 30.422 1 79.25 152 LYS B O 1
ATOM 4943 N N . LYS B 1 153 ? 23.312 25.641 28.234 1 88.5 153 LYS B N 1
ATOM 4944 C CA . LYS B 1 153 ? 23.141 27.094 28.125 1 88.5 153 LYS B CA 1
ATOM 4945 C C . LYS B 1 153 ? 21.75 27.438 27.609 1 88.5 153 LYS B C 1
ATOM 4947 O O . LYS B 1 153 ? 21.547 27.625 26.406 1 88.5 153 LYS B O 1
ATOM 4952 N N . PRO B 1 154 ? 20.828 27.547 28.531 1 88.69 154 PRO B N 1
ATOM 4953 C CA . PRO B 1 154 ? 19.469 27.875 28.109 1 88.69 154 PRO B CA 1
ATOM 4954 C C . PRO B 1 154 ? 19.328 29.328 27.672 1 88.69 154 PRO B C 1
ATOM 4956 O O . PRO B 1 154 ? 20.125 30.188 28.062 1 88.69 154 PRO B O 1
ATOM 4959 N N . SER B 1 155 ? 18.406 29.609 26.812 1 91.25 155 SER B N 1
ATOM 4960 C CA . SER B 1 155 ? 18.062 30.969 26.422 1 91.25 155 SER B CA 1
ATOM 4961 C C . SER B 1 155 ? 17.266 31.672 27.516 1 91.25 155 SER B C 1
ATOM 4963 O O . SER B 1 155 ? 17.047 31.109 28.594 1 91.25 155 SER B O 1
ATOM 4965 N N . HIS B 1 156 ? 16.984 32.969 27.25 1 93.69 156 HIS B N 1
ATOM 4966 C CA . HIS B 1 156 ? 16.219 33.75 28.219 1 93.69 156 HIS B CA 1
ATOM 4967 C C . HIS B 1 156 ? 15.25 34.688 27.516 1 93.69 156 HIS B C 1
ATOM 4969 O O . HIS B 1 156 ? 15.195 35.875 27.828 1 93.69 156 HIS B O 1
ATOM 4975 N N . HIS B 1 157 ? 14.492 34.156 26.562 1 94.94 157 HIS B N 1
ATOM 4976 C CA . HIS B 1 157 ? 13.711 35.094 25.734 1 94.94 157 HIS B CA 1
ATOM 4977 C C . HIS B 1 157 ? 12.258 34.625 25.641 1 94.94 157 HIS B C 1
ATOM 4979 O O . HIS B 1 157 ? 11.445 35.281 24.984 1 94.94 157 HIS B O 1
ATOM 4985 N N . PHE B 1 158 ? 11.836 33.562 26.297 1 95.81 158 PHE B N 1
ATOM 4986 C CA . PHE B 1 158 ? 10.5 33 26.109 1 95.81 158 PHE B CA 1
ATOM 4987 C C . PHE B 1 158 ? 9.438 34 26.562 1 95.81 158 PHE B C 1
ATOM 4989 O O . PHE B 1 158 ? 8.477 34.281 25.828 1 95.81 158 PHE B O 1
ATOM 4996 N N . LYS B 1 159 ? 9.562 34.562 27.75 1 96.25 159 LYS B N 1
ATOM 4997 C CA . LYS B 1 159 ? 8.594 35.5 28.297 1 96.25 159 LYS B CA 1
ATOM 4998 C C . LYS B 1 159 ? 8.453 36.719 27.391 1 96.25 159 LYS B C 1
ATOM 5000 O O . LYS B 1 159 ? 7.34 37.219 27.156 1 96.25 159 LYS B O 1
ATOM 5005 N N . GLU B 1 160 ? 9.578 37.219 26.906 1 97.19 160 GLU B N 1
ATOM 5006 C CA . GLU B 1 160 ? 9.57 38.344 26 1 97.19 160 GLU B CA 1
ATOM 5007 C C . GLU B 1 160 ? 8.859 38.031 24.688 1 97.19 160 GLU B C 1
ATOM 5009 O O . GLU B 1 160 ? 8.086 38.844 24.172 1 97.19 160 GLU B O 1
ATOM 5014 N N . ASN B 1 161 ? 9.094 36.875 24.219 1 96.56 161 ASN B N 1
ATOM 5015 C CA . ASN B 1 161 ? 8.555 36.469 22.922 1 96.56 161 ASN B CA 1
ATOM 5016 C C . ASN B 1 161 ? 7.102 36.031 23.047 1 96.56 161 ASN B C 1
ATOM 5018 O O . ASN B 1 161 ? 6.352 36.062 22.062 1 96.56 161 ASN B O 1
ATOM 5022 N N . HIS B 1 162 ? 6.695 35.5 24.203 1 97.69 162 HIS B N 1
ATOM 5023 C CA . HIS B 1 162 ? 5.355 35 24.453 1 97.69 162 HIS B CA 1
ATOM 5024 C C . HIS B 1 162 ? 4.77 35.531 25.734 1 97.69 162 HIS B C 1
ATOM 5026 O O . HIS B 1 162 ? 4.43 34.781 26.641 1 97.69 162 HIS B O 1
ATOM 5032 N N . PRO B 1 163 ? 4.57 36.812 25.781 1 97.44 163 PRO B N 1
ATOM 5033 C CA . PRO B 1 163 ? 4.145 37.406 27.047 1 97.44 163 PRO B CA 1
ATOM 5034 C C . PRO B 1 163 ? 2.771 36.938 27.5 1 97.44 163 PRO B C 1
ATOM 5036 O O . PRO B 1 163 ? 2.561 36.719 28.703 1 97.44 163 PRO B O 1
ATOM 5039 N N . ASN B 1 164 ? 1.859 36.812 26.625 1 97.69 164 ASN B N 1
ATOM 5040 C CA . ASN B 1 164 ? 0.523 36.375 27.016 1 97.69 164 ASN B CA 1
ATOM 5041 C C . ASN B 1 164 ? 0.518 34.906 27.453 1 97.69 164 ASN B C 1
ATOM 5043 O O . ASN B 1 164 ? -0.116 34.562 28.438 1 97.69 164 ASN B O 1
ATOM 5047 N N . LEU B 1 165 ? 1.16 34.094 26.656 1 97.5 165 LEU B N 1
ATOM 5048 C CA . LEU B 1 165 ? 1.238 32.656 26.984 1 97.5 165 LEU B CA 1
ATOM 5049 C C . LEU B 1 165 ? 1.88 32.438 28.359 1 97.5 165 LEU B C 1
ATOM 5051 O O . LEU B 1 165 ? 1.382 31.672 29.172 1 97.5 165 LEU B O 1
ATOM 5055 N N . TYR B 1 166 ? 2.945 33.188 28.578 1 97.12 166 TYR B N 1
ATOM 5056 C CA . TYR B 1 166 ? 3.619 33.125 29.875 1 97.12 166 TYR B CA 1
ATOM 5057 C C . TYR B 1 166 ? 2.664 33.5 31 1 97.12 166 TYR B C 1
ATOM 5059 O O . TYR B 1 166 ? 2.582 32.781 32 1 97.12 166 TYR B O 1
ATOM 5067 N N . ALA B 1 167 ? 1.929 34.531 30.812 1 97.25 167 ALA B N 1
ATOM 5068 C CA . ALA B 1 167 ? 1.039 35.062 31.844 1 97.25 167 ALA B CA 1
ATOM 5069 C C . ALA B 1 167 ? -0.113 34.094 32.125 1 97.25 167 ALA B C 1
ATOM 5071 O O . ALA B 1 167 ? -0.505 33.906 33.281 1 97.25 167 ALA B O 1
ATOM 5072 N N . VAL B 1 168 ? -0.63 33.5 31.141 1 96.06 168 VAL B N 1
ATOM 5073 C CA . VAL B 1 168 ? -1.787 32.625 31.312 1 96.06 168 VAL B CA 1
ATOM 5074 C C . VAL B 1 168 ? -1.372 31.344 32.031 1 96.06 168 VAL B C 1
ATOM 5076 O O . VAL B 1 168 ? -2.061 30.891 32.938 1 96.06 168 VAL B O 1
ATOM 5079 N N . VAL B 1 169 ? -0.267 30.766 31.656 1 95.69 169 VAL B N 1
ATOM 5080 C CA . VAL B 1 169 ? 0.199 29.516 32.25 1 95.69 169 VAL B CA 1
ATOM 5081 C C . VAL B 1 169 ? 0.578 29.75 33.719 1 95.69 169 VAL B C 1
ATOM 5083 O O . VAL B 1 169 ? 0.38 28.859 34.531 1 95.69 169 VAL B O 1
ATOM 5086 N N . ASN B 1 170 ? 1.029 31 34 1 95.44 170 ASN B N 1
ATOM 5087 C CA . ASN B 1 170 ? 1.438 31.312 35.344 1 95.44 170 ASN B CA 1
ATOM 5088 C C . ASN B 1 170 ? 0.287 31.922 36.156 1 95.44 170 ASN B C 1
ATOM 5090 O O . ASN B 1 170 ? 0.498 32.469 37.25 1 95.44 170 ASN B O 1
ATOM 5094 N N . ASN B 1 171 ? -0.842 31.891 35.594 1 93.94 171 ASN B N 1
ATOM 5095 C CA . ASN B 1 171 ? -2.051 32.375 36.281 1 93.94 171 ASN B CA 1
ATOM 5096 C C . ASN B 1 171 ? -1.981 33.875 36.562 1 93.94 171 ASN B C 1
ATOM 5098 O O . ASN B 1 171 ? -2.477 34.312 37.594 1 93.94 171 ASN B O 1
ATOM 5102 N N . GLU B 1 172 ? -1.303 34.562 35.719 1 95.62 172 GLU B N 1
ATOM 5103 C CA . GLU B 1 172 ? -1.24 36 35.844 1 95.62 172 GLU B CA 1
ATOM 5104 C C . GLU B 1 172 ? -2.434 36.688 35.188 1 95.62 172 GLU B C 1
ATOM 5106 O O . GLU B 1 172 ? -2.758 37.844 3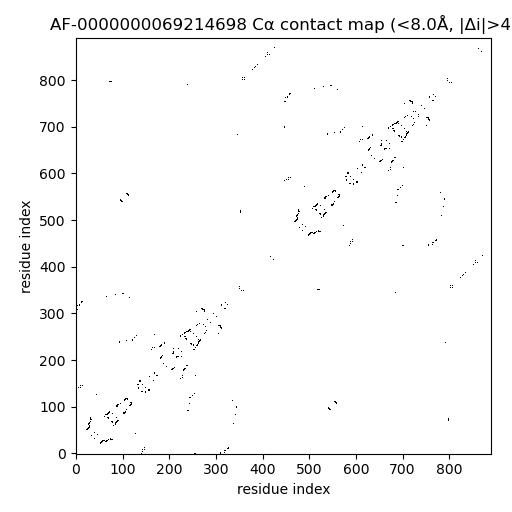5.5 1 95.62 172 GLU B O 1
ATOM 5111 N N . ILE B 1 173 ? -2.992 36 34.281 1 94.19 173 ILE B N 1
ATOM 5112 C CA . ILE B 1 173 ? -4.203 36.469 33.594 1 94.19 173 ILE B CA 1
ATOM 5113 C C . ILE B 1 173 ? -5.312 35.438 33.75 1 94.19 173 ILE B C 1
ATOM 5115 O O . ILE B 1 173 ? -5.051 34.25 33.781 1 94.19 173 ILE B O 1
ATOM 5119 N N . ASP B 1 174 ? -6.523 35.938 33.875 1 95.75 174 ASP B N 1
ATOM 5120 C CA . ASP B 1 174 ? -7.707 35.094 34 1 95.75 174 ASP B CA 1
ATOM 5121 C C . ASP B 1 174 ? -8.062 34.469 32.656 1 95.75 174 ASP B C 1
ATOM 5123 O O . ASP B 1 174 ? -8.445 35.156 31.719 1 95.75 174 ASP B O 1
ATOM 5127 N N . PRO B 1 175 ? -7.977 33.156 32.625 1 96.06 175 PRO B N 1
ATOM 5128 C CA . PRO B 1 175 ? -8.281 32.5 31.344 1 96.06 175 PRO B CA 1
ATOM 5129 C C . PRO B 1 175 ? -9.719 32.719 30.891 1 96.06 175 PRO B C 1
ATOM 5131 O O . PRO B 1 175 ? -10.031 32.562 29.703 1 96.06 175 PRO B O 1
ATOM 5134 N N . LEU B 1 176 ? -10.609 33.062 31.766 1 96.88 176 LEU B N 1
ATOM 5135 C CA . LEU B 1 176 ? -12.016 33.25 31.453 1 96.88 176 LEU B CA 1
ATOM 5136 C C . LEU B 1 176 ? -12.227 34.562 30.719 1 96.88 176 LEU B C 1
ATOM 5138 O O . LEU B 1 176 ? -13.281 34.781 30.109 1 96.88 176 LEU B O 1
ATOM 5142 N N . LYS B 1 177 ? -11.273 35.438 30.703 1 96 177 LYS B N 1
ATOM 5143 C CA . LYS B 1 177 ? -11.414 36.781 30.094 1 96 177 LYS B CA 1
ATOM 5144 C C . LYS B 1 177 ? -10.812 36.781 28.688 1 96 177 LYS B C 1
ATOM 5146 O O . LYS B 1 177 ? -10.844 37.812 28.016 1 96 177 LYS B O 1
ATOM 5151 N N . ARG B 1 178 ? -10.328 35.688 28.234 1 96.88 178 ARG B N 1
ATOM 5152 C CA . ARG B 1 178 ? -9.742 35.594 26.906 1 96.88 178 ARG B CA 1
ATOM 5153 C C . ARG B 1 178 ? -10.82 35.656 25.828 1 96.88 178 ARG B C 1
ATOM 5155 O O . ARG B 1 178 ? -12.016 35.594 26.125 1 96.88 178 ARG B O 1
ATOM 5162 N N . GLY B 1 179 ? -10.32 35.906 24.562 1 97.38 179 GLY B N 1
ATOM 5163 C CA . GLY B 1 179 ? -11.234 35.844 23.438 1 97.38 179 GLY B CA 1
ATOM 5164 C C . GLY B 1 179 ? -11.867 34.469 23.234 1 97.38 179 GLY B C 1
ATOM 5165 O O . GLY B 1 179 ? -11.438 33.5 23.844 1 97.38 179 GLY B O 1
ATOM 5166 N N . PHE B 1 180 ? -12.805 34.406 22.406 1 98.38 180 PHE B N 1
ATOM 5167 C CA . PHE B 1 180 ? -13.617 33.219 22.234 1 98.38 180 PHE B CA 1
ATOM 5168 C C . PHE B 1 180 ? -12.812 32.094 21.562 1 98.38 180 PHE B C 1
ATOM 5170 O O . PHE B 1 180 ? -12.367 31.156 22.219 1 98.38 180 PHE B O 1
ATOM 5177 N N . ALA B 1 181 ? -12.516 32.344 20.25 1 98.81 181 ALA B N 1
ATOM 5178 C CA . ALA B 1 181 ? -11.867 31.25 19.531 1 98.81 181 ALA B CA 1
ATOM 5179 C C . ALA B 1 181 ? -10.906 31.781 18.469 1 98.81 181 ALA B C 1
ATOM 5181 O O . ALA B 1 181 ? -11.164 32.844 17.875 1 98.81 181 ALA B O 1
ATOM 5182 N N . SER B 1 182 ? -9.82 31.062 18.281 1 98.75 182 SER B N 1
ATOM 5183 C CA . SER B 1 182 ? -8.844 31.375 17.25 1 98.75 182 SER B CA 1
ATOM 5184 C C . SER B 1 182 ? -8.805 30.297 16.172 1 98.75 182 SER B C 1
ATOM 5186 O O . SER B 1 182 ? -9.273 29.172 16.406 1 98.75 182 SER B O 1
ATOM 5188 N N . PHE B 1 183 ? -8.305 30.656 14.984 1 98.5 183 PHE B N 1
ATOM 5189 C CA . PHE B 1 183 ? -8.203 29.766 13.828 1 98.5 183 PHE B CA 1
ATOM 5190 C C . PHE B 1 183 ? -7 30.141 12.969 1 98.5 183 PHE B C 1
ATOM 5192 O O . PHE B 1 183 ? -6.828 31.297 12.602 1 98.5 183 PHE B O 1
ATOM 5199 N N . VAL B 1 184 ? -6.117 29.188 12.773 1 98.19 184 VAL B N 1
ATOM 5200 C CA . VAL B 1 184 ? -4.953 29.422 11.922 1 98.19 184 VAL B CA 1
ATOM 5201 C C . VAL B 1 184 ? -4.828 28.297 10.891 1 98.19 184 VAL B C 1
ATOM 5203 O O . VAL B 1 184 ? -4.625 27.141 11.258 1 98.19 184 VAL B O 1
ATOM 5206 N N . ALA B 1 185 ? -4.996 28.578 9.609 1 96 185 ALA B N 1
ATOM 5207 C CA . ALA B 1 185 ? -4.844 27.625 8.516 1 96 185 ALA B CA 1
ATOM 5208 C C . ALA B 1 185 ? -4.332 28.312 7.254 1 96 185 ALA B C 1
ATOM 5210 O O . ALA B 1 185 ? -4.598 29.5 7.039 1 96 185 ALA B O 1
ATOM 5211 N N . SER B 1 186 ? -3.576 27.609 6.492 1 93.44 186 SER B N 1
ATOM 5212 C CA . SER B 1 186 ? -3.041 28.156 5.254 1 93.44 186 SER B CA 1
ATOM 5213 C C . SER B 1 186 ? -3.604 27.438 4.035 1 93.44 186 SER B C 1
ATOM 5215 O O . SER B 1 186 ? -3.701 28.016 2.953 1 93.44 186 SER B O 1
ATOM 5217 N N . ASN B 1 187 ? -3.973 26.156 4.141 1 91.06 187 ASN B N 1
ATOM 5218 C CA . ASN B 1 187 ? -4.516 25.375 3.035 1 91.06 187 ASN B CA 1
ATOM 5219 C C . ASN B 1 187 ? -6.012 25.609 2.865 1 91.06 187 ASN B C 1
ATOM 5221 O O . ASN B 1 187 ? -6.809 25.219 3.723 1 91.06 187 ASN B O 1
ATOM 5225 N N . PRO B 1 188 ? -6.359 26.125 1.75 1 93.06 188 PRO B N 1
ATOM 5226 C CA . PRO B 1 188 ? -7.781 26.422 1.573 1 93.06 188 PRO B CA 1
ATOM 5227 C C . PRO B 1 188 ? -8.609 25.188 1.239 1 93.06 188 PRO B C 1
ATOM 5229 O O . PRO B 1 188 ? -9.836 25.219 1.314 1 93.06 188 PRO B O 1
ATOM 5232 N N . ASN B 1 189 ? -7.941 24.109 0.872 1 89.62 189 ASN B N 1
ATOM 5233 C CA . ASN B 1 189 ? -8.633 22.906 0.409 1 89.62 189 ASN B CA 1
ATOM 5234 C C . ASN B 1 189 ? -8.977 21.969 1.566 1 89.62 189 ASN B C 1
ATOM 5236 O O . ASN B 1 189 ? -8.508 20.844 1.611 1 89.62 189 ASN B O 1
ATOM 5240 N N . ALA B 1 190 ? -9.828 22.375 2.389 1 93.38 190 ALA B N 1
ATOM 5241 C CA . ALA B 1 190 ? -10.328 21.641 3.543 1 93.38 190 ALA B CA 1
ATOM 5242 C C . ALA B 1 190 ? -11.797 21.984 3.816 1 93.38 190 ALA B C 1
ATOM 5244 O O . ALA B 1 190 ? -12.094 22.75 4.738 1 93.38 190 ALA B O 1
ATOM 5245 N N . PRO B 1 191 ? -12.656 21.406 3.146 1 92.69 191 PRO B N 1
ATOM 5246 C CA . PRO B 1 191 ? -14.062 21.828 3.146 1 92.69 191 PRO B CA 1
ATOM 5247 C C . PRO B 1 191 ? -14.727 21.672 4.516 1 92.69 191 PRO B C 1
ATOM 5249 O O . PRO B 1 191 ? -15.477 22.562 4.938 1 92.69 191 PRO B O 1
ATOM 5252 N N . LYS B 1 192 ? -14.492 20.547 5.215 1 94.31 192 LYS B N 1
ATOM 5253 C CA . LYS B 1 192 ? -15.117 20.344 6.52 1 94.31 192 LYS B CA 1
ATOM 5254 C C . LYS B 1 192 ? -14.648 21.391 7.527 1 94.31 192 LYS B C 1
ATOM 5256 O O . LYS B 1 192 ? -15.445 21.906 8.305 1 94.31 192 LYS B O 1
ATOM 5261 N N . ARG B 1 193 ? -13.352 21.656 7.512 1 96.44 193 ARG B N 1
ATOM 5262 C CA . ARG B 1 193 ? -12.766 22.672 8.383 1 96.44 193 ARG B CA 1
ATOM 5263 C C . ARG B 1 193 ?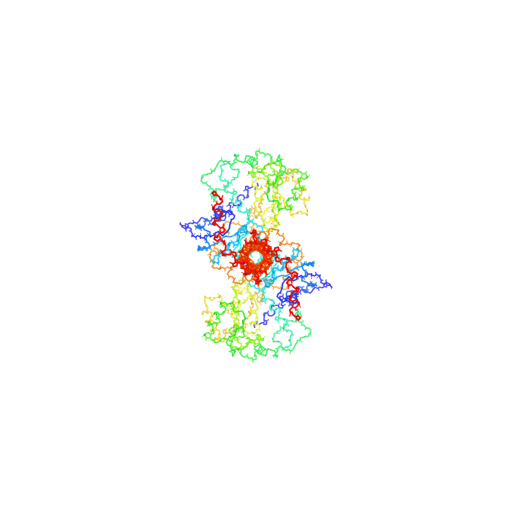 -13.391 24.031 8.125 1 96.44 193 ARG B C 1
ATOM 5265 O O . ARG B 1 193 ? -13.805 24.719 9.062 1 96.44 193 ARG B O 1
ATOM 5272 N N . ASN B 1 194 ? -13.492 24.359 6.859 1 97 194 ASN B N 1
ATOM 5273 C CA . ASN B 1 194 ? -14.023 25.656 6.48 1 97 194 ASN B CA 1
ATOM 5274 C C . ASN B 1 194 ? -15.5 25.781 6.848 1 97 194 ASN B C 1
ATOM 5276 O O . ASN B 1 194 ? -15.938 26.844 7.324 1 97 194 ASN B O 1
ATOM 5280 N N . ALA B 1 195 ? -16.203 24.766 6.609 1 97.31 195 ALA B N 1
ATOM 5281 C CA . ALA B 1 195 ? -17.625 24.75 6.938 1 97.31 195 ALA B CA 1
ATOM 5282 C C . ALA B 1 195 ? -17.844 24.938 8.438 1 97.31 195 ALA B C 1
ATOM 5284 O O . ALA B 1 195 ? -18.75 25.656 8.859 1 97.31 195 ALA B O 1
ATOM 5285 N N . PHE B 1 196 ? -17.078 24.266 9.219 1 98.19 196 PHE B N 1
ATOM 5286 C CA . PHE B 1 196 ? -17.219 24.375 10.664 1 98.19 196 PHE B CA 1
ATOM 5287 C C . PHE B 1 196 ? -16.875 25.781 11.133 1 98.19 196 PHE B C 1
ATOM 5289 O O . PHE B 1 196 ? -17.547 26.344 12 1 98.19 196 PHE B O 1
ATOM 5296 N N . TYR B 1 197 ? -15.75 26.312 10.617 1 98.06 197 TYR B N 1
ATOM 5297 C CA . TYR B 1 197 ? -15.383 27.688 10.93 1 98.06 197 TYR B CA 1
ATOM 5298 C C . TYR B 1 197 ? -16.562 28.625 10.695 1 98.06 197 TYR B C 1
ATOM 5300 O O . TYR B 1 197 ? -16.891 29.453 11.555 1 98.06 197 TYR B O 1
ATOM 5308 N N . ASP B 1 198 ? -17.203 28.547 9.555 1 97.94 198 ASP B N 1
ATOM 5309 C CA . ASP B 1 198 ? -18.312 29.422 9.203 1 97.94 198 ASP B CA 1
ATOM 5310 C C . ASP B 1 198 ? -19.484 29.266 10.172 1 97.94 198 ASP B C 1
ATOM 5312 O O . ASP B 1 198 ? -20.078 30.25 10.602 1 97.94 198 ASP B O 1
ATOM 5316 N N . ALA B 1 199 ? -19.75 28.062 10.43 1 97.94 199 ALA B N 1
ATOM 5317 C CA . ALA B 1 199 ? -20.859 27.766 11.336 1 97.94 199 ALA B CA 1
ATOM 5318 C C . ALA B 1 199 ? -20.594 28.344 12.727 1 97.94 199 ALA B C 1
ATOM 5320 O O . ALA B 1 199 ? -21.484 28.969 13.32 1 97.94 199 ALA B O 1
ATOM 5321 N N . LEU B 1 200 ? -19.438 28.141 13.273 1 98.06 200 LEU B N 1
ATOM 5322 C CA . LEU B 1 200 ? -19.094 28.641 14.602 1 98.06 200 LEU B CA 1
ATOM 5323 C C . LEU B 1 200 ? -19.031 30.156 14.617 1 98.06 200 LEU B C 1
ATOM 5325 O O . LEU B 1 200 ? -19.5 30.797 15.562 1 98.06 200 LEU B O 1
ATOM 5329 N N . ASN B 1 201 ? -18.422 30.719 13.586 1 97.62 201 ASN B N 1
ATOM 5330 C CA . ASN B 1 201 ? -18.266 32.156 13.461 1 97.62 201 ASN B CA 1
ATOM 5331 C C . ASN B 1 201 ? -19.625 32.875 13.406 1 97.62 201 ASN B C 1
ATOM 5333 O O . ASN B 1 201 ? -19.734 34.031 13.789 1 97.62 201 ASN B O 1
ATOM 5337 N N . SER B 1 202 ? -20.641 32.25 12.93 1 95.94 202 SER B N 1
ATOM 5338 C CA . SER B 1 202 ? -21.969 32.812 12.844 1 95.94 202 SER B CA 1
ATOM 5339 C C . SER B 1 202 ? -22.609 32.969 14.219 1 95.94 202 SER B C 1
ATOM 5341 O O . SER B 1 202 ? -23.547 33.75 14.406 1 95.94 202 SER B O 1
ATOM 5343 N N . ILE B 1 203 ? -22.141 32.25 15.094 1 94.5 203 ILE B N 1
ATOM 5344 C CA . ILE B 1 203 ? -22.688 32.281 16.453 1 94.5 203 ILE B CA 1
ATOM 5345 C C . ILE B 1 203 ? -21.891 33.219 17.328 1 94.5 203 ILE B C 1
ATOM 5347 O O . ILE B 1 203 ? -22.453 34.031 18.062 1 94.5 203 ILE B O 1
ATOM 5351 N N . GLU B 1 204 ? -20.609 33.031 17.344 1 95.38 204 GLU B N 1
ATOM 5352 C CA . GLU B 1 204 ? -19.641 33.875 18.047 1 95.38 204 GLU B CA 1
ATOM 5353 C C . GLU B 1 204 ? -18.406 34.125 17.188 1 95.38 204 GLU B C 1
ATOM 5355 O O . GLU B 1 204 ? -17.891 33.188 16.562 1 95.38 204 GLU B O 1
ATOM 5360 N N . PRO B 1 205 ? -17.953 35.312 17.172 1 96.5 205 PRO B N 1
ATOM 5361 C CA . PRO B 1 205 ? -16.844 35.625 16.266 1 96.5 205 PRO B CA 1
ATOM 5362 C C . PRO B 1 205 ? -15.594 34.781 16.531 1 96.5 205 PRO B C 1
ATOM 5364 O O . PRO B 1 205 ? -15.156 34.719 17.688 1 96.5 205 PRO B O 1
ATOM 5367 N N . VAL B 1 206 ? -15.008 34.25 15.477 1 98.5 206 VAL B N 1
ATOM 5368 C CA . VAL B 1 206 ? -13.766 33.5 15.508 1 98.5 206 VAL B CA 1
ATOM 5369 C C . VAL B 1 206 ? -12.656 34.312 14.836 1 98.5 206 VAL B C 1
ATOM 5371 O O . VAL B 1 206 ? -12.797 34.75 13.695 1 98.5 206 VAL B O 1
ATOM 5374 N N . THR B 1 207 ? -11.531 34.5 15.516 1 98.62 207 THR B N 1
ATOM 5375 C CA . THR B 1 207 ? -10.438 35.281 14.969 1 98.62 207 THR B CA 1
ATOM 5376 C C . THR B 1 207 ? -9.5 34.438 14.133 1 98.62 207 THR B C 1
ATOM 5378 O O . THR B 1 207 ? -8.953 33.438 14.625 1 98.62 207 THR B O 1
ATOM 5381 N N . GLY B 1 208 ? -9.336 34.844 12.867 1 98.31 208 GLY B N 1
ATOM 5382 C CA . GLY B 1 208 ? -8.469 34.094 11.961 1 98.31 208 GLY B CA 1
ATOM 5383 C C . GLY B 1 208 ? -7.109 34.75 11.781 1 98.31 208 GLY B C 1
ATOM 5384 O O . GLY B 1 208 ? -7.02 35.906 11.352 1 98.31 208 GLY B O 1
ATOM 5385 N N . GLY B 1 209 ? -6.098 34 12.016 1 98.12 209 GLY B N 1
ATOM 5386 C CA . GLY B 1 209 ? -4.758 34.562 11.953 1 98.12 209 GLY B CA 1
ATOM 5387 C C . GLY B 1 209 ? -3.93 34 10.812 1 98.12 209 GLY B C 1
ATOM 5388 O O . GLY B 1 209 ? -2.793 34.438 10.602 1 98.12 209 GLY B O 1
ATOM 5389 N N . GLY B 1 210 ? -4.453 32.938 10.062 1 97 210 GLY B N 1
ATOM 5390 C CA . GLY B 1 210 ? -3.777 32.375 8.898 1 97 210 GLY B CA 1
ATOM 5391 C C . GLY B 1 210 ? -4.27 32.969 7.586 1 97 210 GLY B C 1
ATOM 5392 O O . GLY B 1 210 ? -5.008 33.938 7.566 1 97 210 GLY B O 1
ATOM 5393 N N . SER B 1 211 ? -3.844 32.406 6.484 1 96.06 211 SER B N 1
ATOM 5394 C CA . SER B 1 211 ? -4.23 32.906 5.168 1 96.06 211 SER B CA 1
ATOM 5395 C C . SER B 1 211 ? -5.688 32.562 4.859 1 96.06 211 SER B C 1
ATOM 5397 O O . SER B 1 211 ? -6.336 33.281 4.09 1 96.06 211 SER B O 1
ATOM 5399 N N . VAL B 1 212 ? -6.164 31.531 5.453 1 96.12 212 VAL B N 1
ATOM 5400 C CA . VAL B 1 212 ? -7.555 31.125 5.266 1 96.12 212 VAL B CA 1
ATOM 5401 C C . VAL B 1 212 ? -8.43 31.781 6.332 1 96.12 212 VAL B C 1
ATOM 5403 O O . VAL B 1 212 ? -8.125 31.703 7.523 1 96.12 212 VAL B O 1
ATOM 5406 N N . LYS B 1 213 ? -9.508 32.469 5.969 1 96.75 213 LYS B N 1
ATOM 5407 C CA . LYS B 1 213 ? -10.445 33.125 6.879 1 96.75 213 LYS B CA 1
ATOM 5408 C C . LYS B 1 213 ? -9.734 34.156 7.77 1 96.75 213 LYS B C 1
ATOM 5410 O O . LYS B 1 213 ? -9.891 34.125 8.992 1 96.75 213 LYS B O 1
ATOM 5415 N N . ASN B 1 214 ? -8.898 34.969 7.168 1 97.12 214 ASN B N 1
ATOM 5416 C CA . ASN B 1 214 ? -8.125 35.969 7.918 1 97.12 214 ASN B CA 1
ATOM 5417 C C . ASN B 1 214 ? -8.984 37.125 8.359 1 97.12 214 ASN B C 1
ATOM 5419 O O . ASN B 1 214 ? -9.688 37.75 7.543 1 97.12 214 ASN B O 1
ATOM 5423 N N . THR B 1 215 ? -8.922 37.5 9.641 1 97.5 215 THR B N 1
ATOM 5424 C CA . THR B 1 215 ? -9.711 38.594 10.164 1 97.5 215 THR B CA 1
ATOM 5425 C C . THR B 1 215 ? -8.805 39.719 10.68 1 97.5 215 THR B C 1
ATOM 5427 O O . THR B 1 215 ? -9.289 40.75 11.133 1 97.5 215 THR B O 1
ATOM 5430 N N . LEU B 1 216 ? -7.48 39.531 10.609 1 97.44 216 LEU B N 1
ATOM 5431 C CA . LEU B 1 216 ? -6.539 40.438 11.234 1 97.44 216 LEU B CA 1
ATOM 5432 C C . LEU B 1 216 ? -5.883 41.344 10.195 1 97.44 216 LEU B C 1
ATOM 5434 O O . LEU B 1 216 ? -5.324 42.375 10.531 1 97.44 216 LEU B O 1
ATOM 5438 N N . GLY B 1 217 ? -5.961 41 8.961 1 96.5 217 GLY B N 1
ATOM 5439 C CA . GLY B 1 217 ? -5.316 41.75 7.902 1 96.5 217 GLY B CA 1
ATOM 5440 C C . GLY B 1 217 ? -3.863 41.375 7.695 1 96.5 217 GLY B C 1
ATOM 5441 O O . GLY B 1 217 ? -3.211 41.875 6.777 1 96.5 217 GLY B O 1
ATOM 5442 N N . TYR B 1 218 ? -3.297 40.562 8.586 1 96.12 218 TYR B N 1
ATOM 5443 C CA . TYR B 1 218 ? -1.949 40 8.453 1 96.12 218 TYR B CA 1
ATOM 5444 C C . TYR B 1 218 ? -1.902 38.562 8.898 1 96.12 218 TYR B C 1
ATOM 5446 O O . TYR B 1 218 ? -2.807 38.094 9.586 1 96.12 218 TYR B O 1
ATOM 5454 N N . ASN B 1 219 ? -0.895 37.906 8.469 1 96.81 219 ASN B N 1
ATOM 5455 C CA . ASN B 1 219 ? -0.686 36.531 8.938 1 96.81 219 ASN B CA 1
ATOM 5456 C C . ASN B 1 219 ? 0.109 36.5 10.234 1 96.81 219 ASN B C 1
ATOM 5458 O O . ASN B 1 219 ? 1.183 37.094 10.328 1 96.81 219 ASN B O 1
ATOM 5462 N N . VAL B 1 220 ? -0.376 35.781 11.148 1 96.94 220 VAL B N 1
ATOM 5463 C CA . VAL B 1 220 ? 0.276 35.656 12.453 1 96.94 220 VAL B CA 1
ATOM 5464 C C . VAL B 1 220 ? 1.607 34.938 12.305 1 96.94 220 VAL B C 1
ATOM 5466 O O . VAL B 1 220 ? 1.682 33.906 11.648 1 96.94 220 VAL B O 1
ATOM 5469 N N . LYS B 1 221 ? 2.623 35.406 12.898 1 95.31 221 LYS B N 1
ATOM 5470 C CA . LYS B 1 221 ? 3.945 34.781 12.852 1 95.31 221 LYS B CA 1
ATOM 5471 C C . LYS B 1 221 ? 4.191 33.906 14.078 1 95.31 221 LYS B C 1
ATOM 5473 O O . LYS B 1 221 ? 4.75 32.812 13.961 1 95.31 221 LYS B O 1
ATOM 5478 N N . ASN B 1 222 ? 3.834 34.438 15.195 1 97.31 222 ASN B N 1
ATOM 5479 C CA . ASN B 1 222 ? 3.941 33.688 16.453 1 97.31 222 ASN B CA 1
ATOM 5480 C C . ASN B 1 222 ? 2.621 33 16.812 1 97.31 222 ASN B C 1
ATOM 5482 O O . ASN B 1 222 ? 1.837 33.562 17.594 1 97.31 222 ASN B O 1
ATOM 5486 N N . LYS B 1 223 ? 2.463 31.844 16.406 1 97.75 223 LYS B N 1
ATOM 5487 C CA . LYS B 1 223 ? 1.196 31.125 16.5 1 97.75 223 LYS B CA 1
ATOM 5488 C C . LYS B 1 223 ? 0.818 30.859 17.953 1 97.75 223 LYS B C 1
ATOM 5490 O O . LYS B 1 223 ? -0.323 31.094 18.359 1 97.75 223 LYS B O 1
ATOM 5495 N N . SER B 1 224 ? 1.761 30.375 18.75 1 97.94 224 SER B N 1
ATOM 5496 C CA . SER B 1 224 ? 1.457 30.016 20.141 1 97.94 224 SER B CA 1
ATOM 5497 C C . SER B 1 224 ? 1.008 31.234 20.938 1 97.94 224 SER B C 1
ATOM 5499 O O . SER B 1 224 ? 0.088 31.141 21.75 1 97.94 224 SER B O 1
ATOM 5501 N N . GLU B 1 225 ? 1.68 32.375 20.719 1 98.25 225 GLU B N 1
ATOM 5502 C CA . GLU B 1 225 ? 1.284 33.594 21.375 1 98.25 225 GLU B CA 1
ATOM 5503 C C . GLU B 1 225 ? -0.127 34.031 20.969 1 98.25 225 GLU B C 1
ATOM 5505 O O . GLU B 1 225 ? -0.922 34.438 21.812 1 98.25 225 GLU B O 1
ATOM 5510 N N . PHE B 1 226 ? -0.409 33.875 19.75 1 98.56 226 PHE B N 1
ATOM 5511 C CA . PHE B 1 226 ? -1.721 34.219 19.219 1 98.56 226 PHE B CA 1
ATOM 5512 C C . PHE B 1 226 ? -2.803 33.344 19.812 1 98.56 226 PHE B C 1
ATOM 5514 O O . PHE B 1 226 ? -3.805 33.844 20.328 1 98.56 226 PHE B O 1
ATOM 5521 N N . LEU B 1 227 ? -2.625 32.031 19.828 1 98.75 227 LEU B N 1
ATOM 5522 C CA . LEU B 1 227 ? -3.609 31.078 20.312 1 98.75 227 LEU B CA 1
ATOM 5523 C C . LEU B 1 227 ? -3.889 31.281 21.797 1 98.75 227 LEU B C 1
ATOM 5525 O O . LEU B 1 227 ? -5.023 31.125 22.25 1 98.75 227 LEU B O 1
ATOM 5529 N N . SER B 1 228 ? -2.895 31.672 22.562 1 98.44 228 SER B N 1
ATOM 5530 C CA . SER B 1 228 ? -2.998 31.766 24.016 1 98.44 228 SER B CA 1
ATOM 5531 C C . SER B 1 228 ? -3.971 32.875 24.422 1 98.44 228 SER B C 1
ATOM 5533 O O . SER B 1 228 ? -4.387 32.938 25.578 1 98.44 228 SER B O 1
ATOM 5535 N N . GLN B 1 229 ? -4.344 33.656 23.484 1 98.44 229 GLN B N 1
ATOM 5536 C CA . GLN B 1 229 ? -5.219 34.781 23.781 1 98.44 229 GLN B CA 1
ATOM 5537 C C . GLN B 1 229 ? -6.688 34.375 23.703 1 98.44 229 GLN B C 1
ATOM 5539 O O . GLN B 1 229 ? -7.578 35.188 24 1 98.44 229 GLN B O 1
ATOM 5544 N N . TYR B 1 230 ? -6.941 33.125 23.406 1 98.69 230 TYR B N 1
ATOM 5545 C CA . TYR B 1 230 ? -8.312 32.688 23.156 1 98.69 230 TYR B CA 1
ATOM 5546 C C . TYR B 1 230 ? -8.648 31.453 23.984 1 98.69 230 TYR B C 1
ATOM 5548 O O . TYR B 1 230 ? -7.754 30.688 24.344 1 98.69 230 TYR B O 1
ATOM 5556 N N . LYS B 1 231 ? -9.961 31.234 24.219 1 98.62 231 LYS B N 1
ATOM 5557 C CA . LYS B 1 231 ? -10.445 30.109 25 1 98.62 231 LYS B CA 1
ATOM 5558 C C . LYS B 1 231 ? -10.344 28.797 24.219 1 98.62 231 LYS B C 1
ATOM 5560 O O . LYS B 1 231 ? -10.047 27.75 24.781 1 98.62 231 LYS B O 1
ATOM 5565 N N . PHE B 1 232 ? -10.648 28.891 22.953 1 98.88 232 PHE B N 1
ATOM 5566 C CA . PHE B 1 232 ? -10.68 27.719 22.094 1 98.88 232 PHE B CA 1
ATOM 5567 C C . PHE B 1 232 ? -9.828 27.938 20.844 1 98.88 232 PHE B C 1
ATOM 5569 O O . PHE B 1 232 ? -9.602 29.078 20.438 1 98.88 232 PHE B O 1
ATOM 5576 N N . ASN B 1 233 ? -9.305 26.906 20.312 1 98.88 233 ASN B N 1
ATOM 5577 C CA . ASN B 1 233 ? -8.672 26.922 19 1 98.88 233 ASN B CA 1
ATOM 5578 C C . ASN B 1 233 ? -9.195 25.797 18.109 1 98.88 233 ASN B C 1
ATOM 5580 O O . ASN B 1 233 ? -9.336 24.656 18.562 1 98.88 233 ASN B O 1
ATOM 5584 N N . LEU B 1 234 ? -9.508 26.141 16.844 1 98.75 234 LEU B N 1
ATOM 5585 C CA . LEU B 1 234 ? -9.906 25.141 15.867 1 98.75 234 LEU B CA 1
ATOM 5586 C C . LEU B 1 234 ? -8.703 24.328 15.398 1 98.75 234 LEU B C 1
ATOM 5588 O O . LEU B 1 234 ? -7.793 24.859 14.758 1 98.75 234 LEU B O 1
ATOM 5592 N N . CYS B 1 235 ? -8.727 23.047 15.727 1 98.62 235 CYS B N 1
ATOM 5593 C CA . CYS B 1 235 ? -7.645 22.125 15.383 1 98.62 235 CYS B CA 1
ATOM 5594 C C . CYS B 1 235 ? -8.102 21.109 14.352 1 98.62 235 CYS B C 1
ATOM 5596 O O . CYS B 1 235 ? -7.969 19.891 14.57 1 98.62 235 CYS B O 1
ATOM 5598 N N . PHE B 1 236 ? -8.508 21.531 13.203 1 98.06 236 PHE B N 1
ATOM 5599 C CA . PHE B 1 236 ? -9.008 20.672 12.141 1 98.06 236 PHE B CA 1
ATOM 5600 C C . PHE B 1 236 ? -7.875 20.234 11.219 1 98.06 236 PHE B C 1
ATOM 5602 O O . PHE B 1 236 ? -7.074 21.062 10.781 1 98.06 236 PHE B O 1
ATOM 5609 N N . GLU B 1 237 ? -7.801 18.938 11 1 96.62 237 GLU B N 1
ATOM 5610 C CA . GLU B 1 237 ? -6.922 18.438 9.938 1 96.62 237 GLU B CA 1
ATOM 5611 C C . GLU B 1 237 ? -7.496 18.766 8.562 1 96.62 237 GLU B C 1
ATOM 5613 O O . GLU B 1 237 ? -8.672 19.109 8.438 1 96.62 237 GLU B O 1
ATOM 5618 N N . ASN B 1 238 ? -6.641 18.688 7.5 1 92.44 238 ASN B N 1
ATOM 5619 C CA . ASN B 1 238 ? -7.094 18.969 6.141 1 92.44 238 ASN B CA 1
ATOM 5620 C C . ASN B 1 238 ? -8.023 17.875 5.625 1 92.44 238 ASN B C 1
ATOM 5622 O O . ASN B 1 238 ? -8.898 18.125 4.797 1 92.44 238 ASN B O 1
ATOM 5626 N N . THR B 1 239 ? -7.758 16.688 6.09 1 92.69 239 THR B N 1
ATOM 5627 C CA . THR B 1 239 ? -8.562 15.531 5.73 1 92.69 239 THR B CA 1
ATOM 5628 C C . THR B 1 239 ? -8.766 14.617 6.934 1 92.69 239 THR B C 1
ATOM 5630 O O . THR B 1 239 ? -8.047 14.727 7.934 1 92.69 239 THR B O 1
ATOM 5633 N N . GLN B 1 240 ? -9.781 13.805 6.738 1 93.81 240 GLN B N 1
ATOM 5634 C CA . GLN B 1 240 ? -10.062 12.844 7.801 1 93.81 240 GLN B CA 1
ATOM 5635 C C . GLN B 1 240 ? -9.328 11.523 7.555 1 93.81 240 GLN B C 1
ATOM 5637 O O . GLN B 1 240 ? -9.25 11.055 6.418 1 93.81 240 GLN B O 1
ATOM 5642 N N . GLY B 1 241 ? -8.742 10.945 8.609 1 94.12 241 GLY B N 1
ATOM 5643 C CA . GLY B 1 241 ? -8.094 9.648 8.57 1 94.12 241 GLY B CA 1
ATOM 5644 C C . GLY B 1 241 ? -7.852 9.062 9.945 1 94.12 241 GLY B C 1
ATOM 5645 O O . GLY B 1 241 ? -7.477 9.789 10.875 1 94.12 241 GLY B O 1
ATOM 5646 N N . TYR B 1 242 ? -8.055 7.77 10.023 1 95.5 242 TYR B N 1
ATOM 5647 C CA . TYR B 1 242 ? -7.805 7.109 11.305 1 95.5 242 TYR B CA 1
ATOM 5648 C C . TYR B 1 242 ? -6.324 7.168 11.664 1 95.5 242 TYR B C 1
ATOM 5650 O O . TYR B 1 242 ? -5.473 6.742 10.875 1 95.5 242 TYR B O 1
ATOM 5658 N N . GLY B 1 243 ? -6.059 7.742 12.805 1 96.94 243 GLY B N 1
ATOM 5659 C CA . GLY B 1 243 ? -4.691 7.852 13.281 1 96.94 243 GLY B CA 1
ATOM 5660 C C . GLY B 1 243 ? -4 9.117 12.82 1 96.94 243 GLY B C 1
ATOM 5661 O O . GLY B 1 243 ? -2.971 9.508 13.375 1 96.94 243 GLY B O 1
ATOM 5662 N N . TYR B 1 244 ? -4.562 9.805 11.836 1 96.88 244 TYR B N 1
ATOM 5663 C CA . TYR B 1 244 ? -3.943 10.977 11.227 1 96.88 244 TYR B CA 1
ATOM 5664 C C . TYR B 1 244 ? -4.035 12.188 12.148 1 96.88 244 TYR B C 1
ATOM 5666 O O . TYR B 1 244 ? -4.875 13.062 11.953 1 96.88 244 TYR B O 1
ATOM 5674 N N . VAL B 1 245 ? -3.121 12.219 13.141 1 98.38 245 VAL B N 1
ATOM 5675 C CA . VAL B 1 245 ? -3.033 13.305 14.102 1 98.38 245 VAL B CA 1
ATOM 5676 C C . VAL B 1 245 ? -1.698 14.031 13.945 1 98.38 245 VAL B C 1
ATOM 5678 O O . VAL B 1 245 ? -0.635 13.43 14.109 1 98.38 245 VAL B O 1
ATOM 5681 N N . THR B 1 246 ? -1.763 15.297 13.625 1 97.88 246 THR B N 1
ATOM 5682 C CA . THR B 1 246 ? -0.554 16.062 13.336 1 97.88 246 THR B CA 1
ATOM 5683 C C . THR B 1 246 ? -0.243 17.031 14.477 1 97.88 246 THR B C 1
ATOM 5685 O O . THR B 1 246 ? -0.355 16.672 15.648 1 97.88 246 THR B O 1
ATOM 5688 N N . GLU B 1 247 ? 0.227 18.234 14.195 1 97.88 247 GLU B N 1
ATOM 5689 C CA . GLU B 1 247 ? 0.73 19.156 15.211 1 97.88 247 GLU B CA 1
ATOM 5690 C C . GLU B 1 247 ? -0.396 20.016 15.797 1 97.88 247 GLU B C 1
ATOM 5692 O O . GLU B 1 247 ? -0.248 20.594 16.875 1 97.88 247 GLU B O 1
ATOM 5697 N N . LYS B 1 248 ? -1.546 20.109 15.227 1 97.94 248 LYS B N 1
ATOM 5698 C CA . LYS B 1 248 ? -2.564 21.109 15.516 1 97.94 248 LYS B CA 1
ATOM 5699 C C . LYS B 1 248 ? -3.057 21 16.953 1 97.94 248 LYS B C 1
ATOM 5701 O O . LYS B 1 248 ? -3.143 22 17.672 1 97.94 248 LYS B O 1
ATOM 5706 N N . ILE B 1 249 ? -3.344 19.781 17.359 1 98.69 249 ILE B N 1
ATOM 5707 C CA . ILE B 1 249 ? -3.857 19.594 18.719 1 98.69 249 ILE B CA 1
ATOM 5708 C C . ILE B 1 249 ? -2.756 19.891 19.734 1 98.69 249 ILE B C 1
ATOM 5710 O O . ILE B 1 249 ? -3.023 20.422 20.812 1 98.69 249 ILE B O 1
ATOM 5714 N N . ILE B 1 250 ? -1.514 19.594 19.375 1 98.69 250 ILE B N 1
ATOM 5715 C CA . ILE B 1 250 ? -0.374 19.875 20.234 1 98.69 250 ILE B CA 1
ATOM 5716 C C . ILE B 1 250 ? -0.174 21.375 20.375 1 98.69 250 ILE B C 1
ATOM 5718 O O . ILE B 1 250 ? 0.131 21.875 21.453 1 98.69 250 ILE B O 1
ATOM 5722 N N . ASP B 1 251 ? -0.352 22.094 19.281 1 98.5 251 ASP B N 1
ATOM 5723 C CA . ASP B 1 251 ? -0.235 23.547 19.312 1 98.5 251 ASP B CA 1
ATOM 5724 C C . ASP B 1 251 ? -1.22 24.172 20.312 1 98.5 251 ASP B C 1
ATOM 5726 O O . ASP B 1 251 ? -0.879 25.109 21.016 1 98.5 251 ASP B O 1
ATOM 5730 N N . ALA B 1 252 ? -2.363 23.656 20.328 1 98.75 252 ALA B N 1
ATOM 5731 C CA . ALA B 1 252 ? -3.387 24.156 21.25 1 98.75 252 ALA B CA 1
ATOM 5732 C C . ALA B 1 252 ? -3.018 23.859 22.688 1 98.75 252 ALA B C 1
ATOM 5734 O O . ALA B 1 252 ? -3.053 24.75 23.547 1 98.75 252 ALA B O 1
ATOM 5735 N N . TYR B 1 253 ? -2.656 22.609 23 1 98.69 253 TYR B N 1
ATOM 5736 C CA . TYR B 1 253 ? -2.25 22.234 24.344 1 98.69 253 TYR B CA 1
ATOM 5737 C C . TYR B 1 253 ? -1.092 23.109 24.828 1 98.69 253 TYR B C 1
ATOM 5739 O O . TYR B 1 253 ? -1.086 23.562 25.969 1 98.69 253 TYR B O 1
ATOM 5747 N N . PHE B 1 254 ? -0.156 23.297 23.938 1 98.44 254 PHE B N 1
ATOM 5748 C CA . PHE B 1 254 ? 1.021 24.094 24.266 1 98.44 254 PHE B CA 1
ATOM 5749 C C . PHE B 1 254 ? 0.629 25.531 24.609 1 98.44 254 PHE B C 1
ATOM 5751 O O . PHE B 1 254 ? 1.217 26.141 25.516 1 98.44 254 PHE B O 1
ATOM 5758 N N . SER B 1 255 ? -0.368 26.047 23.969 1 98.31 255 SER B N 1
ATOM 5759 C CA . SER B 1 255 ? -0.794 27.438 24.109 1 98.31 255 SER B CA 1
ATOM 5760 C C . SER B 1 255 ? -1.84 27.578 25.203 1 98.31 255 SER B C 1
ATOM 5762 O O . SER B 1 255 ? -2.441 28.641 25.359 1 98.31 255 SER B O 1
ATOM 5764 N N . HIS B 1 256 ? -2.1 26.562 25.891 1 98.06 256 HIS B N 1
ATOM 5765 C CA . HIS B 1 256 ? -3.041 26.547 27.016 1 98.06 256 HIS B CA 1
ATOM 5766 C C . HIS B 1 256 ? -4.43 26.984 26.562 1 98.06 256 HIS B C 1
ATOM 5768 O O . HIS B 1 256 ? -5.039 27.859 27.188 1 98.06 256 HIS B O 1
ATOM 5774 N N . THR B 1 257 ? -4.867 26.484 25.5 1 98.62 257 THR B N 1
ATOM 5775 C CA . THR B 1 257 ? -6.203 26.703 24.953 1 98.62 257 THR B CA 1
ATOM 5776 C C . THR B 1 257 ? -6.887 25.375 24.641 1 98.62 257 THR B C 1
ATOM 5778 O O . THR B 1 257 ? -6.219 24.375 24.406 1 98.62 257 THR B O 1
ATOM 5781 N N . ILE B 1 258 ? -8.188 25.266 24.734 1 98.88 258 ILE B N 1
ATOM 5782 C CA . ILE B 1 258 ? -8.93 24.031 24.531 1 98.88 258 ILE B CA 1
ATOM 5783 C C . ILE B 1 258 ? -9.047 23.75 23.031 1 98.88 258 ILE B C 1
ATOM 5785 O O . ILE B 1 258 ? -9.555 24.562 22.266 1 98.88 258 ILE B O 1
ATOM 5789 N N . PRO B 1 259 ? -8.594 22.594 22.578 1 98.88 259 PRO B N 1
ATOM 5790 C CA . PRO B 1 259 ? -8.734 22.234 21.156 1 98.88 259 PRO B CA 1
ATOM 5791 C C . PRO B 1 259 ? -10.172 21.875 20.781 1 98.88 259 PRO B C 1
ATOM 5793 O O . PRO B 1 259 ? -10.836 21.141 21.516 1 98.88 259 PRO B O 1
ATOM 5796 N N . ILE B 1 260 ? -10.641 22.422 19.781 1 98.88 260 ILE B N 1
ATOM 5797 C CA . ILE B 1 260 ? -11.758 21.875 19.031 1 98.88 260 ILE B CA 1
ATOM 5798 C C . ILE B 1 260 ? -11.234 21.078 17.828 1 98.88 260 ILE B C 1
ATOM 5800 O O . ILE B 1 260 ? -10.781 21.656 16.844 1 98.88 260 ILE B O 1
ATOM 5804 N N . TYR B 1 261 ? -11.359 19.734 17.922 1 98.81 261 TYR B N 1
ATOM 5805 C CA . TYR B 1 261 ? -10.578 18.906 17.031 1 98.81 261 TYR B CA 1
ATOM 5806 C C . TYR B 1 261 ? -11.477 18.141 16.062 1 98.81 261 TYR B C 1
ATOM 5808 O O . TYR B 1 261 ? -12.547 17.656 16.453 1 98.81 261 TYR B O 1
ATOM 5816 N N . TRP B 1 262 ? -11.023 18.078 14.781 1 98.38 262 TRP B N 1
ATOM 5817 C CA . TRP B 1 262 ? -11.578 17.188 13.758 1 98.38 262 TRP B CA 1
ATOM 5818 C C . TRP B 1 262 ? -10.477 16.641 12.859 1 98.38 262 TRP B C 1
ATOM 5820 O O . TRP B 1 262 ? -9.625 17.391 12.375 1 98.38 262 TRP B O 1
ATOM 5830 N N . GLY B 1 263 ? -10.445 15.383 12.641 1 96.06 263 GLY B N 1
ATOM 5831 C CA . GLY B 1 263 ? -9.453 14.742 11.781 1 96.06 263 GLY B CA 1
ATOM 5832 C C . GLY B 1 263 ? -9.477 13.227 11.891 1 96.06 263 GLY B C 1
ATOM 5833 O O . GLY B 1 263 ? -10.141 12.555 11.094 1 96.06 263 GLY B O 1
ATOM 5834 N N . SER B 1 264 ? -8.859 12.688 12.922 1 97.19 264 SER B N 1
ATOM 5835 C CA . SER B 1 264 ? -8.867 11.25 13.172 1 97.19 264 SER B CA 1
ATOM 5836 C C . SER B 1 264 ? -10.086 10.836 13.984 1 97.19 264 SER B C 1
ATOM 5838 O O . SER B 1 264 ? -10.266 11.289 15.117 1 97.19 264 SER B O 1
ATOM 5840 N N . PRO B 1 265 ? -10.875 9.938 13.461 1 95 265 PRO B N 1
ATOM 5841 C CA . PRO B 1 265 ? -11.984 9.438 14.266 1 95 265 PRO B CA 1
ATOM 5842 C C . PRO B 1 265 ? -11.516 8.672 15.508 1 95 265 PRO B C 1
ATOM 5844 O O . PRO B 1 265 ? -12.297 8.484 16.453 1 95 265 PRO B O 1
ATOM 5847 N N . SER B 1 266 ? -10.234 8.312 15.539 1 96.62 266 SER B N 1
ATOM 5848 C CA . SER B 1 266 ? -9.719 7.531 16.672 1 96.62 266 SER B CA 1
ATOM 5849 C C . SER B 1 266 ? -8.82 8.383 17.562 1 96.62 266 SER B C 1
ATOM 5851 O O . SER B 1 266 ? -8 7.848 18.312 1 96.62 266 SER B O 1
ATOM 5853 N N . VAL B 1 267 ? -8.945 9.656 17.484 1 98.31 267 VAL B N 1
ATOM 5854 C CA . VAL B 1 267 ? -8.055 10.57 18.188 1 98.31 267 VAL B CA 1
ATOM 5855 C C . VAL B 1 267 ? -8.133 10.297 19.688 1 98.31 267 VAL B C 1
ATOM 5857 O O . VAL B 1 267 ? -7.16 10.523 20.422 1 98.31 267 VAL B O 1
ATOM 5860 N N . ALA B 1 268 ? -9.211 9.727 20.172 1 98.06 268 ALA B N 1
ATOM 5861 C CA . ALA B 1 268 ? -9.406 9.445 21.578 1 98.06 268 ALA B CA 1
ATOM 5862 C C . ALA B 1 268 ? -8.484 8.328 22.062 1 98.06 268 ALA B C 1
ATOM 5864 O O . ALA B 1 268 ? -8.297 8.141 23.266 1 98.06 268 ALA B O 1
ATOM 5865 N N . LYS B 1 269 ? -7.898 7.59 21.141 1 97.69 269 LYS B N 1
ATOM 5866 C CA . LYS B 1 269 ? -6.895 6.605 21.516 1 97.69 269 LYS B CA 1
ATOM 5867 C C . LYS B 1 269 ? -5.582 7.277 21.906 1 97.69 269 LYS B C 1
ATOM 5869 O O . LYS B 1 269 ? -4.84 6.77 22.75 1 97.69 269 LYS B O 1
ATOM 5874 N N . ASP B 1 270 ? -5.34 8.414 21.312 1 98.38 270 ASP B N 1
ATOM 5875 C CA . ASP B 1 270 ? -4.094 9.133 21.547 1 98.38 270 ASP B CA 1
ATOM 5876 C C . ASP B 1 270 ? -4.238 10.133 22.703 1 98.38 270 ASP B C 1
ATOM 5878 O O . ASP B 1 270 ? -3.307 10.328 23.484 1 98.38 270 ASP B O 1
ATOM 5882 N N . PHE B 1 271 ? -5.426 10.727 22.781 1 98.62 271 PHE B N 1
ATOM 5883 C CA . PHE B 1 271 ? -5.598 11.805 23.75 1 98.62 271 PHE B CA 1
ATOM 5884 C C . PHE B 1 271 ? -6.852 11.586 24.578 1 98.62 271 PHE B C 1
ATOM 5886 O O . PHE B 1 271 ? -7.84 11.031 24.094 1 98.62 271 PHE B O 1
ATOM 5893 N N . ASN B 1 272 ? -6.812 12.094 25.781 1 98.44 272 ASN B N 1
ATOM 5894 C CA . ASN B 1 272 ? -7.922 12.039 26.734 1 98.44 272 ASN B CA 1
ATOM 5895 C C . ASN B 1 272 ? -9.117 12.844 26.234 1 98.44 272 ASN B C 1
ATOM 5897 O O . ASN B 1 272 ? -9.047 14.07 26.125 1 98.44 272 ASN B O 1
ATOM 5901 N N . PRO B 1 273 ? -10.242 12.188 26 1 97.88 273 PRO B N 1
ATOM 5902 C CA . PRO B 1 273 ? -11.398 12.875 25.422 1 97.88 273 PRO B CA 1
ATOM 5903 C C . PRO B 1 273 ? -11.945 13.977 26.312 1 97.88 273 PRO B C 1
ATOM 5905 O O . PRO B 1 273 ? -12.688 14.852 25.859 1 97.88 273 PRO B O 1
ATOM 5908 N N . LYS B 1 274 ? -11.594 14.039 27.531 1 98 274 LYS B N 1
ATOM 5909 C CA . LYS B 1 274 ? -12.062 15.055 28.469 1 98 274 LYS B CA 1
ATOM 5910 C C . LYS B 1 274 ? -11.273 16.359 28.297 1 98 274 LYS B C 1
ATOM 5912 O O . LYS B 1 274 ? -11.656 17.391 28.844 1 98 274 LYS B O 1
ATOM 5917 N N . SER B 1 275 ? -10.258 16.281 27.484 1 98.56 275 SER B N 1
ATOM 5918 C CA . SER B 1 275 ? -9.344 17.422 27.438 1 98.56 275 SER B CA 1
ATOM 5919 C C . SER B 1 275 ? -9.562 18.234 26.156 1 98.56 275 SER B C 1
ATOM 5921 O O . SER B 1 275 ? -8.859 19.234 25.938 1 98.56 275 SER B O 1
ATOM 5923 N N . PHE B 1 276 ? -10.453 17.875 25.328 1 98.81 276 PHE B N 1
ATOM 5924 C CA . PHE B 1 276 ? -10.734 18.594 24.094 1 98.81 276 PHE B CA 1
ATOM 5925 C C . PHE B 1 276 ? -12.164 18.328 23.609 1 98.81 276 PHE B C 1
ATOM 5927 O O . PHE B 1 276 ? -12.828 17.422 24.125 1 98.81 276 PHE B O 1
ATOM 5934 N N . VAL B 1 277 ? -12.602 19.156 22.719 1 98.81 277 VAL B N 1
ATOM 5935 C CA . VAL B 1 277 ? -13.883 18.922 22.062 1 98.81 277 VAL B CA 1
ATOM 5936 C C . VAL B 1 277 ? -13.656 18.109 20.781 1 98.81 277 VAL B C 1
ATOM 5938 O O . VAL B 1 277 ? -13.117 18.641 19.797 1 98.81 277 VAL B O 1
ATOM 5941 N N . ASN B 1 278 ? -14.078 16.906 20.812 1 98.56 278 ASN B N 1
ATOM 5942 C CA . ASN B 1 278 ? -14 16.047 19.641 1 98.56 278 ASN B CA 1
ATOM 5943 C C . ASN B 1 278 ? -15.25 16.156 18.781 1 98.56 278 ASN B C 1
ATOM 5945 O O . ASN B 1 278 ? -16.281 15.562 19.094 1 98.56 278 ASN B O 1
ATOM 5949 N N . VAL B 1 279 ? -15.109 16.781 17.672 1 98.31 279 VAL B N 1
ATOM 5950 C CA . VAL B 1 279 ? -16.25 17.078 16.812 1 98.31 279 VAL B CA 1
ATOM 5951 C C . VAL B 1 279 ? -16.875 15.773 16.328 1 98.31 279 VAL B C 1
ATOM 5953 O O . VAL B 1 279 ? -18.094 15.68 16.156 1 98.31 279 VAL B O 1
ATOM 5956 N N . CYS B 1 280 ? -16.141 14.727 16.188 1 95.62 280 CYS B N 1
ATOM 5957 C CA . CYS B 1 280 ? -16.609 13.445 15.664 1 95.62 280 CYS B CA 1
ATOM 5958 C C . CYS B 1 280 ? -17.516 12.742 16.656 1 95.62 280 CYS B C 1
ATOM 5960 O O . CYS B 1 280 ? -18.219 11.789 16.297 1 95.62 280 CYS B O 1
ATOM 5962 N N . ASP B 1 281 ? -17.562 13.203 17.844 1 96.56 281 ASP B N 1
ATOM 5963 C CA . ASP B 1 281 ? -18.406 12.578 18.859 1 96.56 281 ASP B CA 1
ATOM 5964 C C . ASP B 1 281 ? -19.844 13.047 18.734 1 96.56 281 ASP B C 1
ATOM 5966 O O . ASP B 1 281 ? -20.734 12.5 19.391 1 96.56 281 ASP B O 1
ATOM 5970 N N . PHE B 1 282 ? -20.062 14.039 17.922 1 97.31 282 PHE B N 1
ATOM 5971 C CA . PHE B 1 282 ? -21.391 14.625 17.781 1 97.31 282 PHE B CA 1
ATOM 5972 C C . PHE B 1 282 ? -22.016 14.234 16.453 1 97.31 282 PHE B C 1
ATOM 5974 O O . PHE B 1 282 ? -21.312 13.922 15.492 1 97.31 282 PHE B O 1
ATOM 5981 N N . LYS B 1 283 ? -23.281 14.234 16.359 1 94.56 283 LYS B N 1
ATOM 5982 C CA . LYS B 1 283 ? -24.031 13.828 15.164 1 94.56 283 LYS B CA 1
ATOM 5983 C C . LYS B 1 283 ? -23.828 14.828 14.031 1 94.56 283 LYS B C 1
ATOM 5985 O O . LYS B 1 283 ? -23.859 14.445 12.852 1 94.56 283 LYS B O 1
ATOM 5990 N N . ASN B 1 284 ? -23.75 16.109 14.461 1 95.25 284 ASN B N 1
ATOM 5991 C CA . ASN B 1 284 ? -23.562 17.188 13.484 1 95.25 284 ASN B CA 1
ATOM 5992 C C . ASN B 1 284 ? -22.828 18.375 14.102 1 95.25 284 ASN B C 1
ATOM 5994 O O . ASN B 1 284 ? -22.516 18.359 15.289 1 95.25 284 ASN B O 1
ATOM 5998 N N . PHE B 1 285 ? -22.547 19.391 13.305 1 96.44 285 PHE B N 1
ATOM 5999 C CA . PHE B 1 285 ? -21.797 20.578 13.727 1 96.44 285 PHE B CA 1
ATOM 6000 C C . PHE B 1 285 ? -22.562 21.359 14.781 1 96.44 285 PHE B C 1
ATOM 6002 O O . PHE B 1 285 ? -21.984 21.891 15.727 1 96.44 285 PHE B O 1
ATOM 6009 N N . ASP B 1 286 ? -23.859 21.391 14.625 1 96.94 286 ASP B N 1
ATOM 6010 C CA . ASP B 1 286 ? -24.672 22.172 15.547 1 96.94 286 ASP B CA 1
ATOM 6011 C C . ASP B 1 286 ? -24.547 21.656 16.984 1 96.94 286 ASP B C 1
ATOM 6013 O O . ASP B 1 286 ? -24.438 22.453 17.922 1 96.94 286 ASP B O 1
ATOM 6017 N N . GLU B 1 287 ? -24.531 20.391 17.062 1 98.06 287 GLU B N 1
ATOM 6018 C CA . GLU B 1 287 ? -24.391 19.812 18.391 1 98.06 287 GLU B CA 1
ATOM 6019 C C . GLU B 1 287 ? -23.016 20.109 18.984 1 98.06 287 GLU B C 1
ATOM 6021 O O . GLU B 1 287 ? -22.891 20.359 20.188 1 98.06 287 GLU B O 1
ATOM 6026 N N . ALA B 1 288 ? -22.016 20 18.188 1 98.25 288 ALA B N 1
ATOM 6027 C CA . ALA B 1 288 ? -20.672 20.328 18.641 1 98.25 288 ALA B CA 1
ATOM 6028 C C . ALA B 1 288 ? -20.562 21.797 19.062 1 98.25 288 ALA B C 1
ATOM 6030 O O . ALA B 1 288 ? -19.953 22.125 20.078 1 98.25 288 ALA B O 1
ATOM 6031 N N . ILE B 1 289 ? -21.156 22.641 18.297 1 98.31 289 ILE B N 1
ATOM 6032 C CA . ILE B 1 289 ? -21.125 24.078 18.547 1 98.31 289 ILE B CA 1
ATOM 6033 C C . ILE B 1 289 ? -21.891 24.391 19.844 1 98.31 289 ILE B C 1
ATOM 6035 O O . ILE B 1 289 ? -21.453 25.234 20.641 1 98.31 289 ILE B O 1
ATOM 6039 N N . ASP B 1 290 ? -23 23.734 20.047 1 98.06 290 ASP B N 1
ATOM 6040 C CA . ASP B 1 290 ? -23.75 23.891 21.297 1 98.06 290 ASP B CA 1
ATOM 6041 C C . ASP B 1 290 ? -22.875 23.531 22.5 1 98.06 290 ASP B C 1
ATOM 6043 O O . ASP B 1 290 ? -22.938 24.203 23.531 1 98.06 290 ASP B O 1
ATOM 6047 N N . TYR B 1 291 ? -22.156 22.531 22.359 1 98.5 291 TYR B N 1
ATOM 6048 C CA . TYR B 1 291 ? -21.281 22.109 23.453 1 98.5 291 TYR B CA 1
ATOM 6049 C C . TYR B 1 291 ? -20.188 23.141 23.688 1 98.5 291 TYR B C 1
ATOM 6051 O O . TYR B 1 291 ? -19.859 23.438 24.844 1 98.5 291 TYR B O 1
ATOM 6059 N N . VAL B 1 292 ? -19.609 23.672 22.672 1 98.62 292 VAL B N 1
ATOM 6060 C CA . VAL B 1 292 ? -18.594 24.719 22.797 1 98.62 292 VAL B CA 1
ATOM 6061 C C . VAL B 1 292 ? -19.188 25.938 23.5 1 98.62 292 VAL B C 1
ATOM 6063 O O . VAL B 1 292 ? -18.547 26.531 24.359 1 98.62 292 VAL B O 1
ATOM 6066 N N . ARG B 1 293 ? -20.359 26.297 23.156 1 97.69 293 ARG B N 1
ATOM 6067 C CA . ARG B 1 293 ? -21.062 27.406 23.781 1 97.69 293 ARG B CA 1
ATOM 6068 C C . ARG B 1 293 ? -21.281 27.125 25.266 1 97.69 293 ARG B C 1
ATOM 6070 O O . ARG B 1 293 ? -21.156 28.031 26.094 1 97.69 293 ARG B O 1
ATOM 6077 N N . TYR B 1 294 ? -21.719 25.922 25.453 1 98.31 294 TYR B N 1
ATOM 6078 C CA . TYR B 1 294 ? -21.891 25.516 26.844 1 98.31 294 TYR B CA 1
ATOM 6079 C C . TYR B 1 294 ? -20.609 25.734 27.641 1 98.31 294 TYR B C 1
ATOM 6081 O O . TYR B 1 294 ? -20.609 26.328 28.719 1 98.31 294 TYR B O 1
ATOM 6089 N N . LEU B 1 295 ? -19.469 25.281 27.141 1 98.5 295 LEU B N 1
ATOM 6090 C CA . LEU B 1 295 ? -18.172 25.453 27.797 1 98.5 295 LEU B CA 1
ATOM 6091 C C . LEU B 1 295 ? -17.844 26.938 27.953 1 98.5 295 LEU B C 1
ATOM 6093 O O . LEU B 1 295 ? -17.312 27.344 29 1 98.5 295 LEU B O 1
ATOM 6097 N N . HIS B 1 296 ? -18.156 27.703 26.953 1 97.69 296 HIS B N 1
ATOM 6098 C CA . HIS B 1 296 ? -17.859 29.125 26.922 1 97.69 296 HIS B CA 1
ATOM 6099 C C . HIS B 1 296 ? -18.609 29.875 28.031 1 97.69 296 HIS B C 1
ATOM 6101 O O . HIS B 1 296 ? -18.078 30.812 28.609 1 97.69 296 HIS B O 1
ATOM 6107 N N . THR B 1 297 ? -19.797 29.453 28.328 1 97 297 THR B N 1
ATOM 6108 C CA . THR B 1 297 ? -20.672 30.219 29.219 1 97 297 THR B CA 1
ATOM 6109 C C . THR B 1 297 ? -20.672 29.609 30.625 1 97 297 THR B C 1
ATOM 6111 O O . THR B 1 297 ? -21.266 30.172 31.547 1 97 297 THR B O 1
ATOM 6114 N N . HIS B 1 298 ? -20.078 28.484 30.797 1 98.31 298 HIS B N 1
ATOM 6115 C CA . HIS B 1 298 ? -20 27.828 32.094 1 98.31 298 HIS B CA 1
ATOM 6116 C C . HIS B 1 298 ? -18.562 27.734 32.594 1 98.31 298 HIS B C 1
ATOM 6118 O O . HIS B 1 298 ? -17.875 26.75 32.281 1 98.31 298 HIS B O 1
ATOM 6124 N N . PRO B 1 299 ? -18.172 28.609 33.438 1 98 299 PRO B N 1
ATOM 6125 C CA . PRO B 1 299 ? -16.766 28.75 33.844 1 98 299 PRO B CA 1
ATOM 6126 C C . PRO B 1 299 ? -16.203 27.453 34.438 1 98 299 PRO B C 1
ATOM 6128 O O . PRO B 1 299 ? -15.07 27.078 34.094 1 98 299 PRO B O 1
ATOM 6131 N N . ASN B 1 300 ? -16.969 26.734 35.219 1 98.12 300 ASN B N 1
ATOM 6132 C CA . ASN B 1 300 ? -16.469 25.531 35.844 1 98.12 300 ASN B CA 1
ATOM 6133 C C . ASN B 1 300 ? -16.203 24.422 34.812 1 98.12 300 ASN B C 1
ATOM 6135 O O . ASN B 1 300 ? -15.195 23.734 34.906 1 98.12 300 ASN B O 1
ATOM 6139 N N . ALA B 1 301 ? -17.125 24.266 33.906 1 98.5 301 ALA B N 1
ATOM 6140 C CA . ALA B 1 301 ? -16.969 23.266 32.844 1 98.5 301 ALA B CA 1
ATOM 6141 C C . ALA B 1 301 ? -15.766 23.594 31.969 1 98.5 301 ALA B C 1
ATOM 6143 O O . ALA B 1 301 ? -15.008 22.703 31.578 1 98.5 301 ALA B O 1
ATOM 6144 N N . TYR B 1 302 ? -15.648 24.875 31.734 1 98.5 302 TYR B N 1
ATOM 6145 C CA . TYR B 1 302 ? -14.531 25.344 30.938 1 98.5 302 TYR B CA 1
ATOM 6146 C C . TYR B 1 302 ? -13.203 25.047 31.625 1 98.5 302 TYR B C 1
ATOM 6148 O O . TYR B 1 302 ? -12.297 24.469 31.016 1 98.5 302 TYR B O 1
ATOM 6156 N N . LEU B 1 303 ? -13.102 25.391 32.844 1 98.25 303 LEU B N 1
ATOM 6157 C CA . LEU B 1 303 ? -11.859 25.234 33.594 1 98.25 303 LEU B CA 1
ATOM 6158 C C . LEU B 1 303 ? -11.539 23.766 33.812 1 98.25 303 LEU B C 1
ATOM 6160 O O . LEU B 1 303 ? -10.375 23.359 33.781 1 98.25 303 LEU B O 1
ATOM 6164 N N . ASP B 1 304 ? -12.555 22.938 34 1 98.25 304 ASP B N 1
ATOM 6165 C CA . ASP B 1 304 ? -12.352 21.5 34.125 1 98.25 304 ASP B CA 1
ATOM 6166 C C . ASP B 1 304 ? -11.664 20.922 32.906 1 98.25 304 ASP B C 1
ATOM 6168 O O . ASP B 1 304 ? -10.711 20.141 33.031 1 98.25 304 ASP B O 1
ATOM 6172 N N . MET B 1 305 ? -12.117 21.281 31.766 1 98.56 305 MET B N 1
ATOM 6173 C CA . MET B 1 305 ? -11.516 20.781 30.531 1 98.56 305 MET B CA 1
ATOM 6174 C C . MET B 1 305 ? -10.125 21.375 30.328 1 98.56 305 MET B C 1
ATOM 6176 O O . MET B 1 305 ? -9.203 20.672 29.938 1 98.56 305 MET B O 1
ATOM 6180 N N . LEU B 1 306 ? -9.969 22.625 30.609 1 98.25 306 LEU B N 1
ATOM 6181 C CA . LEU B 1 306 ? -8.711 23.328 30.391 1 98.25 306 LEU B CA 1
ATOM 6182 C C . LEU B 1 306 ? -7.586 22.703 31.188 1 98.25 306 LEU B C 1
ATOM 6184 O O . LEU B 1 306 ? -6.438 22.672 30.75 1 98.25 306 LEU B O 1
ATOM 6188 N N . TYR B 1 307 ? -7.906 22.188 32.312 1 97 307 TYR B N 1
ATOM 6189 C CA . TYR B 1 307 ? -6.859 21.703 33.219 1 97 307 TYR B CA 1
ATOM 6190 C C . TYR B 1 307 ? -6.832 20.188 33.25 1 97 307 TYR B C 1
ATOM 6192 O O . TYR B 1 307 ? -6.125 19.594 34.094 1 97 307 TYR B O 1
ATOM 6200 N N . GLU B 1 308 ? -7.578 19.547 32.375 1 97 308 GLU B N 1
ATOM 6201 C CA . GLU B 1 308 ? -7.539 18.094 32.25 1 97 308 GLU B CA 1
ATOM 6202 C C . GLU B 1 308 ? -6.223 17.641 31.641 1 97 308 GLU B C 1
ATOM 6204 O O . GLU B 1 308 ? -5.625 18.344 30.828 1 97 308 GLU B O 1
ATOM 6209 N N . ASN B 1 309 ? -5.723 16.422 32.062 1 97.44 309 ASN B N 1
ATOM 6210 C CA . ASN B 1 309 ? -4.562 15.82 31.422 1 97.44 309 ASN B CA 1
ATOM 6211 C C . ASN B 1 309 ? -4.848 15.477 29.969 1 97.44 309 ASN B C 1
ATOM 6213 O O . ASN B 1 309 ? -5.789 14.734 29.672 1 97.44 309 ASN B O 1
ATOM 6217 N N . PRO B 1 310 ? -4.027 15.945 29.094 1 98.31 310 PRO B N 1
ATOM 6218 C CA . PRO B 1 310 ? -4.301 15.727 27.672 1 98.31 310 PRO B CA 1
ATOM 6219 C C . PRO B 1 310 ? -4.172 14.258 27.266 1 98.31 310 PRO B C 1
ATOM 6221 O O . PRO B 1 310 ? -4.738 13.844 26.25 1 98.31 310 PRO B O 1
ATOM 6224 N N . LEU B 1 311 ? -3.441 13.469 28.016 1 98.5 311 LEU B N 1
ATOM 6225 C CA . LEU B 1 311 ? -3.217 12.07 27.656 1 98.5 311 LEU B CA 1
ATOM 6226 C C . LEU B 1 311 ? -4.125 11.148 28.453 1 98.5 311 LEU B C 1
ATOM 6228 O O . LEU B 1 311 ? -4.523 11.484 29.578 1 98.5 311 LEU B O 1
ATOM 6232 N N . ASN B 1 312 ? -4.406 10.039 27.828 1 98 312 ASN B N 1
ATOM 6233 C CA . ASN B 1 312 ? -5.043 8.969 28.578 1 98 312 ASN B CA 1
ATOM 6234 C C . ASN B 1 312 ? -4.145 8.469 29.703 1 98 312 ASN B C 1
ATOM 6236 O O . ASN B 1 312 ? -2.92 8.602 29.641 1 98 312 ASN B O 1
ATOM 6240 N N . THR B 1 313 ? -4.777 7.957 30.734 1 95.88 313 THR B N 1
ATOM 6241 C CA . THR B 1 313 ? -4.004 7.473 31.875 1 95.88 313 THR B CA 1
ATOM 6242 C C . THR B 1 313 ? -4.355 6.02 32.188 1 95.88 313 THR B C 1
ATOM 6244 O O . THR B 1 313 ? -5.496 5.594 31.984 1 95.88 313 THR B O 1
ATOM 6247 N N . LEU B 1 314 ? -3.402 5.176 32.5 1 93.69 314 LEU B N 1
ATOM 6248 C CA . LEU B 1 314 ? -3.533 3.816 33.031 1 93.69 314 LEU B CA 1
ATOM 6249 C C . LEU B 1 314 ? -2.877 3.689 34.406 1 93.69 314 LEU B C 1
ATOM 6251 O O . LEU B 1 314 ? -1.684 3.959 34.562 1 93.69 314 LEU B O 1
ATOM 6255 N N . ASP B 1 315 ? -3.594 3.367 35.406 1 93.44 315 ASP B N 1
ATOM 6256 C CA . ASP B 1 315 ? -3.117 3.273 36.781 1 93.44 315 ASP B CA 1
ATOM 6257 C C . ASP B 1 315 ? -2.48 4.586 37.219 1 93.44 315 ASP B C 1
ATOM 6259 O O . ASP B 1 315 ? -1.391 4.586 37.812 1 93.44 315 ASP B O 1
ATOM 6263 N N . GLY B 1 316 ? -3.018 5.715 36.75 1 91.62 316 GLY B N 1
ATOM 6264 C CA . GLY B 1 316 ? -2.592 7.035 37.188 1 91.62 316 GLY B CA 1
ATOM 6265 C C . GLY B 1 316 ? -1.433 7.59 36.375 1 91.62 316 GLY B C 1
ATOM 6266 O O . GLY B 1 316 ? -0.981 8.711 36.625 1 91.62 316 GLY B O 1
ATOM 6267 N N . LYS B 1 317 ? -0.991 6.828 35.469 1 94.38 317 LYS B N 1
ATOM 6268 C CA . LYS B 1 317 ? 0.144 7.281 34.688 1 94.38 317 LYS B CA 1
ATOM 6269 C C . LYS B 1 317 ? -0.278 7.574 33.25 1 94.38 317 LYS B C 1
ATOM 6271 O O . LYS B 1 317 ? -0.929 6.746 32.594 1 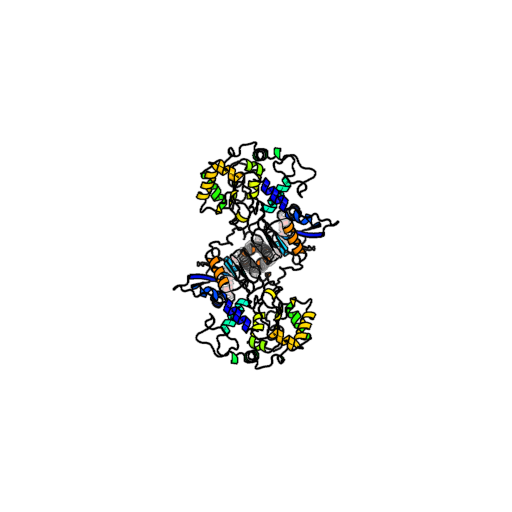94.38 317 LYS B O 1
ATOM 6276 N N . ALA B 1 318 ? 0.11 8.758 32.781 1 96.56 318 ALA B N 1
ATOM 6277 C CA . ALA B 1 318 ? -0.17 9.125 31.391 1 96.56 318 ALA B CA 1
ATOM 6278 C C . ALA B 1 318 ? 0.696 8.32 30.422 1 96.56 318 ALA B C 1
ATOM 6280 O O . ALA B 1 318 ? 1.854 8.023 30.719 1 96.56 318 ALA B O 1
ATOM 6281 N N . TYR B 1 319 ? 0.182 7.918 29.297 1 96.25 319 TYR B N 1
ATOM 6282 C CA . TYR B 1 319 ? 0.948 7.117 28.344 1 96.25 319 TYR B CA 1
ATOM 6283 C C . TYR B 1 319 ? 0.596 7.488 26.906 1 96.25 319 TYR B C 1
ATOM 6285 O O . TYR B 1 319 ? -0.478 8.039 26.641 1 96.25 319 TYR B O 1
ATOM 6293 N N . PHE B 1 320 ? 1.526 7.258 26.031 1 98.44 320 PHE B N 1
ATOM 6294 C CA . PHE B 1 320 ? 1.266 7.398 24.594 1 98.44 320 PHE B CA 1
ATOM 6295 C C . PHE B 1 320 ? 0.684 6.113 24.016 1 98.44 320 PHE B C 1
ATOM 6297 O O . PHE B 1 320 ? 1.103 5.016 24.391 1 98.44 320 PHE B O 1
ATOM 6304 N N . TYR B 1 321 ? -0.304 6.254 23.156 1 97.75 321 TYR B N 1
ATOM 6305 C CA . TYR B 1 321 ? -0.967 5.129 22.5 1 97.75 321 TYR B CA 1
ATOM 6306 C C . TYR B 1 321 ? 0.052 4.176 21.891 1 97.75 321 TYR B C 1
ATOM 6308 O O . TYR B 1 321 ? 1.032 4.613 21.281 1 97.75 321 TYR B O 1
ATOM 6316 N N . GLN B 1 322 ? -0.069 2.781 22.125 1 97.12 322 GLN B N 1
ATOM 6317 C CA . GLN B 1 322 ? 0.785 1.696 21.656 1 97.12 322 GLN B CA 1
ATOM 6318 C C . GLN B 1 322 ? 2.193 1.817 22.234 1 97.12 322 GLN B C 1
ATOM 6320 O O . GLN B 1 322 ? 3.168 1.43 21.578 1 97.12 322 GLN B O 1
ATOM 6325 N N . ASN B 1 323 ? 2.357 2.564 23.359 1 97.06 323 ASN B N 1
ATOM 6326 C CA . ASN B 1 323 ? 3.604 2.719 24.094 1 97.06 323 ASN B CA 1
ATOM 6327 C C . ASN B 1 323 ? 4.688 3.373 23.25 1 97.06 323 ASN B C 1
ATOM 6329 O O . ASN B 1 323 ? 5.832 2.918 23.234 1 97.06 323 ASN B O 1
ATOM 6333 N N . LEU B 1 324 ? 4.289 4.285 22.406 1 98.25 324 LEU B N 1
ATOM 6334 C CA . LEU B 1 324 ? 5.246 5.004 21.578 1 98.25 324 LEU B CA 1
ATOM 6335 C C . LEU B 1 324 ? 6.332 5.652 22.438 1 98.25 324 LEU B C 1
ATOM 6337 O O . LEU B 1 324 ? 6.031 6.305 23.438 1 98.25 324 LEU B O 1
ATOM 6341 N N . SER B 1 325 ? 7.578 5.441 22.109 1 98.44 325 SER B N 1
ATOM 6342 C CA . SER B 1 325 ? 8.734 5.941 22.844 1 98.44 325 SER B CA 1
ATOM 6343 C C . SER B 1 325 ? 9.984 5.934 21.984 1 98.44 325 SER B C 1
ATOM 6345 O O . SER B 1 325 ? 9.992 5.332 20.906 1 98.44 325 SER B O 1
ATOM 6347 N N . PHE B 1 326 ? 11.008 6.68 22.406 1 98.38 326 PHE B N 1
ATOM 6348 C CA . PHE B 1 326 ? 12.289 6.645 21.703 1 98.38 326 PHE B CA 1
ATOM 6349 C C . PHE B 1 326 ? 12.836 5.219 21.641 1 98.38 326 PHE B C 1
ATOM 6351 O O . PHE B 1 326 ? 13.352 4.793 20.609 1 98.38 326 PHE B O 1
ATOM 6358 N N . LYS B 1 327 ? 12.68 4.477 22.719 1 97.88 327 LYS B N 1
ATOM 6359 C CA . LYS B 1 327 ? 13.141 3.09 22.75 1 97.88 327 LYS B CA 1
ATOM 6360 C C . LYS B 1 327 ? 12.469 2.26 21.672 1 97.88 327 LYS B C 1
ATOM 6362 O O . LYS B 1 327 ? 13.125 1.485 20.969 1 97.88 327 LYS B O 1
ATOM 6367 N N . LYS B 1 328 ? 11.164 2.379 21.578 1 98.06 328 LYS B N 1
ATOM 6368 C CA . LYS B 1 328 ? 10.422 1.633 20.578 1 98.06 328 LYS B CA 1
ATOM 6369 C C . LYS B 1 328 ? 10.898 1.979 19.172 1 98.06 328 LYS B C 1
ATOM 6371 O O . LYS B 1 328 ? 11.039 1.094 18.312 1 98.06 328 LYS B O 1
ATOM 6376 N N . ILE B 1 329 ? 11.125 3.244 18.906 1 98.56 329 ILE B N 1
ATOM 6377 C CA . ILE B 1 329 ? 11.586 3.711 17.594 1 98.56 329 ILE B CA 1
ATOM 6378 C C . ILE B 1 329 ? 12.984 3.15 17.312 1 98.56 329 ILE B C 1
ATOM 6380 O O . ILE B 1 329 ? 13.227 2.609 16.234 1 98.56 329 ILE B O 1
ATOM 6384 N N . LEU B 1 330 ? 13.875 3.258 18.281 1 98.06 330 LEU B N 1
ATOM 6385 C CA . LEU B 1 330 ? 15.234 2.768 18.125 1 98.06 330 LEU B CA 1
ATOM 6386 C C . LEU B 1 330 ? 15.25 1.254 17.938 1 98.06 330 LEU B C 1
ATOM 6388 O O . LEU B 1 330 ? 16.047 0.724 17.156 1 98.06 330 LEU B O 1
ATOM 6392 N N . ASP B 1 331 ? 14.383 0.545 18.672 1 97.88 331 ASP B N 1
ATOM 6393 C CA . ASP B 1 331 ? 14.281 -0.902 18.516 1 97.88 331 ASP B CA 1
ATOM 6394 C C . ASP B 1 331 ? 13.805 -1.273 17.109 1 97.88 331 ASP B C 1
ATOM 6396 O O . ASP B 1 331 ? 14.266 -2.262 16.531 1 97.88 331 ASP B O 1
ATOM 6400 N N . PHE B 1 332 ? 12.898 -0.567 16.578 1 98.31 332 PHE B N 1
ATOM 6401 C CA . PHE B 1 332 ? 12.422 -0.782 15.219 1 98.31 332 PHE B CA 1
ATOM 6402 C C . PHE B 1 332 ? 13.57 -0.687 14.219 1 98.31 332 PHE B C 1
ATOM 6404 O O . PHE B 1 332 ? 13.727 -1.556 13.359 1 98.31 332 PHE B O 1
ATOM 6411 N N . PHE B 1 333 ? 14.375 0.332 14.336 1 98.12 333 PHE B N 1
ATOM 6412 C CA . PHE B 1 333 ? 15.469 0.53 13.391 1 98.12 333 PHE B CA 1
ATOM 6413 C C . PHE B 1 333 ? 16.578 -0.49 13.625 1 98.12 333 PHE B C 1
ATOM 6415 O O . PHE B 1 333 ? 17.25 -0.907 12.68 1 98.12 333 PHE B O 1
ATOM 6422 N N . LYS B 1 334 ? 16.781 -0.855 14.883 1 97.38 334 LYS B N 1
ATOM 6423 C CA . LYS B 1 334 ? 17.703 -1.959 15.125 1 97.38 334 LYS B CA 1
ATOM 6424 C C . LYS B 1 334 ? 17.297 -3.207 14.352 1 97.38 334 LYS B C 1
ATOM 6426 O O . LYS B 1 334 ? 18.125 -3.844 13.703 1 97.38 334 LYS B O 1
ATOM 6431 N N . THR B 1 335 ? 16.016 -3.484 14.391 1 96.81 335 THR B N 1
ATOM 6432 C CA . THR B 1 335 ? 15.461 -4.645 13.703 1 96.81 335 THR B CA 1
ATOM 6433 C C . THR B 1 335 ? 15.648 -4.516 12.195 1 96.81 335 THR B C 1
ATOM 6435 O O . THR B 1 335 ? 16.062 -5.469 11.531 1 96.81 335 THR B O 1
ATOM 6438 N N . ILE B 1 336 ? 15.359 -3.385 11.648 1 95.75 336 ILE B N 1
ATOM 6439 C CA . ILE B 1 336 ? 15.492 -3.121 10.219 1 95.75 336 ILE B CA 1
ATOM 6440 C C . ILE B 1 336 ? 16.938 -3.334 9.789 1 95.75 336 ILE B C 1
ATOM 6442 O O . ILE B 1 336 ? 17.203 -3.932 8.742 1 95.75 336 ILE B O 1
ATOM 6446 N N . LEU B 1 337 ? 17.828 -2.805 10.57 1 96.62 337 LEU B N 1
ATOM 6447 C CA . LEU B 1 337 ? 19.25 -2.814 10.203 1 96.62 337 LEU B CA 1
ATOM 6448 C C . LEU B 1 337 ? 19.828 -4.215 10.328 1 96.62 337 LEU B C 1
ATOM 6450 O O . LEU B 1 337 ? 20.781 -4.562 9.625 1 96.62 337 LEU B O 1
ATOM 6454 N N . GLU B 1 338 ? 19.266 -5.039 11.156 1 95.94 338 GLU B N 1
ATOM 6455 C CA . GLU B 1 338 ? 19.734 -6.41 11.359 1 95.94 338 GLU B CA 1
ATOM 6456 C C . GLU B 1 338 ? 19.078 -7.363 10.359 1 95.94 338 GLU B C 1
ATOM 6458 O O . GLU B 1 338 ? 19.516 -8.516 10.219 1 95.94 338 GLU B O 1
ATOM 6463 N N . ASN B 1 339 ? 18.062 -6.918 9.719 1 93.62 339 ASN B N 1
ATOM 6464 C CA . ASN B 1 339 ? 17.391 -7.707 8.695 1 93.62 339 ASN B CA 1
ATOM 6465 C C . ASN B 1 339 ? 17.969 -7.441 7.309 1 93.62 339 ASN B C 1
ATOM 6467 O O . ASN B 1 339 ? 17.953 -6.309 6.828 1 93.62 339 ASN B O 1
ATOM 6471 N N . ASP B 1 340 ? 18.391 -8.414 6.629 1 89.38 340 ASP B N 1
ATOM 6472 C CA . ASP B 1 340 ? 19.062 -8.242 5.344 1 89.38 340 ASP B CA 1
ATOM 6473 C C . ASP B 1 340 ? 18.062 -8.281 4.195 1 89.38 340 ASP B C 1
ATOM 6475 O O . ASP B 1 340 ? 18.422 -8.07 3.037 1 89.38 340 ASP B O 1
ATOM 6479 N N . THR B 1 341 ? 16.844 -8.414 4.504 1 89.44 341 THR B N 1
ATOM 6480 C CA . THR B 1 341 ? 15.836 -8.609 3.461 1 89.44 341 THR B CA 1
ATOM 6481 C C . THR B 1 341 ? 15.453 -7.277 2.824 1 89.44 341 THR B C 1
ATOM 6483 O O . THR B 1 341 ? 15.141 -6.312 3.527 1 89.44 341 THR B O 1
ATOM 6486 N N . ILE B 1 342 ? 15.539 -7.223 1.494 1 93.06 342 ILE B N 1
ATOM 6487 C CA . ILE B 1 342 ? 14.969 -6.148 0.691 1 93.06 342 ILE B CA 1
ATOM 6488 C C . ILE B 1 342 ? 13.641 -6.605 0.08 1 93.06 342 ILE B C 1
ATOM 6490 O O . ILE B 1 342 ? 13.625 -7.441 -0.826 1 93.06 342 ILE B O 1
ATOM 6494 N N . TYR B 1 343 ? 12.57 -5.996 0.508 1 93.19 343 TYR B N 1
ATOM 6495 C CA . TYR B 1 343 ? 11.242 -6.52 0.205 1 93.19 343 TYR B CA 1
ATOM 6496 C C . TYR B 1 343 ? 10.766 -6.035 -1.159 1 93.19 343 TYR B C 1
ATOM 6498 O O . TYR B 1 343 ? 9.93 -6.68 -1.795 1 93.19 343 TYR B O 1
ATOM 6506 N N . HIS B 1 344 ? 11.266 -4.895 -1.629 1 92.62 344 HIS B N 1
ATOM 6507 C CA . HIS B 1 344 ? 10.758 -4.355 -2.887 1 92.62 344 HIS B CA 1
ATOM 6508 C C . HIS B 1 344 ? 11.438 -5.02 -4.082 1 92.62 344 HIS B C 1
ATOM 6510 O O . HIS B 1 344 ? 11.203 -4.637 -5.23 1 92.62 344 HIS B O 1
ATOM 6516 N N . ASN B 1 345 ? 12.25 -6.016 -3.846 1 85.38 345 ASN B N 1
ATOM 6517 C CA . ASN B 1 345 ? 13.008 -6.676 -4.906 1 85.38 345 ASN B CA 1
ATOM 6518 C C . ASN B 1 345 ? 12.172 -7.734 -5.617 1 85.38 345 ASN B C 1
ATOM 6520 O O . ASN B 1 345 ? 12.539 -8.906 -5.633 1 85.38 345 ASN B O 1
ATOM 6524 N N . ASN B 1 346 ? 10.984 -7.453 -6.012 1 84.44 346 ASN B N 1
ATOM 6525 C CA . ASN B 1 346 ? 10.109 -8.281 -6.832 1 84.44 346 ASN B CA 1
ATOM 6526 C C . ASN B 1 346 ? 10.086 -7.809 -8.281 1 84.44 346 ASN B C 1
ATOM 6528 O O . ASN B 1 346 ? 9.57 -6.73 -8.578 1 84.44 346 ASN B O 1
ATOM 6532 N N . PRO B 1 347 ? 10.641 -8.625 -9.141 1 80 347 PRO B N 1
ATOM 6533 C CA . PRO B 1 347 ? 10.805 -8.188 -10.531 1 80 347 PRO B CA 1
ATOM 6534 C C . PRO B 1 347 ? 9.477 -7.996 -11.25 1 80 347 PRO B C 1
ATOM 6536 O O . PRO B 1 347 ? 9.43 -7.363 -12.312 1 80 347 PRO B O 1
ATOM 6539 N N . PHE B 1 348 ? 8.414 -8.438 -10.664 1 84.12 348 PHE B N 1
ATOM 6540 C CA . PHE B 1 348 ? 7.148 -8.438 -11.391 1 84.12 348 PHE B CA 1
ATOM 6541 C C . PHE B 1 348 ? 6.352 -7.172 -11.086 1 84.12 348 PHE B C 1
ATOM 6543 O O . PHE B 1 348 ? 5.383 -6.859 -11.773 1 84.12 348 PHE B O 1
ATOM 6550 N N . ILE B 1 349 ? 6.762 -6.422 -10.172 1 85.88 349 ILE B N 1
ATOM 6551 C CA . ILE B 1 349 ? 5.93 -5.344 -9.648 1 85.88 349 ILE B CA 1
ATOM 6552 C C . ILE B 1 349 ? 5.695 -4.301 -10.734 1 85.88 349 ILE B C 1
ATOM 6554 O O . ILE B 1 349 ? 4.562 -3.857 -10.953 1 85.88 349 ILE B O 1
ATOM 6558 N N . PHE B 1 350 ? 6.688 -3.963 -11.484 1 86.31 350 PHE B N 1
ATOM 6559 C CA . PHE B 1 350 ? 6.566 -2.854 -12.43 1 86.31 350 PHE B CA 1
ATOM 6560 C C . PHE B 1 350 ? 6.035 -3.338 -13.773 1 86.31 350 PHE B C 1
ATOM 6562 O O . PHE B 1 350 ? 5.875 -2.547 -14.703 1 86.31 350 PHE B O 1
ATOM 6569 N N . TYR B 1 351 ? 5.648 -4.613 -13.82 1 86 351 TYR B N 1
ATOM 6570 C CA . TYR B 1 351 ? 4.906 -5.125 -14.969 1 86 351 TYR B CA 1
ATOM 6571 C C . TYR B 1 351 ? 3.404 -5.078 -14.711 1 86 351 TYR B C 1
ATOM 6573 O O . TYR B 1 351 ? 2.605 -5.332 -15.609 1 86 351 TYR B O 1
ATOM 6581 N N . ARG B 1 352 ? 3.119 -4.73 -13.516 1 89.25 352 ARG B N 1
ATOM 6582 C CA . ARG B 1 352 ? 1.712 -4.637 -13.141 1 89.25 352 ARG B CA 1
ATOM 6583 C C . ARG B 1 352 ? 1.113 -3.305 -13.578 1 89.25 352 ARG B C 1
ATOM 6585 O O . ARG B 1 352 ? 1.744 -2.256 -13.43 1 89.25 352 ARG B O 1
ATOM 6592 N N . ASP B 1 353 ? -0.103 -3.357 -14.016 1 90.06 353 ASP B N 1
ATOM 6593 C CA . ASP B 1 353 ? -0.815 -2.213 -14.578 1 90.06 353 ASP B CA 1
ATOM 6594 C C . ASP B 1 353 ? -0.917 -1.079 -13.555 1 90.06 353 ASP B C 1
ATOM 6596 O O . ASP B 1 353 ? -0.93 0.096 -13.93 1 90.06 353 ASP B O 1
ATOM 6600 N N . LEU B 1 354 ? -0.884 -1.326 -12.297 1 89.38 354 LEU B N 1
ATOM 6601 C CA . LEU B 1 354 ? -1.024 -0.323 -11.242 1 89.38 354 LEU B CA 1
ATOM 6602 C C . LEU B 1 354 ? 0.328 0.286 -10.891 1 89.38 354 LEU B C 1
ATOM 6604 O O . LEU B 1 354 ? 0.395 1.281 -10.164 1 89.38 354 LEU B O 1
ATOM 6608 N N . ASN B 1 355 ? 1.42 -0.309 -11.438 1 88.94 355 ASN B N 1
ATOM 6609 C CA . ASN B 1 355 ? 2.748 0.154 -11.039 1 88.94 355 ASN B CA 1
ATOM 6610 C C . ASN B 1 355 ? 3.57 0.584 -12.25 1 88.94 355 ASN B C 1
ATOM 6612 O O . ASN B 1 355 ? 4.465 1.426 -12.133 1 88.94 355 ASN B O 1
ATOM 6616 N N . GLU B 1 356 ? 3.264 0.107 -13.422 1 89.06 356 GLU B N 1
ATOM 6617 C CA . GLU B 1 356 ? 4.008 0.371 -14.648 1 89.06 356 GLU B CA 1
ATOM 6618 C C . GLU B 1 356 ? 4.059 1.865 -14.953 1 89.06 356 GLU B C 1
ATOM 6620 O O . GLU B 1 356 ? 5.113 2.398 -15.297 1 89.06 356 GLU B O 1
ATOM 6625 N N . PRO B 1 357 ? 3.008 2.572 -14.797 1 90.12 357 PRO B N 1
ATOM 6626 C CA . PRO B 1 357 ? 3.041 4.008 -15.086 1 90.12 357 PRO B CA 1
ATOM 6627 C C . PRO B 1 357 ? 4.09 4.754 -14.266 1 90.12 357 PRO B C 1
ATOM 6629 O O . PRO B 1 357 ? 4.688 5.719 -14.742 1 90.12 357 PRO B O 1
ATOM 6632 N N . LEU B 1 358 ? 4.312 4.281 -13.062 1 89.5 358 LEU B N 1
ATOM 6633 C CA . LEU B 1 358 ? 5.281 4.926 -12.18 1 89.5 358 LEU B CA 1
ATOM 6634 C C . LEU B 1 358 ? 6.68 4.887 -12.781 1 89.5 358 LEU B C 1
ATOM 6636 O O . LEU B 1 358 ? 7.445 5.844 -12.656 1 89.5 358 LEU B O 1
ATOM 6640 N N . ALA B 1 359 ? 6.941 3.896 -13.547 1 85.81 359 ALA B N 1
ATOM 6641 C CA . ALA B 1 359 ? 8.281 3.672 -14.086 1 85.81 359 ALA B CA 1
ATOM 6642 C C . ALA B 1 359 ? 8.414 4.266 -15.484 1 85.81 359 ALA B C 1
ATOM 6644 O O . ALA B 1 359 ? 9.516 4.641 -15.898 1 85.81 359 ALA B O 1
ATOM 6645 N N . THR B 1 360 ? 7.336 4.453 -16.203 1 90.62 360 THR B N 1
ATOM 6646 C CA . THR B 1 360 ? 7.457 4.707 -17.641 1 90.62 360 THR B CA 1
ATOM 6647 C C . THR B 1 360 ? 7.074 6.148 -17.969 1 90.62 360 THR B C 1
ATOM 6649 O O . THR B 1 360 ? 7.379 6.648 -19.047 1 90.62 360 THR B O 1
ATOM 6652 N N . ILE B 1 361 ? 6.48 6.816 -17.078 1 92.5 361 ILE B N 1
ATOM 6653 C CA . ILE B 1 361 ? 5.832 8.086 -17.391 1 92.5 361 ILE B CA 1
ATOM 6654 C C . ILE B 1 361 ? 6.883 9.102 -17.828 1 92.5 361 ILE B C 1
ATOM 6656 O O . ILE B 1 361 ? 6.641 9.906 -18.734 1 92.5 361 ILE B O 1
ATOM 6660 N N . ASP B 1 362 ? 8.016 9.133 -17.266 1 89.56 362 ASP B N 1
ATOM 6661 C CA . ASP B 1 362 ? 9.039 10.125 -17.594 1 89.56 362 ASP B CA 1
ATOM 6662 C C . ASP B 1 362 ? 9.578 9.922 -19 1 89.56 362 ASP B C 1
ATOM 6664 O O . ASP B 1 362 ? 9.766 10.883 -19.75 1 89.56 362 ASP B O 1
ATOM 6668 N N . ASP B 1 363 ? 9.766 8.703 -19.328 1 92.44 363 ASP B N 1
ATOM 6669 C CA . ASP B 1 363 ? 10.18 8.406 -20.703 1 92.44 363 ASP B CA 1
ATOM 6670 C C . ASP B 1 363 ? 9.125 8.852 -21.703 1 92.44 363 ASP B C 1
ATOM 6672 O O . ASP B 1 363 ? 9.461 9.422 -22.75 1 92.44 363 ASP B O 1
ATOM 6676 N N . LEU B 1 364 ? 7.98 8.602 -21.391 1 94.44 364 LEU B N 1
ATOM 6677 C CA . LEU B 1 364 ? 6.895 9 -22.281 1 94.44 364 LEU B CA 1
ATOM 6678 C C . LEU B 1 364 ? 6.828 10.516 -22.422 1 94.44 364 LEU B C 1
ATOM 6680 O O . LEU B 1 364 ? 6.602 11.031 -23.516 1 94.44 364 LEU B O 1
ATOM 6684 N N . ARG B 1 365 ? 7.004 11.164 -21.359 1 94.12 365 ARG B N 1
ATOM 6685 C CA . ARG B 1 365 ? 6.996 12.617 -21.391 1 94.12 365 ARG B CA 1
ATOM 6686 C C . ARG B 1 365 ? 8.148 13.156 -22.25 1 94.12 365 ARG B C 1
ATOM 6688 O O . ARG B 1 365 ? 7.953 14.062 -23.062 1 94.12 365 ARG B O 1
ATOM 6695 N N . VAL B 1 366 ? 9.25 12.617 -22.172 1 95.06 366 VAL B N 1
ATOM 6696 C CA . VAL B 1 366 ? 10.414 13.016 -22.969 1 95.06 366 VAL B CA 1
ATOM 6697 C C . VAL B 1 366 ? 10.148 12.742 -24.438 1 95.06 366 VAL B C 1
ATOM 6699 O O . VAL B 1 366 ? 10.398 13.602 -25.297 1 95.06 366 VAL B O 1
ATOM 6702 N N . ASN B 1 367 ? 9.656 11.625 -24.703 1 96.19 367 ASN B N 1
ATOM 6703 C CA . ASN B 1 367 ? 9.336 11.281 -26.078 1 96.19 367 ASN B CA 1
ATOM 6704 C C . ASN B 1 367 ? 8.305 12.234 -26.672 1 96.19 367 ASN B C 1
ATOM 6706 O O . ASN B 1 367 ? 8.414 12.625 -27.844 1 96.19 367 ASN B O 1
ATOM 6710 N N . TYR B 1 368 ? 7.398 12.562 -25.938 1 96.75 368 TYR B N 1
ATOM 6711 C CA . TYR B 1 368 ? 6.383 13.508 -26.391 1 96.75 368 TYR B CA 1
ATOM 6712 C C . TYR B 1 368 ? 7 14.867 -26.703 1 96.75 368 TYR B C 1
ATOM 6714 O O . TYR B 1 368 ? 6.738 15.445 -27.766 1 96.75 368 TYR B O 1
ATOM 6722 N N . ASP B 1 369 ? 7.789 15.352 -25.859 1 96.75 369 ASP B N 1
ATOM 6723 C CA . ASP B 1 369 ? 8.43 16.641 -26.047 1 96.75 369 ASP B CA 1
ATOM 6724 C C . ASP B 1 369 ? 9.328 16.641 -27.281 1 96.75 369 ASP B C 1
ATOM 6726 O O . ASP B 1 369 ? 9.328 17.594 -28.062 1 96.75 369 ASP B O 1
ATOM 6730 N N . ASP B 1 370 ? 10.016 15.586 -27.422 1 97.25 370 ASP B N 1
ATOM 6731 C CA . ASP B 1 370 ? 10.867 15.461 -28.594 1 97.25 370 ASP B CA 1
ATOM 6732 C C . ASP B 1 370 ? 10.047 15.484 -29.891 1 97.25 370 ASP B C 1
ATOM 6734 O O . ASP B 1 370 ? 10.398 16.172 -30.844 1 97.25 370 ASP B O 1
ATOM 6738 N N . LEU B 1 371 ? 9.039 14.781 -29.891 1 97.62 371 LEU B N 1
ATOM 6739 C CA . LEU B 1 371 ? 8.172 14.734 -31.062 1 97.62 371 LEU B CA 1
ATOM 6740 C C . LEU B 1 371 ? 7.562 16.109 -31.328 1 97.62 371 LEU B C 1
ATOM 6742 O O . LEU B 1 371 ? 7.402 16.5 -32.5 1 97.62 371 LEU B O 1
ATOM 6746 N N . ARG B 1 372 ? 7.27 16.781 -30.328 1 97.44 372 ARG B N 1
ATOM 6747 C CA . ARG B 1 372 ? 6.715 18.125 -30.469 1 97.44 372 ARG B CA 1
ATOM 6748 C C . ARG B 1 372 ? 7.719 19.078 -31.125 1 97.44 372 ARG B C 1
ATOM 6750 O O . ARG B 1 372 ? 7.367 19.844 -32.031 1 97.44 372 ARG B O 1
ATOM 6757 N N . VAL B 1 373 ? 8.875 18.969 -30.75 1 97.62 373 VAL B N 1
ATOM 6758 C CA . VAL B 1 373 ? 9.938 19.797 -31.344 1 97.62 373 VAL B CA 1
ATOM 6759 C C . VAL B 1 373 ? 10.102 19.438 -32.812 1 97.62 373 VAL B C 1
ATOM 6761 O O . VAL B 1 373 ? 10.18 20.328 -33.656 1 97.62 373 VAL B O 1
ATOM 6764 N N . ASN B 1 374 ? 10.125 18.219 -33.094 1 97.62 374 ASN B N 1
ATOM 6765 C CA . ASN B 1 374 ? 10.234 17.781 -34.5 1 97.62 374 ASN B CA 1
ATOM 6766 C C . ASN B 1 374 ? 9.07 18.297 -35.344 1 97.62 374 ASN B C 1
ATOM 6768 O O . ASN B 1 374 ? 9.258 18.703 -36.469 1 97.62 374 ASN B O 1
ATOM 6772 N N . TYR B 1 375 ? 7.961 18.25 -34.844 1 98.19 375 TYR B N 1
ATOM 6773 C CA . TYR B 1 375 ? 6.77 18.75 -35.531 1 98.19 375 TYR B CA 1
ATOM 6774 C C . TYR B 1 375 ? 6.879 20.234 -35.812 1 98.19 375 TYR B C 1
ATOM 6776 O O . TYR B 1 375 ? 6.613 20.672 -36.938 1 98.19 375 TYR B O 1
ATOM 6784 N N . ASP B 1 376 ? 7.246 20.922 -34.844 1 97.62 376 ASP B N 1
ATOM 6785 C CA . ASP B 1 376 ? 7.379 22.375 -35 1 97.62 376 ASP B CA 1
ATOM 6786 C C . ASP B 1 376 ? 8.438 22.703 -36.062 1 97.62 376 ASP B C 1
ATOM 6788 O O . ASP B 1 376 ? 8.234 23.594 -36.875 1 97.62 376 ASP B O 1
ATOM 6792 N N . ASP B 1 377 ? 9.5 21.984 -36 1 97.69 377 ASP B N 1
ATOM 6793 C CA . ASP B 1 377 ? 10.547 22.203 -37 1 97.69 377 ASP B CA 1
ATOM 6794 C C . ASP B 1 377 ? 10.031 21.906 -38.406 1 97.69 377 ASP B C 1
ATOM 6796 O O . ASP B 1 377 ? 10.281 22.672 -39.344 1 97.69 377 ASP B O 1
ATOM 6800 N N . LEU B 1 378 ? 9.375 20.844 -38.531 1 97.88 378 LEU B N 1
ATOM 6801 C CA . LEU B 1 378 ? 8.82 20.453 -39.844 1 97.88 378 LEU B CA 1
ATOM 6802 C C . LEU B 1 378 ? 7.805 21.484 -40.312 1 97.88 378 LEU B C 1
ATOM 6804 O O . LEU B 1 378 ? 7.73 21.781 -41.531 1 97.88 378 LEU B O 1
ATOM 6808 N N . ARG B 1 379 ? 7.094 22.016 -39.438 1 97.88 379 ARG B N 1
ATOM 6809 C CA . ARG B 1 379 ? 6.109 23.031 -39.781 1 97.88 379 ARG B CA 1
ATOM 6810 C C . ARG B 1 379 ? 6.785 24.297 -40.312 1 97.88 379 ARG B C 1
ATOM 6812 O O . ARG B 1 379 ? 6.34 24.859 -41.312 1 97.88 379 ARG B O 1
ATOM 6819 N N . VAL B 1 380 ? 7.844 24.641 -39.719 1 98.06 380 VAL B N 1
ATOM 6820 C CA . VAL B 1 380 ? 8.609 25.797 -40.156 1 98.06 380 VAL B CA 1
ATOM 6821 C C . VAL B 1 380 ? 9.156 25.531 -41.562 1 98.06 380 VAL B C 1
ATOM 6823 O O . VAL B 1 380 ? 9.047 26.375 -42.469 1 98.06 380 VAL B O 1
ATOM 6826 N N . ASN B 1 381 ? 9.711 24.391 -41.719 1 97.94 381 ASN B N 1
ATOM 6827 C CA . ASN B 1 381 ? 10.227 24.016 -43.031 1 97.94 381 ASN B CA 1
ATOM 6828 C C . ASN B 1 381 ? 9.133 24.031 -44.094 1 97.94 381 ASN B C 1
ATOM 6830 O O . ASN B 1 381 ? 9.359 24.453 -45.219 1 97.94 381 ASN B O 1
ATOM 6834 N N . TYR B 1 382 ? 8.031 23.531 -43.781 1 98.31 382 TYR B N 1
ATOM 6835 C CA . TYR B 1 382 ? 6.895 23.5 -44.688 1 98.31 382 TYR B CA 1
ATOM 6836 C C . TYR B 1 382 ? 6.477 24.906 -45.094 1 98.31 382 TYR B C 1
ATOM 6838 O O . TYR B 1 382 ? 6.273 25.203 -46.281 1 98.31 382 TYR B O 1
ATOM 6846 N N . ASP B 1 383 ? 6.379 25.75 -44.125 1 97.94 383 ASP B N 1
ATOM 6847 C CA . ASP B 1 383 ? 5.984 27.141 -44.375 1 97.94 383 ASP B CA 1
ATOM 6848 C C . ASP B 1 383 ? 7.008 27.844 -45.281 1 97.94 383 ASP B C 1
ATOM 6850 O O . ASP B 1 383 ? 6.641 28.562 -46.188 1 97.94 383 ASP B O 1
ATOM 6854 N N . ASP B 1 384 ? 8.25 27.625 -45.031 1 98.06 384 ASP B N 1
ATOM 6855 C CA . ASP B 1 384 ? 9.305 28.203 -45.844 1 98.06 384 ASP B CA 1
ATOM 6856 C C . ASP B 1 384 ? 9.211 27.703 -47.281 1 98.06 384 ASP B C 1
ATOM 6858 O O . ASP B 1 384 ? 9.312 28.5 -48.219 1 98.06 384 ASP B O 1
ATOM 6862 N N . LEU B 1 385 ? 9.047 26.406 -47.406 1 98 385 LEU B N 1
ATOM 6863 C CA . LEU B 1 385 ? 8.938 25.812 -48.75 1 98 385 LEU B CA 1
ATOM 6864 C C . LEU B 1 385 ? 7.715 26.375 -49.469 1 98 385 LEU B C 1
ATOM 6866 O O . LEU B 1 385 ? 7.762 26.594 -50.688 1 98 385 LEU B O 1
ATOM 6870 N N . ARG B 1 386 ? 6.699 26.594 -48.781 1 97.88 386 ARG B N 1
ATOM 6871 C CA . ARG B 1 386 ? 5.48 27.156 -49.344 1 97.88 386 ARG B CA 1
ATOM 6872 C C . ARG B 1 386 ? 5.715 28.562 -49.875 1 97.88 386 ARG B C 1
ATOM 6874 O O . ARG B 1 386 ? 5.273 28.906 -50.969 1 97.88 386 ARG B O 1
ATOM 6881 N N . VAL B 1 387 ? 6.438 29.375 -49.156 1 98.06 387 VAL B N 1
ATOM 6882 C CA . VAL B 1 387 ? 6.777 30.719 -49.594 1 98.06 387 VAL B CA 1
ATOM 6883 C C . VAL B 1 387 ? 7.645 30.656 -50.844 1 98.06 387 VAL B C 1
ATOM 6885 O O . VAL B 1 387 ? 7.395 31.391 -51.812 1 98.06 387 VAL B O 1
ATOM 6888 N N . ASN B 1 388 ? 8.617 29.844 -50.781 1 97.69 388 ASN B N 1
ATOM 6889 C CA . ASN B 1 388 ? 9.484 29.672 -51.969 1 97.69 388 ASN B CA 1
ATOM 6890 C C . ASN B 1 388 ? 8.688 29.234 -53.188 1 97.69 388 ASN B C 1
ATOM 6892 O O . ASN B 1 388 ? 8.945 29.703 -54.281 1 97.69 388 ASN B O 1
ATOM 6896 N N . TYR B 1 389 ? 7.816 28.328 -53.031 1 98 389 TYR B N 1
ATOM 6897 C CA . TYR B 1 389 ? 6.965 27.828 -54.094 1 98 389 TYR B CA 1
ATOM 6898 C C . TYR B 1 389 ? 6.129 28.969 -54.688 1 98 389 TYR B C 1
ATOM 6900 O O . TYR B 1 389 ? 6.059 29.125 -55.906 1 98 389 TYR B O 1
ATOM 6908 N N . ASP B 1 390 ? 5.543 29.781 -53.812 1 97.69 390 ASP B N 1
ATOM 6909 C CA . ASP B 1 390 ? 4.719 30.891 -54.25 1 97.69 390 ASP B CA 1
ATOM 6910 C C . ASP B 1 390 ? 5.551 31.922 -55.031 1 97.69 390 ASP B C 1
ATOM 6912 O O . ASP B 1 390 ? 5.117 32.438 -56.062 1 97.69 390 ASP B O 1
ATOM 6916 N N . ASP B 1 391 ? 6.711 32.219 -54.562 1 97.75 391 ASP B N 1
ATOM 6917 C CA . ASP B 1 391 ? 7.605 33.125 -55.219 1 97.75 391 ASP B CA 1
ATOM 6918 C C . ASP B 1 391 ? 7.984 32.625 -56.625 1 97.75 391 ASP B C 1
ATOM 6920 O O . ASP B 1 391 ? 7.957 33.375 -57.594 1 97.75 391 ASP B O 1
ATOM 6924 N N . LEU B 1 392 ? 8.336 31.344 -56.625 1 97.5 392 LEU B N 1
ATOM 6925 C CA . LEU B 1 392 ? 8.711 30.75 -57.906 1 97.5 392 LEU B CA 1
ATOM 6926 C C . LEU B 1 392 ? 7.539 30.766 -58.875 1 97.5 392 LEU B C 1
ATOM 6928 O O . LEU B 1 392 ? 7.73 30.984 -60.094 1 97.5 392 LEU B O 1
ATOM 6932 N N . ARG B 1 393 ? 6.387 30.578 -58.406 1 97.31 393 ARG B N 1
ATOM 6933 C CA . ARG B 1 393 ? 5.184 30.625 -59.219 1 97.31 393 ARG B CA 1
ATOM 6934 C C . ARG B 1 393 ? 4.969 32 -59.812 1 97.31 393 ARG B C 1
ATOM 6936 O O . ARG B 1 393 ? 4.648 32.156 -61 1 97.31 393 ARG B O 1
ATOM 6943 N N . VAL B 1 394 ? 5.203 33.062 -59.062 1 97.5 394 VAL B N 1
ATOM 6944 C CA . VAL B 1 394 ? 5.086 34.438 -59.531 1 97.5 394 VAL B CA 1
ATOM 6945 C C . VAL B 1 394 ? 6.133 34.688 -60.625 1 97.5 394 VAL B C 1
ATOM 6947 O O . VAL B 1 394 ? 5.816 35.25 -61.688 1 97.5 394 VAL B O 1
ATOM 6950 N N . ASN B 1 395 ? 7.312 34.344 -60.375 1 97.06 395 ASN B N 1
ATOM 6951 C CA . ASN B 1 395 ? 8.383 34.5 -61.344 1 97.06 395 ASN B CA 1
ATOM 6952 C C . ASN B 1 395 ? 8.062 33.75 -62.656 1 97.06 395 ASN B C 1
ATOM 6954 O O . ASN B 1 395 ? 8.312 34.281 -63.75 1 97.06 395 ASN B O 1
ATOM 6958 N N . TYR B 1 396 ? 7.59 32.562 -62.531 1 97.31 396 TYR B N 1
ATOM 6959 C CA . TYR B 1 396 ? 7.203 31.766 -63.688 1 97.31 396 TYR B CA 1
ATOM 6960 C C . TYR B 1 396 ? 6.125 32.469 -64.5 1 97.31 396 TYR B C 1
ATOM 6962 O O . TYR B 1 396 ? 6.23 32.594 -65.688 1 97.31 396 TYR B O 1
ATOM 6970 N N . ASP B 1 397 ? 5.129 33.031 -63.844 1 96.69 397 ASP B N 1
ATOM 6971 C CA . ASP B 1 397 ? 4.035 33.719 -64.5 1 96.69 397 ASP B CA 1
ATOM 6972 C C . ASP B 1 397 ? 4.539 35 -65.188 1 96.69 397 ASP B C 1
ATOM 6974 O O . ASP B 1 397 ? 4.141 35.281 -66.312 1 96.69 397 ASP B O 1
ATOM 6978 N N . ASP B 1 398 ? 5.398 35.719 -64.625 1 96.94 398 ASP B N 1
ATOM 6979 C CA . ASP B 1 398 ? 5.98 36.906 -65.25 1 96.94 398 ASP B CA 1
ATOM 6980 C C . ASP B 1 398 ? 6.773 36.562 -66.5 1 96.94 398 ASP B C 1
ATOM 6982 O O . ASP B 1 398 ? 6.633 37.219 -67.5 1 96.94 398 ASP B O 1
ATOM 6986 N N . LEU B 1 399 ? 7.582 35.562 -66.375 1 96.38 399 LEU B N 1
ATOM 6987 C CA . LEU B 1 399 ? 8.375 35.125 -67.5 1 96.38 399 LEU B CA 1
ATOM 6988 C C . LEU B 1 399 ? 7.477 34.688 -68.688 1 96.38 399 LEU B C 1
ATOM 6990 O O . LEU B 1 399 ? 7.766 34.938 -69.812 1 96.38 399 LEU B O 1
ATOM 6994 N N . ARG B 1 400 ? 6.441 34.062 -68.312 1 95.75 400 ARG B N 1
ATOM 6995 C CA . ARG B 1 400 ? 5.477 33.594 -69.312 1 95.75 400 ARG B CA 1
ATOM 6996 C C . ARG B 1 400 ? 4.844 34.781 -70 1 95.75 400 ARG B C 1
ATOM 6998 O O . ARG B 1 400 ? 4.73 34.75 -71.25 1 95.75 400 ARG B O 1
ATOM 7005 N N . VAL B 1 401 ? 4.523 35.812 -69.375 1 95.69 401 VAL B N 1
ATOM 7006 C CA . VAL B 1 401 ? 3.941 37.031 -69.938 1 95.69 401 VAL B CA 1
ATOM 7007 C C . VAL B 1 401 ? 4.961 37.688 -70.875 1 95.69 401 VAL B C 1
ATOM 7009 O O . VAL B 1 401 ? 4.629 38.062 -72 1 95.69 401 VAL B O 1
ATOM 7012 N N . ASN B 1 402 ? 6.129 37.812 -70.5 1 94 402 ASN B N 1
ATOM 7013 C CA . ASN B 1 402 ? 7.188 38.406 -71.312 1 94 402 ASN B CA 1
ATOM 7014 C C . ASN B 1 402 ? 7.453 37.594 -72.562 1 94 402 ASN B C 1
ATOM 7016 O O . ASN B 1 402 ? 7.664 38.156 -73.625 1 94 402 ASN B O 1
ATOM 7020 N N . TYR B 1 403 ? 7.445 36.344 -72.375 1 94.62 403 TYR B N 1
ATOM 7021 C CA . TYR B 1 403 ? 7.633 35.469 -73.562 1 94.62 403 TYR B CA 1
ATOM 7022 C C . TYR B 1 403 ? 6.523 35.656 -74.562 1 94.62 403 TYR B C 1
ATOM 7024 O O . TYR B 1 403 ? 6.793 35.781 -75.75 1 94.62 403 TYR B O 1
ATOM 7032 N N . GLU B 1 404 ? 5.336 35.719 -74.062 1 91.94 404 GLU B N 1
ATOM 7033 C CA . GLU B 1 404 ? 4.195 35.906 -75 1 91.94 404 GLU B CA 1
ATOM 7034 C C . GLU B 1 404 ? 4.25 37.25 -75.688 1 91.94 404 GLU B C 1
ATOM 7036 O O . GLU B 1 404 ? 3.961 37.344 -76.875 1 91.94 404 GLU B O 1
ATOM 7041 N N . ARG B 1 405 ? 4.688 38.25 -75.125 1 92.62 405 ARG B N 1
ATOM 7042 C CA . ARG B 1 405 ? 4.824 39.562 -75.688 1 92.62 405 ARG B CA 1
ATOM 7043 C C . ARG B 1 405 ? 5.906 39.594 -76.75 1 92.62 405 ARG B C 1
ATOM 7045 O O . ARG B 1 405 ? 5.695 40.125 -77.875 1 92.62 405 ARG B O 1
ATOM 7052 N N . LEU B 1 406 ? 6.961 39 -76.5 1 91.56 406 LEU B N 1
ATOM 7053 C CA . LEU B 1 406 ? 8.047 38.906 -77.438 1 91.56 406 LEU B CA 1
ATOM 7054 C C . LEU B 1 406 ? 7.625 38.094 -78.688 1 91.56 406 LEU B C 1
ATOM 7056 O O . LEU B 1 406 ? 7.922 38.5 -79.812 1 91.56 406 LEU B O 1
ATOM 7060 N N . LEU B 1 407 ? 6.945 37.125 -78.375 1 90.44 407 LEU B N 1
ATOM 7061 C CA . LEU B 1 407 ? 6.465 36.281 -79.438 1 90.44 407 LEU B CA 1
ATOM 7062 C C . LEU B 1 407 ? 5.488 37.031 -80.375 1 90.44 407 LEU B C 1
ATOM 7064 O O . LEU B 1 407 ? 5.57 36.969 -81.562 1 90.44 407 LEU B O 1
ATOM 7068 N N . GLN B 1 408 ? 4.68 37.812 -79.812 1 89.81 408 GLN B N 1
ATOM 7069 C CA . GLN B 1 408 ? 3.691 38.594 -80.562 1 89.81 408 GLN B CA 1
ATOM 7070 C C . GLN B 1 408 ? 4.363 39.656 -81.438 1 89.81 408 GLN B C 1
ATOM 7072 O O . GLN B 1 408 ? 3.965 39.875 -82.562 1 89.81 408 GLN B O 1
ATOM 7077 N N . ASN B 1 409 ? 5.375 40.219 -80.938 1 86.56 409 ASN B N 1
ATOM 7078 C CA . ASN B 1 409 ? 6.07 41.281 -81.625 1 86.56 409 ASN B CA 1
ATOM 7079 C C . ASN B 1 409 ? 7.043 40.719 -82.688 1 86.56 409 ASN B C 1
ATOM 7081 O O . ASN B 1 409 ? 7.258 41.344 -83.75 1 86.56 409 ASN B O 1
ATOM 7085 N N . ALA B 1 410 ? 7.52 39.625 -82.5 1 86.12 410 ALA B N 1
ATOM 7086 C CA . ALA B 1 410 ? 8.586 39.062 -83.312 1 86.12 410 ALA B CA 1
ATOM 7087 C C . ALA B 1 410 ? 8.031 38.156 -84.438 1 86.12 410 ALA B C 1
ATOM 7089 O O . ALA B 1 410 ? 8.633 38 -85.5 1 86.12 410 ALA B O 1
ATOM 7090 N N . SER B 1 411 ? 6.945 37.594 -84.125 1 86 411 SER B N 1
ATOM 7091 C CA . SER B 1 411 ? 6.418 36.562 -85.062 1 86 411 SER B CA 1
ATOM 7092 C C . SER B 1 411 ? 6.219 37.125 -86.438 1 86 411 SER B C 1
ATOM 7094 O O . SER B 1 411 ? 6.664 36.531 -87.438 1 86 411 SER B O 1
ATOM 7096 N N . PRO B 1 412 ? 5.633 38.312 -86.625 1 80.62 412 PRO B N 1
ATOM 7097 C CA . PRO B 1 412 ? 5.465 38.812 -88 1 80.62 412 PRO B CA 1
ATOM 7098 C C . PRO B 1 412 ? 6.801 39.125 -88.688 1 80.62 412 PRO B C 1
ATOM 7100 O O . PRO B 1 412 ? 6.938 38.875 -89.875 1 80.62 412 PRO B O 1
ATOM 7103 N N . LEU B 1 413 ? 7.762 39.469 -87.938 1 82.94 413 LEU B N 1
ATOM 7104 C CA . LEU B 1 413 ? 9.078 39.781 -88.5 1 82.94 413 LEU B CA 1
ATOM 7105 C C . LEU B 1 413 ? 9.844 38.5 -88.812 1 82.94 413 LEU B C 1
ATOM 7107 O O . LEU B 1 413 ? 10.539 38.438 -89.875 1 82.94 413 LEU B O 1
ATOM 7111 N N . LEU B 1 414 ? 9.633 37.594 -88 1 82.06 414 LEU B N 1
ATOM 7112 C CA . LEU B 1 414 ? 10.281 36.312 -88.25 1 82.06 414 LEU B CA 1
ATOM 7113 C C . LEU B 1 414 ? 9.695 35.625 -89.438 1 82.06 414 LEU B C 1
ATOM 7115 O O . LEU B 1 414 ? 10.43 35.062 -90.25 1 82.06 414 LEU B O 1
ATOM 7119 N N . GLU B 1 415 ? 8.453 35.75 -89.688 1 81.94 415 GLU B N 1
ATOM 7120 C CA . GLU B 1 415 ? 7.805 35.25 -90.875 1 81.94 415 GLU B CA 1
ATOM 7121 C C . GLU B 1 415 ? 8.273 36 -92.125 1 81.94 415 GLU B C 1
ATOM 7123 O O . GLU B 1 415 ? 8.562 35.406 -93.125 1 81.94 415 GLU B O 1
ATOM 7128 N N . LEU B 1 416 ? 8.445 37.281 -92 1 81.44 416 LEU B N 1
ATOM 7129 C CA . LEU B 1 416 ? 8.906 38.125 -93.062 1 81.44 416 LEU B CA 1
ATOM 7130 C C . LEU B 1 416 ? 10.352 37.812 -93.438 1 81.44 416 LEU B C 1
ATOM 7132 O O . LEU B 1 416 ? 10.727 37.812 -94.625 1 81.44 416 LEU B O 1
ATOM 7136 N N . SER B 1 417 ? 11.023 37.406 -92.562 1 81.19 417 SER B N 1
ATOM 7137 C CA . SER B 1 417 ? 12.445 37.156 -92.75 1 81.19 417 SER B CA 1
ATOM 7138 C C . SER B 1 417 ? 12.672 35.875 -93.562 1 81.19 417 SER B C 1
ATOM 7140 O O . SER B 1 417 ? 13.758 35.656 -94.062 1 81.19 417 SER B O 1
ATOM 7142 N N . GLN B 1 418 ? 11.688 35.125 -93.688 1 76.5 418 GLN B N 1
ATOM 7143 C CA . GLN B 1 418 ? 11.789 33.906 -94.438 1 76.5 418 GLN B CA 1
ATOM 7144 C C . GLN B 1 418 ? 11.469 34.125 -95.938 1 76.5 418 GLN B C 1
ATOM 7146 O O . GLN B 1 418 ? 11.727 33.281 -96.812 1 76.5 418 GLN B O 1
ATOM 7151 N N . ASN B 1 419 ? 11.031 35.344 -96.25 1 77.81 419 ASN B N 1
ATOM 7152 C CA . ASN B 1 419 ? 10.672 35.688 -97.625 1 77.81 419 ASN B CA 1
ATOM 7153 C C . ASN B 1 419 ? 11.898 36.094 -98.438 1 77.81 419 ASN B C 1
ATOM 7155 O O . ASN B 1 419 ? 12.812 36.75 -97.938 1 77.81 419 ASN B O 1
ATOM 7159 N N . THR B 1 420 ? 11.938 35.75 -99.625 1 76.5 420 THR B N 1
ATOM 7160 C CA . THR B 1 420 ? 13.055 36 -100.562 1 76.5 420 THR B CA 1
ATOM 7161 C C . THR B 1 420 ? 13.25 37.5 -100.75 1 76.5 420 THR B C 1
ATOM 7163 O O . THR B 1 420 ? 14.383 38 -100.812 1 76.5 420 THR B O 1
ATOM 7166 N N . THR B 1 421 ? 12.273 38.219 -100.875 1 76.06 421 THR B N 1
ATOM 7167 C CA . THR B 1 421 ? 12.398 39.656 -101.125 1 76.06 421 THR B CA 1
ATOM 7168 C C . THR B 1 421 ? 13.055 40.312 -99.875 1 76.06 421 THR B C 1
ATOM 7170 O O . THR B 1 421 ? 13.82 41.281 -100.062 1 76.06 421 THR B O 1
ATOM 7173 N N . PHE B 1 422 ? 12.766 39.75 -98.875 1 79.62 422 PHE B N 1
ATOM 7174 C CA . PHE B 1 422 ? 13.391 40.312 -97.625 1 79.62 422 PHE B CA 1
ATOM 7175 C C . PHE B 1 422 ? 14.875 39.969 -97.625 1 79.62 422 PHE B C 1
ATOM 7177 O O . PHE B 1 422 ? 15.703 40.812 -97.25 1 79.62 422 PHE B O 1
ATOM 7184 N N . LYS B 1 423 ? 15.25 38.844 -97.938 1 76.94 423 LYS B N 1
ATOM 7185 C CA . LYS B 1 423 ? 16.656 38.469 -98 1 76.94 423 LYS B CA 1
ATOM 7186 C C . LYS B 1 423 ? 17.438 39.375 -98.938 1 76.94 423 LYS B C 1
ATOM 7188 O O . LYS B 1 423 ? 18.562 39.75 -98.688 1 76.94 423 LYS B O 1
ATOM 7193 N N . ILE B 1 424 ? 16.812 39.719 -99.938 1 76.06 424 ILE B N 1
ATOM 7194 C CA . ILE B 1 424 ? 17.422 40.625 -100.875 1 76.06 424 ILE B CA 1
ATOM 7195 C C . ILE B 1 424 ? 17.562 42.031 -100.25 1 76.06 424 ILE B C 1
ATOM 7197 O O . ILE B 1 424 ? 18.625 42.625 -100.312 1 76.06 424 ILE B O 1
ATOM 7201 N N . TYR B 1 425 ? 16.562 42.375 -99.75 1 75.31 425 TYR B N 1
ATOM 7202 C CA . TYR B 1 425 ? 16.609 43.688 -99.062 1 75.31 425 TYR B CA 1
ATOM 7203 C C . TYR B 1 425 ? 17.703 43.719 -98 1 75.31 425 TYR B C 1
ATOM 7205 O O . TYR B 1 425 ? 18.484 44.656 -97.938 1 75.31 425 TYR B O 1
ATOM 7213 N N . ARG B 1 426 ? 17.719 42.656 -97.125 1 71.75 426 ARG B N 1
ATOM 7214 C CA . ARG B 1 426 ? 18.688 42.594 -96.062 1 71.75 426 ARG B CA 1
ATOM 7215 C C . ARG B 1 426 ? 20.109 42.594 -96.562 1 71.75 426 ARG B C 1
ATOM 7217 O O . ARG B 1 426 ? 21 43.25 -96 1 71.75 426 ARG B O 1
ATOM 7224 N N . LYS B 1 427 ? 20.406 42.031 -97.875 1 75.19 427 LYS B N 1
ATOM 7225 C CA . LYS B 1 427 ? 21.719 42.031 -98.5 1 75.19 427 LYS B CA 1
ATOM 7226 C C . LYS B 1 427 ? 22.062 43.438 -99 1 75.19 427 LYS B C 1
ATOM 7228 O O . LYS B 1 427 ? 23.203 43.906 -98.875 1 75.19 427 LYS B O 1
ATOM 7233 N N . ILE B 1 428 ? 21.141 44.094 -99.438 1 75.06 428 ILE B N 1
ATOM 7234 C CA . ILE B 1 428 ? 21.375 45.438 -99.938 1 75.06 428 ILE B CA 1
ATOM 7235 C C . ILE B 1 428 ? 21.625 46.406 -98.812 1 75.06 428 ILE B C 1
ATOM 7237 O O . ILE B 1 428 ? 22.516 47.219 -98.875 1 75.06 428 ILE B O 1
ATOM 7241 N N . TYR B 1 429 ? 20.922 46.188 -97.938 1 74.5 429 TYR B N 1
ATOM 7242 C CA . TYR B 1 429 ? 21.062 47.031 -96.75 1 74.5 429 TYR B CA 1
ATOM 7243 C C . TYR B 1 429 ? 22.406 46.812 -96.062 1 74.5 429 TYR B C 1
ATOM 7245 O O . TYR B 1 429 ? 23.078 47.781 -95.75 1 74.5 429 TYR B O 1
ATOM 7253 N N . GLN B 1 430 ? 22.844 45.656 -95.875 1 71.69 430 GLN B N 1
ATOM 7254 C CA . GLN B 1 430 ? 24.125 45.375 -95.25 1 71.69 430 GLN B CA 1
ATOM 7255 C C . GLN B 1 430 ? 25.281 45.906 -96.062 1 71.69 430 GLN B C 1
ATOM 7257 O O . GLN B 1 430 ? 26.281 46.406 -95.562 1 71.69 430 GLN B O 1
ATOM 7262 N N . LYS B 1 431 ? 25.078 46 -97.5 1 72.69 431 LYS B N 1
ATOM 7263 C CA . LYS B 1 431 ? 26.094 46.531 -98.375 1 72.69 431 LYS B CA 1
ATOM 7264 C C . LYS B 1 431 ? 26.094 48.062 -98.375 1 72.69 431 LYS B C 1
ATOM 7266 O O . LYS B 1 431 ? 27.109 48.688 -98.625 1 72.69 431 LYS B O 1
ATOM 7271 N N . SER B 1 432 ? 25.094 48.594 -98.062 1 73.81 432 SER B N 1
ATOM 7272 C CA . SER B 1 432 ? 24.984 50.062 -98.125 1 73.81 432 SER B CA 1
ATOM 7273 C C . SER B 1 432 ? 25.328 50.688 -96.75 1 73.81 432 SER B C 1
ATOM 7275 O O . SER B 1 432 ? 25.484 51.906 -96.625 1 73.81 432 SER B O 1
ATOM 7277 N N . LEU B 1 433 ? 25.359 49.938 -95.75 1 70.12 433 LEU B N 1
ATOM 7278 C CA . LEU B 1 433 ? 25.594 50.406 -94.375 1 70.12 433 LEU B CA 1
ATOM 7279 C C . LEU B 1 433 ? 26.922 51.156 -94.25 1 70.12 433 LEU B C 1
ATOM 7281 O O . LEU B 1 433 ? 27.016 52.219 -93.688 1 70.12 433 LEU B O 1
ATOM 7285 N N . PRO B 1 434 ? 27.938 50.656 -94.875 1 67.56 434 PRO B N 1
ATOM 7286 C CA . PRO B 1 434 ? 29.141 51.469 -94.812 1 67.56 434 PRO B CA 1
ATOM 7287 C C . PRO B 1 434 ? 28.969 52.812 -95.562 1 67.56 434 PRO B C 1
ATOM 7289 O O . PRO B 1 434 ? 29.484 53.844 -95.062 1 67.56 434 PRO B O 1
ATOM 7292 N N . LEU B 1 435 ? 28.312 52.875 -96.562 1 67.75 435 LEU B N 1
ATOM 7293 C CA . LEU B 1 435 ? 28.078 54.125 -97.25 1 67.75 435 LEU B CA 1
ATOM 7294 C C . LEU B 1 435 ? 27.172 55.031 -96.438 1 67.75 435 LEU B C 1
ATOM 7296 O O . LEU B 1 435 ? 27.391 56.25 -96.375 1 67.75 435 LEU B O 1
ATOM 7300 N N . LEU B 1 436 ? 26.25 54.562 -95.812 1 63.25 436 LEU B N 1
ATOM 7301 C CA . LEU B 1 436 ? 25.344 55.375 -95 1 63.25 436 LEU B CA 1
ATOM 7302 C C . LEU B 1 436 ? 26.062 55.906 -93.75 1 63.25 436 LEU B C 1
ATOM 7304 O O . LEU B 1 436 ? 25.844 57.062 -93.312 1 63.25 436 LEU B O 1
ATOM 7308 N N . ARG B 1 437 ? 26.891 55.188 -93.125 1 64.25 437 ARG B N 1
ATOM 7309 C CA . ARG B 1 437 ? 27.719 55.688 -92.062 1 64.25 437 ARG B CA 1
ATOM 7310 C C . ARG B 1 437 ? 28.703 56.75 -92.562 1 64.25 437 ARG B C 1
ATOM 7312 O O . ARG B 1 437 ? 28.953 57.75 -91.875 1 64.25 437 ARG B O 1
ATOM 7319 N N . ALA B 1 438 ? 29.141 56.625 -93.75 1 67.38 438 ALA B N 1
ATOM 7320 C CA . ALA B 1 438 ? 30 57.656 -94.312 1 67.38 438 ALA B CA 1
ATOM 7321 C C . ALA B 1 438 ? 29.203 58.938 -94.625 1 67.38 438 ALA B C 1
ATOM 7323 O O . ALA B 1 438 ? 29.703 60.031 -94.375 1 67.38 438 ALA B O 1
ATOM 7324 N N . ILE B 1 439 ? 28.172 58.875 -94.938 1 66.12 439 ILE B N 1
ATOM 7325 C CA . ILE B 1 439 ? 27.375 60.062 -95.25 1 66.12 439 ILE B CA 1
ATOM 7326 C C . ILE B 1 439 ? 26.953 60.75 -93.938 1 66.12 439 ILE B C 1
ATOM 7328 O O . ILE B 1 439 ? 26.984 61.969 -93.812 1 66.12 439 ILE B O 1
ATOM 7332 N N . ARG B 1 440 ? 26.641 60.062 -93 1 61.69 440 ARG B N 1
ATOM 7333 C CA . ARG B 1 440 ? 26.328 60.688 -91.688 1 61.69 440 ARG B CA 1
ATOM 7334 C C . ARG B 1 440 ? 27.547 61.375 -91.125 1 61.69 440 ARG B C 1
ATOM 7336 O O . ARG B 1 440 ? 27.406 62.438 -90.5 1 61.69 440 ARG B O 1
ATOM 7343 N N . ARG B 1 441 ? 28.594 60.938 -91.312 1 63.28 441 ARG B N 1
ATOM 7344 C CA . ARG B 1 441 ? 29.812 61.625 -90.875 1 63.28 441 ARG B CA 1
ATOM 7345 C C . ARG B 1 441 ? 30.031 62.875 -91.688 1 63.28 441 ARG B C 1
ATOM 7347 O O . ARG B 1 441 ? 30.5 63.906 -91.188 1 63.28 441 ARG B O 1
ATOM 7354 N N . TRP B 1 442 ? 29.672 62.906 -92.875 1 64.06 442 TRP B N 1
ATOM 7355 C CA . TRP B 1 442 ? 29.844 64.125 -93.75 1 64.06 442 TRP B CA 1
ATOM 7356 C C . TRP B 1 442 ? 28.766 65.125 -93.438 1 64.06 442 TRP B C 1
ATOM 7358 O O . TRP B 1 442 ? 29.016 66.312 -93.438 1 64.06 442 TRP B O 1
ATOM 7368 N N . VAL B 1 443 ? 27.734 64.875 -93.188 1 58.75 443 VAL B N 1
ATOM 7369 C CA . VAL B 1 443 ? 26.719 65.875 -92.875 1 58.75 443 VAL B CA 1
ATOM 7370 C C . VAL B 1 443 ? 26.938 66.438 -91.438 1 58.75 443 VAL B C 1
ATOM 7372 O O . VAL B 1 443 ? 26.547 67.562 -91.188 1 58.75 443 VAL B O 1
ATOM 7375 N N . LYS B 1 444 ? 27.312 65.625 -90.625 1 53.03 444 LYS B N 1
ATOM 7376 C CA . LYS B 1 444 ? 27.641 66.25 -89.312 1 53.03 444 LYS B CA 1
ATOM 7377 C C . LYS B 1 444 ? 28.844 67.188 -89.5 1 53.03 444 LYS B C 1
ATOM 7379 O O . LYS B 1 444 ? 29.094 68.062 -88.625 1 53.03 444 LYS B O 1
ATOM 7384 N N . LYS B 1 445 ? 29.516 67.125 -90.5 1 48.31 445 LYS B N 1
ATOM 7385 C CA . LYS B 1 445 ? 30.469 68.188 -90.75 1 48.31 445 LYS B CA 1
ATOM 7386 C C . LYS B 1 445 ? 29.844 69.312 -91.625 1 48.31 445 LYS B C 1
ATOM 7388 O O . LYS B 1 445 ? 29.156 69 -92.625 1 48.31 445 LYS B O 1
#